Protein 4PVZ (pdb70)

Radius of gyration: 33.99 Å; Cα contacts (8 Å, |Δi|>4): 1440; chains: 4; bounding box: 60×61×122 Å

InterPro domains:
  IPR000225 Armadillo [PF00514] (120-160)
  IPR000225 Armadillo [PF00514] (163-201)
  IPR000225 Armadillo [PF00514] (205-244)
  IPR000225 Armadillo [PF00514] (248-286)
  IPR000225 Armadillo [PF00514] (289-327)
  IPR000225 Armadillo [PF00514] (330-370)
  IPR000225 Armadillo [PF00514] (372-411)
  IPR000225 Armadillo [PF00514] (418-456)
  IPR000225 Armadillo [PS50176] (130-173)
  IPR000225 Armadillo [PS50176] (341-375)
  IPR000225 Armadillo [SM00185] (119-160)
  IPR000225 Armadillo [SM00185] (162-202)
  IPR000225 Armadillo [SM00185] (204-244)
  IPR000225 Armadillo [SM00185] (247-286)
  IPR000225 Armadillo [SM00185] (288-328)
  IPR000225 Armadillo [SM00185] (330-370)
  IPR000225 Armadillo [SM00185] (372-412)
  IPR000225 Armadillo [SM00185] (417-457)
  IPR002652 Importin-alpha, importin-beta-binding domain [PF01749] (17-108)
  IPR002652 Importin-alpha, importin-beta-binding domain [PS51214] (1-65)

Foldseek 3Di:
DVVVLLVLCPDPDLVSVLVSLQVLLDLLVDDDDRPLVVNVVSVCLLSLLVCLDDVHDQSSNLSSLSSLLSQLQDAPVSVVSNVVSVSLLSLLVCLPVPDLSSVQSSLSSLLSQLLHDVVSLQVSVVSVSQVSLLVQLVDPDPSSLLSSLSSLLSSLDDPVPGHDCVRNLVCLLVLLVQCVDPDVSSNLSSLSSLLSQLQDAPVSLVSNVVSPNLLSLLVQCPPPDVSNNLSSLSNLLSQLLYAQVSVVSNVVSVNLLSLQVQCPDPPVSSVQSSLSSLLSQLLYALVSLVSNVVSVVLLSLLVCCADNPPSSVLSSLSNQLSNLVSCVVPVVSLVVNVVSPNQLSLLVCLPVDDPVSNLSSLSSLVSNQVSQVVVCVVPPDDARPSLVVNVVSVSLVSLVVQCPPPDPSSNVSSVVCNVPRD/DVVVLLVLCPDPDLVSVLVSLLVLLDQLPDDDDRPLVVNVVSVCLLSLLVCLPLPHDQSSNLSSLSSLLSQLQDAPVSVVSNVVSVSLLSLLVCLPRPDLSNVQSSLSSLLSQLQHDVVSLQVSVVSVSQVSLLVQLVDDDPSSLLSSLSSLLSSQDDVPPGHDLVRNLVCLLVLLVQCVDPDPSSNLSSLSSLLSQLQDAQVSLVSNVVSVRLLSLLVQCPPPDVSNNVSSLSNLLSQLLYAQVSVVSNVVSPNLLSLQVQCPDPPVSSVQSSLQSLLSQLLYALVSLVSNVVSVPLLSLLVCCADNPDSSVLSSLSNLLSNLVNCVVPVVSLVVNVVSPNQLSLLVCCPVDDPVSVLSSLSSLVSNQVSQVVVPVVPHDDARVSLVVCVVSVSLVSLVVQLPDPDPSSNVSSVVSNVVHD/DPDDPDDDDPRDVDDDPVCCVVVVPDDDPDDDDDD/DPDDDPPVPDDDPDDDDDD

Secondary structure (DSSP, 8-state):
-HHHHHHHHT-S-HHHHHHHHHHHHHHHS-SS---HHHHHHTT-HHHHHHTTSTTS-HHHHHHHHHHHHHHTTS-HHHHHHHHHTTHHHHHHHHHHHS-HHHHHHHHHHHHHHHTT-HHHHHHHHHTT-HHHHHHGGGS--HHHHHHHHHHHHHHH---TTPP-HHHHGGGHHHHHHHTT-S-HHHHHHHHHHHHHHTSSSHHHHHHHHHTTHHHHHHHHTT-S-HHHHHHHHHHHHHHTTS-HHHHHHHHHTTHHHHHHHHTT-SSHHHHHHHHHHHHHHTTS-HHHHHHHHHTT-HHHHHHHHHHS-HHHHHHHHHHHHHHHGGGTT-THHHHHHHHTT-HHHHHHHHHHS-HHHHHHHHHHHHHHHHHHHHHHHTT--SS-HHHHHHHHTTHHHHHHHGGG-S-HHHHHHHHHHHHHH-/-HHHHHHHHT-S-HHHHHHHHHHHHHHTSSSS---HHHHHHTT-HHHHHHTTSTTS-HHHHHHHHHHHHHHTTS-HHHHHHHHHTTHHHHH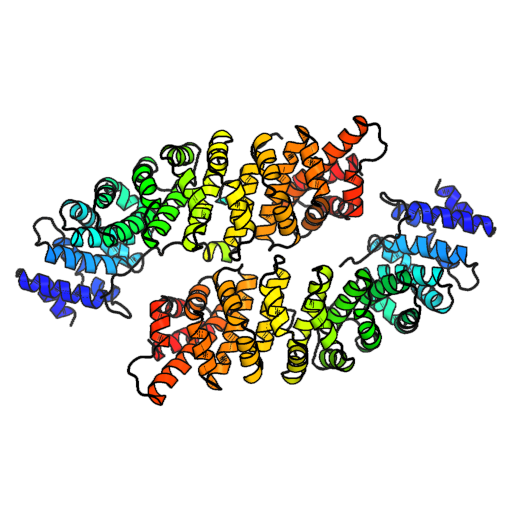HHHHHHS-HHHHHHHHHHHHHHHTT-HHHHHHHHHTT-HHHHHHGGG---HHHHHHHHHHHHHHH---SSPP-HHHHGGGHHHHHHHTT-S-HHHHHHHHHHHHHHTSSSHHHHHHHHHTTHHHHHHHGGG-S-HHHHHHHHHHHHHHTTS-HHHHHHHHHTTHHHHHHHHTT-SSHHHHHHHHHHHHHHTTS-HHHHHHHHHTT-HHHHHHHHHHS-HHHHHHHHHHHHHHHGGGTT-THHHHHHHHTT-HHHHHHHHHHS-HHHHHHHHHHHHHHHHHHHHHHHTT--SS-HHHHHHHHTTHHHHHHHGGG-S-HHHHHHHHHHHHHH-/--------TTTSS---HHHHHHTT--S-S------/-----HHHH---S------

GO terms:
  GO:0061608 nuclear import signal receptor activity (F, IDA)
  GO:0005634 nucleus (C, IDA)
  GO:0005737 cytoplasm (C, IDA)
  GO:0044877 protein-containing complex binding (F, IDA)
  GO:0042564 NLS-dependent protein nuclear import complex (C, IDA)
  GO:0005634 nucleus (C, HDA)
  GO:0031144 proteasome localization (P, IMP)
  GO:0006607 NLS-bearing protein import into nucleus (P, IMP)
  GO:0006612 protein targeting to membrane (P, IMP)
  GO:0032991 protein-containing complex (C, IDA)
  GO:0005515 protein binding (F, IPI)
  GO:0005635 nuclear envelope (C, IDA)
  GO:0005829 cytosol (C, IDA)
  GO:0042564 NLS-dependent protein nuclear import complex (C, IMP)
  GO:0097718 disordered domain specific binding (F, IPI)
  GO:0061608 nuclear import signal receptor activity (F, IMP)
  GO:0006606 protein import into nucleus (P, IMP)

Solvent-accessible surface area: 36803 Å² total; per-residue (Å²): 130,39,109,117,7,22,139,35,0,84,24,142,75,97,105,76,20,30,43,0,0,36,74,0,42,92,42,0,6,108,77,84,147,23,29,15,87,74,0,34,145,32,48,3,2,78,47,0,5,72,2,1,127,125,138,53,58,86,88,0,9,13,12,0,0,32,0,0,0,0,0,0,18,23,82,62,72,18,0,106,44,0,14,90,25,87,0,0,46,7,0,12,75,2,4,120,90,8,42,60,96,1,40,25,4,0,0,37,0,0,0,0,0,4,10,27,49,30,111,34,4,32,59,0,9,136,32,110,0,8,124,7,0,40,36,4,18,126,32,145,88,83,30,0,24,69,18,0,0,3,0,0,3,5,0,3,35,36,86,196,81,78,15,79,86,74,28,1,26,93,0,4,82,24,0,17,149,11,0,99,29,173,42,63,102,2,8,21,12,0,0,6,0,0,5,29,7,0,15,14,84,111,108,4,0,64,25,0,18,82,34,182,1,4,120,39,0,10,71,5,3,81,44,157,20,39,99,0,25,6,0,0,0,31,0,0,0,3,0,0,8,8,68,61,141,5,0,59,53,0,22,115,29,30,0,11,68,14,0,104,113,7,8,87,10,66,12,9,12,1,10,9,8,0,0,0,0,0,0,0,0,1,20,15,66,22,108,2,4,40,25,0,19,108,19,86,0,0,47,42,0,9,87,9,2,77,17,7,13,67,9,0,33,27,0,0,0,12,1,0,6,2,0,1,47,0,3,164,114,71,58,89,2,0,103,62,0,23,82,59,40,0,10,100,10,0,0,49,3,5,117,106,10,56,68,140,1,11,18,8,0,3,40,0,1,13,32,1,0,105,16,5,47,56,22,40,128,87,123,72,74,122,89,8,76,11,9,38,93,0,20,117,19,16,0,12,104,34,0,78,86,10,36,139,34,173,55,106,125,0,85,112,40,0,98,115,4,11,117,80,34,26,135,37,111,111,5,25,139,34,0,86,24,136,72,147,119,74,20,33,37,0,0,32,70,0,32,65,40,0,0,103,54,72,103,25,31,14,84,71,0,33,149,31,51,2,3,80,47,0,4,73,2,2,120,111,146,54,70,75,108,4,11,22,12,0,0,33,0,0,0,0,0,0,17,24,79,63,70,17,0,107,48,0,17,92,24,87,0,0,51,23,0,10,80,1,5,108,74,10,42,76,92,0,42,20,4,0,0,39,0,0,0,0,0,3,6,25,46,33,105,39,3,30,54,0,12,131,33,109,0,7,127,6,0,36,38,7,14,128,39,140,94,83,32,2,24,72,17,0,0,4,0,0,3,4,0,3,52,30,75,189,71,87,14,79,94,74,31,1,26,100,0,4,79,23,0,16,141,10,0,104,29,185,35,62,102,2,9,18,16,0,0,40,0,0,5,44,7,0,12,13,84,107,115,4,0,70,24,0,26,87,28,184,1,2,120,43,0,8,73,6,2,78,37,156,23,46,119,0,26,18,0,0,1,66,0,0,0,2,0,0,11,8,64,62,142,3,0,58,48,0,22,115,29,31,0,9,83,14,0,89,118,8,9,93,10,76,40,10,79,1,9,31,15,0,0,0,0,0,0,0,0,1,20,17,60,19,116,2,2,45,27,0,17,105,22,66,0,1,43,28,0,9,87,8,3,91,10,1,14,21,69,0,6,38,0,0,0,21,0,0,8,4,0,0,43,0,4,129,116,77,57,87,0,0,108,56,0,24,80,63,40,0,9,100,10,0,0,48,4,4,98,16,10,59,73,129,1,14,19,6,0,4,52,0,1,21,21,1,0,89,16,4,50,59,18,35,141,91,141,54,67,124,91,6,77,11,9,50,87,0,46,155,15,22,0,13,91,30,0,44,83,10,28,132,35,175,56,102,125,0,87,106,49,0,101,120,6,16,120,84,34,45,191,78,77,106,42,35,10,61,29,106,117,3,16,16,103,55,110,2,17,59,85,29,12,78,71,36,16,75,110,46,67,43,54,82,226,159,57,40,17,67,34,95,124,6,51,66,74,117,44,70,43,44,81,157

Nearest PDB structures (foldseek):
  5h2w-assembly1_A  TM=9.968E-01  e=6.589E-53  Saccharomyces cerevisiae S288C
  5h2w-assembly2_C  TM=9.965E-01  e=2.456E-52  Saccharomyces cerevisiae S288C
  1bk6-assembly2_B  TM=9.955E-01  e=7.452E-52  Saccharomyces cerevisiae
  1un0-assembly1_A  TM=9.946E-01  e=6.862E-51  Saccharomyces cerevisiae
  7vpt-assembly1_A  TM=9.810E-01  e=8.083E-48  Nakaseomyces glabratus CBS 138

B-factor: mean 47.11, std 23.25, range [15.7, 139.77]

Sequence (898 aa):
ELPQMTQQLNSDDMQEQLSATVKFRQILSREHRPPIDVVIQAGVVPRLVEFMRENQPEMLQLEAAWALTNIASGTSAQTKVVVDADAVPLFIQLLYTGSVEVKEQAIWALGNVAGDSTDYRDYVLQCNAMEPILGLFNSNKPSLIRTATWTLSNLCRGKKPQPDWSVVSQALPTLAKLIYSMDTETLVDACWAISYLSDGPQEAIQAVIDVRIPKRLVELLSHESTLVQTPALRAVGNIVTGNDLQTQVVINAGVLPALRLLLSSPKENIKKEACWTISNITAGNTEQIQAVIDANLIPPLVKLLEVAEYKTKKEACWAISNASSGGLQRPDIIRYLVSQGCIKPLCDLLEIADNRIIEVTLDALENILKMGEADKEARGLNINENADFIEKAGGMEKIFNCQQNENDKIYEKAYKIIETYFELPQMTQQLNSDDMQEQLSATVKFRQILSREHRPPIDVVIQAGVVPRLVEFMRENQPEMLQLEAAWALTNIASGTSAQTKVVVDADAVPLFIQLLYTGSVEVKEQAIWALGNVAGDSTDYRDYVLQCNAMEPILGLFNSNKPSLIRTATWTLSNLCRGKKPQPDWSVVSQALPTLAKLIYSMDTETLVDACWAISYLSDGPQEAIQAVIDVRIPKRLVELLSHESTLVQTPALRAVGNIVTGNDLQTQVVINAGVLPALRLLLSSPKENIKKEACWTISNITAGNTEQIQAVIDANLIPPLVKLLEVAEYKTKKEACWAISNASSGGLQRPDIIRYLVSQGCIKPLCDLLEIADNRIIEVTLDALENILKMGEADKEARGLNINENADFIEKAGGMEKIFNCQQNENDKIYEKAYKIIETYFLGSTNKRKREQISTDNEAKMQIQEEKSPKKKRKKRTNKRKREQISSPKKKRKKR

Organism: Saccharomyces cerevisiae (strain ATCC 204508 / S288c) (NCBI:txid559292)

Structure (mmCIF, N/CA/C/O backbone):
data_4PVZ
#
_entry.id   4PVZ
#
_cell.length_a   49.470
_cell.length_b   105.320
_cell.length_c   224.990
_cell.angle_alpha   90.00
_cell.angle_beta   90.00
_cell.angle_gamma   90.00
#
_symmetry.space_group_name_H-M   'P 21 21 21'
#
loop_
_entity.id
_entity.type
_entity.pdbx_description
1 polymer 'Importin subunit alpha'
2 polymer 'Inner nuclear membrane protein HEH2'
3 water water
#
loop_
_atom_site.group_PDB
_atom_site.id
_atom_site.type_symbol
_atom_site.label_atom_id
_atom_site.label_alt_id
_atom_site.label_comp_id
_atom_site.label_asym_id
_atom_site.label_entity_id
_atom_site.label_seq_id
_atom_site.pdbx_PDB_ins_code
_atom_site.Cartn_x
_atom_site.Cartn_y
_atom_site.Cartn_z
_atom_site.occupancy
_atom_site.B_iso_or_equiv
_atom_site.auth_seq_id
_atom_site.auth_comp_id
_atom_site.auth_asym_id
_atom_site.auth_atom_id
_atom_site.pdbx_PDB_model_num
ATOM 1 N N . GLU A 1 1 ? -5.427 -21.795 117.588 1.00 110.46 88 GLU A N 1
ATOM 2 C CA . GLU A 1 1 ? -5.351 -21.178 118.908 1.00 106.56 88 GLU A CA 1
ATOM 3 C C . GLU A 1 1 ? -6.278 -19.968 119.024 1.00 99.61 88 GLU A C 1
ATOM 4 O O . GLU A 1 1 ? -5.973 -19.008 119.732 1.00 95.85 88 GLU A O 1
ATOM 10 N N . LEU A 1 2 ? -7.412 -20.015 118.333 1.00 97.05 89 LEU A N 1
ATOM 11 C CA . LEU A 1 2 ? -8.370 -18.912 118.370 1.00 90.28 89 LEU A CA 1
ATOM 12 C C . LEU A 1 2 ? -9.065 -18.690 119.728 1.00 90.16 89 LEU A C 1
ATOM 13 O O . LEU A 1 2 ? -9.238 -17.537 120.136 1.00 89.99 89 LEU A O 1
ATOM 18 N N . PRO A 1 3 ? -9.478 -19.770 120.428 1.00 88.52 90 PRO A N 1
ATOM 19 C CA . PRO A 1 3 ? -10.151 -19.492 121.704 1.00 88.02 90 PRO A CA 1
ATOM 20 C C . PRO A 1 3 ? -9.248 -18.844 122.762 1.00 91.78 90 PRO A C 1
ATOM 21 O O . PRO A 1 3 ? -9.753 -18.083 123.591 1.00 93.13 90 PRO A O 1
ATOM 25 N N . GLN A 1 4 ? -7.943 -19.116 122.725 1.00 92.41 91 GLN A N 1
ATOM 26 C CA . GLN A 1 4 ? -7.021 -18.518 123.692 1.00 90.50 91 GLN A CA 1
ATOM 27 C C . GLN A 1 4 ? -6.585 -17.126 123.253 1.00 88.22 91 GLN A C 1
ATOM 28 O O . GLN A 1 4 ? -6.322 -16.262 124.091 1.00 89.74 91 GLN A O 1
ATOM 34 N N . MET A 1 5 ? -6.515 -16.906 121.943 1.00 85.30 92 MET A N 1
ATOM 35 C CA . MET A 1 5 ? -6.313 -15.565 121.413 1.00 80.33 92 MET A CA 1
ATOM 36 C C . MET A 1 5 ? -7.455 -14.663 121.841 1.00 76.70 92 MET A C 1
ATOM 37 O O . MET A 1 5 ? -7.240 -13.530 122.270 1.00 71.15 92 MET A O 1
ATOM 42 N N . THR A 1 6 ? -8.672 -15.187 121.720 1.00 78.80 93 THR A N 1
ATOM 43 C CA . THR A 1 6 ? -9.880 -14.457 122.083 1.00 77.43 93 THR A CA 1
ATOM 44 C C . THR A 1 6 ? -9.926 -14.129 123.573 1.00 78.94 93 THR A C 1
ATOM 45 O O . THR A 1 6 ? -10.306 -13.021 123.963 1.00 79.57 93 THR A O 1
ATOM 49 N N . GLN A 1 7 ? -9.529 -15.090 124.400 1.00 80.22 94 GLN A N 1
ATOM 50 C CA . GLN A 1 7 ? -9.491 -14.888 125.842 1.00 79.15 94 GLN A CA 1
ATOM 51 C C . GLN A 1 7 ? -8.495 -13.784 126.205 1.00 75.57 94 GLN A C 1
ATOM 52 O O . GLN A 1 7 ? -8.775 -12.944 127.061 1.00 74.88 94 GLN A O 1
ATOM 58 N N . GLN A 1 8 ? -7.342 -13.784 125.540 1.00 74.02 95 GLN A N 1
ATOM 59 C CA . GLN A 1 8 ? -6.321 -12.762 125.758 1.00 73.66 95 GLN A CA 1
ATOM 60 C C . GLN A 1 8 ? -6.841 -11.373 125.395 1.00 68.95 95 GLN A C 1
ATOM 61 O O . GLN A 1 8 ? -6.492 -10.378 126.035 1.00 67.25 95 GLN A O 1
ATOM 67 N N . LEU A 1 9 ? -7.656 -11.315 124.347 1.00 65.88 96 LEU A N 1
ATOM 68 C CA . LEU A 1 9 ? -8.221 -10.061 123.864 1.00 60.88 96 LEU A CA 1
ATOM 69 C C . LEU A 1 9 ? -9.213 -9.447 124.848 1.00 63.87 96 LEU A C 1
ATOM 70 O O . LEU A 1 9 ? -9.340 -8.224 124.932 1.00 61.56 96 LEU A O 1
ATOM 75 N N . ASN A 1 10 ? -9.915 -10.300 125.590 1.00 67.87 97 ASN A N 1
ATOM 76 C CA . ASN A 1 10 ? -10.911 -9.847 126.559 1.00 66.16 97 ASN A CA 1
ATOM 77 C C . ASN A 1 10 ? -10.299 -9.542 127.921 1.00 66.18 97 ASN A C 1
ATOM 78 O O . ASN A 1 10 ? -10.998 -9.112 128.840 1.00 68.58 97 ASN A O 1
ATOM 83 N N . SER A 1 11 ? -8.996 -9.770 128.047 1.00 62.44 98 SER A N 1
ATOM 84 C CA . SER A 1 11 ? -8.285 -9.459 129.278 1.00 62.04 98 SER A CA 1
ATOM 85 C C . SER A 1 11 ? -8.356 -7.968 129.600 1.00 67.13 98 SER A C 1
ATOM 86 O O . SER A 1 11 ? -8.458 -7.126 128.706 1.00 69.60 98 SER A O 1
ATOM 89 N N . ASP A 1 12 ? -8.301 -7.647 130.885 1.00 71.00 99 ASP A N 1
ATOM 90 C CA . ASP A 1 12 ? -8.318 -6.263 131.335 1.00 69.27 99 ASP A CA 1
ATOM 91 C C . ASP A 1 12 ? -6.905 -5.714 131.354 1.00 62.68 99 ASP A C 1
ATOM 92 O O . ASP A 1 12 ? -6.690 -4.523 131.551 1.00 61.11 99 ASP A O 1
ATOM 97 N N . ASP A 1 13 ? -5.944 -6.605 131.148 1.00 59.89 100 ASP A N 1
ATOM 98 C CA . ASP A 1 13 ? -4.538 -6.245 131.110 1.00 61.63 100 ASP A CA 1
ATOM 99 C C . ASP A 1 13 ? -4.181 -5.650 129.744 1.00 60.59 100 ASP A C 1
ATOM 100 O O . ASP A 1 13 ? -4.454 -6.255 128.711 1.00 61.95 100 ASP A O 1
ATOM 105 N N . MET A 1 14 ? -3.573 -4.467 129.736 1.00 57.68 101 MET A N 1
ATOM 106 C CA . MET A 1 14 ? -3.289 -3.768 128.482 1.00 53.37 101 MET A CA 1
ATOM 107 C C . MET A 1 14 ? -2.256 -4.499 127.643 1.00 51.76 101 MET A C 1
ATOM 108 O O . MET A 1 14 ? -2.387 -4.576 126.422 1.00 50.63 101 MET A O 1
ATOM 113 N N . GLN A 1 15 ? -1.235 -5.044 128.294 1.00 53.67 102 GLN A N 1
ATOM 114 C CA . GLN A 1 15 ? -0.149 -5.670 127.559 1.00 55.83 102 GLN A CA 1
ATOM 115 C C . GLN A 1 15 ? -0.628 -6.945 126.865 1.00 57.04 102 GLN A C 1
ATOM 116 O O . GLN A 1 15 ? -0.136 -7.301 125.788 1.00 55.77 102 GLN A O 1
ATOM 122 N N . GLU A 1 16 ? -1.601 -7.615 127.478 1.00 58.18 103 GLU A N 1
ATOM 123 C CA . GLU A 1 16 ? -2.182 -8.821 126.902 1.00 60.73 103 GLU A CA 1
ATOM 124 C C . GLU A 1 16 ? -3.178 -8.495 125.793 1.00 61.40 103 GLU A C 1
ATOM 125 O O . GLU A 1 16 ? -3.316 -9.251 124.831 1.00 61.70 103 GLU A O 1
ATOM 131 N N . GLN A 1 17 ? -3.882 -7.375 125.937 1.00 60.21 104 GLN A N 1
ATOM 132 C CA . GLN A 1 17 ? -4.773 -6.890 124.886 1.00 56.40 104 GLN A CA 1
ATOM 133 C C . GLN A 1 17 ? -3.996 -6.630 123.606 1.00 54.70 104 GLN A C 1
ATOM 134 O O . GLN A 1 17 ? -4.432 -6.991 122.510 1.00 51.92 104 GLN A O 1
ATOM 140 N N . LEU A 1 18 ? -2.834 -6.008 123.760 1.00 53.43 105 LEU A N 1
ATOM 141 C CA . LEU A 1 18 ? -2.019 -5.633 122.620 1.00 53.10 105 LEU A CA 1
ATOM 142 C C . LEU A 1 18 ? -1.471 -6.879 121.938 1.00 57.47 105 LEU A C 1
ATOM 143 O O . LEU A 1 18 ? -1.500 -6.984 120.713 1.00 60.99 105 LEU A O 1
ATOM 148 N N . SER A 1 19 ? -0.985 -7.825 122.737 1.00 58.69 106 SER A N 1
ATOM 149 C CA . SER A 1 19 ? -0.456 -9.082 122.210 1.00 62.35 106 SER A CA 1
ATOM 150 C C . SER A 1 19 ? -1.484 -9.826 121.367 1.00 63.01 106 SER A C 1
ATOM 151 O O . SER A 1 19 ? -1.180 -10.295 120.270 1.00 64.59 106 SER A O 1
ATOM 154 N N . ALA A 1 20 ? -2.700 -9.920 121.894 1.00 62.32 107 ALA A N 1
ATOM 155 C CA . ALA A 1 20 ? -3.804 -10.573 121.204 1.00 61.90 107 ALA A CA 1
ATOM 156 C C . ALA A 1 20 ? -4.161 -9.855 119.906 1.00 59.36 107 ALA A C 1
ATOM 157 O O . ALA A 1 20 ? -4.408 -10.487 118.881 1.00 60.33 107 ALA A O 1
ATOM 159 N N . THR A 1 21 ? -4.189 -8.530 119.954 1.00 56.24 108 THR A N 1
ATOM 160 C CA . THR A 1 21 ? -4.558 -7.744 118.789 1.00 51.91 108 THR A CA 1
ATOM 161 C C . THR A 1 21 ? -3.528 -7.933 117.680 1.00 53.13 108 THR A C 1
ATOM 162 O O . THR A 1 21 ? -3.887 -8.091 116.513 1.00 53.36 108 THR A O 1
ATOM 166 N N . VAL A 1 22 ? -2.250 -7.925 118.047 1.00 55.26 109 VAL A N 1
ATOM 167 C CA . VAL A 1 22 ? -1.185 -8.201 117.085 1.00 57.23 109 VAL A CA 1
ATOM 168 C C . VAL A 1 22 ? -1.361 -9.586 116.460 1.00 58.34 109 VAL A C 1
ATOM 169 O O . VAL A 1 22 ? -1.247 -9.743 115.244 1.00 54.32 109 VAL A O 1
ATOM 173 N N . LYS A 1 23 ? -1.681 -10.577 117.285 1.00 56.15 110 LYS A N 1
ATOM 174 C CA . LYS A 1 23 ? -1.888 -11.932 116.784 1.00 60.64 110 LYS A CA 1
ATOM 175 C C . LYS A 1 23 ? -3.035 -11.976 115.777 1.00 59.82 110 LYS A C 1
ATOM 176 O O . LYS A 1 23 ? -2.927 -12.624 114.738 1.00 60.20 110 LYS A O 1
ATOM 182 N N . PHE A 1 24 ? -4.126 -11.281 116.082 1.00 56.72 111 PHE A N 1
ATOM 183 C CA . PHE A 1 24 ? -5.257 -11.206 115.164 1.00 56.24 111 PHE A CA 1
ATOM 184 C C . PHE A 1 24 ? -4.872 -10.499 113.873 1.00 62.02 111 PHE A C 1
ATOM 185 O O . PHE A 1 24 ? -5.231 -10.947 112.785 1.00 63.43 111 PHE A O 1
ATOM 193 N N . ARG A 1 25 ? -4.134 -9.397 113.995 1.00 58.26 112 ARG A N 1
ATOM 194 C CA . ARG A 1 25 ? -3.669 -8.664 112.823 1.00 55.06 112 ARG A CA 1
ATOM 195 C C . ARG A 1 25 ? -2.812 -9.550 111.932 1.00 57.11 112 ARG A C 1
ATOM 196 O O . ARG A 1 25 ? -2.913 -9.490 110.712 1.00 56.11 112 ARG A O 1
ATOM 204 N N . GLN A 1 26 ? -1.980 -10.377 112.549 1.00 60.63 113 GLN A N 1
ATOM 205 C CA . GLN A 1 26 ? -1.069 -11.235 111.802 1.00 63.82 113 GLN A CA 1
ATOM 206 C C . GLN A 1 26 ? -1.795 -12.285 110.958 1.00 66.96 113 GLN A C 1
ATOM 207 O O . GLN A 1 26 ? -1.463 -12.472 109.787 1.00 68.67 113 GLN A O 1
ATOM 213 N N . ILE A 1 27 ? -2.783 -12.965 111.539 1.00 66.30 114 ILE A N 1
ATOM 214 C CA . ILE A 1 27 ? -3.519 -13.985 110.795 1.00 68.53 114 ILE A CA 1
ATOM 215 C C . ILE A 1 27 ? -4.439 -13.353 109.752 1.00 69.56 114 ILE A C 1
ATOM 216 O O . ILE A 1 27 ? -4.826 -14.008 108.785 1.00 74.79 114 ILE A O 1
ATOM 221 N N . LEU A 1 28 ? -4.803 -12.089 109.957 1.00 63.71 115 LEU A N 1
ATOM 222 C CA . LEU A 1 28 ? -5.621 -11.375 108.986 1.00 59.97 115 LEU A CA 1
ATOM 223 C C . LEU A 1 28 ? -4.735 -10.691 107.952 1.00 59.01 115 LEU A C 1
ATOM 224 O O . LEU A 1 28 ? -5.224 -10.134 106.975 1.00 58.20 115 LEU A O 1
ATOM 229 N N . SER A 1 29 ? -3.426 -10.743 108.177 1.00 62.85 116 SER A N 1
ATOM 230 C CA . SER A 1 29 ? -2.448 -10.115 107.290 1.00 65.91 116 SER A CA 1
ATOM 231 C C . SER A 1 29 ? -1.620 -11.158 106.564 1.00 70.26 116 SER A C 1
ATOM 232 O O . SER A 1 29 ? -0.668 -10.824 105.855 1.00 71.10 116 SER A O 1
ATOM 235 N N . ARG A 1 30 ? -1.967 -12.425 106.760 1.00 73.11 117 ARG A N 1
ATOM 236 C CA . ARG A 1 30 ? -1.149 -13.496 106.221 1.00 81.37 117 ARG A CA 1
ATOM 237 C C . ARG A 1 30 ? -1.274 -13.563 104.707 1.00 83.42 117 ARG A C 1
ATOM 238 O O . ARG A 1 30 ? -2.188 -12.995 104.108 1.00 80.42 117 ARG A O 1
ATOM 246 N N . GLU A 1 31 ? -0.322 -14.263 104.108 1.00 89.17 118 GLU A N 1
ATOM 247 C CA . GLU A 1 31 ? -0.118 -14.260 102.673 1.00 91.61 118 GLU A CA 1
ATOM 248 C C . GLU A 1 31 ? -1.239 -14.931 101.876 1.00 92.29 118 GLU A C 1
ATOM 249 O O . GLU A 1 31 ? -1.652 -14.414 100.842 1.00 92.44 118 GLU A O 1
ATOM 255 N N . HIS A 1 32 ? -1.752 -16.058 102.363 1.00 94.10 119 HIS A N 1
ATOM 256 C CA . HIS A 1 32 ? -2.667 -16.864 101.556 1.00 99.52 119 HIS A CA 1
ATOM 257 C C . HIS A 1 32 ? -4.166 -16.558 101.712 1.00 95.61 119 HIS A C 1
ATOM 258 O O . HIS A 1 32 ? -4.677 -15.636 101.079 1.00 93.40 119 HIS A O 1
ATOM 265 N N . ARG A 1 33 ? -4.862 -17.312 102.556 1.00 95.64 120 ARG A N 1
ATOM 266 C CA . ARG A 1 33 ? -6.277 -17.057 102.840 1.00 93.20 120 ARG A CA 1
ATOM 267 C C . ARG A 1 33 ? -6.598 -16.673 104.279 1.00 89.38 120 ARG A C 1
ATOM 268 O O . ARG A 1 33 ? -6.656 -17.535 105.157 1.00 92.88 120 ARG A O 1
ATOM 276 N N . PRO A 1 34 ? -6.782 -15.372 104.532 1.00 82.57 121 PRO A N 1
ATOM 277 C CA . PRO A 1 34 ? -7.130 -14.926 105.885 1.00 78.94 121 PRO A CA 1
ATOM 278 C C . PRO A 1 34 ? -8.485 -15.468 106.342 1.00 79.05 121 PRO A C 1
ATOM 279 O O . PRO A 1 34 ? -9.447 -15.460 105.570 1.00 81.52 121 PRO A O 1
ATOM 283 N N . PRO A 1 35 ? -8.556 -15.945 107.593 1.00 76.88 122 PRO A N 1
ATOM 284 C CA . PRO A 1 35 ? -9.783 -16.542 108.124 1.00 78.27 122 PRO A CA 1
ATOM 285 C C . PRO A 1 35 ? -10.758 -15.485 108.625 1.00 71.73 122 PRO A C 1
ATOM 286 O O . PRO A 1 35 ? -11.092 -15.483 109.810 1.00 71.23 122 PRO A O 1
ATOM 290 N N . ILE A 1 36 ? -11.205 -14.609 107.731 1.00 67.96 123 ILE A N 1
ATOM 291 C CA . ILE A 1 36 ? -12.065 -13.493 108.108 1.00 67.20 123 ILE A CA 1
ATOM 292 C C . ILE A 1 36 ? -13.348 -13.992 108.751 1.00 71.01 123 ILE A C 1
ATOM 293 O O . ILE A 1 36 ? -13.791 -13.457 109.767 1.00 70.41 123 ILE A O 1
ATOM 298 N N . ASP A 1 37 ? -13.939 -15.024 108.157 1.00 76.34 124 ASP A N 1
ATOM 299 C CA . ASP A 1 37 ? -15.189 -15.571 108.669 1.00 79.95 124 ASP A CA 1
ATOM 300 C C . ASP A 1 37 ? -15.018 -16.161 110.061 1.00 79.21 124 ASP A C 1
ATOM 301 O O . ASP A 1 37 ? -15.819 -15.893 110.950 1.00 79.29 124 ASP A O 1
ATOM 306 N N . VAL A 1 38 ? -13.961 -16.945 110.245 1.00 80.53 125 VAL A N 1
ATOM 307 C CA . VAL A 1 38 ? -13.645 -17.545 111.541 1.00 82.78 125 VAL A CA 1
ATOM 308 C C . VAL A 1 38 ? -13.407 -16.494 112.640 1.00 80.03 125 VAL A C 1
ATOM 309 O O . VAL A 1 38 ? -13.872 -16.645 113.774 1.00 80.26 125 VAL A O 1
ATOM 313 N N . VAL A 1 39 ? -12.669 -15.440 112.305 1.00 75.51 126 VAL A N 1
ATOM 314 C CA . VAL A 1 39 ? -12.421 -14.355 113.249 1.00 72.09 126 VAL A CA 1
ATOM 315 C C . VAL A 1 39 ? -13.733 -13.690 113.677 1.00 73.91 126 VAL A C 1
ATOM 316 O O . VAL A 1 39 ? -13.934 -13.398 114.862 1.00 74.59 126 VAL A O 1
ATOM 320 N N . ILE A 1 40 ? -14.630 -13.472 112.717 1.00 72.09 127 ILE A N 1
ATOM 321 C CA . ILE A 1 40 ? -15.944 -12.910 113.015 1.00 69.64 127 ILE A CA 1
ATOM 322 C C . ILE A 1 40 ? -16.733 -13.856 113.927 1.00 75.61 127 ILE A C 1
ATOM 323 O O . ILE A 1 40 ? -17.418 -13.404 114.847 1.00 75.73 127 ILE A O 1
ATOM 328 N N . GLN A 1 41 ? -16.613 -15.164 113.681 1.00 80.13 128 GLN A N 1
ATOM 329 C CA . GLN A 1 41 ? -17.284 -16.183 114.494 1.00 84.19 128 GLN A CA 1
ATOM 330 C C . GLN A 1 41 ? -16.910 -16.055 115.962 1.00 83.81 128 GLN A C 1
ATOM 331 O O . GLN A 1 41 ? -17.712 -16.360 116.846 1.00 87.71 128 GLN A O 1
ATOM 337 N N . ALA A 1 42 ? -15.681 -15.612 116.213 1.00 78.72 129 ALA A N 1
ATOM 338 C CA . ALA A 1 42 ? -15.174 -15.494 117.573 1.00 77.06 129 ALA A CA 1
ATOM 339 C C . ALA A 1 42 ? -15.852 -14.348 118.317 1.00 75.84 129 ALA A C 1
ATOM 340 O O . ALA A 1 42 ? -15.794 -14.274 119.544 1.00 77.48 129 ALA A O 1
ATOM 342 N N . GLY A 1 43 ? -16.512 -13.470 117.568 1.00 71.87 130 GLY A N 1
ATOM 343 C CA . GLY A 1 43 ? -17.256 -12.373 118.159 1.00 68.33 130 GLY A CA 1
ATOM 344 C C . GLY A 1 43 ? -16.353 -11.269 118.670 1.00 64.63 130 GLY A C 1
ATOM 345 O O . GLY A 1 43 ? -16.748 -10.494 119.540 1.00 63.10 130 GLY A O 1
ATOM 346 N N . VAL A 1 44 ? -15.144 -11.185 118.121 1.00 65.41 131 VAL A N 1
ATOM 347 C CA . VAL A 1 44 ? -14.140 -10.243 118.617 1.00 64.63 131 VAL A CA 1
ATOM 348 C C . VAL A 1 44 ? -14.190 -8.874 117.945 1.00 65.25 131 VAL A C 1
ATOM 349 O O . VAL A 1 44 ? -13.477 -7.957 118.360 1.00 64.82 131 VAL A O 1
ATOM 353 N N . VAL A 1 45 ? -15.016 -8.732 116.911 1.00 65.00 132 VAL A N 1
ATOM 354 C CA . VAL A 1 45 ? -15.089 -7.465 116.184 1.00 61.52 132 VAL A CA 1
ATOM 355 C C . VAL A 1 45 ? -15.539 -6.294 117.071 1.00 59.92 132 VAL A C 1
ATOM 356 O O . VAL A 1 45 ? -14.919 -5.231 117.021 1.00 63.78 132 VAL A O 1
ATOM 360 N N . PRO A 1 46 ? -16.602 -6.470 117.889 1.00 57.19 133 PRO A N 1
ATOM 361 C CA . PRO A 1 46 ? -16.948 -5.349 118.776 1.00 57.46 133 PRO A CA 1
ATOM 362 C C . PRO A 1 46 ? -15.801 -4.942 119.699 1.00 58.31 133 PRO A C 1
ATOM 363 O O . PRO A 1 46 ? -15.587 -3.747 119.930 1.00 61.15 133 PRO A O 1
ATOM 367 N N . ARG A 1 47 ? -15.065 -5.932 120.195 1.00 56.77 134 ARG A N 1
ATOM 368 C CA . ARG A 1 47 ? -13.922 -5.692 121.065 1.00 55.15 134 ARG A CA 1
ATOM 369 C C . ARG A 1 47 ? -12.811 -4.952 120.320 1.00 53.47 134 ARG A C 1
ATOM 370 O O . ARG A 1 47 ? -12.220 -4.007 120.852 1.00 52.01 134 ARG A O 1
ATOM 378 N N . LEU A 1 48 ? -12.529 -5.378 119.092 1.00 51.51 135 LEU A N 1
ATOM 379 C CA . LEU A 1 48 ? -11.535 -4.699 118.265 1.00 50.42 135 LEU A CA 1
ATOM 380 C C . LEU A 1 48 ? -11.888 -3.236 118.051 1.00 48.30 135 LEU A C 1
ATOM 381 O O . LEU A 1 48 ? -11.006 -2.377 118.022 1.00 48.37 135 LEU A O 1
ATOM 386 N N . VAL A 1 49 ? -13.181 -2.953 117.924 1.00 47.30 136 VAL A N 1
ATOM 387 C CA . VAL A 1 49 ? -13.637 -1.580 117.756 1.00 47.37 136 VAL A CA 1
ATOM 388 C C . VAL A 1 49 ? -13.388 -0.766 119.037 1.00 47.39 136 VAL A C 1
ATOM 389 O O . VAL A 1 49 ? -12.984 0.395 118.963 1.00 46.08 136 VAL A O 1
ATOM 393 N N . GLU A 1 50 ? -13.589 -1.387 120.200 1.00 46.76 137 GLU A N 1
ATOM 394 C CA . GLU A 1 50 ? -13.324 -0.730 121.480 1.00 47.66 137 GLU A CA 1
ATOM 395 C C . GLU A 1 50 ? -11.895 -0.212 121.564 1.00 45.80 137 GLU A C 1
ATOM 396 O O . GLU A 1 50 ? -11.626 0.792 122.223 1.00 44.80 137 GLU A O 1
ATOM 402 N N . PHE A 1 51 ? -10.980 -0.914 120.903 1.00 45.23 138 PHE A N 1
ATOM 403 C CA . PHE A 1 51 ? -9.559 -0.588 120.969 1.00 45.57 138 PHE A CA 1
ATOM 404 C C . PHE A 1 51 ? -9.207 0.642 120.114 1.00 47.48 138 PHE A C 1
ATOM 405 O O . PHE A 1 51 ? -8.048 1.052 120.050 1.00 50.37 138 PHE A O 1
ATOM 413 N N . MET A 1 52 ? -10.204 1.225 119.455 1.00 44.72 139 MET A N 1
ATOM 414 C CA . MET A 1 52 ? -9.977 2.419 118.656 1.00 43.16 139 MET A CA 1
ATOM 415 C C . MET A 1 52 ? -10.492 3.697 119.331 1.00 47.36 139 MET A C 1
ATOM 416 O O . MET A 1 52 ? -10.333 4.794 118.784 1.00 49.98 139 MET A O 1
ATOM 421 N N . ARG A 1 53 ? -11.129 3.558 120.494 1.00 47.49 140 ARG A N 1
ATOM 422 C CA . ARG A 1 53 ? -11.634 4.714 121.245 1.00 45.69 140 ARG A CA 1
ATOM 423 C C . ARG A 1 53 ? -10.499 5.627 121.709 1.00 46.20 140 ARG A C 1
ATOM 424 O O . ARG A 1 53 ? -9.366 5.177 121.894 1.00 47.21 140 ARG A O 1
ATOM 432 N N . GLU A 1 54 ? -10.812 6.906 121.911 1.00 47.72 141 GLU A N 1
ATOM 433 C CA . GLU A 1 54 ? -9.783 7.940 121.989 1.00 49.64 141 GLU A CA 1
ATOM 434 C C . GLU A 1 54 ? -8.806 7.791 123.148 1.00 50.94 141 GLU A C 1
ATOM 435 O O . GLU A 1 54 ? -7.696 8.323 123.096 1.00 54.25 141 GLU A O 1
ATOM 441 N N . ASN A 1 55 ? -9.192 7.098 124.207 1.00 48.77 142 ASN A N 1
ATOM 442 C CA . ASN A 1 55 ? -8.261 6.992 125.317 1.00 47.79 142 ASN A CA 1
ATOM 443 C C . ASN A 1 55 ? -7.458 5.698 125.304 1.00 43.88 142 ASN A C 1
ATOM 444 O O . ASN A 1 55 ? -6.689 5.430 126.218 1.00 43.72 142 ASN A O 1
ATOM 449 N N . GLN A 1 56 ? -7.594 4.925 124.235 1.00 43.16 143 GLN A N 1
ATOM 450 C CA . GLN A 1 56 ? -6.775 3.737 124.076 1.00 44.05 143 GLN A CA 1
ATOM 451 C C . GLN A 1 56 ? -5.388 4.145 123.615 1.00 45.20 143 GLN A C 1
ATOM 452 O O . GLN A 1 56 ? -5.241 5.140 122.903 1.00 45.41 143 GLN A O 1
ATOM 458 N N . PRO A 1 57 ? -4.364 3.376 124.012 1.00 46.91 144 PRO A N 1
ATOM 459 C CA . PRO A 1 57 ? -3.002 3.657 123.551 1.00 45.90 144 PRO A CA 1
ATOM 460 C C . PRO A 1 57 ? -2.912 3.568 122.035 1.00 46.65 144 PRO A C 1
ATOM 461 O O . PRO A 1 57 ? -3.588 2.737 121.426 1.00 49.26 144 PRO A O 1
ATOM 465 N N . GLU A 1 58 ? -2.094 4.425 121.440 1.00 45.67 145 GLU A N 1
ATOM 466 C CA . GLU A 1 58 ? -1.977 4.508 119.993 1.00 45.79 145 GLU A CA 1
ATOM 467 C C . GLU A 1 58 ? -1.711 3.157 119.335 1.00 45.06 145 GLU A C 1
ATOM 468 O O . GLU A 1 58 ? -2.278 2.840 118.298 1.00 43.15 145 GLU A O 1
ATOM 474 N N . MET A 1 59 ? -0.831 2.370 119.940 1.00 47.85 146 MET A N 1
ATOM 475 C CA . MET A 1 59 ? -0.392 1.121 119.344 1.00 45.95 146 MET A CA 1
ATOM 476 C C . MET A 1 59 ? -1.531 0.110 119.287 1.00 43.24 146 MET A C 1
ATOM 477 O O . MET A 1 59 ? -1.639 -0.663 118.335 1.00 41.72 146 MET A O 1
ATOM 482 N N . LEU A 1 60 ? -2.377 0.130 120.310 1.00 41.05 147 LEU A N 1
ATOM 483 C CA . LEU A 1 60 ? -3.560 -0.711 120.349 1.00 41.25 147 LEU A CA 1
ATOM 484 C C . LEU A 1 60 ? -4.546 -0.259 119.275 1.00 44.10 147 LEU A C 1
ATOM 485 O O . LEU A 1 60 ? -5.161 -1.074 118.588 1.00 45.68 147 LEU A O 1
ATOM 490 N N . GLN A 1 61 ? -4.693 1.055 119.148 1.00 38.74 148 GLN A N 1
ATOM 491 C CA . GLN A 1 61 ? -5.514 1.656 118.109 1.00 37.56 148 GLN A CA 1
ATOM 492 C C . GLN A 1 61 ? -5.034 1.232 116.728 1.00 39.80 148 GLN A C 1
ATOM 493 O O . GLN A 1 61 ? -5.823 0.779 115.899 1.00 40.31 148 GLN A O 1
ATOM 499 N N . LEU A 1 62 ? -3.732 1.392 116.494 1.00 38.86 149 LEU A N 1
ATOM 500 C CA . LEU A 1 62 ? -3.118 1.037 115.223 1.00 37.34 149 LEU A CA 1
ATOM 501 C C . LEU A 1 62 ? -3.374 -0.413 114.874 1.00 41.65 149 LEU A C 1
ATOM 502 O O . LEU A 1 62 ? -3.895 -0.714 113.804 1.00 44.19 149 LEU A O 1
ATOM 507 N N . GLU A 1 63 ? -3.004 -1.309 115.782 1.00 43.50 150 GLU A N 1
ATOM 508 C CA . GLU A 1 63 ? -3.142 -2.738 115.544 1.00 45.37 150 GLU A CA 1
ATOM 509 C C . GLU A 1 63 ? -4.598 -3.147 115.350 1.00 46.62 150 GLU A C 1
ATOM 510 O O . GLU A 1 63 ? -4.896 -3.956 114.475 1.00 50.22 150 GLU A O 1
ATOM 516 N N . ALA A 1 64 ? -5.502 -2.599 116.156 1.00 40.94 151 ALA A N 1
ATOM 517 C CA . ALA A 1 64 ? -6.919 -2.928 116.020 1.00 41.25 151 ALA A CA 1
ATOM 518 C C . ALA A 1 64 ? -7.491 -2.466 114.679 1.00 43.81 151 ALA A C 1
ATOM 519 O O . ALA A 1 64 ? -8.231 -3.202 114.022 1.00 42.84 151 ALA A O 1
ATOM 521 N N . ALA A 1 65 ? -7.120 -1.259 114.264 1.00 45.55 152 ALA A N 1
ATOM 522 C CA . ALA A 1 65 ? -7.588 -0.699 113.000 1.00 46.14 152 ALA A CA 1
ATOM 523 C C . ALA A 1 65 ? -7.093 -1.500 111.792 1.00 45.48 152 ALA A C 1
ATOM 524 O O . ALA A 1 65 ? -7.810 -1.654 110.801 1.00 43.66 152 ALA A O 1
ATOM 526 N N . TRP A 1 66 ? -5.863 -1.998 111.883 1.00 46.11 153 TRP A N 1
ATOM 527 C CA . TRP A 1 66 ? -5.281 -2.845 110.847 1.00 48.45 153 TRP A CA 1
ATOM 528 C C . TRP A 1 66 ? -6.091 -4.135 110.699 1.00 53.39 153 TRP A C 1
ATOM 529 O O . TRP A 1 66 ? -6.432 -4.541 109.582 1.00 57.39 153 TRP A O 1
ATOM 540 N N . ALA A 1 67 ? -6.400 -4.772 111.824 1.00 49.75 154 ALA A N 1
ATOM 541 C CA . ALA A 1 67 ? -7.217 -5.977 111.811 1.00 49.06 154 ALA A CA 1
ATOM 542 C C . ALA A 1 67 ? -8.595 -5.691 111.212 1.00 48.84 154 ALA A C 1
ATOM 543 O O . ALA A 1 67 ? -9.115 -6.476 110.426 1.00 51.39 154 ALA A O 1
ATOM 545 N N . LEU A 1 68 ? -9.176 -4.553 111.575 1.00 46.71 155 LEU A N 1
ATOM 546 C CA . LEU A 1 68 ? -10.495 -4.181 111.081 1.00 46.11 155 LEU A CA 1
ATOM 547 C C . LEU A 1 68 ? -10.431 -3.760 109.616 1.00 46.95 155 LEU A C 1
ATOM 548 O O . LEU A 1 68 ? -11.410 -3.908 108.881 1.00 49.50 155 LEU A O 1
ATOM 553 N N . THR A 1 69 ? -9.286 -3.225 109.196 1.00 43.68 156 THR A N 1
ATOM 554 C CA . THR A 1 69 ? -9.075 -2.910 107.785 1.00 42.70 156 THR A CA 1
ATOM 555 C C . THR A 1 69 ? -9.215 -4.162 106.921 1.00 47.43 156 THR A C 1
ATOM 556 O O . THR A 1 69 ? -9.920 -4.167 105.909 1.00 49.80 156 THR A O 1
ATOM 560 N N . ASN A 1 70 ? -8.552 -5.233 107.341 1.00 48.25 157 ASN A N 1
ATOM 561 C CA . ASN A 1 70 ? -8.522 -6.449 106.548 1.00 51.48 157 ASN A CA 1
ATOM 562 C C . ASN A 1 70 ? -9.829 -7.239 106.593 1.00 54.91 157 ASN A C 1
ATOM 563 O O . ASN A 1 70 ? -10.219 -7.844 105.592 1.00 58.96 157 ASN A O 1
ATOM 568 N N . ILE A 1 71 ? -10.512 -7.222 107.735 1.00 53.58 158 ILE A N 1
ATOM 569 C CA . ILE A 1 71 ? -11.847 -7.816 107.822 1.00 54.25 158 ILE A CA 1
ATOM 570 C C . ILE A 1 71 ? -12.800 -7.099 106.856 1.00 53.70 158 ILE A C 1
ATOM 571 O O . ILE A 1 71 ? -13.658 -7.721 106.235 1.00 52.49 158 ILE A O 1
ATOM 576 N N . ALA A 1 72 ? -12.634 -5.785 106.737 1.00 53.40 159 ALA A N 1
ATOM 577 C CA . ALA A 1 72 ? -13.474 -4.974 105.866 1.00 55.00 159 ALA A CA 1
ATOM 578 C C . ALA A 1 72 ? -13.080 -5.104 104.397 1.00 60.68 159 ALA A C 1
ATOM 579 O O . ALA A 1 72 ? -13.789 -4.618 103.511 1.00 62.00 159 ALA A O 1
ATOM 581 N N . SER A 1 73 ? -11.943 -5.745 104.141 1.00 61.24 160 SER A N 1
ATOM 582 C CA . SER A 1 73 ? -11.443 -5.890 102.778 1.00 56.96 160 SER A CA 1
ATOM 583 C C . SER A 1 73 ? -12.063 -7.071 102.027 1.00 61.87 160 SER A C 1
ATOM 584 O O . SER A 1 73 ? -11.843 -7.220 100.826 1.00 66.85 160 SER A O 1
ATOM 587 N N . GLY A 1 74 ? -12.837 -7.901 102.725 1.00 62.31 161 GLY A N 1
ATOM 588 C CA . GLY A 1 74 ? -13.438 -9.088 102.130 1.00 62.16 161 GLY A CA 1
ATOM 589 C C . GLY A 1 74 ? -14.782 -8.845 101.454 1.00 61.53 161 GLY A C 1
ATOM 590 O O . GLY A 1 74 ? -14.974 -7.829 100.781 1.00 62.48 161 GLY A O 1
ATOM 591 N N . THR A 1 75 ? -15.715 -9.779 101.624 1.00 60.46 162 THR A N 1
ATOM 592 C CA . THR A 1 75 ? -17.046 -9.651 101.035 1.00 61.93 162 THR A CA 1
ATOM 593 C C . THR A 1 75 ? -17.857 -8.561 101.719 1.00 63.10 162 THR A C 1
ATOM 594 O O . THR A 1 75 ? -17.493 -8.090 102.798 1.00 64.46 162 THR A O 1
ATOM 598 N N . SER A 1 76 ? -18.970 -8.181 101.096 1.00 64.67 163 SER A N 1
ATOM 599 C CA . SER A 1 76 ? -19.895 -7.205 101.674 1.00 66.75 163 SER A CA 1
ATOM 600 C C . SER A 1 76 ? -20.454 -7.658 103.020 1.00 66.38 163 SER A C 1
ATOM 601 O O . SER A 1 76 ? -20.683 -6.837 103.912 1.00 64.51 163 SER A O 1
ATOM 604 N N . ALA A 1 77 ? -20.679 -8.963 103.157 1.00 65.67 164 ALA A N 1
ATOM 605 C CA . ALA A 1 77 ? -21.192 -9.524 104.402 1.00 64.68 164 ALA A CA 1
ATOM 606 C C . ALA A 1 77 ? -20.209 -9.292 105.543 1.00 60.55 164 ALA A C 1
ATOM 607 O O . ALA A 1 77 ? -20.607 -9.018 106.674 1.00 59.86 164 ALA A O 1
ATOM 609 N N . GLN A 1 78 ? -18.922 -9.396 105.228 1.00 59.07 165 GLN A N 1
ATOM 610 C CA . GLN A 1 78 ? -17.867 -9.230 106.218 1.00 58.91 165 GLN A CA 1
ATOM 611 C C . GLN A 1 78 ? -17.624 -7.752 106.532 1.00 55.69 165 GLN A C 1
ATOM 612 O O . GLN A 1 78 ? -17.363 -7.388 107.676 1.00 54.23 165 GLN A O 1
ATOM 618 N N . THR A 1 79 ? -17.717 -6.906 105.511 1.00 55.49 166 THR A N 1
ATOM 619 C CA . THR A 1 79 ? -17.604 -5.466 105.700 1.00 51.48 166 THR A CA 1
ATOM 620 C C . THR A 1 79 ? -18.760 -4.968 106.550 1.00 57.16 166 THR A C 1
ATOM 621 O O . THR A 1 79 ? -18.609 -4.038 107.349 1.00 60.27 166 THR A O 1
ATOM 625 N N . LYS A 1 80 ? -19.913 -5.610 106.380 1.00 58.75 167 LYS A N 1
ATOM 626 C CA . LYS A 1 80 ? -21.116 -5.251 107.118 1.00 57.66 167 LYS A CA 1
ATOM 627 C C . LYS A 1 80 ? -20.910 -5.445 108.622 1.00 59.57 167 LYS A C 1
ATOM 628 O O . LYS A 1 80 ? -21.461 -4.696 109.433 1.00 61.23 167 LYS A O 1
ATOM 634 N N . VAL A 1 81 ? -20.124 -6.452 108.993 1.00 59.12 168 VAL A N 1
ATOM 635 C CA . VAL A 1 81 ? -19.871 -6.723 110.404 1.00 61.23 168 VAL A CA 1
ATOM 636 C C . VAL A 1 81 ? -19.104 -5.561 111.019 1.00 61.12 168 VAL A C 1
ATOM 637 O O . VAL A 1 81 ? -19.392 -5.123 112.136 1.00 62.00 168 VAL A O 1
ATOM 641 N N . VAL A 1 82 ? -18.138 -5.049 110.268 1.00 58.85 169 VAL A N 1
ATOM 642 C CA . VAL A 1 82 ? -17.342 -3.920 110.722 1.00 52.53 169 VAL A CA 1
ATOM 643 C C . VAL A 1 82 ? -18.202 -2.670 110.821 1.00 48.96 169 VAL A C 1
ATOM 644 O O . VAL A 1 82 ? -18.154 -1.953 111.816 1.00 45.63 169 VAL A O 1
ATOM 648 N N . VAL A 1 83 ? -18.990 -2.415 109.781 1.00 49.58 170 VAL A N 1
ATOM 649 C CA . VAL A 1 83 ? -19.858 -1.243 109.750 1.00 48.51 170 VAL A CA 1
ATOM 650 C C . VAL A 1 83 ? -20.912 -1.278 110.851 1.00 55.41 170 VAL A C 1
ATOM 651 O O . VAL A 1 83 ? -21.100 -0.294 111.567 1.00 56.21 170 VAL A O 1
ATOM 655 N N . ASP A 1 84 ? -21.598 -2.410 110.985 1.00 61.99 171 ASP A N 1
ATOM 656 C CA . ASP A 1 84 ? -22.607 -2.572 112.030 1.00 64.41 171 ASP A CA 1
ATOM 657 C C . ASP A 1 84 ? -22.025 -2.511 113.444 1.00 61.69 171 ASP A C 1
ATOM 658 O O . ASP A 1 84 ? -22.758 -2.314 114.408 1.00 62.37 171 ASP A O 1
ATOM 663 N N . ALA A 1 85 ? -20.714 -2.685 113.570 1.00 59.50 172 ALA A N 1
ATOM 664 C CA . ALA A 1 85 ? -20.068 -2.575 114.874 1.00 57.30 172 ALA A CA 1
ATOM 665 C C . ALA A 1 85 ? -19.652 -1.131 115.168 1.00 58.30 172 ALA A C 1
ATOM 666 O O . ALA A 1 85 ? -18.927 -0.875 116.132 1.00 58.24 172 ALA A O 1
ATOM 668 N N . ASP A 1 86 ? -20.111 -0.201 114.330 1.00 57.48 173 ASP A N 1
ATOM 669 C CA . ASP A 1 86 ? -19.856 1.235 114.503 1.00 56.87 173 ASP A CA 1
ATOM 670 C C . ASP A 1 86 ? -18.384 1.619 114.459 1.00 56.18 173 ASP A C 1
ATOM 671 O O . ASP A 1 86 ? -17.961 2.544 115.155 1.00 60.44 173 ASP A O 1
ATOM 676 N N . ALA A 1 87 ? -17.608 0.919 113.640 1.00 50.33 174 ALA A N 1
ATOM 677 C CA . ALA A 1 87 ? -16.187 1.215 113.511 1.00 46.53 174 ALA A CA 1
ATOM 678 C C . ALA A 1 87 ? -15.920 2.524 112.773 1.00 47.64 174 ALA A C 1
ATOM 679 O O . ALA A 1 87 ? -14.921 3.190 113.038 1.00 51.12 174 ALA A O 1
ATOM 681 N N . VAL A 1 88 ? -16.805 2.896 111.851 1.00 46.94 175 VAL A N 1
ATOM 682 C CA . VAL A 1 88 ? -16.525 4.014 110.945 1.00 43.82 175 VAL A CA 1
ATOM 683 C C . VAL A 1 88 ? -16.381 5.374 111.649 1.00 42.86 175 VAL A C 1
ATOM 684 O O . VAL A 1 88 ? -15.443 6.114 111.343 1.00 43.05 175 VAL A O 1
ATOM 688 N N . PRO A 1 89 ? -17.290 5.719 112.585 1.00 44.28 176 PRO A N 1
ATOM 689 C CA . PRO A 1 89 ? -17.014 6.992 113.268 1.00 45.48 176 PRO A CA 1
ATOM 690 C C . PRO A 1 89 ? -15.678 6.996 114.033 1.00 43.73 176 PRO A C 1
ATOM 691 O O . PRO A 1 89 ? -15.056 8.049 114.173 1.00 44.77 176 PRO A O 1
ATOM 695 N N . LEU A 1 90 ? -15.224 5.833 114.484 1.00 41.72 177 LEU A N 1
ATOM 696 C CA . LEU A 1 90 ? -13.945 5.740 115.181 1.00 41.16 177 LEU A CA 1
ATOM 697 C C . LEU A 1 90 ? -12.766 5.855 114.209 1.00 41.49 177 LEU A C 1
ATOM 698 O O . LEU A 1 90 ? -11.755 6.485 114.528 1.00 40.28 177 LEU A O 1
ATOM 703 N N . PHE A 1 91 ? -12.892 5.237 113.034 1.00 38.13 178 PHE A N 1
ATOM 704 C CA . PHE A 1 91 ? -11.909 5.423 111.971 1.00 38.79 178 PHE A CA 1
ATOM 705 C C . PHE A 1 91 ? -11.721 6.906 111.662 1.00 40.75 178 PHE A C 1
ATOM 706 O O . PHE A 1 91 ? -10.596 7.386 111.513 1.00 43.95 178 PHE A O 1
ATOM 714 N N . ILE A 1 92 ? -12.835 7.622 111.563 1.00 39.76 179 ILE A N 1
ATOM 715 C CA . ILE A 1 92 ? -12.814 9.039 111.228 1.00 39.60 179 ILE A CA 1
ATOM 716 C C . ILE A 1 92 ? -12.157 9.871 112.328 1.00 43.48 179 ILE A C 1
ATOM 717 O O . ILE A 1 92 ? -11.378 10.779 112.039 1.00 45.37 179 ILE A O 1
ATOM 722 N N . GLN A 1 93 ? -12.442 9.537 113.584 1.00 44.49 180 GLN A N 1
ATOM 723 C CA . GLN A 1 93 ? -11.810 10.200 114.726 1.00 43.69 180 GLN A CA 1
ATOM 724 C C . GLN A 1 93 ? -10.291 10.082 114.673 1.00 43.13 180 GLN A C 1
ATOM 725 O O . GLN A 1 93 ? -9.565 11.040 114.959 1.00 43.12 180 GLN A O 1
ATOM 731 N N . LEU A 1 94 ? -9.821 8.889 114.323 1.00 41.09 181 LEU A N 1
ATOM 732 C CA . LEU A 1 94 ? -8.394 8.600 114.271 1.00 40.68 181 LEU A CA 1
ATOM 733 C C . LEU A 1 94 ? -7.665 9.454 113.227 1.00 40.40 181 LEU A C 1
ATOM 734 O O . LEU A 1 94 ? -6.469 9.718 113.359 1.00 37.98 181 LEU A O 1
ATOM 739 N N . LEU A 1 95 ? -8.399 9.893 112.203 1.00 39.91 182 LEU A N 1
ATOM 740 C CA . LEU A 1 95 ? -7.848 10.757 111.163 1.00 38.47 182 LEU A CA 1
ATOM 741 C C . LEU A 1 95 ? -7.411 12.108 111.720 1.00 42.44 182 LEU A C 1
ATOM 742 O O . LEU A 1 95 ? -6.531 12.764 111.158 1.00 43.14 182 LEU A O 1
ATOM 747 N N . TYR A 1 96 ? -8.027 12.505 112.831 1.00 42.30 183 TYR A N 1
ATOM 748 C CA . TYR A 1 96 ? -7.681 13.729 113.546 1.00 44.48 183 TYR A CA 1
ATOM 749 C C . TYR A 1 96 ? -6.554 13.496 114.547 1.00 48.70 183 TYR A C 1
ATOM 750 O O . TYR A 1 96 ? -5.535 14.187 114.538 1.00 50.55 183 TYR A O 1
ATOM 759 N N . THR A 1 97 ? -6.770 12.524 115.429 1.00 48.96 184 THR A N 1
ATOM 760 C CA . THR A 1 97 ? -5.943 12.347 116.617 1.00 48.86 184 THR A CA 1
ATOM 761 C C . THR A 1 97 ? -4.704 11.494 116.385 1.00 44.06 184 THR A C 1
ATOM 762 O O . THR A 1 97 ? -3.711 11.634 117.092 1.00 40.41 184 THR A O 1
ATOM 766 N N . GLY A 1 98 ? -4.765 10.608 115.400 1.00 41.86 185 GLY A N 1
ATOM 767 C CA . GLY A 1 98 ? -3.727 9.611 115.232 1.00 41.06 185 GLY A CA 1
ATOM 768 C C . GLY A 1 98 ? -2.394 10.145 114.754 1.00 43.18 185 GLY A C 1
ATOM 769 O O . GLY A 1 98 ? -2.298 11.245 114.208 1.00 47.87 185 GLY A O 1
ATOM 770 N N . SER A 1 99 ? -1.354 9.349 114.960 1.00 40.76 186 SER A N 1
ATOM 771 C CA . SER A 1 99 ? -0.079 9.584 114.307 1.00 41.37 186 SER A CA 1
ATOM 772 C C . SER A 1 99 ? -0.273 9.376 112.815 1.00 41.65 186 SER A C 1
ATOM 773 O O . SER A 1 99 ? -1.343 8.955 112.378 1.00 41.06 186 SER A O 1
ATOM 776 N N . VAL A 1 100 ? 0.755 9.657 112.028 1.00 42.62 187 VAL A N 1
ATOM 777 C CA . VAL A 1 100 ? 0.662 9.415 110.598 1.00 44.99 187 VAL A CA 1
ATOM 778 C C . VAL A 1 100 ? 0.374 7.941 110.325 1.00 45.34 187 VAL A C 1
ATOM 779 O O . VAL A 1 100 ? -0.433 7.617 109.455 1.00 47.05 187 VAL A O 1
ATOM 783 N N . GLU A 1 101 ? 1.027 7.058 111.077 1.00 47.41 188 GLU A N 1
ATOM 784 C CA . GLU A 1 101 ? 0.760 5.619 111.002 1.00 46.81 188 GLU A CA 1
ATOM 785 C C . GLU A 1 101 ? -0.713 5.285 111.208 1.00 43.40 188 GLU A C 1
ATOM 786 O O . GLU A 1 101 ? -1.302 4.544 110.419 1.00 44.54 188 GLU A O 1
ATOM 792 N N . VAL A 1 102 ? -1.296 5.815 112.283 1.00 40.85 189 VAL A N 1
ATOM 793 C CA . VAL A 1 102 ? -2.689 5.536 112.613 1.00 38.20 189 VAL A CA 1
ATOM 794 C C . VAL A 1 102 ? -3.610 6.145 111.561 1.00 38.04 189 VAL A C 1
ATOM 795 O O . VAL A 1 102 ? -4.568 5.509 111.124 1.00 39.68 189 VAL A O 1
ATOM 799 N N . LYS A 1 103 ? -3.299 7.366 111.137 1.00 37.91 190 LYS A N 1
ATOM 800 C CA . LYS A 1 103 ? -4.055 8.018 110.072 1.00 35.93 190 LYS A CA 1
ATOM 801 C C . LYS A 1 103 ? -4.092 7.145 108.816 1.00 34.36 190 LYS A C 1
ATOM 802 O O . LYS A 1 103 ? -5.156 6.906 108.250 1.00 33.26 190 LYS A O 1
ATOM 808 N N . GLU A 1 104 ? -2.932 6.653 108.396 1.00 37.18 191 GLU A N 1
ATOM 809 C CA . GLU A 1 104 ? -2.840 5.868 107.167 1.00 37.84 191 GLU A CA 1
ATOM 810 C C . GLU A 1 104 ? -3.608 4.552 107.276 1.00 38.09 191 GLU A C 1
ATOM 811 O O . GLU A 1 104 ? -4.155 4.060 106.289 1.00 37.22 191 GLU A O 1
ATOM 817 N N . GLN A 1 105 ? -3.642 3.978 108.475 1.00 38.11 192 GLN A N 1
ATOM 818 C CA . GLN A 1 105 ? -4.378 2.738 108.686 1.00 36.16 192 GLN A CA 1
ATOM 819 C C . GLN A 1 105 ? -5.881 3.003 108.661 1.00 34.20 192 GLN A C 1
ATOM 820 O O . GLN A 1 105 ? -6.646 2.280 108.027 1.00 37.56 192 GLN A O 1
ATOM 826 N N . ALA A 1 106 ? -6.297 4.057 109.353 1.00 34.39 193 ALA A N 1
ATOM 827 C CA . ALA A 1 106 ? -7.703 4.450 109.394 1.00 32.69 193 ALA A CA 1
ATOM 828 C C . ALA A 1 106 ? -8.249 4.836 108.014 1.00 32.35 193 ALA A C 1
ATOM 829 O O . ALA A 1 106 ? -9.382 4.493 107.688 1.00 33.63 193 ALA A O 1
ATOM 831 N N . ILE A 1 107 ? -7.471 5.566 107.214 1.00 31.93 194 ILE A N 1
ATOM 832 C CA . ILE A 1 107 ? -7.950 5.980 105.890 1.00 34.56 194 ILE A CA 1
ATOM 833 C C . ILE A 1 107 ? -8.034 4.767 104.957 1.00 38.96 194 ILE A C 1
ATOM 834 O O . ILE A 1 107 ? -8.826 4.744 104.019 1.00 38.77 194 ILE A O 1
ATOM 839 N N . TRP A 1 108 ? -7.220 3.752 105.234 1.00 42.47 195 TRP A N 1
ATOM 840 C CA . TRP A 1 108 ? -7.248 2.510 104.470 1.00 39.73 195 TRP A CA 1
ATOM 841 C C . TRP A 1 108 ? -8.566 1.781 104.718 1.00 39.95 195 TRP A C 1
ATOM 842 O O . TRP A 1 108 ? -9.250 1.378 103.778 1.00 38.49 195 TRP A O 1
ATOM 853 N N . ALA A 1 109 ? -8.906 1.618 105.993 1.00 40.71 196 ALA A N 1
ATOM 854 C CA . ALA A 1 109 ? -10.159 0.994 106.401 1.00 39.82 196 ALA A CA 1
ATOM 855 C C . ALA A 1 109 ? -11.345 1.692 105.756 1.00 39.87 196 ALA A C 1
ATOM 856 O O . ALA A 1 109 ? -12.245 1.045 105.211 1.00 43.40 196 ALA A O 1
ATOM 858 N N . LEU A 1 110 ? -11.335 3.018 105.819 1.00 35.80 197 LEU A N 1
ATOM 859 C CA . LEU A 1 110 ? -12.421 3.819 105.273 1.00 36.43 197 LEU A CA 1
ATOM 860 C C . LEU A 1 110 ? -12.536 3.605 103.763 1.00 41.45 197 LEU A C 1
ATOM 861 O O . LEU A 1 110 ? -13.638 3.584 103.214 1.00 41.63 197 LEU A O 1
ATOM 866 N N . GLY A 1 111 ? -11.397 3.443 103.097 1.00 43.46 198 GLY A N 1
ATOM 867 C CA . GLY A 1 111 ? -11.390 3.105 101.686 1.00 46.85 198 GLY A CA 1
ATOM 868 C C . GLY A 1 111 ? -12.123 1.803 101.383 1.00 52.44 198 GLY A C 1
ATOM 869 O O . GLY A 1 111 ? -12.897 1.722 100.423 1.00 54.60 198 GLY A O 1
ATOM 870 N N . ASN A 1 112 ? -11.895 0.787 102.213 1.00 50.01 199 ASN A N 1
ATOM 871 C CA . ASN A 1 112 ? -12.516 -0.517 102.006 1.00 47.67 199 ASN A CA 1
ATOM 872 C C . ASN A 1 112 ? -14.022 -0.480 102.223 1.00 45.99 199 ASN A C 1
ATOM 873 O O . ASN A 1 112 ? -14.780 -1.082 101.464 1.00 48.20 199 ASN A O 1
ATOM 878 N N . VAL A 1 113 ? -14.452 0.234 103.258 1.00 43.77 200 VAL A N 1
ATOM 879 C CA . VAL A 1 113 ? -15.875 0.414 103.516 1.00 43.04 200 VAL A CA 1
ATOM 880 C C . VAL A 1 113 ? -16.549 1.146 102.353 1.00 47.26 200 VAL A C 1
ATOM 881 O O . VAL A 1 113 ? -17.593 0.716 101.858 1.00 49.71 200 VAL A O 1
ATOM 885 N N . ALA A 1 114 ? -15.922 2.236 101.908 1.00 47.70 201 ALA A N 1
ATOM 886 C CA . ALA A 1 114 ? -16.467 3.085 100.849 1.00 45.02 201 ALA A CA 1
ATOM 887 C C . ALA A 1 114 ? -16.525 2.355 99.522 1.00 45.18 201 ALA A C 1
ATOM 888 O O . ALA A 1 114 ? -17.454 2.549 98.744 1.00 48.09 201 ALA A O 1
ATOM 890 N N . GLY A 1 115 ? -15.524 1.519 99.266 1.00 42.09 202 GLY A N 1
ATOM 891 C CA . GLY A 1 115 ? -15.447 0.792 98.015 1.00 41.21 202 GLY A CA 1
ATOM 892 C C . GLY A 1 115 ? -16.392 -0.393 97.932 1.00 47.09 202 GLY A C 1
ATOM 893 O O . GLY A 1 115 ? -16.449 -1.058 96.900 1.00 50.86 202 GLY A O 1
ATOM 894 N N . ASP A 1 116 ? -17.129 -0.660 99.010 1.00 49.46 203 ASP A N 1
ATOM 895 C CA . ASP A 1 116 ? -18.013 -1.825 99.068 1.00 53.07 203 ASP A CA 1
ATOM 896 C C . ASP A 1 116 ? -19.329 -1.644 98.318 1.00 53.13 203 ASP A C 1
ATOM 897 O O . ASP A 1 116 ? -19.784 -2.554 97.623 1.00 55.68 203 ASP A O 1
ATOM 902 N N . SER A 1 117 ? -19.943 -0.479 98.476 1.00 51.38 204 SER A N 1
ATOM 903 C CA . SER A 1 117 ? -21.239 -0.206 97.867 1.00 51.18 204 SER A CA 1
ATOM 904 C C . SER A 1 117 ? -21.500 1.285 97.919 1.00 46.50 204 SER A C 1
ATOM 905 O O . SER A 1 117 ? -20.854 2.001 98.683 1.00 43.06 204 SER A O 1
ATOM 908 N N . THR A 1 118 ? -22.442 1.751 97.107 1.00 47.64 205 THR A N 1
ATOM 909 C CA . THR A 1 118 ? -22.797 3.162 97.096 1.00 47.52 205 THR A CA 1
ATOM 910 C C . THR A 1 118 ? -23.369 3.585 98.445 1.00 53.56 205 THR A C 1
ATOM 911 O O . THR A 1 118 ? -23.160 4.720 98.888 1.00 55.06 205 THR A O 1
ATOM 913 N N . ASP A 1 119 ? -24.075 2.668 99.105 1.00 55.13 206 ASP A N 1
ATOM 914 C CA . ASP A 1 119 ? -24.651 2.967 100.412 1.00 54.15 206 ASP A CA 1
ATOM 915 C C . ASP A 1 119 ? -23.563 3.221 101.437 1.00 49.09 206 ASP A C 1
ATOM 916 O O . ASP A 1 119 ? -23.650 4.170 102.214 1.00 43.49 206 ASP A O 1
ATOM 921 N N . TYR A 1 120 ? -22.528 2.386 101.418 1.00 49.55 207 TYR A N 1
ATOM 922 C CA . TYR A 1 120 ? -21.445 2.511 102.387 1.00 47.85 207 TYR A CA 1
ATOM 923 C C . TYR A 1 120 ? -20.557 3.694 102.048 1.00 45.03 207 TYR A C 1
ATOM 924 O O . TYR A 1 120 ? -20.048 4.367 102.945 1.00 46.30 207 TYR A O 1
ATOM 933 N N . ARG A 1 121 ? -20.383 3.946 100.756 1.00 39.88 208 ARG A N 1
ATOM 934 C CA . ARG A 1 121 ? -19.701 5.148 100.298 1.00 38.31 208 ARG A CA 1
ATOM 935 C C . ARG A 1 121 ? -20.383 6.381 100.873 1.00 38.04 208 ARG A C 1
ATOM 936 O O . ARG A 1 121 ? -19.747 7.232 101.495 1.00 36.83 208 ARG A O 1
ATOM 944 N N . ASP A 1 122 ? -21.692 6.457 100.676 1.00 43.17 209 ASP A N 1
ATOM 945 C CA . ASP A 1 122 ? -22.468 7.597 101.147 1.00 46.14 209 ASP A CA 1
ATOM 946 C C . ASP A 1 122 ? -22.506 7.691 102.669 1.00 47.36 209 ASP A C 1
ATOM 947 O O . ASP A 1 122 ? -22.536 8.790 103.223 1.00 49.38 209 ASP A O 1
ATOM 952 N N . TYR A 1 123 ? -22.496 6.541 103.338 1.00 46.54 210 TYR A N 1
ATOM 953 C CA . TYR A 1 123 ? -22.502 6.492 104.797 1.00 44.40 210 TYR A CA 1
ATOM 954 C C . TYR A 1 123 ? -21.250 7.148 105.365 1.00 44.28 210 TYR A C 1
ATOM 955 O O . TYR A 1 123 ? -21.318 7.918 106.326 1.00 47.64 210 TYR A O 1
ATOM 964 N N . VAL A 1 124 ? -20.104 6.832 104.775 1.00 40.59 211 VAL A N 1
ATOM 965 C CA . VAL A 1 124 ? -18.847 7.427 105.202 1.00 37.78 211 VAL A CA 1
ATOM 966 C C . VAL A 1 124 ? -18.915 8.950 105.103 1.00 41.00 211 VAL A C 1
ATOM 967 O O . VAL A 1 124 ? -18.467 9.667 105.996 1.00 42.84 211 VAL A O 1
ATOM 971 N N . LEU A 1 125 ? -19.491 9.444 104.015 1.00 41.72 212 LEU A N 1
ATOM 972 C CA . LEU A 1 125 ? -19.599 10.881 103.811 1.00 40.12 212 LEU A CA 1
ATOM 973 C C . LEU A 1 125 ? -20.612 11.520 104.770 1.00 44.42 212 LEU A C 1
ATOM 974 O O . LEU A 1 125 ? -20.399 12.634 105.249 1.00 44.85 212 LEU A O 1
ATOM 979 N N . GLN A 1 126 ? -21.708 10.817 105.050 1.00 47.33 213 GLN A N 1
ATOM 980 C CA . GLN A 1 126 ? -22.690 11.298 106.022 1.00 48.57 213 GLN A CA 1
ATOM 981 C C . GLN A 1 126 ? -22.082 11.440 107.415 1.00 46.53 213 GLN A C 1
ATOM 982 O O . GLN A 1 126 ? -22.551 12.248 108.218 1.00 44.07 213 GLN A O 1
ATOM 988 N N . CYS A 1 127 ? -21.036 10.662 107.692 1.00 45.45 214 CYS A N 1
ATOM 989 C CA . CYS A 1 127 ? -20.348 10.722 108.982 1.00 43.82 214 CYS A CA 1
ATOM 990 C C . CYS A 1 127 ? -19.289 11.824 109.005 1.00 46.60 214 CYS A C 1
ATOM 991 O O . CYS A 1 127 ? -18.461 11.876 109.917 1.00 46.64 214 CYS A O 1
ATOM 994 N N . ASN A 1 128 ? -19.313 12.682 107.987 1.00 46.71 215 ASN A N 1
ATOM 995 C CA . ASN A 1 128 ? -18.446 13.856 107.905 1.00 45.75 215 ASN A CA 1
ATOM 996 C C . ASN A 1 128 ? -16.961 13.515 107.843 1.00 40.03 215 ASN A C 1
ATOM 997 O O . ASN A 1 128 ? -16.139 14.134 108.515 1.00 37.35 215 ASN A O 1
ATOM 1002 N N . ALA A 1 129 ? -16.629 12.533 107.013 1.00 40.23 216 ALA A N 1
ATOM 1003 C CA . ALA A 1 129 ? -15.247 12.111 106.812 1.00 38.58 216 ALA A CA 1
ATOM 1004 C C . ALA A 1 129 ? -14.442 13.065 105.932 1.00 36.50 216 ALA A C 1
ATOM 1005 O O . ALA A 1 129 ? -13.217 13.047 105.972 1.00 38.75 216 ALA A O 1
ATOM 1007 N N . MET A 1 130 ? -15.116 13.883 105.128 1.00 33.42 217 MET A N 1
ATOM 1008 C CA . MET A 1 130 ? -14.404 14.663 104.119 1.00 34.47 217 MET A CA 1
ATOM 1009 C C . MET A 1 130 ? -13.440 15.654 104.744 1.00 37.65 217 MET A C 1
ATOM 1010 O O . MET A 1 130 ? -12.311 15.793 104.275 1.00 39.16 217 MET A O 1
ATOM 1015 N N . GLU A 1 131 ? -13.868 16.321 105.813 1.00 38.98 218 GLU A N 1
ATOM 1016 C CA . GLU A 1 131 ? -13.017 17.329 106.430 1.00 40.25 218 GLU A CA 1
ATOM 1017 C C . GLU A 1 131 ? -11.685 16.770 106.933 1.00 40.28 218 GLU A C 1
ATOM 1018 O O . GLU A 1 131 ? -10.635 17.287 106.548 1.00 43.21 218 GLU A O 1
ATOM 1024 N N . PRO A 1 132 ? -11.704 15.711 107.775 1.00 36.38 219 PRO A N 1
ATOM 1025 C CA . PRO A 1 132 ? -10.391 15.230 108.220 1.00 34.17 219 PRO A CA 1
ATOM 1026 C C . PRO A 1 132 ? -9.598 14.561 107.101 1.00 33.95 219 PRO A C 1
ATOM 1027 O O . PRO A 1 132 ? -8.366 14.538 107.143 1.00 34.29 219 PRO A O 1
ATOM 1031 N N . ILE A 1 133 ? -10.304 14.023 106.113 1.00 34.37 220 ILE A N 1
ATOM 1032 C CA . ILE A 1 133 ? -9.654 13.373 104.990 1.00 34.56 220 ILE A CA 1
ATOM 1033 C C . ILE A 1 133 ? -8.852 14.388 104.195 1.00 35.07 220 ILE A C 1
ATOM 1034 O O . ILE A 1 133 ? -7.680 14.152 103.896 1.00 34.59 220 ILE A O 1
ATOM 1039 N N . LEU A 1 134 ? -9.468 15.526 103.884 1.00 34.84 221 LEU A N 1
ATOM 1040 C CA . LEU A 1 134 ? -8.766 16.585 103.162 1.00 35.50 221 LEU A CA 1
ATOM 1041 C C . LEU A 1 134 ? -7.529 17.020 103.934 1.00 37.71 221 LEU A C 1
ATOM 1042 O O . LEU A 1 134 ? -6.485 17.299 103.344 1.00 39.43 221 LEU A O 1
ATOM 1047 N N . GLY A 1 135 ? -7.650 17.040 105.258 1.00 37.27 222 GLY A N 1
ATOM 1048 C CA . GLY A 1 135 ? -6.536 17.355 106.133 1.00 34.20 222 GLY A CA 1
ATOM 1049 C C . GLY A 1 135 ? -5.294 16.509 105.919 1.00 33.93 222 GLY A C 1
ATOM 1050 O O . GLY A 1 135 ? -4.174 17.008 106.037 1.00 40.90 222 GLY A O 1
ATOM 1051 N N . LEU A 1 136 ? -5.490 15.242 105.564 1.00 33.03 223 LEU A N 1
ATOM 1052 C CA . LEU A 1 136 ? -4.388 14.289 105.418 1.00 32.93 223 LEU A CA 1
ATOM 1053 C C . LEU A 1 136 ? -3.389 14.702 104.347 1.00 40.01 223 LEU A C 1
ATOM 1054 O O . LEU A 1 136 ? -2.242 14.266 104.364 1.00 45.34 223 LEU A O 1
ATOM 1059 N N . PHE A 1 137 ? -3.833 15.521 103.402 1.00 39.85 224 PHE A N 1
ATOM 1060 C CA . PHE A 1 137 ? -3.010 15.870 102.245 1.00 40.75 224 PHE A CA 1
ATOM 1061 C C . PHE A 1 137 ? -2.025 17.003 102.532 1.00 47.77 224 PHE A C 1
ATOM 1062 O O . PHE A 1 137 ? -1.229 17.375 101.670 1.00 49.92 224 PHE A O 1
ATOM 1070 N N . ASN A 1 138 ? -2.089 17.543 103.748 1.00 52.98 225 ASN A N 1
ATOM 1071 C CA . ASN A 1 138 ? -1.110 18.514 104.232 1.00 56.33 225 ASN A CA 1
ATOM 1072 C C . ASN A 1 138 ? 0.133 17.810 104.743 1.00 54.33 225 ASN A C 1
ATOM 1073 O O . ASN A 1 138 ? 1.170 18.432 104.982 1.00 55.80 225 ASN A O 1
ATOM 1078 N N . SER A 1 139 ? -0.004 16.506 104.950 1.00 49.64 226 SER A N 1
ATOM 1079 C CA . SER A 1 139 ? 1.122 15.650 105.273 1.00 50.41 226 SER A CA 1
ATOM 1080 C C . SER A 1 139 ? 2.085 15.567 104.096 1.00 55.38 226 SER A C 1
ATOM 1081 O O . SER A 1 139 ? 1.699 15.817 102.953 1.00 61.82 226 SER A O 1
ATOM 1084 N N . ASN A 1 140 ? 3.330 15.193 104.359 1.00 55.42 227 ASN A N 1
ATOM 1085 C CA . ASN A 1 140 ? 4.283 15.016 103.270 1.00 61.50 227 ASN A CA 1
ATOM 1086 C C . ASN A 1 140 ? 4.767 13.583 103.157 1.00 60.33 227 ASN A C 1
ATOM 1087 O O . ASN A 1 140 ? 5.760 13.309 102.484 1.00 63.06 227 ASN A O 1
ATOM 1092 N N . LYS A 1 141 ? 4.065 12.669 103.819 1.00 54.91 228 LYS A N 1
ATOM 1093 C CA . LYS A 1 141 ? 4.414 11.260 103.719 1.00 53.38 228 LYS A CA 1
ATOM 1094 C C . LYS A 1 141 ? 3.745 10.659 102.485 1.00 52.04 228 LYS A C 1
ATOM 1095 O O . LYS A 1 141 ? 2.517 10.638 102.394 1.00 50.94 228 LYS A O 1
ATOM 1101 N N . PRO A 1 142 ? 4.557 10.194 101.521 1.00 50.93 229 PRO A N 1
ATOM 1102 C CA . PRO A 1 142 ? 4.080 9.621 100.259 1.00 48.32 229 PRO A CA 1
ATOM 1103 C C . PRO A 1 142 ? 3.029 8.539 100.456 1.00 48.79 229 PRO A C 1
ATOM 1104 O O . PRO A 1 142 ? 2.012 8.553 99.769 1.00 53.67 229 PRO A O 1
ATOM 1108 N N . SER A 1 143 ? 3.271 7.616 101.379 1.00 46.74 230 SER A N 1
ATOM 1109 C CA . SER A 1 143 ? 2.378 6.478 101.554 1.00 43.32 230 SER A CA 1
ATOM 1110 C C . SER A 1 143 ? 1.011 6.896 102.108 1.00 40.97 230 SER A C 1
ATOM 1111 O O . SER A 1 143 ? -0.010 6.312 101.740 1.00 40.40 230 SER A O 1
ATOM 1114 N N . LEU A 1 144 ? 0.986 7.908 102.973 1.00 37.48 231 LEU A N 1
ATOM 1115 C CA . LEU A 1 144 ? -0.283 8.432 103.484 1.00 36.48 231 LEU A CA 1
ATOM 1116 C C . LEU A 1 144 ? -1.090 9.082 102.361 1.00 38.55 231 LEU A C 1
ATOM 1117 O O . LEU A 1 144 ? -2.278 8.789 102.202 1.00 36.37 231 LEU A O 1
ATOM 1122 N N . ILE A 1 145 ? -0.431 9.946 101.587 1.00 35.89 232 ILE A N 1
ATOM 1123 C CA . ILE A 1 145 ? -1.042 10.599 100.438 1.00 36.13 232 ILE A CA 1
ATOM 1124 C C . ILE A 1 145 ? -1.582 9.564 99.464 1.00 39.68 232 ILE A C 1
ATOM 1125 O O . ILE A 1 145 ? -2.731 9.646 99.023 1.00 42.13 232 ILE A O 1
ATOM 1130 N N . ARG A 1 146 ? -0.736 8.597 99.130 1.00 38.32 233 ARG A N 1
ATOM 1131 C CA . ARG A 1 146 ? -1.083 7.555 98.177 1.00 39.03 233 ARG A CA 1
ATOM 1132 C C . ARG A 1 146 ? -2.349 6.828 98.610 1.00 40.38 233 ARG A C 1
ATOM 1133 O O . ARG A 1 146 ? -3.312 6.725 97.855 1.00 41.18 233 ARG A O 1
ATOM 1141 N N . THR A 1 147 ? -2.352 6.350 99.846 1.00 43.12 234 THR A N 1
ATOM 1142 C CA . THR A 1 147 ? -3.499 5.625 100.380 1.00 42.01 234 THR A CA 1
ATOM 1143 C C . THR A 1 147 ? -4.746 6.490 100.457 1.00 39.83 234 THR A C 1
ATOM 1144 O O . THR A 1 147 ? -5.831 6.057 100.074 1.00 42.20 234 THR A O 1
ATOM 1148 N N . ALA A 1 148 ? -4.582 7.714 100.946 1.00 39.96 235 ALA A N 1
ATOM 1149 C CA . ALA A 1 148 ? -5.703 8.634 101.102 1.00 37.12 235 ALA A CA 1
ATOM 1150 C C . ALA A 1 148 ? -6.338 8.963 99.759 1.00 37.25 235 ALA A C 1
ATOM 1151 O O . ALA A 1 148 ? -7.554 9.074 99.665 1.00 40.18 235 ALA A O 1
ATOM 1153 N N . THR A 1 149 ? -5.517 9.108 98.723 1.00 34.82 236 THR A N 1
ATOM 1154 C CA . THR A 1 149 ? -6.028 9.437 97.396 1.00 36.64 236 THR A CA 1
ATOM 1155 C C . THR A 1 149 ? -6.889 8.280 96.878 1.00 38.52 236 THR A C 1
ATOM 1156 O O . THR A 1 149 ? -7.944 8.485 96.275 1.00 34.43 236 THR A O 1
ATOM 1160 N N . TRP A 1 150 ? -6.447 7.061 97.151 1.00 35.06 237 TRP A N 1
ATOM 1161 C CA . TRP A 1 150 ? -7.222 5.892 96.795 1.00 37.48 237 TRP A CA 1
ATOM 1162 C C . TRP A 1 150 ? -8.562 5.913 97.518 1.00 39.08 237 TRP A C 1
ATOM 1163 O O . TRP A 1 150 ? -9.600 5.627 96.922 1.00 41.72 237 TRP A O 1
ATOM 1174 N N . THR A 1 151 ? -8.550 6.259 98.800 1.00 35.61 238 THR A N 1
ATOM 1175 C CA . THR A 1 151 ? -9.798 6.320 99.547 1.00 38.24 238 THR A CA 1
ATOM 1176 C C . THR A 1 151 ? -10.694 7.445 99.019 1.00 38.23 238 THR A C 1
ATOM 1177 O O . THR A 1 151 ? -11.891 7.254 98.822 1.00 36.22 238 THR A O 1
ATOM 1181 N N . LEU A 1 152 ? -10.100 8.605 98.768 1.00 37.91 239 LEU A N 1
ATOM 1182 C CA . LEU A 1 152 ? -10.828 9.744 98.222 1.00 37.17 239 LEU A CA 1
ATOM 1183 C C . LEU A 1 152 ? -11.453 9.370 96.883 1.00 36.64 239 LEU A C 1
ATOM 1184 O O . LEU A 1 152 ? -12.568 9.770 96.569 1.00 36.78 239 LEU A O 1
ATOM 1189 N N . SER A 1 153 ? -10.715 8.596 96.095 1.00 37.11 240 SER A N 1
ATOM 1190 C CA . SER A 1 153 ? -11.186 8.152 94.791 1.00 35.11 240 SER A CA 1
ATOM 1191 C C . SER A 1 153 ? -12.388 7.214 94.917 1.00 37.97 240 SER A C 1
ATOM 1192 O O . SER A 1 153 ? -13.328 7.293 94.122 1.00 39.93 240 SER A O 1
ATOM 1195 N N . ASN A 1 154 ? -12.357 6.320 95.903 1.00 35.46 241 ASN A N 1
ATOM 1196 C CA . ASN A 1 154 ? -13.498 5.445 96.163 1.00 36.25 241 ASN A CA 1
ATOM 1197 C C . ASN A 1 154 ? -14.740 6.225 96.571 1.00 38.11 241 ASN A C 1
ATOM 1198 O O . ASN A 1 154 ? -15.861 5.799 96.318 1.00 43.31 241 ASN A O 1
ATOM 1203 N N . LEU A 1 155 ? -14.531 7.374 97.200 1.00 38.43 242 LEU A N 1
ATOM 1204 C CA . LEU A 1 155 ? -15.628 8.221 97.651 1.00 38.42 242 LEU A CA 1
ATOM 1205 C C . LEU A 1 155 ? -16.298 8.969 96.499 1.00 39.28 242 LEU A C 1
ATOM 1206 O O . LEU A 1 155 ? -17.485 9.282 96.571 1.00 40.63 242 LEU A O 1
ATOM 1211 N N . CYS A 1 156 ? -15.510 9.383 95.534 1.00 40.00 243 CYS A N 1
ATOM 1212 C CA . CYS A 1 156 ? -15.948 10.018 94.301 1.00 38.23 243 CYS A CA 1
ATOM 1213 C C . CYS A 1 156 ? -16.659 9.107 93.348 1.00 37.17 243 CYS A C 1
ATOM 1214 O O . CYS A 1 156 ? -17.436 9.512 92.551 1.00 40.34 243 CYS A O 1
ATOM 1217 N N . ARG A 1 157 ? -16.311 7.860 93.442 1.00 39.34 244 ARG A N 1
ATOM 1218 C CA . ARG A 1 157 ? -16.734 6.806 92.590 1.00 40.56 244 ARG A CA 1
ATOM 1219 C C . ARG A 1 157 ? -18.192 6.387 92.668 1.00 40.75 244 ARG A C 1
ATOM 1220 O O . ARG A 1 157 ? -18.815 6.426 93.696 1.00 40.34 244 ARG A O 1
ATOM 1228 N N . GLY A 1 158 ? -18.710 5.972 91.530 1.00 41.84 245 GLY A N 1
ATOM 1229 C CA . GLY A 1 158 ? -20.058 5.508 91.373 1.00 43.41 245 GLY A CA 1
ATOM 1230 C C . GLY A 1 158 ? -21.100 6.445 90.827 1.00 47.09 245 GLY A C 1
ATOM 1231 O O . GLY A 1 158 ? -21.158 7.609 91.107 1.00 46.34 245 GLY A O 1
ATOM 1232 N N . LYS A 1 159 ? -21.993 5.851 90.084 1.00 50.01 246 LYS A N 1
ATOM 1233 C CA . LYS A 1 159 ? -23.087 6.546 89.416 1.00 53.64 246 LYS A CA 1
ATOM 1234 C C . LYS A 1 159 ? -24.516 6.187 89.796 1.00 59.13 246 LYS A C 1
ATOM 1235 O O . LYS A 1 159 ? -25.414 6.963 89.636 1.00 65.22 246 LYS A O 1
ATOM 1241 N N . LYS A 1 160 ? -24.713 5.011 90.317 1.00 58.27 247 LYS A N 1
ATOM 1242 C CA . LYS A 1 160 ? -26.043 4.469 90.593 1.00 61.69 247 LYS A CA 1
ATOM 1243 C C . LYS A 1 160 ? -26.310 4.327 92.084 1.00 62.39 247 LYS A C 1
ATOM 1244 O O . LYS A 1 160 ? -26.331 3.211 92.593 1.00 68.63 247 LYS A O 1
ATOM 1250 N N . PRO A 1 161 ? -26.524 5.444 92.800 1.00 56.80 248 PRO A N 1
ATOM 1251 C CA . PRO A 1 161 ? -26.546 6.861 92.429 1.00 54.59 248 PRO A CA 1
ATOM 1252 C C . PRO A 1 161 ? -25.198 7.532 92.646 1.00 52.75 248 PRO A C 1
ATOM 1253 O O . PRO A 1 161 ? -24.355 6.999 93.368 1.00 52.94 248 PRO A O 1
ATOM 1257 N N . GLN A 1 162 ? -24.994 8.692 92.037 1.00 51.39 249 GLN A N 1
ATOM 1258 C CA . GLN A 1 162 ? -23.785 9.457 92.306 1.00 50.21 249 GLN A CA 1
ATOM 1259 C C . GLN A 1 162 ? -23.776 9.939 93.754 1.00 49.29 249 GLN A C 1
ATOM 1260 O O . GLN A 1 162 ? -24.826 10.031 94.383 1.00 52.37 249 GLN A O 1
ATOM 1266 N N . PRO A 1 163 ? -22.582 10.218 94.301 1.00 44.63 250 PRO A N 1
ATOM 1267 C CA . PRO A 1 163 ? -22.480 10.719 95.676 1.00 43.44 250 PRO A CA 1
ATOM 1268 C C . PRO A 1 163 ? -22.918 12.172 95.818 1.00 43.17 250 PRO A C 1
ATOM 1269 O O . PRO A 1 163 ? -23.129 12.847 94.813 1.00 40.93 250 PRO A O 1
ATOM 1273 N N . ASP A 1 164 ? -23.085 12.617 97.063 1.00 46.31 251 ASP A N 1
ATOM 1274 C CA . ASP A 1 164 ? -23.454 13.997 97.384 1.00 47.52 251 ASP A CA 1
ATOM 1275 C C . ASP A 1 164 ? -22.441 14.974 96.803 1.00 45.05 251 ASP A C 1
ATOM 1276 O O . ASP A 1 164 ? -21.290 15.023 97.242 1.00 45.55 251 ASP A O 1
ATOM 1281 N N . TRP A 1 165 ? -22.874 15.738 95.806 1.00 34.51 252 TRP A N 1
ATOM 1282 C CA . TRP A 1 165 ? -21.974 16.651 95.118 1.00 34.94 252 TRP A CA 1
ATOM 1283 C C . TRP A 1 165 ? -21.484 17.757 96.042 1.00 35.12 252 TRP A C 1
ATOM 1284 O O . TRP A 1 165 ? -20.328 18.170 95.965 1.00 35.25 252 TRP A O 1
ATOM 1295 N N . SER A 1 166 ? -22.351 18.212 96.939 1.00 36.31 253 SER A N 1
ATOM 1296 C CA . SER A 1 166 ? -21.981 19.265 97.880 1.00 38.54 253 SER A CA 1
ATOM 1297 C C . SER A 1 166 ? -20.814 18.844 98.764 1.00 38.64 253 SER A C 1
ATOM 1298 O O . SER A 1 166 ? -20.104 19.693 99.306 1.00 39.57 253 SER A O 1
ATOM 1301 N N . VAL A 1 167 ? -20.628 17.534 98.916 1.00 38.49 254 VAL A N 1
ATOM 1302 C CA . VAL A 1 167 ? -19.510 17.006 99.695 1.00 39.99 254 VAL A CA 1
ATOM 1303 C C . VAL A 1 167 ? -18.275 16.679 98.852 1.00 41.01 254 VAL A C 1
ATOM 1304 O O . VAL A 1 167 ? -17.179 17.156 99.151 1.00 42.44 254 VAL A O 1
ATOM 1308 N N . VAL A 1 168 ? -18.441 15.901 97.788 1.00 30.38 255 VAL A N 1
ATOM 1309 C CA . VAL A 1 168 ? -17.272 15.438 97.040 1.00 31.81 255 VAL A CA 1
ATOM 1310 C C . VAL A 1 168 ? -16.601 16.558 96.254 1.00 32.62 255 VAL A C 1
ATOM 1311 O O . VAL A 1 168 ? -15.412 16.483 95.961 1.00 37.26 255 VAL A O 1
ATOM 1315 N N . SER A 1 169 ? -17.347 17.610 95.939 1.00 33.80 256 SER A N 1
ATOM 1316 C CA . SER A 1 169 ? -16.793 18.729 95.180 1.00 32.13 256 SER A CA 1
ATOM 1317 C C . SER A 1 169 ? -15.773 19.510 96.002 1.00 30.71 256 SER A C 1
ATOM 1318 O O . SER A 1 169 ? -14.984 20.279 95.458 1.00 30.53 256 SER A O 1
ATOM 1321 N N . GLN A 1 170 ? -15.805 19.319 97.316 1.00 32.51 257 GLN A N 1
ATOM 1322 C CA . GLN A 1 170 ? -14.843 19.958 98.206 1.00 34.88 257 GLN A CA 1
ATOM 1323 C C . GLN A 1 170 ? -13.426 19.422 98.008 1.00 35.58 257 GLN A C 1
ATOM 1324 O O . GLN A 1 170 ? -12.450 20.061 98.394 1.00 42.32 257 GLN A O 1
ATOM 1330 N N . ALA A 1 171 ? -13.310 18.253 97.396 1.00 30.79 258 ALA A N 1
ATOM 1331 C CA . ALA A 1 171 ? -12.003 17.637 97.203 1.00 33.00 258 ALA A CA 1
ATOM 1332 C C . ALA A 1 171 ? -11.291 18.160 95.948 1.00 31.68 258 ALA A C 1
ATOM 1333 O O . ALA A 1 171 ? -10.128 17.828 95.694 1.00 31.53 258 ALA A O 1
ATOM 1335 N N . LEU A 1 172 ? -11.982 18.984 95.171 1.00 27.12 259 LEU A N 1
ATOM 1336 C CA . LEU A 1 172 ? -11.444 19.407 93.881 1.00 27.06 259 LEU A CA 1
ATOM 1337 C C . LEU A 1 172 ? -10.143 20.219 93.960 1.00 26.18 259 LEU A C 1
ATOM 1338 O O . LEU A 1 172 ? -9.226 19.968 93.170 1.00 27.17 259 LEU A O 1
ATOM 1343 N N . PRO A 1 173 ? -10.044 21.190 94.891 1.00 27.39 260 PRO A N 1
ATOM 1344 C CA . PRO A 1 173 ? -8.743 21.865 94.990 1.00 28.15 260 PRO A CA 1
ATOM 1345 C C . PRO A 1 173 ? -7.595 20.921 95.352 1.00 30.65 260 PRO A C 1
ATOM 1346 O O . PRO A 1 173 ? -6.495 21.080 94.826 1.00 33.08 260 PRO A O 1
ATOM 1350 N N . THR A 1 174 ? -7.859 19.943 96.215 1.00 30.69 261 THR A N 1
ATOM 1351 C CA . THR A 1 174 ? -6.864 18.940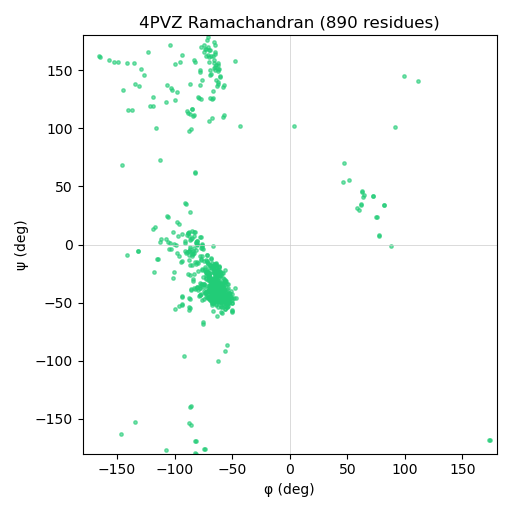 96.578 1.00 29.71 261 THR A CA 1
ATOM 1352 C C . THR A 1 174 ? -6.470 18.115 95.357 1.00 30.84 261 THR A C 1
ATOM 1353 O O . THR A 1 174 ? -5.282 17.915 95.080 1.00 31.17 261 THR A O 1
ATOM 1357 N N . LEU A 1 175 ? -7.475 17.638 94.626 1.00 29.02 262 LEU A N 1
ATOM 1358 C CA . LEU A 1 175 ? -7.232 16.844 93.426 1.00 28.23 262 LEU A CA 1
ATOM 1359 C C . LEU A 1 175 ? -6.453 17.638 92.375 1.00 30.98 262 LEU A C 1
ATOM 1360 O O . LEU A 1 175 ? -5.623 17.071 91.665 1.00 32.66 262 LEU A O 1
ATOM 1365 N N . ALA A 1 176 ? -6.703 18.945 92.289 1.00 27.04 263 ALA A N 1
ATOM 1366 C CA . ALA A 1 176 ? -5.998 19.785 91.321 1.00 25.81 263 ALA A CA 1
ATOM 1367 C C . ALA A 1 176 ? -4.502 19.785 91.601 1.00 29.89 263 ALA A C 1
ATOM 1368 O O . ALA A 1 176 ? -3.679 19.725 90.683 1.00 29.92 263 ALA A O 1
ATOM 1370 N N . LYS A 1 177 ? -4.150 19.837 92.879 1.00 31.60 264 LYS A N 1
ATOM 1371 C CA . LYS A 1 177 ? -2.754 19.753 93.263 1.00 33.67 264 LYS A CA 1
ATOM 1372 C C . LYS A 1 177 ? -2.247 18.328 93.067 1.00 36.01 264 LYS A C 1
ATOM 1373 O O . LYS A 1 177 ? -1.137 18.116 92.584 1.00 40.30 264 LYS A O 1
ATOM 1379 N N . LEU A 1 178 ? -3.073 17.350 93.419 1.00 32.57 265 LEU A N 1
ATOM 1380 C CA . LEU A 1 178 ? -2.636 15.961 93.401 1.00 32.77 265 LEU A CA 1
ATOM 1381 C C . LEU A 1 178 ? -2.237 15.454 92.012 1.00 34.50 265 LEU A C 1
ATOM 1382 O O . LEU A 1 178 ? -1.423 14.537 91.900 1.00 33.14 265 LEU A O 1
ATOM 1387 N N . ILE A 1 179 ? -2.792 16.034 90.953 1.00 34.27 266 ILE A N 1
ATOM 1388 C CA . ILE A 1 179 ? -2.413 15.582 89.614 1.00 34.07 266 ILE A CA 1
ATOM 1389 C C . ILE A 1 179 ? -1.119 16.245 89.132 1.00 34.15 266 ILE A C 1
ATOM 1390 O O . ILE A 1 179 ? -0.742 16.124 87.963 1.00 32.17 266 ILE A O 1
ATOM 1395 N N . TYR A 1 180 ? -0.438 16.931 90.046 1.00 34.65 267 TYR A N 1
ATOM 1396 C CA . TYR A 1 180 ? 0.914 17.418 89.788 1.00 38.46 267 TYR A CA 1
ATOM 1397 C C . TYR A 1 180 ? 1.940 16.560 90.514 1.00 41.70 267 TYR A C 1
ATOM 1398 O O . TYR A 1 180 ? 3.141 16.820 90.436 1.00 46.37 267 TYR A O 1
ATOM 1407 N N . SER A 1 181 ? 1.460 15.530 91.206 1.00 39.75 268 SER A N 1
ATOM 1408 C CA . SER A 1 181 ? 2.328 14.648 91.981 1.00 41.87 268 SER A CA 1
ATOM 1409 C C . SER A 1 181 ? 3.340 13.905 91.116 1.00 42.17 268 SER A C 1
ATOM 1410 O O . SER A 1 181 ? 3.120 13.678 89.925 1.00 39.14 268 SER A O 1
ATOM 1413 N N . MET A 1 182 ? 4.452 13.525 91.731 1.00 49.32 269 MET A N 1
ATOM 1414 C CA . MET A 1 182 ? 5.477 12.761 91.035 1.00 54.19 269 MET A CA 1
ATOM 1415 C C . MET A 1 182 ? 5.318 11.279 91.337 1.00 56.12 269 MET A C 1
ATOM 1416 O O . MET A 1 182 ? 6.005 10.440 90.758 1.00 62.20 269 MET A O 1
ATOM 1421 N N . ASP A 1 183 ? 4.412 10.963 92.256 1.00 51.50 270 ASP A N 1
ATOM 1422 C CA . ASP A 1 183 ? 4.126 9.575 92.578 1.00 48.32 270 ASP A CA 1
ATOM 1423 C C . ASP A 1 183 ? 3.060 9.048 91.626 1.00 44.45 270 ASP A C 1
ATOM 1424 O O . ASP A 1 183 ? 1.911 9.479 91.670 1.00 41.89 270 ASP A O 1
ATOM 1429 N N . THR A 1 184 ? 3.454 8.121 90.762 1.00 45.92 271 THR A N 1
ATOM 1430 C CA . THR A 1 184 ? 2.566 7.588 89.731 1.00 43.94 271 THR A CA 1
ATOM 1431 C C . THR A 1 184 ? 1.243 7.052 90.284 1.00 42.35 271 THR A C 1
ATOM 1432 O O . THR A 1 184 ? 0.184 7.326 89.720 1.00 42.47 271 THR A O 1
ATOM 1436 N N . GLU A 1 185 ? 1.292 6.318 91.394 1.00 42.51 272 GLU A N 1
ATOM 1437 C CA . GLU A 1 185 ? 0.067 5.762 91.965 1.00 40.70 272 GLU A CA 1
ATOM 1438 C C . GLU A 1 185 ? -0.881 6.859 92.425 1.00 40.18 272 GLU A C 1
ATOM 1439 O O . GLU A 1 185 ? -2.089 6.779 92.192 1.00 41.35 272 GLU A O 1
ATOM 1445 N N . THR A 1 186 ? -0.336 7.884 93.069 1.00 38.16 273 THR A N 1
ATOM 1446 C CA . THR A 1 186 ? -1.133 9.041 93.455 1.00 36.01 273 THR A CA 1
ATOM 1447 C C . THR A 1 186 ? -1.728 9.720 92.214 1.00 35.07 273 THR A C 1
ATOM 1448 O O . THR A 1 186 ? -2.917 10.052 92.197 1.00 36.86 273 THR A O 1
ATOM 1452 N N . LEU A 1 187 ? -0.906 9.922 91.184 1.00 30.97 274 LEU A N 1
ATOM 1453 C CA . LEU A 1 187 ? -1.392 10.452 89.910 1.00 34.26 274 LEU A CA 1
ATOM 1454 C C . LEU A 1 187 ? -2.601 9.718 89.366 1.00 33.67 274 LEU A C 1
ATOM 1455 O O . LEU A 1 187 ? -3.649 10.319 89.118 1.00 32.96 274 LEU A O 1
ATOM 1460 N N . VAL A 1 188 ? -2.428 8.414 89.171 1.00 31.67 275 VAL A N 1
ATOM 1461 C CA . VAL A 1 188 ? -3.447 7.573 88.570 1.00 29.49 275 VAL A CA 1
ATOM 1462 C C . VAL A 1 188 ? -4.754 7.688 89.347 1.00 33.20 275 VAL A C 1
ATOM 1463 O O . VAL A 1 188 ? -5.813 7.880 88.749 1.00 32.21 275 VAL A O 1
ATOM 1467 N N . ASP A 1 189 ? -4.693 7.553 90.652 1.00 33.80 276 ASP A N 1
ATOM 1468 C CA . ASP A 1 189 ? -5.879 7.623 91.451 1.00 33.86 276 ASP A CA 1
ATOM 1469 C C . ASP A 1 189 ? -6.562 8.975 91.473 1.00 32.25 276 ASP A C 1
ATOM 1470 O O . ASP A 1 189 ? -7.742 9.035 91.542 1.00 35.21 276 ASP A O 1
ATOM 1475 N N . ALA A 1 190 ? -5.808 10.052 91.448 1.00 33.14 277 ALA A N 1
ATOM 1476 C CA . ALA A 1 190 ? -6.397 11.384 91.435 1.00 28.19 277 ALA A CA 1
ATOM 1477 C C . ALA A 1 190 ? -7.113 11.645 90.109 1.00 27.12 277 ALA A C 1
ATOM 1478 O O . ALA A 1 190 ? -8.189 12.245 90.087 1.00 27.53 277 ALA A O 1
ATOM 1480 N N . CYS A 1 191 ? -6.519 11.179 89.010 1.00 27.82 278 CYS A N 1
ATOM 1481 C CA . CYS A 1 191 ? -7.137 11.304 87.692 1.00 27.58 278 CYS A CA 1
ATOM 1482 C C . CYS A 1 191 ? -8.442 10.520 87.641 1.00 27.45 278 CYS A C 1
ATOM 1483 O O . CYS A 1 191 ? -9.450 10.992 87.110 1.00 23.14 278 CYS A O 1
ATOM 1486 N N . TRP A 1 192 ? -8.434 9.335 88.233 1.00 27.86 279 TRP A N 1
ATOM 1487 C CA . TRP A 1 192 ? -9.655 8.555 88.303 1.00 30.79 279 TRP A CA 1
ATOM 1488 C C . TRP A 1 192 ? -10.739 9.305 89.049 1.00 31.36 279 TRP A C 1
ATOM 1489 O O . TRP A 1 192 ? -11.859 9.411 88.554 1.00 33.09 279 TRP A O 1
ATOM 1500 N N . ALA A 1 193 ? -10.397 9.856 90.211 1.00 31.03 280 ALA A N 1
ATOM 1501 C CA . ALA A 1 193 ? -11.354 10.629 90.991 1.00 29.06 280 ALA A CA 1
ATOM 1502 C C . ALA A 1 193 ? -11.914 11.778 90.164 1.00 30.69 280 ALA A C 1
ATOM 1503 O O . ALA A 1 193 ? -13.127 11.996 90.119 1.00 33.27 280 ALA A O 1
ATOM 1505 N N . ILE A 1 194 ? -11.023 12.500 89.495 1.00 31.64 281 ILE A N 1
ATOM 1506 C CA . ILE A 1 194 ? -11.423 13.636 88.681 1.00 28.30 281 ILE A CA 1
ATOM 1507 C C . ILE A 1 194 ? -12.314 13.173 87.530 1.00 29.24 281 ILE A C 1
ATOM 1508 O O . ILE A 1 194 ? -13.282 13.845 87.181 1.00 30.50 281 ILE A O 1
ATOM 1513 N N . SER A 1 195 ? -12.016 12.009 86.959 1.00 31.07 282 SER A N 1
ATOM 1514 C CA . SER A 1 195 ? -12.833 11.508 85.860 1.00 29.26 282 SER A CA 1
ATOM 1515 C C . SER A 1 195 ? -14.252 11.240 86.346 1.00 31.05 282 SER A C 1
ATOM 1516 O O . SER A 1 195 ? -15.214 11.501 85.620 1.00 34.58 282 SER A O 1
ATOM 1519 N N . TYR A 1 196 ? -14.380 10.787 87.593 1.00 27.10 283 TYR A N 1
ATOM 1520 C CA . TYR A 1 196 ? -15.688 10.567 88.203 1.00 26.53 283 TYR A CA 1
ATOM 1521 C C . TYR A 1 196 ? -16.457 11.861 88.424 1.00 29.05 283 TYR A C 1
ATOM 1522 O O . TYR A 1 196 ? -17.653 11.937 88.134 1.00 32.22 283 TYR A O 1
ATOM 1531 N N . LEU A 1 197 ? -15.772 12.864 88.971 1.00 24.59 284 LEU A N 1
ATOM 1532 C CA . LEU A 1 197 ? -16.412 14.125 89.327 1.00 24.94 284 LEU A CA 1
ATOM 1533 C C . LEU A 1 197 ? -16.788 14.959 88.105 1.00 26.84 284 LEU A C 1
ATOM 1534 O O . LEU A 1 197 ? -17.663 15.821 88.184 1.00 23.82 284 LEU A O 1
ATOM 1539 N N . SER A 1 198 ? -16.098 14.727 86.991 1.00 21.74 285 SER A N 1
ATOM 1540 C CA . SER A 1 198 ? -16.325 15.499 85.784 1.00 23.86 285 SER A CA 1
ATOM 1541 C C . SER A 1 198 ? -17.485 14.923 84.963 1.00 28.64 285 SER A C 1
ATOM 1542 O O . SER A 1 198 ? -17.948 15.541 84.000 1.00 32.46 285 SER A O 1
ATOM 1545 N N . ASP A 1 199 ? -17.948 13.736 85.345 1.00 28.30 286 ASP A N 1
ATOM 1546 C CA . ASP A 1 199 ? -19.112 13.129 84.715 1.00 26.96 286 ASP A CA 1
ATOM 1547 C C . ASP A 1 199 ? -20.382 13.605 85.408 1.00 28.64 286 ASP A C 1
ATOM 1548 O O . ASP A 1 199 ? -20.783 13.063 86.441 1.00 30.48 286 ASP A O 1
ATOM 1553 N N . GLY A 1 200 ? -21.021 14.613 84.827 1.00 29.24 287 GLY A N 1
ATOM 1554 C CA . GLY A 1 200 ? -22.164 15.241 85.456 1.00 31.00 287 GLY A CA 1
ATOM 1555 C C . GLY A 1 200 ? -22.654 16.457 84.694 1.00 33.20 287 GLY A C 1
ATOM 1556 O O . GLY A 1 200 ? -22.230 16.702 83.561 1.00 34.15 287 GLY A O 1
ATOM 1557 N N . PRO A 1 201 ? -23.540 17.242 85.326 1.00 29.10 288 PRO A N 1
ATOM 1558 C CA . PRO A 1 201 ? -24.170 18.401 84.688 1.00 27.48 288 PRO A CA 1
ATOM 1559 C C . PRO A 1 201 ? -23.216 19.579 84.538 1.00 27.24 288 PRO A C 1
ATOM 1560 O O . PRO A 1 201 ? -22.042 19.453 84.873 1.00 27.30 288 PRO A O 1
ATOM 1564 N N . GLN A 1 202 ? -23.729 20.700 84.037 1.00 30.84 289 GLN A N 1
ATOM 1565 C CA . GLN A 1 202 ? -22.951 21.922 83.807 1.00 29.60 289 GLN A CA 1
ATOM 1566 C C . GLN A 1 202 ? -22.111 22.381 85.020 1.00 29.33 289 GLN A C 1
ATOM 1567 O O . GLN A 1 202 ? -20.951 22.772 84.874 1.00 23.96 289 GLN A O 1
ATOM 1573 N N . GLU A 1 203 ? -22.694 22.315 86.213 1.00 28.67 290 GLU A N 1
ATOM 1574 C CA . GLU A 1 203 ? -22.029 22.795 87.415 1.00 31.02 290 GLU A CA 1
ATOM 1575 C C . GLU A 1 203 ? -20.818 21.932 87.819 1.00 31.50 290 GLU A C 1
ATOM 1576 O O . GLU A 1 203 ? -19.835 22.446 88.359 1.00 33.33 290 GLU A O 1
ATOM 1582 N N . ALA A 1 204 ? -20.879 20.628 87.568 1.00 28.53 291 ALA A N 1
ATOM 1583 C CA . ALA A 1 204 ? -19.761 19.748 87.917 1.00 28.56 291 ALA A CA 1
ATOM 1584 C C . ALA A 1 204 ? -18.549 20.024 87.035 1.00 27.11 291 ALA A C 1
ATOM 1585 O O . ALA A 1 204 ? -17.429 20.167 87.524 1.00 24.03 291 ALA A O 1
ATOM 1587 N N . ILE A 1 205 ? -18.796 20.107 85.733 1.00 21.94 292 ILE A N 1
ATOM 1588 C CA . ILE A 1 205 ? -17.772 20.441 84.760 1.00 21.08 292 ILE A CA 1
ATOM 1589 C C . ILE A 1 205 ? -17.168 21.813 85.061 1.00 22.53 292 ILE A C 1
ATOM 1590 O O . ILE A 1 205 ? -15.946 22.000 85.012 1.00 25.13 292 ILE A O 1
ATOM 1595 N N . GLN A 1 206 ? -18.019 22.767 85.408 1.00 22.15 293 GLN A N 1
ATOM 1596 C CA . GLN A 1 206 ? -17.534 24.104 85.689 1.00 27.99 293 GLN A CA 1
ATOM 1597 C C . GLN A 1 206 ? -16.644 24.113 86.926 1.00 28.06 293 GLN A C 1
ATOM 1598 O O . GLN A 1 206 ? -15.618 24.794 86.954 1.00 29.79 293 GLN A O 1
ATOM 1604 N N . ALA A 1 207 ? -17.031 23.346 87.939 1.00 28.22 294 ALA A N 1
ATOM 1605 C CA . ALA A 1 207 ? -16.228 23.230 89.151 1.00 23.70 294 ALA A CA 1
ATOM 1606 C C . ALA A 1 207 ? -14.833 22.685 88.849 1.00 27.17 294 ALA A C 1
ATOM 1607 O O . ALA A 1 207 ? -13.844 23.158 89.413 1.00 31.28 294 ALA A O 1
ATOM 1609 N N . VAL A 1 208 ? -14.756 21.704 87.951 1.00 23.44 295 VAL A N 1
ATOM 1610 C CA . VAL A 1 208 ? -13.477 21.106 87.563 1.00 24.59 295 VAL A CA 1
ATOM 1611 C C . VAL A 1 208 ? -12.636 22.112 86.770 1.00 28.07 295 VAL A C 1
ATOM 1612 O O . VAL A 1 208 ? -11.420 22.197 86.939 1.00 28.19 295 VAL A O 1
ATOM 1616 N N . ILE A 1 209 ? -13.300 22.881 85.914 1.00 26.44 296 ILE A N 1
ATOM 1617 C CA . ILE A 1 209 ? -12.643 23.943 85.163 1.00 26.11 296 ILE A CA 1
ATOM 1618 C C . ILE A 1 209 ? -12.108 25.053 86.079 1.00 28.39 296 ILE A C 1
ATOM 16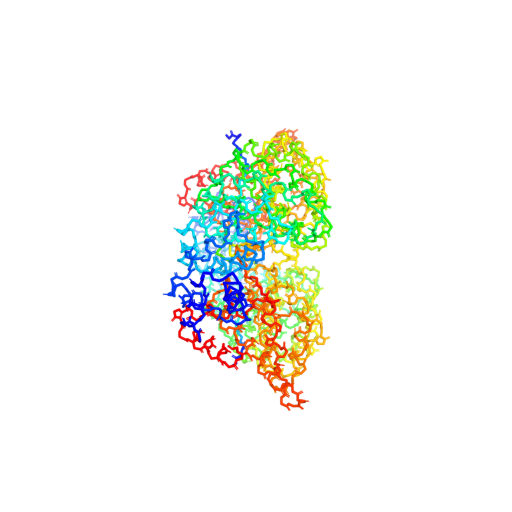19 O O . ILE A 1 209 ? -10.997 25.545 85.881 1.00 30.03 296 ILE A O 1
ATOM 1624 N N . ASP A 1 210 ? -12.894 25.423 87.091 1.00 27.14 297 ASP A N 1
ATOM 1625 C CA . ASP A 1 210 ? -12.591 26.582 87.941 1.00 27.13 297 ASP A CA 1
ATOM 1626 C C . ASP A 1 210 ? -11.332 26.422 88.791 1.00 27.36 297 ASP A C 1
ATOM 1627 O O . ASP A 1 210 ? -10.719 27.410 89.181 1.00 28.02 297 ASP A O 1
ATOM 1632 N N . VAL A 1 211 ? -10.952 25.181 89.079 1.00 24.99 298 VAL A N 1
ATOM 1633 C CA . VAL A 1 211 ? -9.716 24.923 89.799 1.00 24.93 298 VAL A CA 1
ATOM 1634 C C . VAL A 1 211 ? -8.584 24.613 88.820 1.00 27.98 298 VAL A C 1
ATOM 1635 O O . VAL A 1 211 ? -7.553 24.071 89.205 1.00 30.54 298 VAL A O 1
ATOM 1639 N N . ARG A 1 212 ? -8.795 24.971 87.555 1.00 28.06 299 ARG A N 1
ATOM 1640 C CA . ARG A 1 212 ? -7.768 24.912 86.511 1.00 32.10 299 ARG A CA 1
ATOM 1641 C C . ARG A 1 212 ? -7.167 23.525 86.279 1.00 30.76 299 ARG A C 1
ATOM 1642 O O . ARG A 1 212 ? -6.017 23.383 85.866 1.00 30.79 299 ARG A O 1
ATOM 1650 N N . ILE A 1 213 ? -7.986 22.508 86.502 1.00 27.36 300 ILE A N 1
ATOM 1651 C CA . ILE A 1 213 ? -7.609 21.132 86.222 1.00 25.21 300 ILE A CA 1
ATOM 1652 C C . ILE A 1 213 ? -7.377 20.799 84.717 1.00 30.62 300 ILE A C 1
ATOM 1653 O O . ILE A 1 213 ? -6.459 20.037 84.399 1.00 30.71 300 ILE A O 1
ATOM 1658 N N . PRO A 1 214 ? -8.188 21.360 83.789 1.00 27.46 301 PRO A N 1
ATOM 1659 C CA . PRO A 1 214 ? -8.015 20.966 82.380 1.00 25.56 301 PRO A CA 1
ATOM 1660 C C . PRO A 1 214 ? -6.603 21.093 81.794 1.00 26.09 301 PRO A C 1
ATOM 1661 O O . PRO A 1 214 ? -6.171 20.174 81.095 1.00 26.77 301 PRO A O 1
ATOM 1665 N N . LYS A 1 215 ? -5.899 22.183 82.076 1.00 27.12 302 LYS A N 1
ATOM 1666 C CA . LYS A 1 215 ? -4.546 22.371 81.559 1.00 27.83 302 LYS A CA 1
ATOM 1667 C C . LYS A 1 215 ? -3.653 21.178 81.871 1.00 30.32 302 LYS A C 1
ATOM 1668 O O . LYS A 1 215 ? -3.014 20.614 80.982 1.00 31.05 302 LYS A O 1
ATOM 1674 N N . ARG A 1 216 ? -3.644 20.776 83.136 1.00 27.80 303 ARG A N 1
ATOM 1675 C CA . ARG A 1 216 ? -2.797 19.678 83.578 1.00 31.16 303 ARG A CA 1
ATOM 1676 C C . ARG A 1 216 ? -3.273 18.342 82.995 1.00 30.18 303 ARG A C 1
ATOM 1677 O O . ARG A 1 216 ? -2.459 17.483 82.660 1.00 29.39 303 ARG A O 1
ATOM 1685 N N . LEU A 1 217 ? -4.586 18.180 82.859 1.00 26.69 304 LEU A N 1
ATOM 1686 C CA . LEU A 1 217 ? -5.143 16.978 82.247 1.00 26.20 304 LEU A CA 1
ATOM 1687 C C . LEU A 1 217 ? -4.621 16.765 80.833 1.00 26.64 304 LEU A C 1
ATOM 1688 O O . LEU A 1 217 ? -4.242 15.649 80.463 1.00 26.03 304 LEU A O 1
ATOM 1693 N N . VAL A 1 218 ? -4.614 17.836 80.041 1.00 24.42 305 VAL A N 1
ATOM 1694 C CA . VAL A 1 218 ? -4.165 17.743 78.659 1.00 24.68 305 VAL A CA 1
ATOM 1695 C C . VAL A 1 218 ? -2.665 17.398 78.610 1.00 25.85 305 VAL A C 1
ATOM 1696 O O . VAL A 1 218 ? -2.225 16.628 77.760 1.00 27.63 305 VAL A O 1
ATOM 1700 N N . GLU A 1 219 ? -1.889 17.954 79.535 1.00 23.77 306 GLU A N 1
ATOM 1701 C CA . GLU A 1 219 ? -0.475 17.595 79.676 1.00 29.17 306 GLU A CA 1
ATOM 1702 C C . GLU A 1 219 ? -0.269 16.101 79.969 1.00 29.54 306 GLU A C 1
ATOM 1703 O O . GLU A 1 219 ? 0.642 15.459 79.441 1.00 27.16 306 GLU A O 1
ATOM 1709 N N . LEU A 1 220 ? -1.114 15.559 80.836 1.00 27.37 307 LEU A N 1
ATOM 1710 C CA . LEU A 1 220 ? -1.006 14.167 81.242 1.00 26.66 307 LEU A CA 1
ATOM 1711 C C . LEU A 1 220 ? -1.431 13.207 80.136 1.00 28.96 307 LEU A C 1
ATOM 1712 O O . LEU A 1 220 ? -1.240 11.997 80.257 1.00 31.05 307 LEU A O 1
ATOM 1717 N N . LEU A 1 221 ? -2.005 13.744 79.062 1.00 26.34 308 LEU A N 1
ATOM 1718 C CA . LEU A 1 221 ? -2.398 12.928 77.918 1.00 27.32 308 LEU A CA 1
ATOM 1719 C C . LEU A 1 221 ? -1.183 12.336 77.224 1.00 31.47 308 LEU A C 1
ATOM 1720 O O . LEU A 1 221 ? -1.282 11.322 76.532 1.00 30.93 308 LEU A O 1
ATOM 1725 N N . SER A 1 222 ? -0.032 12.969 77.426 1.00 33.84 309 SER A N 1
ATOM 1726 C CA . SER A 1 222 ? 1.211 12.508 76.827 1.00 30.29 309 SER A CA 1
ATOM 1727 C C . SER A 1 222 ? 2.125 11.865 77.859 1.00 35.32 309 SER A C 1
ATOM 1728 O O . SER A 1 222 ? 3.345 11.837 77.688 1.00 38.47 309 SER A O 1
ATOM 1731 N N . HIS A 1 223 ? 1.535 11.356 78.937 1.00 39.59 310 HIS A N 1
ATOM 1732 C CA . HIS A 1 223 ? 2.296 10.616 79.943 1.00 42.88 310 HIS A CA 1
ATOM 1733 C C . HIS A 1 223 ? 2.752 9.276 79.370 1.00 45.89 310 HIS A C 1
ATOM 1734 O O . HIS A 1 223 ? 2.070 8.703 78.518 1.00 44.97 310 HIS A O 1
ATOM 1741 N N . GLU A 1 224 ? 3.859 8.748 79.820 1.00 51.42 311 GLU A N 1
ATOM 1742 C CA . GLU A 1 224 ? 4.377 7.521 79.265 1.00 52.36 311 GLU A CA 1
ATOM 1743 C C . GLU A 1 224 ? 3.404 6.386 79.473 1.00 51.39 311 GLU A C 1
ATOM 1744 O O . GLU A 1 224 ? 3.316 5.503 78.672 1.00 52.88 311 GLU A O 1
ATOM 1750 N N . SER A 1 225 ? 2.708 6.385 80.583 1.00 47.29 312 SER A N 1
ATOM 1751 C CA . SER A 1 225 ? 1.901 5.241 80.974 1.00 43.02 312 SER A CA 1
ATOM 1752 C C . SER A 1 225 ? 0.430 5.384 80.620 1.00 38.76 312 SER A C 1
ATOM 1753 O O . SER A 1 225 ? -0.205 6.400 80.930 1.00 38.23 312 SER A O 1
ATOM 1756 N N . THR A 1 226 ? -0.121 4.343 80.002 1.00 35.44 313 THR A N 1
ATOM 1757 C CA . THR A 1 226 ? -1.535 4.337 79.648 1.00 32.90 313 THR A CA 1
ATOM 1758 C C . THR A 1 226 ? -2.405 4.276 80.898 1.00 32.51 313 THR A C 1
ATOM 1759 O O . THR A 1 226 ? -3.612 4.495 80.833 1.00 33.51 313 THR A O 1
ATOM 1763 N N . LEU A 1 227 ? -1.784 3.987 82.038 1.00 32.96 314 LEU A N 1
ATOM 1764 C CA . LEU A 1 227 ? -2.493 3.976 83.307 1.00 35.24 314 LEU A CA 1
ATOM 1765 C C . LEU A 1 227 ? -2.832 5.396 83.727 1.00 35.77 314 LEU A C 1
ATOM 1766 O O . LEU A 1 227 ? -3.760 5.612 84.507 1.00 35.73 314 LEU A O 1
ATOM 1771 N N . VAL A 1 228 ? -2.060 6.355 83.219 1.00 34.17 315 VAL A N 1
ATOM 1772 C CA . VAL A 1 228 ? -2.325 7.770 83.448 1.00 32.09 315 VAL A CA 1
ATOM 1773 C C . VAL A 1 228 ? -3.171 8.353 82.323 1.00 32.61 315 VAL A C 1
ATOM 1774 O O . VAL A 1 228 ? -4.145 9.066 82.566 1.00 34.37 315 VAL A O 1
ATOM 1778 N N . GLN A 1 229 ? -2.806 8.030 81.090 1.00 32.73 316 GLN A N 1
ATOM 1779 C CA . GLN A 1 229 ? -3.528 8.528 79.929 1.00 31.37 316 GLN A CA 1
ATOM 1780 C C . GLN A 1 229 ? -5.013 8.197 79.992 1.00 30.00 316 GLN A C 1
ATOM 1781 O O . GLN A 1 229 ? -5.859 9.037 79.675 1.00 28.84 316 GLN A O 1
ATOM 1787 N N . THR A 1 230 ? -5.323 6.965 80.386 1.00 26.59 317 THR A N 1
ATOM 1788 C CA . THR A 1 230 ? -6.700 6.502 80.356 1.00 24.55 317 THR A CA 1
ATOM 1789 C C . THR A 1 230 ? -7.612 7.375 81.240 1.00 26.88 317 THR A C 1
ATOM 1790 O O . THR A 1 230 ? -8.555 7.964 80.720 1.00 29.48 317 THR A O 1
ATOM 1794 N N . PRO A 1 231 ? -7.328 7.495 82.556 1.00 24.27 318 PRO A N 1
ATOM 1795 C CA . PRO A 1 231 ? -8.272 8.298 83.344 1.00 24.17 318 PRO A CA 1
ATOM 1796 C C . PRO A 1 231 ? -8.223 9.780 83.000 1.00 24.71 318 PRO A C 1
ATOM 1797 O O . PRO A 1 231 ? -9.245 10.458 83.081 1.00 25.64 318 PRO A O 1
ATOM 1801 N N . ALA A 1 232 ? -7.054 10.269 82.605 1.00 24.65 319 ALA A N 1
ATOM 1802 C CA . ALA A 1 232 ? -6.931 11.666 82.225 1.00 24.83 319 ALA A CA 1
ATOM 1803 C C . ALA A 1 232 ? -7.774 11.926 80.984 1.00 23.95 319 ALA A C 1
ATOM 1804 O O . ALA A 1 232 ? -8.548 12.880 80.949 1.00 24.39 319 ALA A O 1
ATOM 1806 N N . LEU A 1 233 ? -7.643 11.062 79.980 1.00 22.71 320 LEU A N 1
ATOM 1807 C CA . LEU A 1 233 ? -8.436 11.198 78.759 1.00 24.73 320 LEU A CA 1
ATOM 1808 C C . LEU A 1 233 ? -9.934 11.084 79.054 1.00 25.05 320 LEU A C 1
ATOM 1809 O O . LEU A 1 233 ? -10.733 11.820 78.479 1.00 26.72 320 LEU A O 1
ATOM 1814 N N . ARG A 1 234 ? -10.311 10.183 79.959 1.00 23.10 321 ARG A N 1
ATOM 1815 C CA . ARG A 1 234 ? -11.717 10.037 80.345 1.00 26.17 321 ARG A CA 1
ATOM 1816 C C . ARG A 1 234 ? -12.277 11.336 80.940 1.00 29.06 321 ARG A C 1
ATOM 1817 O O . ARG A 1 234 ? -13.416 11.720 80.653 1.00 31.11 321 ARG A O 1
ATOM 1825 N N . ALA A 1 235 ? -11.480 12.003 81.773 1.00 26.34 322 ALA A N 1
ATOM 1826 C CA . ALA A 1 235 ? -11.886 13.279 82.366 1.00 27.00 322 ALA A CA 1
ATOM 1827 C C . ALA A 1 235 ? -11.980 14.385 81.317 1.00 26.37 322 ALA A C 1
ATOM 1828 O O . ALA A 1 235 ? -12.951 15.140 81.286 1.00 26.03 322 ALA A O 1
ATOM 1830 N N . VAL A 1 236 ? -10.959 14.470 80.465 1.00 26.49 323 VAL A N 1
ATOM 1831 C CA . VAL A 1 236 ? -10.925 15.434 79.377 1.00 21.30 323 VAL A CA 1
ATOM 1832 C C . VAL A 1 236 ? -12.149 15.249 78.490 1.00 23.28 323 VAL A C 1
ATOM 1833 O O . VAL A 1 236 ? -12.844 16.224 78.163 1.00 22.32 323 VAL A O 1
ATOM 1837 N N . GLY A 1 237 ? -12.423 13.992 78.134 1.00 22.48 324 GLY A N 1
ATOM 1838 C CA . GLY A 1 237 ? -13.595 13.647 77.351 1.00 17.98 324 GLY A CA 1
ATOM 1839 C C . GLY A 1 237 ? -14.876 14.107 78.013 1.00 22.43 324 GLY A C 1
ATOM 1840 O O . GLY A 1 237 ? -15.728 14.719 77.366 1.00 26.53 324 GLY A O 1
ATOM 1841 N N . ASN A 1 238 ? -15.004 13.844 79.310 1.00 22.23 325 ASN A N 1
ATOM 1842 C CA . ASN A 1 238 ? -16.158 14.297 80.082 1.00 20.17 325 ASN A CA 1
ATOM 1843 C C . ASN A 1 238 ? -16.348 15.804 80.034 1.00 24.05 325 ASN A C 1
ATOM 1844 O O . ASN A 1 238 ? -17.467 16.290 80.002 1.00 22.88 325 ASN A O 1
ATOM 1849 N N . ILE A 1 239 ? -15.258 16.556 80.062 1.00 21.21 326 ILE A N 1
ATOM 1850 C CA . ILE A 1 239 ? -15.407 17.996 80.130 1.00 23.51 326 ILE A CA 1
ATOM 1851 C C . ILE A 1 239 ? -16.009 18.558 78.838 1.00 26.47 326 ILE A C 1
ATOM 1852 O O . ILE A 1 239 ? -16.897 19.416 78.907 1.00 25.87 326 ILE A O 1
ATOM 1857 N N . VAL A 1 240 ? -15.554 18.065 77.677 1.00 26.04 327 VAL A N 1
ATOM 1858 C CA . VAL A 1 240 ? -16.022 18.568 76.370 1.00 24.22 327 VAL A CA 1
ATOM 1859 C C . VAL A 1 240 ? -17.394 18.005 76.026 1.00 23.78 327 VAL A C 1
ATOM 1860 O O . VAL A 1 240 ? -17.922 18.196 74.927 1.00 25.94 327 VAL A O 1
ATOM 1864 N N . THR A 1 241 ? -17.957 17.305 76.993 1.00 23.31 328 THR A N 1
ATOM 1865 C CA . THR A 1 241 ? -19.341 16.904 76.969 1.00 23.48 328 THR A CA 1
ATOM 1866 C C . THR A 1 241 ? -20.192 18.132 77.331 1.00 22.03 328 THR A C 1
ATOM 1867 O O . THR A 1 241 ? -21.414 18.141 77.137 1.00 22.48 328 THR A O 1
ATOM 1871 N N . GLY A 1 242 ? -19.529 19.177 77.837 1.00 19.78 329 GLY A N 1
ATOM 1872 C CA . GLY A 1 242 ? -20.203 20.397 78.262 1.00 19.65 329 GLY A CA 1
ATOM 1873 C C . GLY A 1 242 ? -20.537 21.360 77.136 1.00 24.73 329 GLY A C 1
ATOM 1874 O O . GLY A 1 242 ? -20.427 21.007 75.959 1.00 25.94 329 GLY A O 1
ATOM 1875 N N . ASN A 1 243 ? -20.950 22.578 77.496 1.00 24.85 330 ASN A N 1
ATOM 1876 C CA . ASN A 1 243 ? -21.357 23.583 76.512 1.00 20.89 330 ASN A CA 1
ATOM 1877 C C . ASN A 1 243 ? -20.146 24.129 75.744 1.00 21.58 330 ASN A C 1
ATOM 1878 O O . ASN A 1 243 ? -19.005 23.791 76.053 1.00 22.15 330 ASN A O 1
ATOM 1883 N N . ASP A 1 244 ? -20.398 24.997 74.767 1.00 20.74 331 ASP A N 1
ATOM 1884 C CA . ASP A 1 244 ? -19.351 25.503 73.874 1.00 21.49 331 ASP A CA 1
ATOM 1885 C C . ASP A 1 244 ? -18.258 26.281 74.602 1.00 23.23 331 ASP A C 1
ATOM 1886 O O . ASP A 1 244 ? -17.092 26.215 74.228 1.00 23.33 331 ASP A O 1
ATOM 1891 N N . LEU A 1 245 ? -18.637 27.023 75.634 1.00 21.41 332 LEU A N 1
ATOM 1892 C CA . LEU A 1 245 ? -17.665 27.787 76.405 1.00 24.56 332 LEU A CA 1
ATOM 1893 C C . LEU A 1 245 ? -16.717 26.861 77.175 1.00 26.00 332 LEU A C 1
ATOM 1894 O O . LEU A 1 245 ? -15.500 27.036 77.140 1.00 27.45 332 LEU A O 1
ATOM 1899 N N . GLN A 1 246 ? -17.288 25.878 77.865 1.00 25.63 333 GLN A N 1
ATOM 1900 C CA . GLN A 1 246 ? -16.513 24.908 78.621 1.00 22.10 333 GLN A CA 1
ATOM 1901 C C . GLN A 1 246 ? -15.616 24.074 77.708 1.00 24.99 333 GLN A C 1
ATOM 1902 O O . GLN A 1 246 ? -14.475 23.783 78.052 1.00 31.95 333 GLN A O 1
ATOM 1908 N N . THR A 1 247 ? -16.125 23.701 76.541 1.00 24.09 334 THR A N 1
ATOM 1909 C CA . THR A 1 247 ? -15.334 22.938 75.582 1.00 24.04 334 THR A CA 1
ATOM 1910 C C . THR A 1 247 ? -14.146 23.769 75.091 1.00 24.65 334 THR A C 1
ATOM 1911 O O . THR A 1 247 ? -13.055 23.234 74.891 1.00 26.76 334 THR A O 1
ATOM 1915 N N . GLN A 1 248 ? -14.349 25.079 74.934 1.00 25.03 335 GLN A N 1
ATOM 1916 C CA . GLN A 1 248 ? -13.287 25.977 74.468 1.00 22.74 335 GLN A CA 1
ATOM 1917 C C . GLN A 1 248 ? -12.119 26.043 75.460 1.00 27.22 335 GLN A C 1
ATOM 1918 O O . GLN A 1 248 ? -10.975 26.291 75.063 1.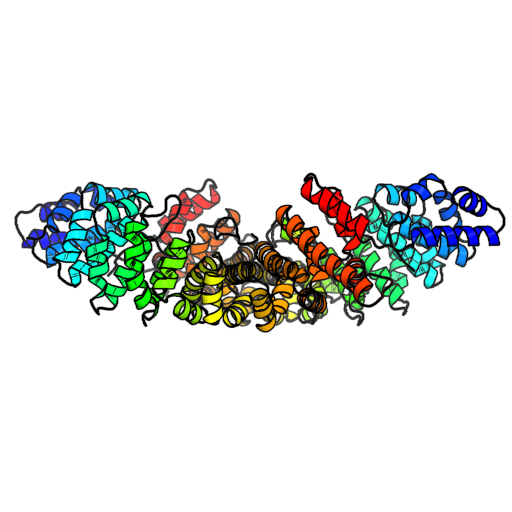00 30.50 335 GLN A O 1
ATOM 1924 N N . VAL A 1 249 ? -12.405 25.845 76.747 1.00 24.71 336 VAL A N 1
ATOM 1925 C CA . VAL A 1 249 ? -11.345 25.819 77.756 1.00 24.22 336 VAL A CA 1
ATOM 1926 C C . VAL A 1 249 ? -10.360 24.680 77.465 1.00 24.81 336 VAL A C 1
ATOM 1927 O O . VAL A 1 249 ? -9.140 24.859 77.542 1.00 23.21 336 VAL A O 1
ATOM 1931 N N . VAL A 1 250 ? -10.900 23.516 77.114 1.00 21.73 337 VAL A N 1
ATOM 1932 C CA . VAL A 1 250 ? -10.078 22.343 76.834 1.00 25.83 337 VAL A CA 1
ATOM 1933 C C . VAL A 1 250 ? -9.297 22.521 75.527 1.00 27.99 337 VAL A C 1
ATOM 1934 O O . VAL A 1 250 ? -8.125 22.141 75.431 1.00 26.64 337 VAL A O 1
ATOM 1938 N N . ILE A 1 251 ? -9.946 23.111 74.527 1.00 26.13 338 ILE A N 1
ATOM 1939 C CA . ILE A 1 251 ? -9.272 23.407 73.272 1.00 21.99 338 ILE A CA 1
ATOM 1940 C C . ILE A 1 251 ? -8.123 24.372 73.494 1.00 22.38 338 ILE A C 1
ATOM 1941 O O . ILE A 1 251 ? -7.020 24.166 72.993 1.00 22.14 338 ILE A O 1
ATOM 1946 N N . ASN A 1 252 ? -8.384 25.427 74.257 1.00 25.53 339 ASN A N 1
ATOM 1947 C CA . ASN A 1 252 ? -7.351 26.414 74.554 1.00 24.50 339 ASN A CA 1
ATOM 1948 C C . ASN A 1 252 ? -6.213 25.794 75.354 1.00 24.69 339 ASN A C 1
ATOM 1949 O O . ASN A 1 252 ? -5.106 26.321 75.361 1.00 29.44 339 ASN A O 1
ATOM 1954 N N . ALA A 1 253 ? -6.484 24.669 76.015 1.00 22.03 340 ALA A N 1
ATOM 1955 C CA . ALA A 1 253 ? -5.462 23.961 76.782 1.00 22.18 340 ALA A CA 1
ATOM 1956 C C . ALA A 1 253 ? -4.663 23.004 75.896 1.00 26.10 340 ALA A C 1
ATOM 1957 O O . ALA A 1 253 ? -3.838 22.236 76.389 1.00 26.20 340 ALA A O 1
ATOM 1959 N N . GLY A 1 254 ? -4.932 23.036 74.594 1.00 21.87 341 GLY A N 1
ATOM 1960 C CA . GLY A 1 254 ? -4.145 22.293 73.630 1.00 24.20 341 GLY A CA 1
ATOM 1961 C C . GLY A 1 254 ? -4.519 20.833 73.501 1.00 25.22 341 GLY A C 1
ATOM 1962 O O . GLY A 1 254 ? -3.668 19.990 73.247 1.00 26.64 341 GLY A O 1
ATOM 1963 N N . VAL A 1 255 ? -5.798 20.527 73.659 1.00 26.26 342 VAL A N 1
ATOM 1964 C CA . VAL A 1 255 ? -6.229 19.143 73.620 1.00 28.43 342 VAL A CA 1
ATOM 1965 C C . VAL A 1 255 ? -6.102 18.546 72.213 1.00 29.90 342 VAL A C 1
ATOM 1966 O O . VAL A 1 255 ? -5.892 17.338 72.074 1.00 34.48 342 VAL A O 1
ATOM 1970 N N . LEU A 1 256 ? -6.207 19.378 71.178 1.00 24.79 343 LEU A N 1
ATOM 1971 C CA . LEU A 1 256 ? -6.278 18.857 69.809 1.00 22.68 343 LEU A CA 1
ATOM 1972 C C . LEU A 1 256 ? -4.973 18.207 69.318 1.00 22.31 343 LEU A C 1
ATOM 1973 O O . LEU A 1 256 ? -5.018 17.085 68.814 1.00 23.87 343 LEU A O 1
ATOM 1978 N N . PRO A 1 257 ? -3.813 18.880 69.480 1.00 21.98 344 PRO A N 1
ATOM 1979 C CA . PRO A 1 257 ? -2.554 18.197 69.151 1.00 24.38 344 PRO A CA 1
ATOM 1980 C C . PRO A 1 257 ? -2.332 16.953 69.994 1.00 28.60 344 PRO A C 1
ATOM 1981 O O . PRO A 1 257 ? -1.706 15.997 69.544 1.00 33.97 344 PRO A O 1
ATOM 1985 N N . ALA A 1 258 ? -2.830 16.978 71.221 1.00 29.09 345 ALA A N 1
ATOM 1986 C CA . ALA A 1 258 ? -2.678 15.841 72.111 1.00 29.30 345 ALA A CA 1
ATOM 1987 C C . ALA A 1 258 ? -3.501 14.653 71.609 1.00 30.18 345 ALA A C 1
ATOM 1988 O O . ALA A 1 258 ? -3.061 13.510 71.683 1.00 32.04 345 ALA A O 1
ATOM 1990 N N . LEU A 1 259 ? -4.688 14.928 71.081 1.00 31.86 346 LEU A N 1
ATOM 1991 C CA . LEU A 1 259 ? -5.570 13.869 70.593 1.00 32.70 346 LEU A CA 1
ATOM 1992 C C . LEU A 1 259 ? -5.022 13.221 69.329 1.00 34.68 346 LEU A C 1
ATOM 1993 O O . LEU A 1 259 ? -5.311 12.064 69.029 1.00 36.34 346 LEU A O 1
ATOM 1998 N N . ARG A 1 260 ? -4.208 13.975 68.608 1.00 35.37 347 ARG A N 1
ATOM 1999 C CA . ARG A 1 260 ? -3.610 13.509 67.370 1.00 36.66 347 ARG A CA 1
ATOM 2000 C C . ARG A 1 260 ? -2.772 12.265 67.619 1.00 37.46 347 ARG A C 1
ATOM 2001 O O . ARG A 1 260 ? -2.822 11.298 66.860 1.00 36.66 347 ARG A O 1
ATOM 2009 N N . LEU A 1 261 ? -2.019 12.290 68.708 1.00 39.32 348 LEU A N 1
ATOM 2010 C CA . LEU A 1 261 ? -1.168 11.168 69.080 1.00 38.80 348 LEU A CA 1
ATOM 2011 C C . LEU A 1 261 ? -2.021 9.998 69.576 1.00 35.88 348 LEU A C 1
ATOM 2012 O O . LEU A 1 261 ? -1.746 8.838 69.267 1.00 39.37 348 LEU A O 1
ATOM 2017 N N . LEU A 1 262 ? -3.060 10.308 70.348 1.00 28.05 349 LEU A N 1
ATOM 2018 C CA . LEU A 1 262 ? -3.886 9.277 70.967 1.00 25.88 349 LEU A CA 1
ATOM 2019 C C . LEU A 1 262 ? -4.655 8.443 69.938 1.00 28.83 349 LEU A C 1
ATOM 2020 O O . LEU A 1 262 ? -5.039 7.306 70.204 1.00 31.77 349 LEU A O 1
ATOM 2025 N N . LEU A 1 263 ? -4.870 9.006 68.758 1.00 29.18 350 LEU A N 1
ATOM 2026 C CA . LEU A 1 263 ? -5.575 8.303 67.693 1.00 28.04 350 LEU A CA 1
ATOM 2027 C C . LEU A 1 263 ? -4.824 7.057 67.195 1.00 32.57 350 LEU A C 1
ATOM 2028 O O . LEU A 1 263 ? -5.405 6.206 66.524 1.00 31.09 350 LEU A O 1
ATOM 2033 N N . SER A 1 264 ? -3.538 6.960 67.534 1.00 35.55 351 SER A N 1
ATOM 2034 C CA . SER A 1 264 ? -2.691 5.841 67.117 1.00 37.58 351 SER A CA 1
ATOM 2035 C C . SER A 1 264 ? -2.529 4.781 68.205 1.00 39.33 351 SER A C 1
ATOM 2036 O O . SER A 1 264 ? -1.840 3.790 68.001 1.00 42.28 351 SER A O 1
ATOM 2039 N N . SER A 1 265 ? -3.145 4.994 69.365 1.00 40.22 352 SER A N 1
ATOM 2040 C CA . SER A 1 265 ? -2.875 4.160 70.539 1.00 40.11 352 SER A CA 1
ATOM 2041 C C . SER A 1 265 ? -3.129 2.661 70.335 1.00 41.98 352 SER A C 1
ATOM 2042 O O . SER A 1 265 ? -4.149 2.260 69.767 1.00 47.34 352 SER A O 1
ATOM 2045 N N . PRO A 1 266 ? -2.195 1.827 70.816 1.00 35.65 353 PRO A N 1
ATOM 2046 C CA . PRO A 1 266 ? -2.384 0.376 70.853 1.00 33.49 353 PRO A CA 1
ATOM 2047 C C . PRO A 1 266 ? -3.520 -0.006 71.789 1.00 33.44 353 PRO A C 1
ATOM 2048 O O . PRO A 1 266 ? -4.139 -1.054 71.632 1.00 33.06 353 PRO A O 1
ATOM 2052 N N . LYS A 1 267 ? -3.801 0.850 72.761 1.00 35.16 354 LYS A N 1
ATOM 2053 C CA . LYS A 1 267 ? -4.896 0.584 73.671 1.00 36.57 354 LYS A CA 1
ATOM 2054 C C . LYS A 1 267 ? -6.185 1.050 73.021 1.00 34.51 354 LYS A C 1
ATOM 2055 O O . LYS A 1 267 ? -6.393 2.241 72.818 1.00 30.62 354 LYS A O 1
ATOM 2061 N N . GLU A 1 268 ? -7.035 0.091 72.672 1.00 38.84 355 GLU A N 1
ATOM 2062 C CA . GLU A 1 268 ? -8.242 0.375 71.911 1.00 36.52 355 GLU A CA 1
ATOM 2063 C C . GLU A 1 268 ? -9.142 1.388 72.611 1.00 35.73 355 GLU A C 1
ATOM 2064 O O . GLU A 1 268 ? -9.722 2.253 71.961 1.00 33.74 355 GLU A O 1
ATOM 2070 N N . ASN A 1 269 ? -9.251 1.277 73.933 1.00 37.34 356 ASN A N 1
ATOM 2071 C CA . ASN A 1 269 ? -10.076 2.196 74.707 1.00 40.98 356 ASN A CA 1
ATOM 2072 C C . ASN A 1 269 ? -9.614 3.633 74.580 1.00 35.52 356 ASN A C 1
ATOM 2073 O O . ASN A 1 269 ? -10.429 4.545 74.555 1.00 31.32 356 ASN A O 1
ATOM 2078 N N . ILE A 1 270 ? -8.311 3.840 74.485 1.00 24.87 357 ILE A N 1
ATOM 2079 C CA . ILE A 1 270 ? -7.808 5.184 74.305 1.00 27.59 357 ILE A CA 1
ATOM 2080 C C . ILE A 1 270 ? -8.170 5.723 72.912 1.00 29.83 357 ILE A C 1
ATOM 2081 O O . ILE A 1 270 ? -8.642 6.856 72.798 1.00 29.80 357 ILE A O 1
ATOM 2086 N N . LYS A 1 271 ? -7.981 4.911 71.869 1.00 28.96 358 LYS A N 1
ATOM 2087 C CA . LYS A 1 271 ? -8.407 5.279 70.513 1.00 26.52 358 LYS A CA 1
ATOM 2088 C C . LYS A 1 271 ? -9.877 5.658 70.497 1.00 26.01 358 LYS A C 1
ATOM 2089 O O . LYS A 1 271 ? -10.255 6.697 69.957 1.00 26.39 358 LYS A O 1
ATOM 2095 N N . LYS A 1 272 ? -10.698 4.813 71.110 1.00 26.07 359 LYS A N 1
ATOM 2096 C CA . LYS A 1 272 ? -12.141 5.024 71.136 1.00 26.70 359 LYS A CA 1
ATOM 2097 C C . LYS A 1 272 ? -12.535 6.287 71.904 1.00 25.98 359 LYS A C 1
ATOM 2098 O O . LYS A 1 272 ? -13.358 7.073 71.436 1.00 25.31 359 LYS A O 1
ATOM 2104 N N . GLU A 1 273 ? -11.935 6.483 73.075 1.00 25.99 360 GLU A N 1
ATOM 2105 C CA . GLU A 1 273 ? -12.188 7.674 73.884 1.00 24.70 360 GLU A CA 1
ATOM 2106 C C . GLU A 1 273 ? -11.712 8.939 73.174 1.00 24.90 360 GLU A C 1
ATOM 2107 O O . GLU A 1 273 ? -12.306 10.006 73.332 1.00 22.45 360 GLU A O 1
ATOM 2113 N N . ALA A 1 274 ? -10.628 8.824 72.410 1.00 19.89 361 ALA A N 1
ATOM 2114 C CA . ALA A 1 274 ? -10.139 9.958 71.643 1.00 26.90 361 ALA A CA 1
ATOM 2115 C C . ALA A 1 274 ? -11.159 10.337 70.567 1.00 28.90 361 ALA A C 1
ATOM 2116 O O . ALA A 1 274 ? -11.494 11.519 70.407 1.00 33.51 361 ALA A O 1
ATOM 2118 N N . CYS A 1 275 ? -11.681 9.337 69.861 1.00 22.08 362 CYS A N 1
ATOM 2119 C CA . CYS A 1 275 ? -12.694 9.583 68.840 1.00 21.00 362 CYS A CA 1
ATOM 2120 C C . CYS A 1 275 ? -13.943 10.185 69.462 1.00 23.64 362 CYS A C 1
ATOM 2121 O O . CYS A 1 275 ? -14.540 11.107 68.904 1.00 22.54 362 CYS A O 1
ATOM 2124 N N . TRP A 1 276 ? -14.341 9.647 70.611 1.00 24.97 363 TRP A N 1
ATOM 2125 C CA . TRP A 1 276 ? -15.511 10.140 71.336 1.00 21.79 363 TRP A CA 1
ATOM 2126 C C . TRP A 1 276 ? -15.319 11.602 71.740 1.00 20.34 363 TRP A C 1
ATOM 2127 O O . TRP A 1 276 ? -16.200 12.435 71.534 1.00 22.58 363 TRP A O 1
ATOM 2138 N N . THR A 1 277 ? -14.159 11.900 72.316 1.00 19.70 364 THR A N 1
ATOM 2139 C CA . THR A 1 277 ? -13.804 13.263 72.698 1.00 21.14 364 THR A CA 1
ATOM 2140 C C . THR A 1 277 ? -13.899 14.229 71.514 1.00 26.53 364 THR A C 1
ATOM 2141 O O . THR A 1 277 ? -14.502 15.298 71.617 1.00 29.26 364 THR A O 1
ATOM 2145 N N . ILE A 1 278 ? -13.295 13.845 70.393 1.00 26.53 365 ILE A N 1
ATOM 2146 C CA . ILE A 1 278 ? -13.300 14.676 69.195 1.00 25.52 365 ILE A CA 1
ATOM 2147 C C . ILE A 1 278 ? -14.723 14.925 68.699 1.00 26.80 365 ILE A C 1
ATOM 2148 O O . ILE A 1 278 ? -15.064 16.044 68.292 1.00 26.42 365 ILE A O 1
ATOM 2153 N N . SER A 1 279 ? -15.559 13.893 68.787 1.00 25.76 366 SER A N 1
ATOM 2154 C CA . SER A 1 279 ? -16.950 13.982 68.352 1.00 22.40 366 SER A CA 1
ATOM 2155 C C . SER A 1 279 ? -17.717 15.009 69.171 1.00 21.83 366 SER A C 1
ATOM 2156 O O . SER A 1 279 ? -18.619 15.665 68.654 1.00 20.69 366 SER A O 1
ATOM 2159 N N . ASN A 1 280 ? -17.360 15.152 70.445 1.00 20.62 367 ASN A N 1
ATOM 2160 C CA . ASN A 1 280 ? -18.034 16.130 71.291 1.00 20.37 367 ASN A CA 1
ATOM 2161 C C . ASN A 1 280 ? -17.491 17.525 71.082 1.00 20.56 367 ASN A C 1
ATOM 2162 O O . ASN A 1 280 ? -18.132 18.501 71.456 1.00 21.13 367 ASN A O 1
ATOM 2167 N N . ILE A 1 281 ? -16.318 17.623 70.471 1.00 22.15 368 ILE A N 1
ATOM 2168 C CA . ILE A 1 281 ? -15.808 18.924 70.058 1.00 23.86 368 ILE A CA 1
ATOM 2169 C C . ILE A 1 281 ? -16.377 19.278 68.675 1.00 25.65 368 ILE A C 1
ATOM 2170 O O . ILE A 1 281 ? -16.737 20.429 68.424 1.00 30.87 368 ILE A O 1
ATOM 2175 N N . THR A 1 282 ? -16.488 18.297 67.780 1.00 19.90 369 THR A N 1
ATOM 2176 C CA . THR A 1 282 ? -17.101 18.573 66.477 1.00 18.26 369 THR A CA 1
ATOM 2177 C C . THR A 1 282 ? -18.612 18.662 66.641 1.00 20.29 369 THR A C 1
ATOM 2178 O O . THR A 1 282 ? -19.337 18.909 65.683 1.00 20.82 369 THR A O 1
ATOM 2182 N N . ALA A 1 283 ? -19.082 18.449 67.865 1.00 19.90 370 ALA A N 1
ATOM 2183 C CA . ALA A 1 283 ? -20.475 18.697 68.189 1.00 18.07 370 ALA A CA 1
ATOM 2184 C C . ALA A 1 283 ? -20.600 20.127 68.673 1.00 20.94 370 ALA A C 1
ATOM 2185 O O . ALA A 1 283 ? -21.684 20.585 69.003 1.00 19.91 370 ALA A O 1
ATOM 2187 N N . GLY A 1 284 ? -19.482 20.844 68.685 1.00 21.81 371 GLY A N 1
ATOM 2188 C CA . GLY A 1 284 ? -19.488 22.230 69.124 1.00 24.84 371 GLY A CA 1
ATOM 2189 C C . GLY A 1 284 ? -19.851 23.187 68.003 1.00 23.62 371 GLY A C 1
ATOM 2190 O O . GLY A 1 284 ? -20.519 22.786 67.041 1.00 24.50 371 GLY A O 1
ATOM 2191 N N . ASN A 1 285 ? -19.425 24.446 68.109 1.00 22.24 372 ASN A N 1
ATOM 2192 C CA . ASN A 1 285 ? -19.780 25.424 67.077 1.00 28.33 372 ASN A CA 1
ATOM 2193 C C . ASN A 1 285 ? -18.850 25.325 65.869 1.00 27.40 372 ASN A C 1
ATOM 2194 O O . ASN A 1 285 ? -17.952 24.477 65.837 1.00 25.50 372 ASN A O 1
ATOM 2199 N N . THR A 1 286 ? -19.082 26.191 64.882 1.00 25.58 373 THR A N 1
ATOM 2200 C CA . THR A 1 286 ? -18.375 26.129 63.612 1.00 26.18 373 THR A CA 1
ATOM 2201 C C . THR A 1 286 ? -16.875 26.363 63.793 1.00 26.21 373 THR A C 1
ATOM 2202 O O . THR A 1 286 ? -16.068 25.691 63.145 1.00 27.88 373 THR A O 1
ATOM 2206 N N . GLU A 1 287 ? -16.486 27.278 64.678 1.00 24.79 374 GLU A N 1
ATOM 2207 C CA . GLU A 1 287 ? -15.055 27.501 64.904 1.00 29.43 374 GLU A CA 1
ATOM 2208 C C . GLU A 1 287 ? -14.380 26.302 65.553 1.00 25.01 374 GLU A C 1
ATOM 2209 O O . GLU A 1 287 ? -13.200 26.061 65.338 1.00 26.68 374 GLU A O 1
ATOM 2215 N N . GLN A 1 288 ? -15.138 25.541 66.330 1.00 19.74 375 GLN A N 1
ATOM 2216 C CA . GLN A 1 288 ? -14.586 24.401 67.039 1.00 18.99 375 GLN A CA 1
ATOM 2217 C C . GLN A 1 288 ? -14.468 23.211 66.085 1.00 26.53 375 GLN A C 1
ATOM 2218 O O . GLN A 1 288 ? -13.509 22.435 66.175 1.00 24.35 375 GLN A O 1
ATOM 2224 N N . ILE A 1 289 ? -15.435 23.064 65.175 1.00 23.57 376 ILE A N 1
ATOM 2225 C CA . ILE A 1 289 ? -15.296 22.079 64.102 1.00 23.44 376 ILE A CA 1
ATOM 2226 C C . ILE A 1 289 ? -14.099 22.442 63.232 1.00 21.69 376 ILE A C 1
ATOM 2227 O O . ILE A 1 289 ? -13.290 21.582 62.863 1.00 20.31 376 ILE A O 1
ATOM 2232 N N . GLN A 1 290 ? -13.990 23.730 62.921 1.00 19.51 377 GLN A N 1
ATOM 2233 C CA . GLN A 1 290 ? -12.894 24.234 62.102 1.00 20.23 377 GLN A CA 1
ATOM 2234 C C . GLN A 1 290 ? -11.553 23.961 62.761 1.00 20.29 377 GLN A C 1
ATOM 2235 O O . GLN A 1 290 ? -10.577 23.642 62.081 1.00 22.00 377 GLN A O 1
ATOM 2241 N N . ALA A 1 291 ? -11.514 24.100 64.085 1.00 20.45 378 ALA A N 1
ATOM 2242 C CA . ALA A 1 291 ? -10.294 23.884 64.849 1.00 24.68 378 ALA A CA 1
ATOM 2243 C C . ALA A 1 291 ? -9.856 22.430 64.792 1.00 24.68 378 ALA A C 1
ATOM 2244 O O . ALA A 1 291 ? -8.660 22.141 64.764 1.00 24.82 378 ALA A O 1
ATOM 2246 N N . VAL A 1 292 ? -10.832 21.524 64.776 1.00 21.13 379 VAL A N 1
ATOM 2247 C CA . VAL A 1 292 ? -10.564 20.097 64.664 1.00 18.66 379 VAL A CA 1
ATOM 2248 C C . VAL A 1 292 ? -9.981 19.802 63.289 1.00 24.49 379 VAL A C 1
ATOM 2249 O O . VAL A 1 292 ? -9.041 19.021 63.163 1.00 27.66 379 VAL A O 1
ATOM 2253 N N . ILE A 1 293 ? -10.542 20.447 62.269 1.00 24.80 380 ILE A N 1
ATOM 2254 C CA . ILE A 1 293 ? -10.053 20.330 60.901 1.00 23.14 380 ILE A CA 1
ATOM 2255 C C . ILE A 1 293 ? -8.640 20.889 60.768 1.00 25.00 380 ILE A C 1
ATOM 2256 O O . ILE A 1 293 ? -7.773 20.241 60.190 1.00 28.00 380 ILE A O 1
ATOM 2261 N N . ASP A 1 294 ? -8.408 22.075 61.324 1.00 25.24 381 ASP A N 1
ATOM 2262 C CA . ASP A 1 294 ? -7.094 22.730 61.254 1.00 24.17 381 ASP A CA 1
ATOM 2263 C C . ASP A 1 294 ? -6.014 21.913 61.958 1.00 25.86 381 ASP A C 1
ATOM 2264 O O . ASP A 1 294 ? -4.827 22.052 61.649 1.00 26.64 381 ASP A O 1
ATOM 2269 N N . ALA A 1 295 ? -6.420 21.083 62.919 1.00 21.87 382 ALA A N 1
ATOM 2270 C CA . ALA A 1 295 ? -5.471 20.274 63.677 1.00 22.16 382 ALA A CA 1
ATOM 2271 C C . ALA A 1 295 ? -5.049 19.018 62.927 1.00 24.21 382 ALA A C 1
ATOM 2272 O O . ALA A 1 295 ? -4.240 18.243 63.430 1.00 26.51 382 ALA A O 1
ATOM 2274 N N . ASN A 1 296 ? -5.580 18.841 61.720 1.00 22.91 383 ASN A N 1
ATOM 2275 C CA . ASN A 1 296 ? -5.268 17.689 60.875 1.00 26.42 383 ASN A CA 1
ATOM 2276 C C . ASN A 1 296 ? -5.737 16.385 61.521 1.00 26.06 383 ASN A C 1
ATOM 2277 O O . ASN A 1 296 ? -5.049 15.369 61.469 1.00 28.45 383 ASN A O 1
ATOM 2282 N N . LEU A 1 297 ? -6.924 16.434 62.119 1.00 25.22 384 LEU A N 1
ATOM 2283 C CA . LEU A 1 297 ? -7.502 15.288 62.814 1.00 24.01 384 LEU A CA 1
ATOM 2284 C C . LEU A 1 297 ? -8.451 14.477 61.925 1.00 26.76 384 LEU A C 1
ATOM 2285 O O . LEU A 1 297 ? -8.803 13.346 62.261 1.00 27.97 384 LEU A O 1
ATOM 2290 N N . ILE A 1 298 ? -8.861 15.052 60.796 1.00 23.17 385 ILE A N 1
ATOM 2291 C CA . ILE A 1 298 ? -9.794 14.374 59.901 1.00 25.61 385 ILE A CA 1
ATOM 2292 C C . ILE A 1 298 ? -9.198 13.158 59.155 1.00 32.69 385 ILE A C 1
ATOM 2293 O O . ILE A 1 298 ? -9.844 12.107 59.104 1.00 34.59 385 ILE A O 1
ATOM 2298 N N . PRO A 1 299 ? -7.977 13.276 58.579 1.00 33.54 386 PRO A N 1
ATOM 2299 C CA . PRO A 1 299 ? -7.487 12.049 57.926 1.00 34.64 386 PRO A CA 1
ATOM 2300 C C . PRO A 1 299 ? -7.333 10.833 58.862 1.00 34.58 386 PRO A C 1
ATOM 2301 O O . PRO A 1 299 ? -7.777 9.755 58.469 1.00 35.48 386 PRO A O 1
ATOM 2305 N N . PRO A 1 300 ? -6.798 10.951 60.058 1.00 34.10 387 PRO A N 1
ATOM 2306 C CA . PRO A 1 300 ? -6.789 9.816 60.967 1.00 27.75 387 PRO A CA 1
ATOM 2307 C C . PRO A 1 300 ? -8.150 9.285 61.399 1.00 24.69 387 PRO A C 1
ATOM 2308 O O . PRO A 1 300 ? -8.299 8.126 61.588 1.00 27.73 387 PRO A O 1
ATOM 2312 N N . LEU A 1 301 ? -9.114 10.189 61.551 1.00 23.64 388 LEU A N 1
ATOM 2313 C CA . LEU A 1 301 ? -10.508 9.818 61.778 1.00 21.66 388 LEU A CA 1
ATOM 2314 C C . LEU A 1 301 ? -11.134 9.053 60.612 1.00 26.61 388 LEU A C 1
ATOM 2315 O O . LEU A 1 301 ? -11.865 8.085 60.823 1.00 30.45 388 LEU A O 1
ATOM 2320 N N . VAL A 1 302 ? -10.849 9.483 59.385 1.00 24.43 389 VAL A N 1
ATOM 2321 C CA . VAL A 1 302 ? -11.410 8.821 58.214 1.00 23.51 389 VAL A CA 1
ATOM 2322 C C . VAL A 1 302 ? -10.833 7.424 58.056 1.00 24.72 389 VAL A C 1
ATOM 2323 O O . VAL A 1 302 ? -11.549 6.493 57.693 1.00 26.60 389 VAL A O 1
ATOM 2327 N N . LYS A 1 303 ? -9.544 7.269 58.338 1.00 29.05 390 LYS A N 1
ATOM 2328 C CA . LYS A 1 303 ? -8.934 5.945 58.308 1.00 27.17 390 LYS A CA 1
ATOM 2329 C C . LYS A 1 303 ? -9.551 5.023 59.375 1.00 27.95 390 LYS A C 1
ATOM 2330 O O . LYS A 1 303 ? -9.811 3.849 59.107 1.00 25.96 390 LYS A O 1
ATOM 2336 N N . LEU A 1 304 ? -9.814 5.559 60.566 1.00 29.45 391 LEU A N 1
ATOM 2337 C CA . LEU A 1 304 ? -10.451 4.778 61.627 1.00 28.03 391 LEU A CA 1
ATOM 2338 C C . LEU A 1 304 ? -11.899 4.433 61.268 1.00 27.59 391 LEU A C 1
ATOM 2339 O O . LEU A 1 304 ? -12.378 3.337 61.565 1.00 32.12 391 LEU A O 1
ATOM 2344 N N . LEU A 1 305 ? -12.593 5.366 60.624 1.00 24.83 392 LEU A N 1
ATOM 2345 C CA . LEU A 1 305 ? -13.965 5.127 60.173 1.00 27.63 392 LEU A CA 1
ATOM 2346 C C . LEU A 1 305 ? -14.003 3.971 59.176 1.00 30.47 392 LEU A C 1
ATOM 2347 O O . LEU A 1 305 ? -15.016 3.285 59.000 1.00 27.14 392 LEU A O 1
ATOM 2352 N N . GLU A 1 306 ? -12.855 3.755 58.554 1.00 32.76 393 GLU A N 1
ATOM 2353 C CA . GLU A 1 306 ? -12.679 2.788 57.493 1.00 36.85 393 GLU A CA 1
ATOM 2354 C C . GLU A 1 306 ? -12.332 1.382 58.006 1.00 37.19 393 GLU A C 1
ATOM 2355 O O . GLU A 1 306 ? -12.895 0.386 57.543 1.00 34.38 393 GLU A O 1
ATOM 2361 N N . VAL A 1 307 ? -11.395 1.302 58.952 1.00 35.12 394 VAL A N 1
ATOM 2362 C CA . VAL A 1 307 ? -10.782 0.014 59.273 1.00 33.12 394 VAL A CA 1
ATOM 2363 C C . VAL A 1 307 ? -10.713 -0.343 60.758 1.00 34.07 394 VAL A C 1
ATOM 2364 O O . VAL A 1 307 ? -10.318 -1.451 61.094 1.00 36.98 394 VAL A O 1
ATOM 2368 N N . ALA A 1 308 ? -11.102 0.563 61.648 1.00 27.94 395 ALA A N 1
ATOM 2369 C CA . ALA A 1 308 ? -11.006 0.272 63.082 1.00 29.38 395 ALA A CA 1
ATOM 2370 C C . ALA A 1 308 ? -12.041 -0.770 63.528 1.00 28.79 39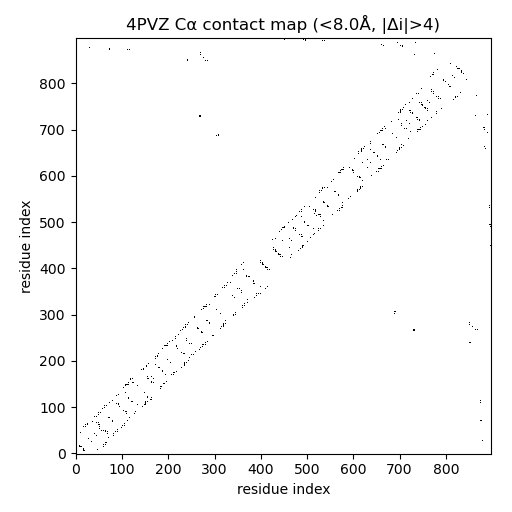5 ALA A C 1
ATOM 2371 O O . ALA A 1 308 ? -12.922 -1.153 62.756 1.00 34.54 395 ALA A O 1
ATOM 2373 N N . GLU A 1 309 ? -11.913 -1.260 64.758 1.00 34.53 396 GLU A N 1
ATOM 2374 C CA . GLU A 1 309 ? -12.925 -2.157 65.310 1.00 33.87 396 GLU A CA 1
ATOM 2375 C C . GLU A 1 309 ? -14.227 -1.387 65.461 1.00 34.16 396 GLU A C 1
ATOM 2376 O O . GLU A 1 309 ? -14.216 -0.180 65.715 1.00 33.26 396 GLU A O 1
ATOM 2382 N N . TYR A 1 310 ? -15.339 -2.104 65.349 1.00 36.48 397 TYR A N 1
ATOM 2383 C CA . TYR A 1 310 ? -16.663 -1.504 65.266 1.00 37.42 397 TYR A CA 1
ATOM 2384 C C . TYR A 1 310 ? -16.960 -0.393 66.292 1.00 35.56 397 TYR A C 1
ATOM 2385 O O . TYR A 1 310 ? -17.484 0.648 65.915 1.00 33.87 397 TYR A O 1
ATOM 2394 N N . LYS A 1 311 ? -16.629 -0.597 67.567 1.00 33.90 398 LYS A N 1
ATOM 2395 C CA . LYS A 1 311 ? -16.959 0.397 68.594 1.00 33.14 398 LYS A CA 1
ATOM 2396 C C . LYS A 1 311 ? -16.202 1.682 68.334 1.00 30.29 398 LYS A C 1
ATOM 2397 O O . LYS A 1 311 ? -16.727 2.783 68.485 1.00 31.45 398 LYS A O 1
ATOM 2403 N N . THR A 1 312 ? -14.940 1.528 67.972 1.00 31.22 399 THR A N 1
ATOM 2404 C CA . THR A 1 312 ? -14.108 2.674 67.670 1.00 31.88 399 THR A CA 1
ATOM 2405 C C . THR A 1 312 ? -14.597 3.334 66.384 1.00 28.58 399 THR A C 1
ATOM 2406 O O . THR A 1 312 ? -14.669 4.563 66.287 1.00 26.26 399 THR A O 1
ATOM 2410 N N . LYS A 1 313 ? -14.979 2.531 65.421 1.00 26.68 400 LYS A N 1
ATOM 2411 C CA . LYS A 1 313 ? -15.469 2.986 64.154 1.00 28.65 400 LYS A CA 1
ATOM 2412 C C . LYS A 1 313 ? -16.732 3.817 64.303 1.00 28.07 400 LYS A C 1
ATOM 2413 O O . LYS A 1 313 ? -16.889 4.818 63.678 1.00 26.64 400 LYS A O 1
ATOM 2419 N N . LYS A 1 314 ? -17.621 3.376 65.163 1.00 28.14 401 LYS A N 1
ATOM 2420 C CA . LYS A 1 314 ? -18.836 4.116 65.499 1.00 24.20 401 LYS A CA 1
ATOM 2421 C C . LYS A 1 314 ? -18.537 5.533 65.988 1.00 26.74 401 LYS A C 1
ATOM 2422 O O . LYS A 1 314 ? -19.190 6.497 65.580 1.00 26.11 401 LYS A O 1
ATOM 2428 N N . GLU A 1 315 ? -17.559 5.647 66.881 1.00 25.60 402 GLU A N 1
ATOM 2429 C CA . GLU A 1 315 ? -17.193 6.934 67.449 1.00 23.80 402 GLU A CA 1
ATOM 2430 C C . GLU A 1 315 ? -16.596 7.866 66.398 1.00 24.99 402 GLU A C 1
ATOM 2431 O O . GLU A 1 315 ? -16.902 9.061 66.379 1.00 26.81 402 GLU A O 1
ATOM 2437 N N . ALA A 1 316 ? -15.764 7.315 65.516 1.00 22.39 403 ALA A N 1
ATOM 2438 C CA . ALA A 1 316 ? -15.229 8.071 64.389 1.00 23.96 403 ALA A CA 1
ATOM 2439 C C . ALA A 1 316 ? -16.353 8.566 63.487 1.00 24.63 403 ALA A C 1
ATOM 2440 O O . ALA A 1 316 ? -16.291 9.678 62.957 1.00 26.85 403 ALA A O 1
ATOM 2442 N N . CYS A 1 317 ? -17.384 7.742 63.324 1.00 24.96 404 CYS A N 1
ATOM 2443 C CA . CYS A 1 317 ? -18.546 8.125 62.529 1.00 24.83 404 CYS A CA 1
ATOM 2444 C C . CYS A 1 317 ? -19.236 9.352 63.123 1.00 25.39 404 CYS A C 1
ATOM 2445 O O . CYS A 1 317 ? -19.567 10.294 62.407 1.00 26.00 404 CYS A O 1
ATOM 2448 N N . TRP A 1 318 ? -19.450 9.330 64.436 1.00 23.90 405 TRP A N 1
ATOM 2449 C CA . TRP A 1 318 ? -20.015 10.471 65.148 1.00 23.47 405 TRP A CA 1
ATOM 2450 C C . TRP A 1 318 ? -19.181 11.742 64.950 1.00 23.84 405 TRP A C 1
ATOM 2451 O O . TRP A 1 318 ? -19.732 12.817 64.704 1.00 22.99 405 TRP A O 1
ATOM 2462 N N . ALA A 1 319 ? -17.860 11.623 65.065 1.00 18.26 406 ALA A N 1
ATOM 2463 C CA . ALA A 1 319 ? -16.983 12.793 64.963 1.00 20.54 406 ALA A CA 1
ATOM 2464 C C . ALA A 1 319 ? -17.088 13.435 63.590 1.00 21.48 406 ALA A C 1
ATOM 2465 O O . ALA A 1 319 ? -17.163 14.659 63.461 1.00 26.80 406 ALA A O 1
ATOM 2467 N N . ILE A 1 320 ? -17.076 12.599 62.561 1.00 21.21 407 ILE A N 1
ATOM 2468 C CA . ILE A 1 320 ? -17.144 13.083 61.193 1.00 22.66 407 ILE A CA 1
ATOM 2469 C C . ILE A 1 320 ? -18.549 13.571 60.840 1.00 23.35 407 ILE A C 1
ATOM 2470 O O . ILE A 1 320 ? -18.716 14.625 60.227 1.00 22.17 407 ILE A O 1
ATOM 2475 N N . SER A 1 321 ? -19.561 12.830 61.270 1.00 25.09 408 SER A N 1
ATOM 2476 C CA . SER A 1 321 ? -20.935 13.238 61.025 1.00 23.29 408 SER A CA 1
ATOM 2477 C C . SER A 1 321 ? -21.247 14.571 61.711 1.00 24.81 408 SER A C 1
ATOM 2478 O O . SER A 1 321 ? -21.796 15.475 61.075 1.00 26.28 408 SER A O 1
ATOM 2481 N N . ASN A 1 322 ? -20.885 14.695 62.991 1.00 19.74 409 ASN A N 1
ATOM 2482 C CA . ASN A 1 322 ? -21.052 15.955 63.721 1.00 18.96 409 ASN A CA 1
ATOM 2483 C C . ASN A 1 322 ? -20.354 17.110 63.003 1.00 18.72 409 ASN A C 1
ATOM 2484 O O . ASN A 1 322 ? -20.895 18.210 62.903 1.00 21.70 409 ASN A O 1
ATOM 2489 N N . ALA A 1 323 ? -19.144 16.863 62.518 1.00 18.07 410 ALA A N 1
ATOM 2490 C CA . ALA A 1 323 ? -18.407 17.885 61.787 1.00 21.57 410 ALA A CA 1
ATOM 2491 C C . ALA A 1 323 ? -19.172 18.328 60.533 1.00 24.19 410 ALA A C 1
ATOM 2492 O O . ALA A 1 323 ? -19.143 19.503 60.158 1.00 22.43 410 ALA A O 1
ATOM 2494 N N . SER A 1 324 ? -19.885 17.395 59.907 1.00 23.25 411 SER A N 1
ATOM 2495 C CA . SER A 1 324 ? -20.585 17.701 58.660 1.00 23.06 411 SER A CA 1
ATOM 2496 C C . SER A 1 324 ? -21.761 18.667 58.844 1.00 25.74 411 SER A C 1
ATOM 2497 O O . SER A 1 324 ? -22.214 19.278 57.879 1.00 28.92 411 SER A O 1
ATOM 2500 N N . SER A 1 325 ? -22.273 18.795 60.063 1.00 27.98 412 SER A N 1
ATOM 2501 C CA . SER A 1 325 ? -23.400 19.697 60.299 1.00 33.94 412 SER A CA 1
ATOM 2502 C C . SER A 1 325 ? -22.961 21.167 60.283 1.00 32.23 412 SER A C 1
ATOM 2503 O O . SER A 1 325 ? -23.792 22.068 60.183 1.00 35.75 412 SER A O 1
ATOM 2506 N N . GLY A 1 326 ? -21.656 21.407 60.351 1.00 29.25 413 GLY A N 1
ATOM 2507 C CA . GLY A 1 326 ? -21.134 22.754 60.217 1.00 31.94 413 GLY A CA 1
ATOM 2508 C C . GLY A 1 326 ? -21.052 23.152 58.751 1.00 37.08 413 GLY A C 1
ATOM 2509 O O . GLY A 1 326 ? -20.637 24.260 58.408 1.00 38.01 413 GLY A O 1
ATOM 2510 N N . GLY A 1 327 ? -21.473 22.237 57.884 1.00 35.41 414 GLY A N 1
ATOM 2511 C CA . GLY A 1 327 ? -21.443 22.456 56.452 1.00 37.47 414 GLY A CA 1
ATOM 2512 C C . GLY A 1 327 ? -22.430 23.495 55.960 1.00 35.25 414 GLY A C 1
ATOM 2513 O O . GLY A 1 327 ? -22.178 24.153 54.959 1.00 38.59 414 GLY A O 1
ATOM 2514 N N . LEU A 1 328 ? -23.558 23.629 56.647 1.00 32.20 415 LEU A N 1
ATOM 2515 C CA . LEU A 1 328 ? -24.561 24.631 56.293 1.00 34.04 415 LEU A CA 1
ATOM 2516 C C . LEU A 1 328 ? -24.035 26.062 56.475 1.00 40.47 415 LEU A C 1
ATOM 2517 O O . LEU A 1 328 ? -24.315 26.936 55.655 1.00 44.84 415 LEU A O 1
ATOM 2522 N N . GLN A 1 329 ? -23.271 26.292 57.546 1.00 41.69 416 GLN A N 1
ATOM 2523 C CA . GLN A 1 329 ? -22.711 27.612 57.843 1.00 38.42 416 GLN A CA 1
ATOM 2524 C C . GLN A 1 329 ? -21.548 27.920 56.911 1.00 40.62 416 GLN A C 1
ATOM 2525 O O . GLN A 1 329 ? -21.473 29.009 56.349 1.00 43.58 416 GLN A O 1
ATOM 2531 N N . ARG A 1 330 ? -20.635 26.966 56.744 1.00 43.14 417 ARG A N 1
ATOM 2532 C CA . ARG A 1 330 ? -19.607 27.122 55.723 1.00 45.00 417 ARG A CA 1
ATOM 2533 C C . ARG A 1 330 ? -19.356 25.836 54.933 1.00 43.40 417 ARG A C 1
ATOM 2534 O O . ARG A 1 330 ? -18.918 24.819 55.470 1.00 43.71 417 ARG A O 1
ATOM 2542 N N . PRO A 1 331 ? -19.664 25.890 53.632 1.00 37.24 418 PRO A N 1
ATOM 2543 C CA . PRO A 1 331 ? -19.584 24.748 52.720 1.00 32.84 418 PRO A CA 1
ATOM 2544 C C . PRO A 1 331 ? -18.196 24.127 52.620 1.00 32.44 418 PRO A C 1
ATOM 2545 O O . PRO A 1 331 ? -18.084 22.951 52.286 1.00 37.56 418 PRO A O 1
ATOM 2549 N N . ASP A 1 332 ? -17.154 24.893 52.902 1.00 32.07 419 ASP A N 1
ATOM 2550 C CA . ASP A 1 332 ? -15.797 24.380 52.766 1.00 33.80 419 ASP A CA 1
ATOM 2551 C C . ASP A 1 332 ? -15.526 23.212 53.705 1.00 30.53 419 ASP A C 1
ATOM 2552 O O . ASP A 1 332 ? -14.669 22.380 53.429 1.00 32.76 419 ASP A O 1
ATOM 2557 N N . ILE A 1 333 ? -16.252 23.147 54.815 1.00 28.13 420 ILE A N 1
ATOM 2558 C CA . ILE A 1 333 ? -16.135 22.003 55.710 1.00 26.12 420 ILE A CA 1
ATOM 2559 C C . ILE A 1 333 ? -16.542 20.721 54.994 1.00 27.13 420 ILE A C 1
ATOM 2560 O O . ILE A 1 333 ? -15.827 19.722 55.060 1.00 30.06 420 ILE A O 1
ATOM 2565 N N . ILE A 1 334 ? -17.679 20.748 54.301 1.00 26.54 421 ILE A N 1
ATOM 2566 C CA . ILE A 1 334 ? -18.123 19.580 53.547 1.00 28.72 421 ILE A CA 1
ATOM 2567 C C . ILE A 1 334 ? -17.158 19.252 52.416 1.00 31.61 421 ILE A C 1
ATOM 2568 O O . ILE A 1 334 ? -16.801 18.087 52.216 1.00 32.57 421 ILE A O 1
ATOM 2573 N N . ARG A 1 335 ? -16.744 20.284 51.684 1.00 31.92 422 ARG A N 1
ATOM 2574 C CA . ARG A 1 335 ? -15.765 20.142 50.611 1.00 30.96 422 ARG A CA 1
ATOM 2575 C C . ARG A 1 335 ? -14.545 19.381 51.081 1.00 29.25 422 ARG A C 1
ATOM 2576 O O . ARG A 1 335 ? -14.113 18.426 50.440 1.00 33.00 422 ARG A O 1
ATOM 2584 N N . TYR A 1 336 ? -13.994 19.813 52.208 1.00 27.65 423 TYR A N 1
ATOM 2585 C CA . TYR A 1 336 ? -12.803 19.189 52.769 1.00 27.80 423 TYR A CA 1
ATOM 2586 C C . TYR A 1 336 ? -13.064 17.743 53.214 1.00 30.76 423 TYR A C 1
ATOM 2587 O O . TYR A 1 336 ? -12.267 16.854 52.906 1.00 34.07 423 TYR A O 1
ATOM 2596 N N . LEU A 1 337 ? -14.164 17.512 53.933 1.00 27.14 424 LEU A N 1
ATOM 2597 C CA . LEU A 1 337 ? -14.516 16.163 54.390 1.00 24.73 424 LEU A CA 1
ATOM 2598 C C . LEU A 1 337 ? -14.619 15.213 53.211 1.00 26.46 424 LEU A C 1
ATOM 2599 O O . LEU A 1 337 ? -14.148 14.070 53.274 1.00 28.97 424 LEU A O 1
ATOM 2604 N N . VAL A 1 338 ? -15.229 15.691 52.129 1.00 29.28 425 VAL A N 1
ATOM 2605 C CA . VAL A 1 338 ? -15.424 14.868 50.937 1.00 29.72 425 VAL A CA 1
ATOM 2606 C C . VAL A 1 338 ? -14.100 14.595 50.228 1.00 29.71 425 VAL A C 1
ATOM 2607 O O . VAL A 1 338 ? -13.850 13.478 49.780 1.00 28.03 425 VAL A O 1
ATOM 2611 N N . SER A 1 339 ? -13.235 15.600 50.154 1.00 33.49 426 SER A N 1
ATOM 2612 C CA . SER A 1 339 ? -11.929 15.409 49.521 1.00 33.45 426 SER A CA 1
ATOM 2613 C C . SER A 1 339 ? -11.045 14.455 50.338 1.00 33.95 426 SER A C 1
ATOM 2614 O O . SER A 1 339 ? -10.093 13.885 49.804 1.00 34.17 426 SER A O 1
ATOM 2617 N N . GLN A 1 340 ? -11.357 14.285 51.625 1.00 29.38 427 GLN A N 1
ATOM 2618 C CA . GLN A 1 340 ? -10.605 13.365 52.479 1.00 23.50 427 GLN A CA 1
ATOM 2619 C C . GLN A 1 340 ? -11.168 11.943 52.410 1.00 23.60 427 GLN A C 1
ATOM 2620 O O . GLN A 1 340 ? -10.757 11.066 53.172 1.00 23.66 427 GLN A O 1
ATOM 2626 N N . GLY A 1 341 ? -12.113 11.725 51.499 1.00 26.52 428 GLY A N 1
ATOM 2627 C CA . GLY A 1 341 ? -12.631 10.399 51.213 1.00 24.21 428 GLY A CA 1
ATOM 2628 C C . GLY A 1 341 ? -13.530 9.818 52.288 1.00 26.21 428 GLY A C 1
ATOM 2629 O O . GLY A 1 341 ? -13.454 8.623 52.583 1.00 27.16 428 GLY A O 1
ATOM 2630 N N . CYS A 1 342 ? -14.405 10.649 52.846 1.00 26.45 429 CYS A N 1
ATOM 2631 C CA . CYS A 1 342 ? -15.283 10.229 53.927 1.00 34.82 429 CYS A CA 1
ATOM 2632 C C . CYS A 1 342 ? -16.565 9.547 53.433 1.00 32.04 429 CYS A C 1
ATOM 2633 O O . CYS A 1 342 ? -17.230 8.855 54.201 1.00 31.97 429 CYS A O 1
ATOM 2636 N N . ILE A 1 343 ? -16.900 9.729 52.156 1.00 27.80 430 ILE A N 1
ATOM 2637 C CA . ILE A 1 343 ? -18.178 9.263 51.623 1.00 29.84 430 ILE A CA 1
ATOM 2638 C C . ILE A 1 343 ? -18.327 7.734 51.568 1.00 31.93 430 ILE A C 1
ATOM 2639 O O . ILE A 1 343 ? -19.323 7.178 52.048 1.00 30.29 430 ILE A O 1
ATOM 2644 N N . LYS A 1 344 ? -17.351 7.061 50.971 1.00 28.48 431 LYS A N 1
ATOM 2645 C CA . LYS A 1 344 ? -17.365 5.607 50.899 1.00 29.91 431 LYS A CA 1
ATOM 2646 C C . LYS A 1 344 ? -17.383 4.927 52.288 1.00 32.43 431 LYS A C 1
ATOM 2647 O O . LYS A 1 344 ? -18.197 4.026 52.518 1.00 35.34 431 LYS A O 1
ATOM 2653 N N . PRO A 1 345 ? -16.501 5.346 53.223 1.00 30.53 432 PRO A N 1
ATOM 2654 C CA . PRO A 1 345 ? -16.593 4.669 54.523 1.00 28.69 432 PRO A CA 1
ATOM 2655 C C . PRO A 1 345 ? -17.912 4.954 55.251 1.00 33.97 432 PRO A C 1
ATOM 2656 O O . PRO A 1 345 ? -18.401 4.070 55.957 1.00 38.60 432 PRO A O 1
ATOM 2660 N N . LEU A 1 346 ? -18.478 6.151 55.088 1.00 29.36 433 LEU A N 1
ATOM 2661 C CA . LEU A 1 346 ? -19.795 6.439 55.656 1.00 29.20 433 LEU A CA 1
ATOM 2662 C C . LEU A 1 346 ? -20.865 5.515 55.077 1.00 31.05 433 LEU A C 1
ATOM 2663 O O . LEU A 1 346 ? -21.633 4.908 55.818 1.00 30.31 433 LEU A O 1
ATOM 2668 N N . CYS A 1 347 ? -20.909 5.415 53.751 1.00 30.82 434 CYS A N 1
ATOM 2669 C CA . CYS A 1 347 ? -21.884 4.563 53.080 1.00 37.24 434 CYS A CA 1
ATOM 2670 C C . CYS A 1 347 ? -21.736 3.098 53.487 1.00 40.23 434 CYS A C 1
ATOM 2671 O O . CYS A 1 347 ? -22.727 2.449 53.821 1.00 41.75 434 CYS A O 1
ATOM 2674 N N . ASP A 1 348 ? -20.502 2.585 53.476 1.00 40.90 435 ASP A N 1
ATOM 2675 C CA . ASP A 1 348 ? -20.245 1.175 53.798 1.00 37.95 435 ASP A CA 1
ATOM 2676 C C . ASP A 1 348 ? -20.714 0.831 55.192 1.00 35.42 435 ASP A C 1
ATOM 2677 O O . ASP A 1 348 ? -21.054 -0.313 55.482 1.00 43.02 435 ASP A O 1
ATOM 2682 N N . LEU A 1 349 ? -20.754 1.843 56.045 1.00 28.05 436 LEU A N 1
ATOM 2683 C CA . LEU A 1 349 ? -21.154 1.672 57.427 1.00 28.92 436 LEU A CA 1
ATOM 2684 C C . LEU A 1 349 ? -22.657 1.400 57.555 1.00 36.23 436 LEU A C 1
ATOM 2685 O O . LEU A 1 349 ? -23.094 0.788 58.524 1.00 39.68 436 LEU A O 1
ATOM 2690 N N . LEU A 1 350 ? -23.437 1.844 56.571 1.00 36.65 437 LEU A N 1
ATOM 2691 C CA . LEU A 1 350 ? -24.897 1.730 56.619 1.00 39.99 437 LEU A CA 1
ATOM 2692 C C . LEU A 1 350 ? -25.416 0.302 56.806 1.00 45.52 437 LEU A C 1
ATOM 2693 O O . LEU A 1 350 ? -26.479 0.102 57.398 1.00 48.43 437 LEU A O 1
ATOM 2698 N N . GLU A 1 351 ? -24.687 -0.685 56.297 1.00 46.49 438 GLU A N 1
ATOM 2699 C CA . GLU A 1 351 ? -25.131 -2.071 56.422 1.00 52.87 438 GLU A CA 1
ATOM 2700 C C . GLU A 1 351 ? -24.910 -2.613 57.830 1.00 61.81 438 GLU A C 1
ATOM 2701 O O . GLU A 1 351 ? -25.863 -2.899 58.566 1.00 66.49 438 GLU A O 1
ATOM 2707 N N . ILE A 1 352 ? -23.642 -2.745 58.199 1.00 61.92 439 ILE A N 1
ATOM 2708 C CA . ILE A 1 352 ? -23.255 -3.382 59.451 1.00 62.34 439 ILE A CA 1
ATOM 2709 C C . ILE A 1 352 ? -23.708 -2.636 60.713 1.00 59.65 439 ILE A C 1
ATOM 2710 O O . ILE A 1 352 ? -23.731 -3.218 61.799 1.00 64.10 439 ILE A O 1
ATOM 2715 N N . ALA A 1 353 ? -24.084 -1.367 60.577 1.00 52.13 440 ALA A N 1
ATOM 2716 C CA . ALA A 1 353 ? -24.339 -0.533 61.752 1.00 47.71 440 ALA A CA 1
ATOM 2717 C C . ALA A 1 353 ? -25.732 -0.727 62.350 1.00 50.77 440 ALA A C 1
ATOM 2718 O O . ALA A 1 353 ? -26.659 -1.183 61.671 1.00 55.69 440 ALA A O 1
ATOM 2720 N N . ASP A 1 354 ? -25.851 -0.393 63.636 1.00 48.13 441 ASP A N 1
ATOM 2721 C CA . ASP A 1 354 ? -27.127 -0.370 64.344 1.00 46.59 441 ASP A CA 1
ATOM 2722 C C . ASP A 1 354 ? -27.936 0.873 63.983 1.00 44.19 441 ASP A C 1
ATOM 2723 O O . ASP A 1 354 ? -27.412 1.805 63.366 1.00 44.29 441 ASP A O 1
ATOM 2728 N N . ASN A 1 355 ? -29.196 0.906 64.410 1.00 54.35 442 ASN A N 1
ATOM 2729 C CA . ASN A 1 355 ? -30.111 1.977 64.017 1.00 50.63 442 ASN A CA 1
ATOM 2730 C C . ASN A 1 355 ? -29.662 3.378 64.417 1.00 44.18 442 ASN A C 1
ATOM 2731 O O . ASN A 1 355 ? -29.953 4.348 63.721 1.00 43.21 442 ASN A O 1
ATOM 2736 N N . ARG A 1 356 ? -28.975 3.484 65.545 1.00 43.38 443 ARG A N 1
ATOM 2737 C CA . ARG A 1 356 ? -28.524 4.779 66.036 1.00 42.51 443 ARG A CA 1
ATOM 2738 C C . ARG A 1 356 ? -27.471 5.353 65.094 1.00 38.35 443 ARG A C 1
ATOM 2739 O O . ARG A 1 356 ? -27.542 6.516 64.694 1.00 37.13 443 ARG A O 1
ATOM 2747 N N . ILE A 1 357 ? -26.511 4.516 64.722 1.00 43.48 444 ILE A N 1
ATOM 2748 C CA . ILE A 1 357 ? -25.438 4.920 63.823 1.00 39.07 444 ILE A CA 1
ATOM 2749 C C . ILE A 1 357 ? -25.968 5.192 62.419 1.00 41.89 444 ILE A C 1
ATOM 2750 O O . ILE A 1 357 ? -25.547 6.146 61.760 1.00 45.51 444 ILE A O 1
ATOM 2755 N N . ILE A 1 358 ? -26.909 4.364 61.979 1.00 39.85 445 ILE A N 1
ATOM 2756 C CA . ILE A 1 358 ? -27.531 4.544 60.680 1.00 38.15 445 ILE A CA 1
ATOM 2757 C C . ILE A 1 358 ? -28.141 5.941 60.550 1.00 37.73 445 ILE A C 1
ATOM 2758 O O . ILE A 1 358 ? -27.945 6.619 59.540 1.00 36.85 445 ILE A O 1
ATOM 2763 N N . GLU A 1 359 ? -28.840 6.386 61.585 1.00 38.55 446 GLU A N 1
ATOM 2764 C CA . GLU A 1 359 ? -29.440 7.713 61.574 1.00 41.60 446 GLU A CA 1
ATOM 2765 C C . GLU A 1 359 ? -28.357 8.797 61.482 1.00 41.98 446 GLU A C 1
ATOM 2766 O O . GLU A 1 359 ? -28.454 9.733 60.689 1.00 35.43 446 GLU A O 1
ATOM 2772 N N . VAL A 1 360 ? -27.307 8.632 62.278 1.00 39.32 447 VAL A N 1
ATOM 2773 C CA . VAL A 1 360 ? -26.190 9.559 62.301 1.00 36.04 447 VAL A CA 1
ATOM 2774 C C . VAL A 1 360 ? -25.486 9.628 60.948 1.00 38.67 447 VAL A C 1
ATOM 2775 O O . VAL A 1 360 ? -25.150 10.714 60.463 1.00 38.35 447 VAL A O 1
ATOM 2779 N N . THR A 1 361 ? -25.276 8.463 60.340 1.00 37.29 448 THR A N 1
ATOM 2780 C CA . THR A 1 361 ? -24.634 8.382 59.035 1.00 31.14 448 THR A CA 1
ATOM 2781 C C . THR A 1 361 ? -25.515 8.975 57.936 1.00 36.46 448 THR A C 1
ATOM 2782 O O . THR A 1 361 ? -25.018 9.658 57.042 1.00 35.34 448 THR A O 1
ATOM 2786 N N . LEU A 1 362 ? -26.823 8.725 58.011 1.00 42.51 449 LEU A N 1
ATOM 2787 C CA . LEU A 1 362 ? -27.766 9.316 57.059 1.00 44.98 449 LEU A CA 1
ATOM 2788 C C . LEU A 1 362 ? -27.744 10.837 57.170 1.00 41.87 449 LEU A C 1
ATOM 2789 O O . LEU A 1 362 ? -27.736 11.531 56.152 1.00 42.67 449 LEU A O 1
ATOM 2794 N N . ASP A 1 363 ? -27.735 11.348 58.399 1.00 34.00 450 ASP A N 1
ATOM 2795 C CA . ASP A 1 363 ? -27.638 12.791 58.630 1.00 40.28 450 ASP A CA 1
ATOM 2796 C C . ASP A 1 363 ? -26.402 13.361 57.971 1.00 31.93 450 ASP A C 1
ATOM 2797 O O . ASP A 1 363 ? -26.453 14.422 57.351 1.00 32.22 450 ASP A O 1
ATOM 2802 N N . ALA A 1 364 ? -25.288 12.652 58.130 1.00 30.61 451 ALA A N 1
ATOM 2803 C CA . ALA A 1 364 ? -24.014 13.078 57.575 1.00 29.40 451 ALA A CA 1
ATOM 2804 C C . ALA A 1 364 ? -24.079 13.100 56.054 1.00 32.49 451 ALA A C 1
ATOM 2805 O O . ALA A 1 364 ? -23.622 14.049 55.411 1.00 31.73 451 ALA A O 1
ATOM 2807 N N . LEU A 1 365 ? -24.660 12.050 55.484 1.00 31.45 452 LEU A N 1
ATOM 2808 C CA . LEU A 1 365 ? -24.793 11.964 54.041 1.00 32.64 452 LEU A CA 1
ATOM 2809 C C . LEU A 1 365 ? -25.725 13.049 53.515 1.00 39.43 452 LEU A C 1
ATOM 2810 O O . LEU A 1 365 ? -25.461 13.656 52.477 1.00 39.24 452 LEU A O 1
ATOM 2815 N N . GLU A 1 366 ? -26.804 13.315 54.240 1.00 42.74 453 GLU A N 1
ATOM 2816 C CA . GLU A 1 366 ? -27.724 14.366 53.831 1.00 44.96 453 GLU A CA 1
ATOM 2817 C C . GLU A 1 366 ? -27.078 15.749 53.924 1.00 36.33 453 GLU A C 1
ATOM 2818 O O . GLU A 1 366 ? -27.374 16.624 53.108 1.00 36.63 453 GLU A O 1
ATOM 2824 N N . ASN A 1 367 ? -26.207 15.955 54.912 1.00 33.62 454 ASN A N 1
ATOM 2825 C CA . ASN A 1 367 ? -25.463 17.213 54.987 1.00 33.12 454 ASN A CA 1
ATOM 2826 C C . ASN A 1 367 ? -24.548 17.366 53.777 1.00 35.02 454 ASN A C 1
ATOM 2827 O O . ASN A 1 367 ? -24.486 18.430 53.163 1.00 36.12 454 ASN A O 1
ATOM 2832 N N . ILE A 1 368 ? -23.857 16.286 53.431 1.00 32.66 455 ILE A N 1
ATOM 2833 C CA . ILE A 1 368 ? -22.995 16.265 52.261 1.00 33.99 455 ILE A CA 1
ATOM 2834 C C . ILE A 1 368 ? -23.795 16.533 50.976 1.00 35.37 455 ILE A C 1
ATOM 2835 O O . ILE A 1 368 ? -23.319 17.208 50.059 1.00 36.47 455 ILE A O 1
ATOM 2840 N N . LEU A 1 369 ? -25.031 16.050 50.937 1.00 36.30 456 LEU A N 1
ATOM 2841 C CA . LEU A 1 369 ? -25.888 16.233 49.769 1.00 39.25 456 LEU A CA 1
ATOM 2842 C C . LEU A 1 369 ? -26.483 17.638 49.701 1.00 39.82 456 LEU A C 1
ATOM 2843 O O . LEU A 1 369 ? -26.525 18.249 48.633 1.00 41.62 456 LEU A O 1
ATOM 2848 N N . LYS A 1 370 ? -26.943 18.142 50.840 1.00 39.60 457 LYS A N 1
ATOM 2849 C CA . LYS A 1 370 ? -27.458 19.504 50.923 1.00 41.06 457 LYS A CA 1
ATOM 2850 C C . LYS A 1 370 ? -26.446 20.514 50.402 1.00 40.65 457 LYS A C 1
ATOM 2851 O O . LYS A 1 370 ? -26.777 21.400 49.610 1.00 42.71 457 LYS A O 1
ATOM 2857 N N . MET A 1 371 ? -25.206 20.369 50.846 1.00 38.86 458 MET A N 1
ATOM 2858 C CA . MET A 1 371 ? -24.156 21.285 50.439 1.00 43.85 458 MET A CA 1
ATOM 2859 C C . MET A 1 371 ? -23.890 21.148 48.943 1.00 45.30 458 MET A C 1
ATOM 2860 O O . MET A 1 371 ? -23.671 22.137 48.240 1.00 48.25 458 MET A O 1
ATOM 2865 N N . GLY A 1 372 ? -23.937 19.910 48.463 1.00 43.47 459 GLY A N 1
ATOM 2866 C CA . GLY A 1 372 ? -23.704 19.608 47.066 1.00 42.68 459 GLY A CA 1
ATOM 2867 C C . GLY A 1 372 ? -24.774 20.186 46.157 1.00 47.20 459 GLY A C 1
ATOM 2868 O O . GLY A 1 372 ? -24.476 20.596 45.037 1.00 47.55 459 GLY A O 1
ATOM 2869 N N . GLU A 1 373 ? -26.026 20.210 46.614 1.00 47.32 460 GLU A N 1
ATOM 2870 C CA . GLU A 1 373 ? -27.075 20.815 45.795 1.00 51.65 460 GLU A CA 1
ATOM 2871 C C . GLU A 1 373 ? -26.873 22.300 45.741 1.00 53.61 460 GLU A C 1
ATOM 2872 O O . GLU A 1 373 ? -26.870 22.888 44.664 1.00 52.22 460 GLU A O 1
ATOM 2878 N N . ALA A 1 374 ? -26.629 22.892 46.905 1.00 50.98 461 ALA A N 1
ATOM 2879 C CA . ALA A 1 374 ? -26.363 24.320 46.994 1.00 51.99 461 ALA A CA 1
ATOM 2880 C C . ALA A 1 374 ? -25.179 24.738 46.125 1.00 54.73 461 ALA A C 1
ATOM 2881 O O . ALA A 1 374 ? -25.138 25.858 45.614 1.00 59.86 461 ALA A O 1
ATOM 2883 N N . ASP A 1 375 ? -24.238 23.824 45.926 1.00 54.44 462 ASP A N 1
ATOM 2884 C CA . ASP A 1 375 ? -23.060 24.119 45.127 1.00 58.18 462 ASP A CA 1
ATOM 2885 C C . ASP A 1 375 ? -23.366 23.930 43.633 1.00 66.19 462 ASP A C 1
ATOM 2886 O O . ASP A 1 375 ? -22.479 23.994 42.782 1.00 72.60 462 ASP A O 1
ATOM 2891 N N . LYS A 1 376 ? -24.636 23.700 43.317 1.00 67.42 463 LYS A N 1
ATOM 2892 C CA . LYS A 1 376 ? -25.080 23.709 41.926 1.00 72.22 463 LYS A CA 1
ATOM 2893 C C . LYS A 1 376 ? -25.657 25.074 41.572 1.00 78.73 463 LYS A C 1
ATOM 2894 O O . LYS A 1 376 ? -25.239 25.695 40.590 1.00 83.57 463 LYS A O 1
ATOM 2900 N N . GLU A 1 377 ? -26.610 25.552 42.366 1.00 79.27 464 GLU A N 1
ATOM 2901 C CA . GLU A 1 377 ? -27.164 26.881 42.123 1.00 85.32 464 GLU A CA 1
ATOM 2902 C C . GLU A 1 377 ? -26.052 27.924 42.188 1.00 86.51 464 GLU A C 1
ATOM 2903 O O . GLU A 1 377 ? -25.951 28.800 41.329 1.00 91.89 464 GLU A O 1
ATOM 2909 N N . ALA A 1 378 ? -25.218 27.817 43.219 1.00 83.34 465 ALA A N 1
ATOM 2910 C CA . ALA A 1 378 ? -24.203 28.829 43.485 1.00 85.24 465 ALA A CA 1
ATOM 2911 C C . ALA A 1 378 ? -23.211 28.972 42.330 1.00 89.94 465 ALA A C 1
ATOM 2912 O O . ALA A 1 378 ? -22.599 30.030 42.154 1.00 93.37 465 ALA A O 1
ATOM 2914 N N . ARG A 1 379 ? -23.073 27.915 41.536 1.00 87.48 466 ARG A N 1
ATOM 2915 C CA . ARG A 1 379 ? -22.188 27.928 40.381 1.00 85.80 466 ARG A CA 1
ATOM 2916 C C . ARG A 1 379 ? -22.830 27.085 39.302 1.00 84.06 466 ARG A C 1
ATOM 2917 O O . ARG A 1 379 ? -22.339 25.998 38.998 1.00 86.28 466 ARG A O 1
ATOM 2925 N N . GLY A 1 380 ? -23.944 27.598 38.768 1.00 81.28 467 GLY A N 1
ATOM 2926 C CA . GLY A 1 380 ? -24.692 27.022 37.656 1.00 82.78 467 GLY A CA 1
ATOM 2927 C C . GLY A 1 380 ? -24.190 25.695 37.129 1.00 83.37 467 GLY A C 1
ATOM 2928 O O . GLY A 1 380 ? -23.219 25.633 36.374 1.00 85.85 467 GLY A O 1
ATOM 2929 N N . LEU A 1 381 ? -24.869 24.625 37.513 1.00 82.29 468 LEU A N 1
ATOM 2930 C CA . LEU A 1 381 ? -24.368 23.291 37.245 1.00 80.10 468 LEU A CA 1
ATOM 2931 C C . LEU A 1 381 ? -25.541 22.354 37.066 1.00 79.83 468 LEU A C 1
ATOM 2932 O O . LEU A 1 381 ? -26.646 22.631 37.534 1.00 79.95 468 LEU A O 1
ATOM 2937 N N . ASN A 1 382 ? -25.301 21.252 36.372 1.00 81.43 469 ASN A N 1
ATOM 2938 C CA . ASN A 1 382 ? -26.370 20.323 36.038 1.00 85.51 469 ASN A CA 1
ATOM 2939 C C . ASN A 1 382 ? -26.408 19.096 36.951 1.00 82.13 469 ASN A C 1
ATOM 2940 O O . ASN A 1 382 ? -27.454 18.463 37.101 1.00 84.26 469 ASN A O 1
ATOM 2945 N N . ILE A 1 383 ? -25.281 18.755 37.565 1.00 76.35 470 ILE A N 1
ATOM 2946 C CA . ILE A 1 383 ? -25.252 17.566 38.402 1.00 71.19 470 ILE A CA 1
ATOM 2947 C C . ILE A 1 383 ? -24.639 17.817 39.780 1.00 68.43 470 ILE A C 1
ATOM 2948 O O . ILE A 1 383 ? -23.645 18.536 39.916 1.00 72.61 470 ILE A O 1
ATOM 2953 N N . ASN A 1 384 ? -25.292 17.267 40.805 1.00 60.39 471 ASN A N 1
ATOM 2954 C CA . ASN A 1 384 ? -24.787 17.274 42.171 1.00 51.00 471 ASN A CA 1
ATOM 2955 C C . ASN A 1 384 ? -23.582 16.344 42.301 1.00 49.32 471 ASN A C 1
ATOM 2956 O O . ASN A 1 384 ? -23.737 15.126 42.310 1.00 48.81 471 ASN A O 1
ATOM 2961 N N . GLU A 1 385 ? -22.389 16.926 42.410 1.00 48.82 472 GLU A N 1
ATOM 2962 C CA . GLU A 1 385 ? -21.141 16.161 42.475 1.00 47.89 472 GLU A CA 1
ATOM 2963 C C . GLU A 1 385 ? -21.098 15.158 43.624 1.00 47.65 472 GLU A C 1
ATOM 2964 O O . GLU A 1 385 ? -20.610 14.041 43.465 1.00 51.95 472 GLU A O 1
ATOM 2970 N N . ASN A 1 386 ? -21.604 15.559 44.782 1.00 46.33 473 ASN A N 1
ATOM 2971 C CA . ASN A 1 386 ? -21.607 14.686 45.946 1.00 40.65 473 ASN A CA 1
ATOM 2972 C C . ASN A 1 386 ? -22.575 13.518 45.794 1.00 41.56 473 ASN A C 1
ATOM 2973 O O . ASN A 1 386 ? -22.310 12.423 46.286 1.00 41.31 473 ASN A O 1
ATOM 2978 N N . ALA A 1 387 ? -23.701 13.754 45.125 1.00 44.27 474 ALA A N 1
ATOM 2979 C CA . ALA A 1 387 ? -24.624 12.670 44.801 1.00 46.45 474 ALA A CA 1
ATOM 2980 C C . ALA A 1 387 ? -23.951 11.640 43.897 1.00 48.10 474 ALA A C 1
ATOM 2981 O O . ALA A 1 387 ? -24.198 10.446 44.020 1.00 45.13 474 ALA A O 1
ATOM 2983 N N . ASP A 1 388 ? -23.087 12.111 43.002 1.00 50.63 475 ASP A N 1
ATOM 2984 C CA . ASP A 1 388 ? -22.329 11.226 42.128 1.00 53.92 475 ASP A CA 1
ATOM 2985 C C . ASP A 1 388 ? -21.393 10.339 42.921 1.00 48.26 475 ASP A C 1
ATOM 2986 O O . ASP A 1 388 ? -21.389 9.124 42.758 1.00 45.84 475 ASP A O 1
ATOM 2991 N N . PHE A 1 389 ? -20.593 10.970 43.771 1.00 45.85 476 PHE A N 1
ATOM 2992 C CA . PHE A 1 389 ? -19.662 10.262 44.636 1.00 45.17 476 PHE A CA 1
ATOM 2993 C C . PHE A 1 389 ? -20.374 9.180 45.431 1.00 45.29 476 PHE A C 1
ATOM 2994 O O . PHE A 1 389 ? -19.907 8.046 45.505 1.00 43.90 476 PHE A O 1
ATOM 3002 N N . ILE A 1 390 ? -21.509 9.541 46.020 1.00 40.05 477 ILE A N 1
ATOM 3003 C CA . ILE A 1 390 ? -22.285 8.602 46.811 1.00 40.91 477 ILE A CA 1
ATOM 3004 C C . ILE A 1 390 ? -22.760 7.416 45.956 1.00 47.04 477 ILE A C 1
ATOM 3005 O O . ILE A 1 390 ? -22.708 6.261 46.394 1.00 46.25 477 ILE A O 1
ATOM 3010 N N . GLU A 1 391 ? -23.212 7.704 44.736 1.00 52.48 478 GLU A N 1
ATOM 3011 C CA . GLU A 1 391 ? -23.616 6.658 43.795 1.00 52.98 478 GLU A CA 1
ATOM 3012 C C . GLU A 1 391 ? -22.432 5.793 43.362 1.00 54.50 478 GLU A C 1
ATOM 3013 O O . GLU A 1 391 ? -22.513 4.564 43.401 1.00 55.53 478 GLU A O 1
ATOM 3019 N N . LYS A 1 392 ? -21.342 6.437 42.946 1.00 56.23 479 LYS A N 1
ATOM 3020 C CA . LYS A 1 392 ? -20.108 5.728 42.599 1.00 59.69 479 LYS A CA 1
ATOM 3021 C C . LYS A 1 392 ? -19.617 4.825 43.738 1.00 61.03 479 LYS A C 1
ATOM 3022 O O . LYS A 1 392 ? -19.136 3.722 43.493 1.00 64.73 479 LYS A O 1
ATOM 3028 N N . ALA A 1 393 ? -19.751 5.284 44.980 1.00 56.67 480 ALA A N 1
ATOM 3029 C CA . ALA A 1 393 ? -19.297 4.510 46.134 1.00 50.30 480 ALA A CA 1
ATOM 3030 C C . ALA A 1 393 ? -20.298 3.421 46.532 1.00 49.76 480 ALA A C 1
ATOM 3031 O O . ALA A 1 393 ? -20.101 2.720 47.525 1.00 52.56 480 ALA A O 1
ATOM 3033 N N . GLY A 1 394 ? -21.371 3.287 45.763 1.00 44.22 481 GLY A N 1
ATOM 3034 C CA . GLY A 1 394 ? -22.382 2.290 46.047 1.00 46.17 481 GLY A CA 1
ATOM 3035 C C . GLY A 1 394 ? -23.318 2.659 47.185 1.00 48.38 481 GLY A C 1
ATOM 3036 O O . GLY A 1 394 ? -24.115 1.835 47.633 1.00 52.49 481 GLY A O 1
ATOM 3037 N N . GLY A 1 395 ? -23.221 3.893 47.668 1.00 44.19 482 GLY A N 1
ATOM 3038 C CA . GLY A 1 395 ? -24.020 4.303 48.807 1.00 43.57 482 GLY A CA 1
ATOM 3039 C C . GLY A 1 395 ? -25.480 4.506 48.458 1.00 48.27 482 GLY A C 1
ATOM 3040 O O . GLY A 1 395 ? -26.352 4.441 49.326 1.00 48.43 482 GLY A O 1
ATOM 3041 N N . MET A 1 396 ? -25.745 4.743 47.179 1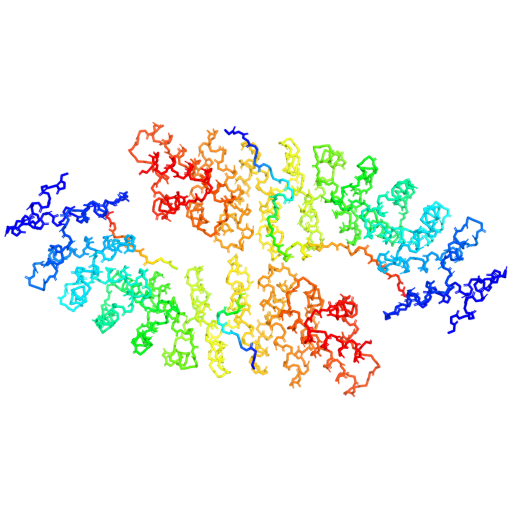.00 49.67 483 MET A N 1
ATOM 3042 C CA . MET A 1 396 ? -27.095 5.018 46.721 1.00 47.56 483 MET A CA 1
ATOM 3043 C C . MET A 1 396 ? -28.018 3.846 47.008 1.00 51.70 483 MET A C 1
ATOM 3044 O O . MET A 1 396 ? -29.110 4.017 47.550 1.00 53.00 483 MET A O 1
ATOM 3049 N N . GLU A 1 397 ? -27.579 2.668 46.627 1.00 56.24 484 GLU A N 1
ATOM 3050 C CA . GLU A 1 397 ? -28.284 1.443 46.900 1.00 61.86 484 GLU A CA 1
ATOM 3051 C C . GLU A 1 397 ? -28.394 1.160 48.371 1.00 59.11 484 GLU A C 1
ATOM 3052 O O . GLU A 1 397 ? -29.443 0.800 48.846 1.00 62.70 484 GLU A O 1
ATOM 3058 N N . LYS A 1 398 ? -27.311 1.368 49.097 1.00 50.56 485 LYS A N 1
ATOM 3059 C CA . LYS A 1 398 ? -27.301 1.132 50.537 1.00 48.80 485 LYS A CA 1
ATOM 3060 C C . LYS A 1 398 ? -28.272 2.057 51.277 1.00 49.54 485 LYS A C 1
ATOM 3061 O O . LYS A 1 398 ? -28.921 1.635 52.238 1.00 52.33 485 LYS A O 1
ATOM 3067 N N . ILE A 1 399 ? -28.380 3.306 50.827 1.00 46.38 486 ILE A N 1
ATOM 3068 C CA . ILE A 1 399 ? -29.364 4.232 51.388 1.00 46.32 486 ILE A CA 1
ATOM 3069 C C . ILE A 1 399 ? -30.769 3.766 51.033 1.00 49.80 486 ILE A C 1
ATOM 3070 O O . ILE A 1 399 ? -31.675 3.793 51.864 1.00 50.64 486 ILE A O 1
ATOM 3075 N N . PHE A 1 400 ? -30.934 3.342 49.786 1.00 53.82 487 PHE A N 1
ATOM 3076 C CA . PHE A 1 400 ? -32.203 2.808 49.304 1.00 57.40 487 PHE A CA 1
ATOM 3077 C C . PHE A 1 400 ? -32.629 1.591 50.121 1.00 54.87 487 PHE A C 1
ATOM 3078 O O . PHE A 1 400 ? -33.793 1.463 50.498 1.00 56.03 487 PHE A O 1
ATOM 3086 N N . ASN A 1 401 ? -31.680 0.697 50.384 1.00 55.15 488 ASN A N 1
ATOM 3087 C CA . ASN A 1 401 ? -31.944 -0.498 51.185 1.00 59.99 488 ASN A CA 1
ATOM 3088 C C . ASN A 1 401 ? -32.333 -0.159 52.626 1.00 59.67 488 ASN A C 1
ATOM 3089 O O . ASN A 1 401 ? -32.929 -0.989 53.322 1.00 60.45 488 ASN A O 1
ATOM 3094 N N . CYS A 1 402 ? -31.994 1.054 53.067 1.00 54.98 489 CYS A N 1
ATOM 3095 C CA . CYS A 1 402 ? -32.370 1.518 54.402 1.00 53.25 489 CYS A CA 1
ATOM 3096 C C . CYS A 1 402 ? -33.859 1.809 54.508 1.00 55.50 489 CYS A C 1
ATOM 3097 O O . CYS A 1 402 ? -34.382 1.953 55.608 1.00 58.27 489 CYS A O 1
ATOM 3100 N N . GLN A 1 403 ? -34.543 1.916 53.374 1.00 55.15 490 GLN A N 1
ATOM 3101 C CA . GLN A 1 403 ? -35.981 2.168 53.401 1.00 58.94 490 GLN A CA 1
ATOM 3102 C C . GLN A 1 403 ? -36.754 0.983 53.970 1.00 63.19 490 GLN A C 1
ATOM 3103 O O . GLN A 1 403 ? -37.903 1.127 54.388 1.00 63.80 490 GLN A O 1
ATOM 3109 N N . GLN A 1 404 ? -36.113 -0.183 53.992 1.00 67.53 491 GLN A N 1
ATOM 3110 C CA . GLN A 1 404 ? -36.722 -1.394 54.536 1.00 72.75 491 GLN A CA 1
ATOM 3111 C C . GLN A 1 404 ? -36.401 -1.523 56.015 1.00 73.85 491 GLN A C 1
ATOM 3112 O O . GLN A 1 404 ? -36.226 -2.631 56.519 1.00 78.51 491 GLN A O 1
ATOM 3118 N N . ASN A 1 405 ? -36.336 -0.396 56.714 1.00 70.25 492 ASN A N 1
ATOM 3119 C CA . ASN A 1 405 ? -35.949 -0.408 58.115 1.00 67.36 492 ASN A CA 1
ATOM 3120 C C . ASN A 1 405 ? -37.196 -0.238 58.973 1.00 69.14 492 ASN A C 1
ATOM 3121 O O . ASN A 1 405 ? -38.063 0.588 58.675 1.00 66.21 492 ASN A O 1
ATOM 3126 N N . GLU A 1 406 ? -37.286 -1.058 60.017 1.00 73.44 493 GLU A N 1
ATOM 3127 C CA . GLU A 1 406 ? -38.397 -1.032 60.964 1.00 79.34 493 GLU A CA 1
ATOM 3128 C C . GLU A 1 406 ? -38.617 0.372 61.518 1.00 80.69 493 GLU A C 1
ATOM 3129 O O . GLU A 1 406 ? -39.754 0.824 61.669 1.00 85.32 493 GLU A O 1
ATOM 3135 N N . ASN A 1 407 ? -37.515 1.050 61.825 1.00 76.26 494 ASN A N 1
ATOM 3136 C CA . ASN A 1 407 ? -37.563 2.389 62.394 1.00 76.48 494 ASN A CA 1
ATOM 3137 C C . ASN A 1 407 ? -38.104 3.432 61.420 1.00 75.23 494 ASN A C 1
ATOM 3138 O O . ASN A 1 407 ? -37.594 3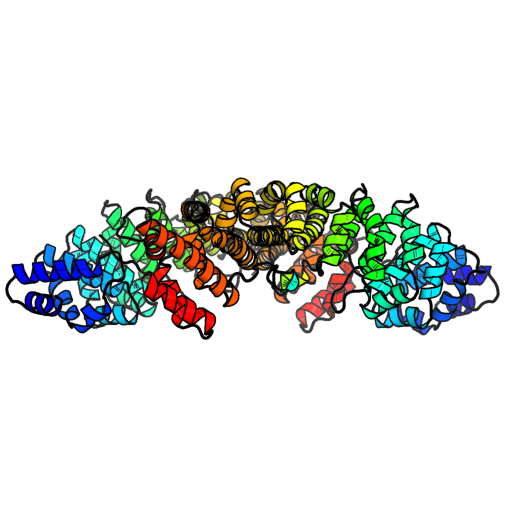.582 60.311 1.00 69.94 494 ASN A O 1
ATOM 3143 N N . ASP A 1 408 ? -39.138 4.151 61.849 1.00 79.51 495 ASP A N 1
ATOM 3144 C CA . ASP A 1 408 ? -39.773 5.179 61.024 1.00 78.47 495 ASP A CA 1
ATOM 3145 C C . ASP A 1 408 ? -38.869 6.382 60.772 1.00 69.63 495 ASP A C 1
ATOM 3146 O O . ASP A 1 408 ? -38.931 6.987 59.703 1.00 68.29 495 ASP A O 1
ATOM 3151 N N . LYS A 1 409 ? -38.069 6.758 61.765 1.00 64.65 496 LYS A N 1
ATOM 3152 C CA . LYS A 1 409 ? -37.161 7.894 61.598 1.00 62.95 496 LYS A CA 1
ATOM 3153 C C . LYS A 1 409 ? -36.151 7.608 60.483 1.00 55.40 496 LYS A C 1
ATOM 3154 O O . LYS A 1 409 ? -35.875 8.466 59.647 1.00 55.51 496 LYS A O 1
ATOM 3160 N N . ILE A 1 410 ? -35.614 6.392 60.471 1.00 51.66 497 ILE A N 1
ATOM 3161 C CA . ILE A 1 410 ? -34.644 5.985 59.465 1.00 51.44 497 ILE A CA 1
ATOM 3162 C C . ILE A 1 410 ? -35.293 5.900 58.090 1.00 54.56 497 ILE A C 1
ATOM 3163 O O . ILE A 1 410 ? -34.732 6.371 57.099 1.00 49.54 497 ILE A O 1
ATOM 3168 N N . TYR A 1 411 ? -36.482 5.311 58.040 1.00 59.60 498 TYR A N 1
ATOM 3169 C CA . TYR A 1 411 ? -37.222 5.187 56.792 1.00 62.24 498 TYR A CA 1
ATOM 3170 C C . TYR A 1 411 ? -37.512 6.535 56.142 1.00 62.38 498 TYR A C 1
ATOM 3171 O O . TYR A 1 411 ? -37.214 6.732 54.968 1.00 63.60 498 TYR A O 1
ATOM 3180 N N . GLU A 1 412 ? -38.114 7.449 56.898 1.00 63.96 499 GLU A N 1
ATOM 3181 C CA . GLU A 1 412 ? -38.478 8.755 56.362 1.00 64.68 499 GLU A CA 1
ATOM 3182 C C . GLU A 1 412 ? -37.254 9.472 55.839 1.00 58.93 499 GLU A C 1
ATOM 3183 O O . GLU A 1 412 ? -37.295 10.124 54.800 1.00 58.12 499 GLU A O 1
ATOM 3189 N N . LYS A 1 413 ? -36.156 9.340 56.567 1.00 57.14 500 LYS A N 1
ATOM 3190 C CA . LYS A 1 413 ? -34.937 10.035 56.199 1.00 53.27 500 LYS A CA 1
ATOM 3191 C C . LYS A 1 413 ? -34.323 9.417 54.949 1.00 51.09 500 LYS A C 1
ATOM 3192 O O . LYS A 1 413 ? -33.924 10.137 54.037 1.00 46.37 500 LYS A O 1
ATOM 3198 N N . ALA A 1 414 ? -34.276 8.088 54.901 1.00 51.17 501 ALA A N 1
ATOM 3199 C CA . ALA A 1 414 ? -33.716 7.382 53.752 1.00 47.81 501 ALA A CA 1
ATOM 3200 C C . ALA A 1 414 ? -34.578 7.597 52.517 1.00 52.70 501 ALA A C 1
ATOM 3201 O O . ALA A 1 414 ? -34.080 7.673 51.394 1.00 53.49 501 ALA A O 1
ATOM 3203 N N . TYR A 1 415 ? -35.879 7.713 52.737 1.00 54.38 502 TYR A N 1
ATOM 3204 C CA . TYR A 1 415 ? -36.815 7.947 51.652 1.00 57.69 502 TYR A CA 1
ATOM 3205 C C . TYR A 1 415 ? -36.640 9.351 51.095 1.00 55.88 502 TYR A C 1
ATOM 3206 O O . TYR A 1 415 ? -36.569 9.542 49.881 1.00 56.37 502 TYR A O 1
ATOM 3215 N N . LYS A 1 416 ? -36.548 10.324 51.996 1.00 54.69 503 LYS A N 1
ATOM 3216 C CA . LYS A 1 416 ? -36.448 11.724 51.618 1.00 53.85 503 LYS A CA 1
ATOM 3217 C C . LYS A 1 416 ? -35.182 11.995 50.814 1.00 50.66 503 LYS A C 1
ATOM 3218 O O . LYS A 1 416 ? -35.183 12.821 49.907 1.00 51.12 503 LYS A O 1
ATOM 3224 N N . ILE A 1 417 ? -34.101 11.295 51.129 1.00 48.23 504 ILE A N 1
ATOM 3225 C CA . ILE A 1 417 ? -32.850 11.559 50.430 1.00 48.39 504 ILE A CA 1
ATOM 3226 C C . ILE A 1 417 ? -32.848 10.846 49.071 1.00 48.19 504 ILE A C 1
ATOM 3227 O O . ILE A 1 417 ? -32.345 11.388 48.080 1.00 48.37 504 ILE A O 1
ATOM 3232 N N . ILE A 1 418 ? -33.414 9.642 49.019 1.00 53.46 505 ILE A N 1
ATOM 3233 C CA . ILE A 1 418 ? -33.516 8.901 47.761 1.00 55.60 505 ILE A CA 1
ATOM 3234 C C . ILE A 1 418 ? -34.301 9.689 46.722 1.00 57.47 505 ILE A C 1
ATOM 3235 O O . ILE A 1 418 ? -33.930 9.742 45.552 1.00 58.92 505 ILE A O 1
ATOM 3240 N N . GLU A 1 419 ? -35.391 10.306 47.156 1.00 57.75 506 GLU A N 1
ATOM 3241 C CA . GLU A 1 419 ? -36.238 11.028 46.228 1.00 61.50 506 GLU A CA 1
ATOM 3242 C C . GLU A 1 419 ? -35.749 12.447 45.931 1.00 56.69 506 GLU A C 1
ATOM 3243 O O . GLU A 1 419 ? -36.040 12.983 44.871 1.00 59.99 506 GLU A O 1
ATOM 3249 N N . THR A 1 420 ? -34.993 13.048 46.844 1.00 55.70 507 THR A N 1
ATOM 3250 C CA . THR A 1 420 ? -34.521 14.425 46.646 1.00 54.82 507 THR A CA 1
ATOM 3251 C C . THR A 1 420 ? -33.264 14.515 45.786 1.00 52.63 507 THR A C 1
ATOM 3252 O O . THR A 1 420 ? -33.120 15.432 44.983 1.00 53.78 507 THR A O 1
ATOM 3256 N N . TYR A 1 421 ? -32.355 13.564 45.947 1.00 50.98 508 TYR A N 1
ATOM 3257 C CA . TYR A 1 421 ? -31.063 13.667 45.289 1.00 50.17 508 TYR A CA 1
ATOM 3258 C C . TYR A 1 421 ? -30.877 12.570 44.255 1.00 51.50 508 TYR A C 1
ATOM 3259 O O . TYR A 1 421 ? -29.959 12.627 43.435 1.00 51.71 508 TYR A O 1
ATOM 3268 N N . PHE A 1 422 ? -31.756 11.578 44.285 1.00 56.10 509 PHE A N 1
ATOM 3269 C CA . PHE A 1 422 ? -31.656 10.459 43.357 1.00 61.61 509 PHE A CA 1
ATOM 3270 C C . PHE A 1 422 ? -33.009 10.165 42.700 1.00 65.47 509 PHE A C 1
ATOM 3271 O O . PHE A 1 422 ? -33.199 9.127 42.074 1.00 58.91 509 PHE A O 1
ATOM 3279 N N . GLU B 1 1 ? -38.860 6.532 25.326 1.00 73.61 88 GLU B N 1
ATOM 3280 C CA . GLU B 1 1 ? -38.942 5.987 23.975 1.00 76.58 88 GLU B CA 1
ATOM 3281 C C . GLU B 1 1 ? -38.694 4.479 23.964 1.00 72.50 88 GLU B C 1
ATOM 3282 O O . GLU B 1 1 ? -38.171 3.915 22.998 1.00 71.49 88 GLU B O 1
ATOM 3288 N N . LEU B 1 2 ? -39.089 3.831 25.051 1.00 67.81 89 LEU B N 1
ATOM 3289 C CA . LEU B 1 2 ? -38.936 2.391 25.191 1.00 61.56 89 LEU B CA 1
ATOM 3290 C C . LEU B 1 2 ? -39.832 1.557 24.255 1.00 65.49 89 LEU B C 1
ATOM 3291 O O . LEU B 1 2 ? -39.380 0.539 23.729 1.00 66.12 89 LEU B O 1
ATOM 3296 N N . PRO B 1 3 ? -41.107 1.966 24.052 1.00 68.28 90 PRO B N 1
ATOM 3297 C CA . PRO B 1 3 ? -41.943 1.121 23.188 1.00 67.38 90 PRO B CA 1
ATOM 3298 C C . PRO B 1 3 ? -41.467 1.035 21.735 1.00 66.87 90 PRO B C 1
ATOM 3299 O O . PRO B 1 3 ? -41.735 0.030 21.079 1.00 67.98 90 PRO B O 1
ATOM 3303 N N . GLN B 1 4 ? -40.793 2.065 21.234 1.00 65.53 91 GLN B N 1
ATOM 3304 C CA . GLN B 1 4 ? -40.296 2.013 19.862 1.00 65.01 91 GLN B CA 1
ATOM 3305 C C . GLN B 1 4 ? -38.949 1.290 19.813 1.00 60.65 91 GLN B C 1
ATOM 3306 O O . GLN B 1 4 ? -38.621 0.643 18.818 1.00 61.03 91 GLN B O 1
ATOM 3312 N N . MET B 1 5 ? -38.186 1.384 20.898 1.00 57.04 92 MET B N 1
ATOM 3313 C CA . MET B 1 5 ? -36.966 0.594 21.061 1.00 53.35 92 MET B CA 1
ATOM 3314 C C . MET B 1 5 ? -37.285 -0.908 20.999 1.00 49.87 92 MET B C 1
ATOM 3315 O O . MET B 1 5 ? -36.572 -1.687 20.359 1.00 44.38 92 MET B O 1
ATOM 3320 N N . THR B 1 6 ? -38.356 -1.307 21.680 1.00 48.38 93 THR B N 1
ATOM 3321 C CA . THR B 1 6 ? -38.784 -2.697 21.677 1.00 45.74 93 THR B CA 1
ATOM 3322 C C . THR B 1 6 ? -39.203 -3.124 20.272 1.00 48.02 93 THR B C 1
ATOM 3323 O O . THR B 1 6 ? -38.858 -4.214 19.818 1.00 47.73 93 THR B O 1
ATOM 3327 N N . GLN B 1 7 ? -39.934 -2.255 19.579 1.00 51.24 94 GLN B N 1
ATOM 3328 C CA . GLN B 1 7 ? -40.359 -2.546 18.211 1.00 56.47 94 GLN B CA 1
ATOM 3329 C C . GLN B 1 7 ? -39.160 -2.691 17.275 1.00 56.00 94 GLN B C 1
ATOM 3330 O O . GLN B 1 7 ? -39.118 -3.591 16.430 1.00 54.93 94 GLN B O 1
ATOM 3336 N N . GLN B 1 8 ? -38.192 -1.793 17.434 1.00 53.54 95 GLN B N 1
ATOM 3337 C CA . GLN B 1 8 ? -36.965 -1.823 16.653 1.00 50.15 95 GLN B CA 1
ATOM 3338 C C . GLN B 1 8 ? -36.164 -3.092 16.926 1.00 49.05 95 GLN B C 1
ATOM 3339 O O . GLN B 1 8 ? -35.578 -3.677 16.015 1.00 51.89 95 GLN B O 1
ATOM 3345 N N . LEU B 1 9 ? -36.150 -3.516 18.185 1.00 46.15 96 LEU B N 1
ATOM 3346 C CA . LEU B 1 9 ? -35.425 -4.713 18.576 1.00 37.42 96 LEU B CA 1
ATOM 3347 C C . LEU B 1 9 ? -36.065 -5.961 17.973 1.00 38.20 96 LEU B C 1
ATOM 3348 O O . LEU B 1 9 ? -35.373 -6.930 17.670 1.00 37.58 96 LEU B O 1
ATOM 3353 N N . ASN B 1 10 ? -37.384 -5.933 17.795 1.00 41.94 97 ASN B N 1
ATOM 3354 C CA . ASN B 1 10 ? -38.105 -7.078 17.236 1.00 41.23 97 ASN B CA 1
ATOM 3355 C C . ASN B 1 10 ? -38.145 -7.072 15.715 1.00 43.18 97 ASN B C 1
ATOM 3356 O O . ASN B 1 10 ? -38.646 -8.008 15.098 1.00 46.94 97 ASN B O 1
ATOM 3361 N N . SER B 1 11 ? -37.604 -6.016 15.120 1.00 43.77 98 SER B N 1
ATOM 3362 C CA . SER B 1 11 ? -37.503 -5.902 13.671 1.00 47.80 98 SER B CA 1
ATOM 3363 C C . SER B 1 11 ? -36.638 -6.991 13.046 1.00 51.24 98 SER B C 1
ATOM 3364 O O . SER B 1 11 ? -35.706 -7.495 13.670 1.00 54.26 98 SER B O 1
ATOM 3367 N N . ASP B 1 12 ? -36.944 -7.338 11.802 1.00 53.59 99 ASP B N 1
ATOM 3368 C CA . ASP B 1 12 ? -36.152 -8.314 11.063 1.00 56.92 99 ASP B CA 1
ATOM 3369 C C . ASP B 1 12 ? -35.000 -7.628 10.343 1.00 57.97 99 ASP B C 1
ATOM 3370 O O . ASP B 1 12 ? -34.162 -8.282 9.724 1.00 60.41 99 ASP B O 1
ATOM 3375 N N . ASP B 1 13 ? -34.980 -6.301 10.413 1.00 55.90 100 ASP B N 1
ATOM 3376 C CA . ASP B 1 13 ? -33.884 -5.521 9.859 1.00 55.97 100 ASP B CA 1
ATOM 3377 C C . ASP B 1 13 ? -32.691 -5.562 10.810 1.00 46.58 100 ASP B C 1
ATOM 3378 O O . ASP B 1 13 ? -32.816 -5.240 11.992 1.00 44.59 100 ASP B O 1
ATOM 3383 N N . MET B 1 14 ? -31.535 -5.950 10.284 1.00 46.67 101 MET B N 1
ATOM 3384 C CA . MET B 1 14 ? -30.344 -6.135 11.100 1.00 44.31 101 MET B CA 1
ATOM 3385 C C . MET B 1 14 ? -29.819 -4.823 11.669 1.00 46.33 101 MET B C 1
ATOM 3386 O O . MET B 1 14 ? -29.374 -4.781 12.822 1.00 41.01 101 MET B O 1
ATOM 3391 N N . GLN B 1 15 ? -29.859 -3.759 10.868 1.00 45.10 102 GLN B N 1
ATOM 3392 C CA . GLN B 1 15 ? -29.365 -2.461 11.322 1.00 44.58 102 GLN B CA 1
ATOM 3393 C C . GLN B 1 15 ? -30.259 -1.876 12.413 1.00 44.45 102 GLN B C 1
ATOM 3394 O O . GLN B 1 15 ? -29.777 -1.189 13.310 1.00 42.28 102 GLN B O 1
ATOM 3400 N N . GLU B 1 16 ? -31.552 -2.176 12.358 1.00 45.48 103 GLU B N 1
ATOM 3401 C CA . GLU B 1 16 ? -32.462 -1.694 13.385 1.00 46.71 103 GLU B CA 1
ATOM 3402 C C . GLU B 1 16 ? -32.331 -2.517 14.657 1.00 42.20 103 GLU B C 1
ATOM 3403 O O . GLU B 1 16 ? -32.455 -1.982 15.758 1.00 40.52 103 GLU B O 1
ATOM 3409 N N . GLN B 1 17 ? -32.060 -3.808 14.507 1.00 40.43 104 GLN B N 1
ATOM 3410 C CA . GLN B 1 17 ? -31.783 -4.659 15.661 1.00 39.32 104 GLN B CA 1
ATOM 3411 C C . GLN B 1 17 ? -30.578 -4.118 16.412 1.00 38.33 104 GLN B C 1
ATOM 3412 O O . GLN B 1 17 ? -30.580 -4.043 17.641 1.00 38.22 104 GLN B O 1
ATOM 3418 N N . LEU B 1 18 ? -29.550 -3.739 15.659 1.00 38.19 105 LEU B N 1
ATOM 3419 C CA . LEU B 1 18 ? -28.305 -3.268 16.250 1.00 37.31 105 LEU B CA 1
ATOM 3420 C C . LEU B 1 18 ? -28.495 -1.918 16.931 1.00 38.32 105 LEU B C 1
ATOM 3421 O O . LEU B 1 18 ? -28.036 -1.720 18.056 1.00 37.42 105 LEU B O 1
ATOM 3426 N N . SER B 1 19 ? -29.178 -1.001 16.247 1.00 38.07 106 SER B N 1
ATOM 3427 C CA . SER B 1 19 ? -29.467 0.314 16.805 1.00 38.46 106 SER B CA 1
ATOM 3428 C C . SER B 1 19 ? -30.226 0.195 18.117 1.00 38.48 106 SER B C 1
ATOM 3429 O O . SER B 1 19 ? -29.877 0.845 19.104 1.00 37.92 106 SER B O 1
ATOM 3432 N N . ALA B 1 20 ? -31.252 -0.650 18.124 1.00 37.25 107 ALA B N 1
ATOM 3433 C CA . ALA B 1 20 ? -32.055 -0.867 19.320 1.00 38.28 107 ALA B CA 1
ATOM 3434 C C . ALA B 1 20 ? -31.224 -1.466 20.456 1.00 38.27 107 ALA B C 1
ATOM 3435 O O . ALA B 1 20 ? -31.340 -1.047 21.613 1.00 38.21 107 ALA B O 1
ATOM 3437 N N . THR B 1 21 ? -30.385 -2.443 20.121 1.00 36.56 108 THR B N 1
ATOM 3438 C CA . THR B 1 21 ? -29.564 -3.114 21.119 1.00 32.86 108 THR B CA 1
ATOM 3439 C C . THR B 1 21 ? -28.563 -2.145 21.728 1.00 35.94 108 THR B C 1
ATOM 3440 O O . THR B 1 21 ? -28.363 -2.138 22.943 1.00 38.87 108 THR B O 1
ATOM 3444 N N . VAL B 1 22 ? -27.939 -1.325 20.888 1.00 34.34 109 VAL B N 1
ATOM 3445 C CA . VAL B 1 22 ? -27.034 -0.292 21.377 1.00 35.92 109 VAL B CA 1
ATOM 3446 C C . VAL B 1 22 ? -27.778 0.659 22.318 1.00 39.68 109 VAL B C 1
ATOM 3447 O O . VAL B 1 22 ? -27.259 1.034 23.373 1.00 41.06 109 VAL B O 1
ATOM 3451 N N . LYS B 1 23 ? -28.992 1.049 21.936 1.00 41.97 110 LYS B N 1
ATOM 3452 C CA . LYS B 1 23 ? -29.809 1.924 22.779 1.00 42.63 110 LYS B CA 1
ATOM 3453 C C . LYS B 1 23 ? -30.158 1.287 24.129 1.00 38.79 110 LYS B C 1
ATOM 3454 O O . LYS B 1 23 ? -30.125 1.960 25.153 1.00 42.35 110 LYS B O 1
ATOM 3460 N N . PHE B 1 24 ? -30.512 0.004 24.131 1.00 34.11 111 PHE B N 1
ATOM 3461 C CA . PHE B 1 24 ? -30.808 -0.690 25.385 1.00 34.23 111 PHE B CA 1
ATOM 3462 C C . PHE B 1 24 ? -29.564 -0.751 26.276 1.00 35.94 111 PHE B C 1
ATOM 3463 O O . PHE B 1 24 ? -29.652 -0.561 27.488 1.00 41.48 111 PHE B O 1
ATOM 3471 N N . ARG B 1 25 ? -28.411 -1.033 25.676 1.00 30.82 112 ARG B N 1
ATOM 3472 C CA . ARG B 1 25 ? -27.155 -1.025 26.408 1.00 28.46 112 ARG B CA 1
ATOM 3473 C C . ARG B 1 25 ? -26.886 0.362 27.000 1.00 35.60 112 ARG B C 1
ATOM 3474 O O . ARG B 1 25 ? -26.394 0.486 28.118 1.00 38.65 112 ARG B O 1
ATOM 3482 N N . GLN B 1 26 ? -27.201 1.407 26.244 1.00 33.98 113 GLN B N 1
ATOM 3483 C CA . GLN B 1 26 ? -26.898 2.756 26.690 1.00 34.43 113 GLN B CA 1
ATOM 3484 C C . GLN B 1 26 ? -27.666 3.152 27.938 1.00 34.90 113 GLN B C 1
ATOM 3485 O O . GLN B 1 26 ? -27.080 3.707 28.870 1.00 34.95 113 GLN B O 1
ATOM 3491 N N . ILE B 1 27 ? -28.963 2.868 27.970 1.00 33.71 114 ILE B N 1
ATOM 3492 C CA . ILE B 1 27 ? -29.766 3.257 29.123 1.00 40.35 114 ILE B CA 1
ATOM 3493 C C . ILE B 1 27 ? -29.452 2.389 30.341 1.00 40.58 114 ILE B C 1
ATOM 3494 O O . ILE B 1 27 ? -29.654 2.812 31.479 1.00 44.17 114 ILE B O 1
ATOM 3499 N N . LEU B 1 28 ? -28.929 1.192 30.096 1.00 36.01 115 LEU B N 1
ATOM 3500 C CA . LEU B 1 28 ? -28.548 0.284 31.168 1.00 32.09 115 LEU B CA 1
ATOM 3501 C C . LEU B 1 28 ? -27.122 0.559 31.618 1.00 32.11 115 LEU B C 1
ATOM 3502 O O . LEU B 1 28 ? -26.650 -0.040 32.575 1.00 28.92 115 LEU B O 1
ATOM 3507 N N . SER B 1 29 ? -26.441 1.458 30.910 1.00 33.08 116 SER B N 1
ATOM 3508 C CA . SER B 1 29 ? -25.050 1.791 31.208 1.00 34.72 116 SER B CA 1
ATOM 3509 C C . SER B 1 29 ? -24.856 3.200 31.721 1.00 37.22 116 SER B C 1
ATOM 3510 O O . SER B 1 29 ? -23.725 3.619 31.964 1.00 38.70 116 SER B O 1
ATOM 3513 N N . ARG B 1 30 ? -25.950 3.936 31.872 1.00 37.95 117 ARG B N 1
ATOM 3514 C CA . ARG B 1 30 ? -25.858 5.340 32.237 1.00 38.92 117 ARG B CA 1
ATOM 3515 C C . ARG B 1 30 ? -25.443 5.469 33.699 1.00 39.38 117 ARG B C 1
ATOM 3516 O O . ARG B 1 30 ? -25.557 4.514 34.460 1.00 40.54 117 ARG B O 1
ATOM 3524 N N . GLU B 1 31 ? -24.961 6.639 34.099 1.00 42.30 118 GLU B N 1
ATOM 3525 C CA . GLU B 1 31 ? -24.389 6.770 35.432 1.00 50.18 118 GLU B CA 1
ATOM 3526 C C . GLU B 1 31 ? -25.454 6.635 36.518 1.00 50.26 118 GLU B C 1
ATOM 3527 O O . GLU B 1 31 ? -25.240 5.944 37.513 1.00 49.39 118 GLU B O 1
ATOM 3533 N N . HIS B 1 32 ? -26.609 7.243 36.361 1.00 51.89 119 HIS B N 1
ATOM 3534 C CA . HIS B 1 32 ? -27.585 7.206 37.415 1.00 55.12 119 HIS B CA 1
ATOM 3535 C C . HIS B 1 32 ? -28.662 6.169 37.192 1.00 56.84 119 HIS B C 1
ATOM 3536 O O . HIS B 1 32 ? -29.323 6.168 36.183 1.00 61.18 119 HIS B O 1
ATOM 3543 N N . ARG B 1 33 ? -28.837 5.276 38.150 1.00 53.60 120 ARG B N 1
ATOM 3544 C CA . ARG B 1 33 ? -30.114 4.632 38.364 1.00 49.67 120 ARG B CA 1
ATOM 3545 C C . ARG B 1 33 ? -30.801 3.981 37.164 1.00 45.16 120 ARG B C 1
ATOM 3546 O O . ARG B 1 33 ? -31.913 4.287 36.865 1.00 44.50 120 ARG B O 1
ATOM 3554 N N . PRO B 1 34 ? -30.131 3.078 36.481 1.00 45.70 121 PRO B N 1
ATOM 3555 C CA . PRO B 1 34 ? -30.665 2.472 35.266 1.00 43.41 121 PRO B CA 1
ATOM 3556 C C . PRO B 1 34 ? -31.944 1.664 35.421 1.00 41.17 121 PRO B C 1
ATOM 3557 O O . PRO B 1 34 ? -32.109 0.931 36.341 1.00 41.15 121 PRO B O 1
ATOM 3561 N N . PRO B 1 35 ? -32.835 1.804 34.471 1.00 40.19 122 PRO B N 1
ATOM 3562 C CA . PRO B 1 35 ? -34.199 1.293 34.613 1.00 38.72 122 PRO B CA 1
ATOM 3563 C C . PRO B 1 35 ? -34.267 -0.186 34.290 1.00 39.36 122 PRO B C 1
ATOM 3564 O O . PRO B 1 35 ? -34.962 -0.565 33.343 1.00 34.20 122 PRO B O 1
ATOM 3568 N N . ILE B 1 36 ? -33.553 -1.003 35.067 1.00 36.59 123 ILE B N 1
ATOM 3569 C CA . ILE B 1 36 ? -33.442 -2.433 34.783 1.00 33.53 123 ILE B CA 1
ATOM 3570 C C . ILE B 1 36 ? -34.813 -3.104 34.762 1.00 34.46 123 ILE B C 1
ATOM 3571 O O . ILE B 1 36 ? -35.110 -3.888 33.864 1.00 33.48 123 ILE B O 1
ATOM 3576 N N . ASP B 1 37 ? -35.655 -2.775 35.737 1.00 33.09 124 ASP B N 1
ATOM 3577 C CA . ASP B 1 37 ? -36.970 -3.400 35.828 1.00 33.83 124 ASP B CA 1
ATOM 3578 C C . ASP B 1 37 ? -37.819 -3.082 34.607 1.00 34.67 124 ASP B C 1
ATOM 3579 O O . ASP B 1 37 ? -38.450 -3.972 34.045 1.00 34.32 124 ASP B O 1
ATOM 3584 N N . VAL B 1 38 ? -37.793 -1.820 34.191 1.00 35.96 125 VAL B N 1
ATOM 3585 C CA . VAL B 1 38 ? -38.507 -1.340 33.012 1.00 37.09 125 VAL B CA 1
ATOM 3586 C C . VAL B 1 38 ? -38.110 -2.087 31.740 1.00 38.69 125 VAL B C 1
ATOM 3587 O O . VAL B 1 38 ? -38.964 -2.496 30.954 1.00 40.04 125 VAL B O 1
ATOM 3591 N N . VAL B 1 39 ? -36.808 -2.271 31.555 1.00 33.78 126 VAL B N 1
ATOM 3592 C CA . VAL B 1 39 ? -36.279 -3.008 30.420 1.00 32.42 126 VAL B CA 1
ATOM 3593 C C . VAL B 1 39 ? -36.798 -4.438 30.454 1.00 33.98 126 VAL B C 1
ATOM 3594 O O . VAL B 1 39 ? -37.170 -4.998 29.423 1.00 34.16 126 VAL B O 1
ATOM 3598 N N . ILE B 1 40 ? -36.820 -5.025 31.646 1.00 31.16 127 ILE B N 1
ATOM 3599 C CA . ILE B 1 40 ? -37.363 -6.364 31.820 1.00 31.69 127 ILE B CA 1
ATOM 3600 C C . ILE B 1 40 ? -38.877 -6.389 31.529 1.00 37.54 127 ILE B C 1
ATOM 3601 O O . ILE B 1 40 ? -39.373 -7.326 30.901 1.00 37.40 127 ILE B O 1
ATOM 3606 N N . GLN B 1 41 ? -39.595 -5.349 31.965 1.00 39.14 128 GLN B N 1
ATOM 3607 C CA . GLN B 1 41 ? -41.033 -5.237 31.734 1.00 41.91 128 GLN B CA 1
ATOM 3608 C C . GLN B 1 41 ? -41.354 -5.298 30.243 1.00 40.66 128 GLN B C 1
ATOM 3609 O O . GLN B 1 41 ? -42.423 -5.765 29.855 1.00 41.53 128 GLN B O 1
ATOM 3615 N N . ALA B 1 42 ? -40.436 -4.792 29.419 1.00 36.87 129 ALA B N 1
ATOM 3616 C CA . ALA B 1 42 ? -40.625 -4.741 27.969 1.00 36.55 129 ALA B CA 1
ATOM 3617 C C . ALA B 1 42 ? -40.537 -6.123 27.321 1.00 37.66 129 ALA B C 1
ATOM 3618 O O . ALA B 1 42 ? -40.918 -6.300 26.165 1.00 41.17 129 ALA B O 1
ATOM 3620 N N . GLY B 1 43 ? -40.028 -7.096 28.069 1.00 34.10 130 GLY B N 1
ATOM 3621 C CA . GLY B 1 43 ? -39.970 -8.472 27.609 1.00 34.06 130 GLY B CA 1
ATOM 3622 C C . GLY B 1 43 ? -38.881 -8.750 26.593 1.00 36.57 130 GLY B C 1
ATOM 3623 O O . GLY B 1 43 ? -38.962 -9.711 25.829 1.00 39.26 130 GLY B O 1
ATOM 3624 N N . VAL B 1 44 ? -37.849 -7.915 26.597 1.00 31.72 131 VAL B N 1
ATOM 3625 C CA . VAL B 1 44 ? -36.801 -7.991 25.591 1.00 33.37 131 VAL B CA 1
ATOM 3626 C C . VAL B 1 44 ? -35.614 -8.887 25.958 1.00 32.91 131 VAL B C 1
ATOM 3627 O O . VAL B 1 44 ? -34.731 -9.102 25.128 1.00 35.67 131 VAL B O 1
ATOM 3631 N N . VAL B 1 45 ? -35.582 -9.413 27.180 1.00 30.94 132 VAL B N 1
ATOM 3632 C CA . VAL B 1 45 ? -34.449 -10.245 27.598 1.00 28.92 132 VAL B CA 1
ATOM 3633 C C . VAL B 1 45 ? -34.268 -11.505 26.722 1.00 33.23 132 VAL B C 1
ATOM 3634 O O . VAL B 1 45 ? -33.145 -11.790 26.293 1.00 35.32 132 VAL B O 1
ATOM 3638 N N . PRO B 1 46 ? -35.355 -12.254 26.436 1.00 34.58 133 PRO B N 1
ATOM 3639 C CA . PRO B 1 46 ? -35.142 -13.379 25.514 1.00 33.00 133 PRO B CA 1
ATOM 3640 C C . PRO B 1 46 ? -34.589 -12.963 24.142 1.00 33.84 133 PRO B C 1
ATOM 3641 O O . PRO B 1 46 ? -33.745 -13.666 23.587 1.00 33.72 133 PRO B O 1
ATOM 3645 N N . ARG B 1 47 ? -35.045 -11.833 23.613 1.00 36.41 134 ARG B N 1
ATOM 3646 C CA . ARG B 1 47 ? -34.557 -11.356 22.323 1.00 35.97 134 ARG B CA 1
ATOM 3647 C C . ARG B 1 47 ? -33.078 -11.009 22.409 1.00 33.07 134 ARG B C 1
ATOM 3648 O O . ARG B 1 47 ? -32.302 -11.346 21.519 1.00 32.80 134 ARG B O 1
ATOM 3656 N N . LEU B 1 48 ? -32.696 -10.332 23.490 1.00 32.16 135 LEU B N 1
ATOM 3657 C CA . LEU B 1 48 ? -31.294 -10.008 23.738 1.00 27.41 135 LEU B CA 1
ATOM 3658 C C . LEU B 1 48 ? -30.435 -11.275 23.795 1.00 29.16 135 LEU B C 1
ATOM 3659 O O . LEU B 1 48 ? -29.294 -11.281 23.334 1.00 29.16 135 LEU B O 1
ATOM 3664 N N . VAL B 1 49 ? -30.991 -12.352 24.346 1.00 30.64 136 VAL B N 1
ATOM 3665 C CA . VAL B 1 49 ? -30.283 -13.626 24.410 1.00 33.61 136 VAL B CA 1
ATOM 3666 C C . VAL B 1 49 ? -30.123 -14.234 23.009 1.00 33.77 136 VAL B C 1
ATOM 3667 O O . VAL B 1 49 ? -29.091 -14.840 22.712 1.00 32.95 136 VAL B O 1
ATOM 3671 N N . GLU B 1 50 ? -31.136 -14.081 22.156 1.00 32.44 137 GLU B N 1
ATOM 3672 C CA . GLU B 1 50 ? -31.026 -14.538 20.770 1.00 36.41 137 GLU B CA 1
ATOM 3673 C C . GLU B 1 50 ? -29.834 -13.889 20.076 1.00 38.32 137 GLU B C 1
ATOM 3674 O O . GLU B 1 50 ? -29.213 -14.486 19.199 1.00 39.82 137 GLU B O 1
ATOM 3680 N N . PHE B 1 51 ? -29.526 -12.654 20.465 1.00 30.02 138 PHE B N 1
ATOM 3681 C CA . PHE B 1 51 ? -28.483 -11.889 19.798 1.00 30.17 138 PHE B CA 1
ATOM 3682 C C . PHE B 1 51 ? -27.073 -12.334 20.175 1.00 34.33 138 PHE B C 1
ATOM 3683 O O . PHE B 1 51 ? -26.097 -11.785 19.675 1.00 34.62 138 PHE B O 1
ATOM 3691 N N . MET B 1 52 ? -26.961 -13.331 21.043 1.00 32.41 139 MET B N 1
ATOM 3692 C CA . MET B 1 52 ? -25.649 -13.839 21.431 1.00 33.89 139 MET B CA 1
ATOM 3693 C C . MET B 1 52 ? -25.309 -15.160 20.759 1.00 36.99 139 MET B C 1
ATOM 3694 O O . MET B 1 52 ? -24.202 -15.668 20.927 1.00 38.03 139 MET B O 1
ATOM 3699 N N . ARG B 1 53 ? -26.253 -15.705 19.994 1.00 38.90 140 ARG B N 1
ATOM 3700 C CA . ARG B 1 53 ? -26.030 -16.972 19.310 1.00 38.96 140 ARG B CA 1
ATOM 3701 C C . ARG B 1 53 ? -24.875 -16.784 18.337 1.00 41.56 140 ARG B C 1
ATOM 3702 O O . ARG B 1 53 ? -24.665 -15.690 17.817 1.00 41.11 140 ARG B O 1
ATOM 3710 N N . GLU B 1 54 ? -24.129 -17.855 18.097 1.00 46.21 141 GLU B N 1
ATOM 3711 C CA . GLU B 1 54 ? -22.792 -17.726 17.523 1.00 52.60 141 GLU B CA 1
ATOM 3712 C C . GLU B 1 54 ? -22.764 -17.188 16.089 1.00 49.70 141 GLU B C 1
ATOM 3713 O O . GLU B 1 54 ? -21.744 -16.646 15.640 1.00 49.16 141 GLU B O 1
ATOM 3719 N N . ASN B 1 55 ? -23.874 -17.300 15.375 1.00 44.44 142 ASN B N 1
ATOM 3720 C CA . ASN B 1 55 ? -23.875 -16.809 14.003 1.00 50.44 142 ASN B CA 1
ATOM 3721 C C . ASN B 1 55 ? -24.387 -15.370 13.870 1.00 47.69 142 ASN B C 1
ATOM 3722 O O . ASN B 1 55 ? -24.589 -14.876 12.763 1.00 50.53 142 ASN B O 1
ATOM 3727 N N . GLN B 1 56 ? -24.577 -14.697 15.001 1.00 41.46 143 GLN B N 1
ATOM 3728 C CA . GLN B 1 56 ? -24.923 -13.281 15.004 1.00 37.22 143 GLN B CA 1
ATOM 3729 C C . GLN B 1 56 ? -23.693 -12.410 14.745 1.00 40.68 143 GLN B C 1
ATOM 3730 O O . GLN B 1 56 ? -22.571 -12.801 15.076 1.00 43.55 143 GLN B O 1
ATOM 3736 N N . PRO B 1 57 ? -23.893 -11.232 14.132 1.00 39.53 144 PRO B N 1
ATOM 3737 C CA . PRO B 1 57 ? -22.770 -10.316 13.903 1.00 40.45 144 PRO B CA 1
ATOM 3738 C C . PRO B 1 57 ? -22.117 -9.869 15.210 1.00 39.52 144 PRO B C 1
ATOM 3739 O O . PRO B 1 57 ? -22.805 -9.689 16.221 1.00 40.04 144 PRO B O 1
ATOM 3743 N N . GLU B 1 58 ? -20.800 -9.690 15.172 1.00 39.29 145 GLU B N 1
ATOM 3744 C CA . GLU B 1 58 ? -20.006 -9.385 16.356 1.00 36.79 145 GLU B CA 1
ATOM 3745 C C . GLU B 1 58 ? -20.509 -8.250 17.229 1.00 33.53 145 GLU B C 1
ATOM 3746 O O . GLU B 1 58 ? -20.593 -8.402 18.445 1.00 31.71 145 GLU B O 1
ATOM 3752 N N . MET B 1 59 ? -20.851 -7.120 16.626 1.00 32.85 146 MET B N 1
ATOM 3753 C CA . MET B 1 59 ? -21.223 -5.955 17.422 1.00 33.69 146 MET B CA 1
ATOM 3754 C C . MET B 1 59 ? -22.555 -6.195 18.128 1.00 32.09 146 MET B C 1
ATOM 3755 O O . MET B 1 59 ? -22.749 -5.764 19.260 1.00 33.43 146 MET B O 1
ATOM 3760 N N . LEU B 1 60 ? -23.450 -6.925 17.469 1.00 32.80 147 LEU B N 1
ATOM 3761 C CA . LEU B 1 60 ? -24.746 -7.253 18.048 1.00 31.06 147 LEU B CA 1
ATOM 3762 C C . LEU B 1 60 ? -24.561 -8.134 19.279 1.00 33.33 147 LEU B C 1
ATOM 3763 O O . LEU B 1 60 ? -25.218 -7.921 20.302 1.00 31.32 147 LEU B O 1
ATOM 3768 N N . GLN B 1 61 ? -23.665 -9.119 19.173 1.00 32.11 148 GLN B N 1
ATOM 3769 C CA . GLN B 1 61 ? -23.315 -9.975 20.307 1.00 31.93 148 GLN B CA 1
ATOM 3770 C C . GLN B 1 61 ? -22.763 -9.166 21.469 1.00 31.77 148 GLN B C 1
ATOM 3771 O O . GLN B 1 61 ? -23.194 -9.322 22.611 1.00 31.56 148 GLN B O 1
ATOM 3777 N N . LEU B 1 62 ? -21.798 -8.310 21.158 1.00 29.76 149 LEU B N 1
ATOM 3778 C CA . LEU B 1 62 ? -21.148 -7.489 22.161 1.00 31.78 149 LEU B CA 1
ATOM 3779 C C . LEU B 1 62 ? -22.168 -6.656 22.939 1.00 31.93 149 LEU B C 1
ATOM 3780 O O . LEU B 1 62 ? -22.242 -6.729 24.165 1.00 31.21 149 LEU B O 1
ATOM 3785 N N . GLU B 1 63 ? -22.964 -5.885 22.211 1.00 31.57 150 GLU B N 1
ATOM 3786 C CA . GLU B 1 63 ? -23.934 -4.990 22.819 1.00 30.54 150 GLU B CA 1
ATOM 3787 C C . GLU B 1 63 ? -25.003 -5.732 23.631 1.00 27.79 150 GLU B C 1
ATOM 3788 O O . GLU B 1 63 ? -25.331 -5.331 24.742 1.00 27.16 150 GLU B O 1
ATOM 3794 N N . ALA B 1 64 ? -25.534 -6.819 23.081 1.00 26.11 151 ALA B N 1
ATOM 3795 C CA . ALA B 1 64 ? -26.543 -7.607 23.781 1.00 27.59 151 ALA B CA 1
ATOM 3796 C C . ALA B 1 64 ? -25.962 -8.224 25.058 1.00 30.41 151 ALA B C 1
ATOM 3797 O O . ALA B 1 64 ? -26.625 -8.258 26.100 1.00 33.29 151 ALA B O 1
ATOM 3799 N N . ALA B 1 65 ? -24.730 -8.716 24.974 1.00 27.41 152 ALA B N 1
ATOM 3800 C CA . ALA B 1 65 ? -24.050 -9.260 26.143 1.00 26.73 152 ALA B CA 1
ATOM 3801 C C . ALA B 1 65 ? -23.791 -8.153 27.163 1.00 27.91 152 ALA B C 1
ATOM 3802 O O . ALA B 1 65 ? -23.886 -8.370 28.371 1.00 29.16 152 ALA B O 1
ATOM 3804 N N . TRP B 1 66 ? -23.463 -6.963 26.675 1.00 26.76 153 TRP B N 1
ATOM 3805 C CA . TRP B 1 66 ? -23.257 -5.822 27.554 1.00 23.54 153 TRP B CA 1
ATOM 3806 C C . TRP B 1 66 ? -24.560 -5.463 28.267 1.00 23.66 153 TRP B C 1
ATOM 3807 O O . TRP B 1 66 ? -24.580 -5.279 29.479 1.00 23.48 153 TRP B O 1
ATOM 3818 N N . ALA B 1 67 ? -25.651 -5.378 27.518 1.00 24.99 154 ALA B N 1
ATOM 3819 C CA . ALA B 1 67 ? -26.950 -5.069 28.110 1.00 29.68 154 ALA B CA 1
ATOM 3820 C C . ALA B 1 67 ? -27.376 -6.131 29.135 1.00 29.81 154 ALA B C 1
ATOM 3821 O O . ALA B 1 67 ? -27.912 -5.805 30.199 1.00 29.92 154 ALA B O 1
ATOM 3823 N N . LEU B 1 68 ? -27.135 -7.400 28.817 1.00 27.71 155 LEU B N 1
ATOM 3824 C CA . LEU B 1 68 ? -27.492 -8.481 29.731 1.00 26.91 155 LEU B CA 1
ATOM 3825 C C . LEU B 1 68 ? -26.551 -8.538 30.939 1.00 25.04 155 LEU B C 1
ATOM 3826 O O . LEU B 1 68 ? -26.959 -8.927 32.031 1.00 25.22 155 LEU B O 1
ATOM 3831 N N . THR B 1 69 ? -25.306 -8.126 30.752 1.00 22.07 156 THR B N 1
ATOM 3832 C CA . THR B 1 69 ? -24.374 -8.019 31.870 1.00 26.36 156 THR B CA 1
ATOM 3833 C C . THR B 1 69 ? -24.929 -7.093 32.943 1.00 30.87 156 THR B C 1
ATOM 3834 O O . THR B 1 69 ? -24.922 -7.423 34.135 1.00 34.03 156 THR B O 1
ATOM 3838 N N . ASN B 1 70 ? -25.421 -5.936 32.507 1.00 30.56 157 ASN B N 1
ATOM 3839 C CA . ASN B 1 70 ? -25.903 -4.911 33.424 1.00 32.42 157 ASN B CA 1
ATOM 3840 C C . ASN B 1 70 ? -27.242 -5.236 34.059 1.00 30.37 157 ASN B C 1
ATOM 3841 O O . ASN B 1 70 ? -27.485 -4.872 35.210 1.00 31.04 157 ASN B O 1
ATOM 3846 N N . ILE B 1 71 ? -28.114 -5.909 33.320 1.00 24.11 158 ILE B N 1
ATOM 3847 C CA . ILE B 1 71 ? -29.341 -6.408 33.924 1.00 24.47 158 ILE B CA 1
ATOM 3848 C C . ILE B 1 71 ? -29.023 -7.404 35.037 1.00 29.00 158 ILE B C 1
ATOM 3849 O O . ILE B 1 71 ? -29.643 -7.369 36.105 1.00 32.13 158 ILE B O 1
ATOM 3854 N N . ALA B 1 72 ? -28.016 -8.250 34.813 1.00 25.29 159 ALA B N 1
ATOM 3855 C CA . ALA B 1 72 ? -27.647 -9.263 35.794 1.00 26.88 159 ALA B CA 1
ATOM 3856 C C . ALA B 1 72 ? -26.868 -8.669 36.972 1.00 28.96 159 ALA B C 1
ATOM 3857 O O . ALA B 1 72 ? -26.645 -9.347 37.983 1.00 28.65 159 ALA B O 1
ATOM 3859 N N . SER B 1 73 ? -26.467 -7.409 36.852 1.00 23.65 160 SER B N 1
ATOM 3860 C CA . SER B 1 73 ? -25.695 -6.768 37.910 1.00 31.09 160 SER B CA 1
ATOM 3861 C C . SER B 1 73 ? -26.584 -6.226 39.024 1.00 32.27 160 SER B C 1
ATOM 3862 O O . SER B 1 73 ? -26.080 -5.748 40.041 1.00 35.58 160 SER B O 1
ATOM 3865 N N . GLY B 1 74 ? -27.898 -6.272 38.820 1.00 22.67 161 GLY B N 1
ATOM 3866 C CA . GLY B 1 74 ? -28.841 -5.719 39.778 1.00 23.97 161 GLY B CA 1
ATOM 3867 C C . GLY B 1 74 ? -29.207 -6.698 40.877 1.00 33.98 161 GLY B C 1
ATOM 3868 O O . GLY B 1 74 ? -28.348 -7.423 41.394 1.00 36.90 161 GLY B O 1
ATOM 3869 N N . THR B 1 75 ? -30.485 -6.722 41.235 1.00 30.40 162 THR B N 1
ATOM 3870 C CA . THR B 1 75 ? -30.980 -7.619 42.273 1.00 27.60 162 THR B CA 1
ATOM 3871 C C . THR B 1 75 ? -30.960 -9.078 41.832 1.00 28.42 162 THR B C 1
ATOM 3872 O O . THR B 1 75 ? -30.799 -9.371 40.647 1.00 31.20 162 THR B O 1
ATOM 3876 N N . SER B 1 76 ? -31.141 -9.987 42.787 1.00 28.30 163 SER B N 1
ATOM 3877 C CA . SER B 1 76 ? -31.269 -11.412 42.484 1.00 31.22 163 SER B CA 1
ATOM 3878 C C . SER B 1 76 ? -32.458 -11.677 41.572 1.00 29.65 163 SER B C 1
ATOM 3879 O O . SER B 1 76 ? -32.403 -12.541 40.696 1.00 32.52 163 SER B O 1
ATOM 3882 N N . ALA B 1 77 ? -33.534 -10.931 41.792 1.00 29.37 164 ALA B N 1
ATOM 3883 C CA . ALA B 1 77 ? -34.738 -11.076 40.988 1.00 33.16 164 ALA B CA 1
ATOM 3884 C C . ALA B 1 77 ? -34.442 -10.721 39.533 1.00 37.68 164 ALA B C 1
ATOM 3885 O O . ALA B 1 77 ? -34.943 -11.372 38.612 1.00 38.70 164 ALA B O 1
ATOM 3887 N N . GLN B 1 78 ? -33.605 -9.708 39.329 1.00 23.94 165 GLN B N 1
ATOM 3888 C CA . GLN B 1 78 ? -33.289 -9.279 37.977 1.00 27.95 165 GLN B CA 1
ATOM 3889 C C . GLN B 1 78 ? -32.276 -10.222 37.336 1.00 28.44 165 GLN B C 1
ATOM 3890 O O . GLN B 1 78 ? -32.377 -10.534 36.148 1.00 29.01 165 GLN B O 1
ATOM 3896 N N . THR B 1 79 ? -31.324 -10.701 38.135 1.00 26.32 166 THR B N 1
ATOM 3897 C CA . THR B 1 79 ? -30.353 -11.681 37.674 1.00 20.95 166 THR B CA 1
ATOM 3898 C C . THR B 1 79 ? -31.061 -12.971 37.271 1.00 24.80 166 THR B C 1
ATOM 3899 O O . THR B 1 79 ? -30.656 -13.655 36.332 1.00 27.27 166 THR B O 1
ATOM 3903 N N . LYS B 1 80 ? -32.140 -13.280 37.982 1.00 25.64 167 LYS B N 1
ATOM 3904 C CA . LYS B 1 80 ? -32.918 -14.482 37.727 1.00 24.82 167 LYS B CA 1
ATOM 3905 C C . LYS B 1 80 ? -33.530 -14.472 36.339 1.00 23.41 167 LYS B C 1
ATOM 3906 O O . LYS B 1 80 ? -33.629 -15.507 35.694 1.00 22.90 167 LYS B O 1
ATOM 3912 N N . VAL B 1 81 ? -33.939 -13.291 35.889 1.00 24.38 168 VAL B N 1
ATOM 3913 C CA . VAL B 1 81 ? -34.566 -13.138 34.584 1.00 27.35 168 VAL B CA 1
ATOM 3914 C C . VAL B 1 81 ? -33.573 -13.491 33.491 1.00 28.81 168 VAL B C 1
ATOM 3915 O O . VAL B 1 81 ? -33.925 -14.147 32.506 1.00 29.77 168 VAL B O 1
ATOM 3919 N N . VAL B 1 82 ? -32.326 -13.069 33.682 1.00 26.74 169 VAL B N 1
ATOM 3920 C CA . VAL B 1 82 ? -31.266 -13.389 32.739 1.00 27.55 169 VAL B CA 1
ATOM 3921 C C . VAL B 1 82 ? -30.982 -14.888 32.726 1.00 28.47 169 VAL B C 1
ATOM 3922 O O . VAL B 1 82 ? -30.911 -15.502 31.661 1.00 27.69 169 VAL B O 1
ATOM 3926 N N . VAL B 1 83 ? -30.846 -15.473 33.915 1.00 27.08 170 VAL B N 1
ATOM 3927 C CA . VAL B 1 83 ? -30.559 -16.900 34.046 1.00 25.17 170 VAL B CA 1
ATOM 3928 C C . VAL B 1 83 ? -31.687 -17.764 33.464 1.00 23.26 170 VAL B C 1
ATOM 3929 O O . VAL B 1 83 ? -31.441 -18.671 32.677 1.00 19.90 170 VAL B O 1
ATOM 3933 N N . ASP B 1 84 ? -32.925 -17.455 33.832 1.00 24.11 171 ASP B N 1
ATOM 3934 C CA . ASP B 1 84 ? -34.088 -18.187 33.334 1.00 26.58 171 ASP B CA 1
ATOM 3935 C C . ASP B 1 84 ? -34.246 -18.097 31.809 1.00 28.77 171 ASP B C 1
ATOM 3936 O O . ASP B 1 84 ? -34.920 -18.924 31.199 1.00 27.30 171 ASP B O 1
ATOM 3941 N N . ALA B 1 85 ? -33.600 -17.108 31.197 1.00 30.98 172 ALA B N 1
ATOM 3942 C CA . ALA B 1 85 ? -33.632 -16.945 29.748 1.00 30.57 172 ALA B CA 1
ATOM 3943 C C . ALA B 1 85 ? -32.524 -17.735 29.064 1.00 31.32 172 ALA B C 1
ATOM 3944 O O . ALA B 1 85 ? -32.283 -17.557 27.872 1.00 36.28 172 ALA B O 1
ATOM 3946 N N . ASP B 1 86 ? -31.852 -18.595 29.826 1.00 30.34 173 ASP B N 1
ATOM 3947 C CA . ASP B 1 86 ? -30.793 -19.467 29.311 1.00 31.59 173 ASP B CA 1
ATOM 3948 C C . ASP B 1 86 ? -29.612 -18.704 28.735 1.00 25.79 173 ASP B C 1
ATOM 3949 O O . ASP B 1 86 ? -28.974 -19.143 27.783 1.00 23.78 173 ASP B O 1
ATOM 3954 N N . ALA B 1 87 ? -29.313 -17.567 29.338 1.00 24.20 174 ALA B N 1
ATOM 3955 C CA . ALA B 1 87 ? -28.204 -16.747 28.896 1.00 23.81 174 ALA B CA 1
ATOM 3956 C C . ALA B 1 87 ? -26.852 -17.383 29.202 1.00 25.08 174 ALA B C 1
ATOM 3957 O O . ALA B 1 87 ? -25.899 -17.173 28.457 1.00 25.74 174 ALA B O 1
ATOM 3959 N N . VAL B 1 88 ? -26.769 -18.160 30.283 1.00 18.41 175 VAL B N 1
ATOM 3960 C CA . VAL B 1 88 ? -25.468 -18.629 30.768 1.00 24.07 175 VAL B CA 1
ATOM 3961 C C . VAL B 1 88 ? -24.720 -19.575 29.797 1.00 25.21 175 VAL B C 1
ATOM 3962 O O . VAL B 1 88 ? -23.537 -19.353 29.531 1.00 24.96 175 VAL B O 1
ATOM 3966 N N . PRO B 1 89 ? -25.391 -20.607 29.241 1.00 26.31 176 PRO B N 1
ATOM 3967 C CA . PRO B 1 89 ? -24.607 -21.398 28.279 1.00 29.12 176 PRO B CA 1
ATOM 3968 C C . PRO B 1 89 ? -24.136 -20.577 27.076 1.00 29.46 176 PRO B C 1
ATOM 3969 O O . PRO B 1 89 ? -23.112 -20.914 26.474 1.00 29.39 176 PRO B O 1
ATOM 3973 N N . LEU B 1 90 ? -24.859 -19.513 26.739 1.00 25.67 177 LEU B N 1
ATOM 3974 C CA . LEU B 1 90 ? -24.455 -18.667 25.625 1.00 25.99 177 LEU B CA 1
ATOM 3975 C C . LEU B 1 90 ? -23.242 -17.782 25.967 1.00 27.62 177 LEU B C 1
ATOM 3976 O O . LEU B 1 90 ? -22.334 -17.648 25.140 1.00 30.92 177 LEU B O 1
ATOM 3981 N N . PHE B 1 91 ? -23.214 -17.201 27.172 1.00 22.70 178 PHE B N 1
ATOM 3982 C CA . PHE B 1 91 ? -22.026 -16.488 27.654 1.00 23.82 178 PHE B CA 1
ATOM 3983 C C . PHE B 1 91 ? -20.819 -17.407 27.569 1.00 25.11 178 PHE B C 1
ATOM 3984 O O . PHE B 1 91 ? -19.750 -17.014 27.104 1.00 27.17 178 PHE B O 1
ATOM 3992 N N . ILE B 1 92 ? -21.019 -18.643 28.020 1.00 19.83 179 ILE B N 1
ATOM 3993 C CA . ILE B 1 92 ? -19.963 -19.642 28.071 1.00 21.43 179 ILE B CA 1
ATOM 3994 C C . ILE B 1 92 ? -19.453 -20.010 26.676 1.00 24.97 179 ILE B C 1
ATOM 3995 O O . ILE B 1 92 ? -18.247 -20.179 26.476 1.00 27.59 179 ILE B O 1
ATOM 4000 N N . GLN B 1 93 ? -20.360 -20.124 25.712 1.00 23.17 180 GLN B N 1
ATOM 4001 C CA . GLN B 1 93 ? -19.949 -20.337 24.328 1.00 29.38 180 GLN B CA 1
ATOM 4002 C C . GLN B 1 93 ? -19.093 -19.186 23.830 1.00 28.77 180 GLN B C 1
ATOM 4003 O O . GLN B 1 93 ? -18.079 -19.406 23.165 1.00 31.96 180 GLN B O 1
ATOM 4009 N N . LEU B 1 94 ? -19.498 -17.964 24.162 1.00 24.92 181 LEU B N 1
ATOM 4010 C CA . LEU B 1 94 ? -18.785 -16.780 23.704 1.00 26.64 181 LEU B CA 1
ATOM 4011 C C . LEU B 1 94 ? -17.358 -16.730 24.239 1.00 29.36 181 LEU B C 1
ATOM 4012 O O . LEU B 1 94 ? -16.484 -16.140 23.612 1.00 34.39 181 LEU B O 1
ATOM 4017 N N . LEU B 1 95 ? -17.113 -17.363 25.382 1.00 29.08 182 LEU B N 1
ATOM 4018 C CA . LEU B 1 95 ? -15.754 -17.437 25.907 1.00 29.52 182 LEU B CA 1
ATOM 4019 C C . LEU B 1 95 ? -14.855 -18.239 24.961 1.00 32.78 182 LEU B C 1
ATOM 4020 O O . LEU B 1 95 ? -13.640 -18.056 24.958 1.00 32.20 182 LEU B O 1
ATOM 4025 N N . TYR B 1 96 ? -15.460 -19.127 24.170 1.00 32.81 183 TYR B N 1
ATOM 4026 C CA . TYR B 1 96 ? -14.739 -19.887 23.148 1.00 33.83 183 TYR B CA 1
ATOM 4027 C C . TYR B 1 96 ? -14.671 -19.143 21.813 1.00 35.85 183 TYR B C 1
ATOM 4028 O O . TYR B 1 96 ? -13.594 -18.915 21.279 1.00 37.86 183 TYR B O 1
ATOM 4037 N N . THR B 1 97 ? -15.836 -18.788 21.273 1.00 36.63 184 THR B N 1
ATOM 4038 C CA . THR B 1 97 ? -15.947 -18.338 19.882 1.00 36.52 184 THR B CA 1
ATOM 4039 C C . THR B 1 97 ? -15.741 -16.838 19.709 1.00 38.07 184 THR B C 1
ATOM 4040 O O . THR B 1 97 ? -15.346 -16.380 18.641 1.00 42.26 184 THR B O 1
ATOM 4044 N N . GLY B 1 98 ? -16.008 -16.074 20.758 1.00 35.04 185 GLY B N 1
ATOM 4045 C CA . GLY B 1 98 ? -16.073 -14.631 20.631 1.00 31.92 185 GLY B CA 1
ATOM 4046 C C . GLY B 1 98 ? -14.759 -13.943 20.352 1.00 34.54 185 GLY B C 1
ATOM 4047 O O . GLY B 1 98 ? -13.689 -14.515 20.557 1.00 40.36 185 GLY B O 1
ATOM 4048 N N . SER B 1 99 ? -14.842 -12.704 19.879 1.00 30.15 186 SER B N 1
ATOM 4049 C CA . SER B 1 99 ? -13.676 -11.838 19.819 1.00 34.98 186 SER B CA 1
ATOM 4050 C C . SER B 1 99 ? -13.184 -11.527 21.233 1.00 36.91 186 SER B C 1
ATOM 4051 O O . SER B 1 99 ? -13.873 -11.831 22.210 1.00 38.72 186 SER B O 1
ATOM 4054 N N . VAL B 1 100 ? -12.021 -10.889 21.345 1.00 36.80 187 VAL B N 1
ATOM 4055 C CA . VAL B 1 100 ? -11.484 -10.512 22.655 1.00 35.66 187 VAL B CA 1
ATOM 4056 C C . VAL B 1 100 ? -12.459 -9.606 23.404 1.00 33.33 187 VAL B C 1
ATOM 4057 O O . VAL B 1 100 ? -12.706 -9.779 24.599 1.00 30.07 187 VAL B O 1
ATOM 4061 N N . GLU B 1 101 ? -13.029 -8.664 22.662 1.00 32.98 188 GLU B N 1
ATOM 4062 C CA . GLU B 1 101 ? -14.059 -7.757 23.147 1.00 34.88 188 GLU B CA 1
ATOM 4063 C C . GLU B 1 101 ? -15.233 -8.506 23.768 1.00 30.95 188 GLU B C 1
ATOM 4064 O O . GLU B 1 101 ? -15.626 -8.253 24.911 1.00 27.48 188 GLU B O 1
ATOM 4070 N N . VAL B 1 102 ? -15.772 -9.440 22.992 1.00 26.77 189 VAL B N 1
ATOM 4071 C CA . VAL B 1 102 ? -16.938 -10.218 23.376 1.00 28.28 189 VAL B CA 1
ATOM 4072 C C . VAL B 1 102 ? -16.630 -11.166 24.539 1.00 31.74 189 VAL B C 1
ATOM 4073 O O . VAL B 1 102 ? -17.446 -11.321 25.451 1.00 36.97 189 VAL B O 1
ATOM 4077 N N . LYS B 1 103 ? -15.457 -11.793 24.514 1.00 30.81 190 LYS B N 1
ATOM 4078 C CA . LYS B 1 103 ? -15.036 -12.634 25.624 1.00 29.29 190 LYS B CA 1
ATOM 4079 C C . LYS B 1 103 ? -15.099 -11.852 26.924 1.00 29.18 190 LYS B C 1
ATOM 4080 O O . LYS B 1 103 ? -15.648 -12.321 27.920 1.00 28.30 190 LYS B O 1
ATOM 4086 N N . GLU B 1 104 ? -14.528 -10.653 26.913 1.00 34.46 191 GLU B N 1
ATOM 4087 C CA . GLU B 1 104 ? -14.433 -9.872 28.136 1.00 33.73 191 GLU B CA 1
ATOM 4088 C C . GLU B 1 104 ? -15.821 -9.492 28.629 1.00 30.66 191 GLU B C 1
ATOM 4089 O O . GLU B 1 104 ? -16.078 -9.471 29.829 1.00 33.53 191 GLU B O 1
ATOM 4095 N N . GLN B 1 105 ? -16.735 -9.243 27.701 1.00 27.06 192 GLN B N 1
ATOM 4096 C CA . GLN B 1 105 ? -18.093 -8.910 28.092 1.00 25.49 192 GLN B CA 1
ATOM 4097 C C . GLN B 1 105 ? -18.788 -10.141 28.675 1.00 28.52 192 GLN B C 1
ATOM 4098 O O . GLN B 1 105 ? -19.422 -10.058 29.723 1.00 35.04 192 GLN B O 1
ATOM 4104 N N . ALA B 1 106 ? -18.631 -11.285 28.016 1.00 25.75 193 ALA B N 1
ATOM 4105 C CA . ALA B 1 106 ? -19.224 -12.536 28.481 1.00 24.01 193 ALA B CA 1
ATOM 4106 C C . ALA B 1 106 ? -18.721 -12.940 29.866 1.00 25.76 193 ALA B C 1
ATOM 4107 O O . ALA B 1 106 ? -19.512 -13.375 30.714 1.00 21.92 193 ALA B O 1
ATOM 4109 N N . ILE B 1 107 ? -17.414 -12.790 30.103 1.00 25.17 194 ILE B N 1
ATOM 4110 C CA . ILE B 1 107 ? -16.851 -13.202 31.384 1.00 24.74 194 ILE B CA 1
ATOM 4111 C C . ILE B 1 107 ? -17.320 -12.276 32.497 1.00 24.59 194 ILE B C 1
ATOM 4112 O O . ILE B 1 107 ? -17.435 -12.690 33.646 1.00 26.87 194 ILE B O 1
ATOM 4117 N N . TRP B 1 108 ? -17.619 -11.033 32.142 1.00 22.61 195 TRP B N 1
ATOM 4118 C CA . TRP B 1 108 ? -18.149 -10.068 33.091 1.00 23.33 195 TRP B CA 1
ATOM 4119 C C . TRP B 1 108 ? -19.552 -10.479 33.519 1.00 23.00 195 TRP B C 1
ATOM 4120 O O . TRP B 1 108 ? -19.858 -10.541 34.711 1.00 20.50 195 TRP B O 1
ATOM 4131 N N . ALA B 1 109 ? -20.392 -10.764 32.531 1.00 21.31 196 ALA B N 1
ATOM 4132 C CA . ALA B 1 109 ? -21.753 -11.221 32.769 1.00 18.07 196 ALA B CA 1
ATOM 4133 C C . ALA B 1 109 ? -21.771 -12.423 33.689 1.00 19.05 196 ALA B C 1
ATOM 4134 O O . ALA B 1 109 ? -22.537 -12.456 34.651 1.00 20.67 196 ALA B O 1
ATOM 4136 N N . LEU B 1 110 ? -20.913 -13.401 33.393 1.00 21.22 197 LEU B N 1
ATOM 4137 C CA . LEU B 1 110 ? -20.841 -14.631 34.180 1.00 20.37 197 LEU B CA 1
ATOM 4138 C C . LEU B 1 110 ? -20.422 -14.325 35.619 1.00 22.59 197 LEU B C 1
ATOM 4139 O O . LEU B 1 110 ? -20.951 -14.912 36.570 1.00 23.36 197 LEU B O 1
ATOM 4144 N N . GLY B 1 111 ? -19.512 -13.367 35.777 1.00 21.95 198 GLY B N 1
ATOM 4145 C CA . GLY B 1 111 ? -19.109 -12.899 37.095 1.00 22.91 198 GLY B CA 1
ATOM 4146 C C . GLY B 1 111 ? -20.284 -12.399 37.911 1.00 27.98 198 GLY B C 1
ATOM 4147 O O . GLY B 1 111 ? -20.390 -12.698 39.102 1.00 30.10 198 GLY B O 1
ATOM 4148 N N . ASN B 1 112 ? -21.175 -11.646 37.268 1.00 26.48 199 ASN B N 1
ATOM 4149 C CA . ASN B 1 112 ? -22.353 -11.123 37.939 1.00 21.09 199 ASN B CA 1
ATOM 4150 C C . ASN B 1 112 ? -23.338 -12.217 38.322 1.00 19.88 199 ASN B C 1
ATOM 4151 O O . ASN B 1 112 ? -23.896 -12.186 39.416 1.00 18.47 199 ASN B O 1
ATOM 4156 N N . VAL B 1 113 ? -23.549 -13.180 37.431 1.00 19.20 200 VAL B N 1
ATOM 4157 C CA . VAL B 1 113 ? -24.397 -14.321 37.749 1.00 21.36 200 VAL B CA 1
ATOM 4158 C C . VAL B 1 113 ? -23.801 -15.106 38.916 1.00 25.31 200 VAL B C 1
ATOM 4159 O O . VAL B 1 113 ? -24.511 -15.478 39.853 1.00 25.83 200 VAL B O 1
ATOM 4163 N N . ALA B 1 114 ? -22.495 -15.355 38.853 1.00 24.55 201 ALA B N 1
ATOM 4164 C CA . ALA B 1 114 ? -21.826 -16.164 39.868 1.00 23.67 201 ALA B CA 1
ATOM 4165 C C . ALA B 1 114 ? -21.844 -15.476 41.218 1.00 29.89 201 ALA B C 1
ATOM 4166 O O . ALA B 1 114 ? -22.023 -16.126 42.253 1.00 33.65 201 ALA B O 1
ATOM 4168 N N . GLY B 1 115 ? -21.690 -14.155 41.204 1.00 26.30 202 GLY B N 1
ATOM 4169 C CA . GLY B 1 115 ? -21.628 -13.392 42.434 1.00 22.37 202 GLY B CA 1
ATOM 4170 C C . GLY B 1 115 ? -22.977 -13.199 43.100 1.00 22.13 202 GLY B C 1
ATOM 4171 O O . GLY B 1 115 ? -23.062 -12.612 44.184 1.00 23.82 202 GLY B O 1
ATOM 4172 N N . ASP B 1 116 ? -24.040 -13.689 42.472 1.00 23.41 203 ASP B N 1
ATOM 4173 C CA . ASP B 1 116 ? -25.370 -13.446 43.021 1.00 27.27 203 ASP B CA 1
ATOM 4174 C C . ASP B 1 116 ? -25.674 -14.346 44.206 1.00 26.54 203 ASP B C 1
ATOM 4175 O O . ASP B 1 116 ? -26.224 -13.893 45.202 1.00 30.93 203 ASP B O 1
ATOM 4180 N N . SER B 1 117 ? -25.317 -15.620 44.091 1.00 23.18 204 SER B N 1
ATOM 4181 C CA . SER B 1 117 ? -25.640 -16.602 45.116 1.00 23.50 204 SER B CA 1
ATOM 4182 C C . SER B 1 117 ? -24.797 -17.840 44.906 1.00 26.41 204 SER B C 1
ATOM 4183 O O . SER B 1 117 ? -24.265 -18.046 43.812 1.00 30.48 204 SER B O 1
ATOM 4186 N N . THR B 1 118 ? -24.682 -18.664 45.944 1.00 26.46 205 THR B N 1
ATOM 4187 C CA . THR B 1 118 ? -23.924 -19.909 45.856 1.00 27.45 205 THR B CA 1
ATOM 4188 C C . THR B 1 118 ? -24.576 -20.848 44.845 1.00 25.71 205 THR B C 1
ATOM 4189 O O . THR B 1 118 ? -23.896 -21.603 44.145 1.00 21.63 205 THR B O 1
ATOM 4191 N N . ASP B 1 119 ? -25.902 -20.782 44.765 1.00 20.47 206 ASP B N 1
ATOM 4192 C CA . ASP B 1 119 ? -26.651 -21.581 43.804 1.00 20.48 206 ASP B CA 1
ATOM 4193 C C . ASP B 1 119 ? -26.325 -21.187 42.357 1.00 23.63 206 ASP B C 1
ATOM 4194 O O . ASP B 1 119 ? -26.185 -22.056 41.494 1.00 23.74 206 ASP B O 1
ATOM 4199 N N . TYR B 1 120 ? -26.214 -19.889 42.075 1.00 22.02 207 TYR B N 1
ATOM 4200 C CA . TYR B 1 120 ? -25.935 -19.484 40.698 1.00 24.92 207 TYR B CA 1
ATOM 4201 C C . TYR B 1 120 ? -24.475 -19.735 40.369 1.00 27.54 207 TYR B C 1
ATOM 4202 O O . TYR B 1 120 ? -24.136 -20.073 39.237 1.00 27.40 207 TYR B O 1
ATOM 4211 N N . ARG B 1 121 ? -23.618 -19.567 41.371 1.00 27.61 208 ARG B N 1
ATOM 4212 C CA . ARG B 1 121 ? -22.211 -19.925 41.248 1.00 23.78 208 ARG B CA 1
ATOM 4213 C C . ARG B 1 121 ? -22.105 -21.394 40.812 1.00 23.00 208 ARG B C 1
ATOM 4214 O O . ARG B 1 121 ? -21.436 -21.722 39.833 1.00 26.30 208 ARG B O 1
ATOM 4222 N N . ASP B 1 122 ? -22.793 -22.270 41.533 1.00 18.24 209 ASP B N 1
ATOM 4223 C CA . ASP B 1 122 ? -22.765 -23.692 41.235 1.00 20.39 209 ASP B CA 1
ATOM 4224 C C . ASP B 1 122 ? -23.366 -24.004 39.880 1.00 20.01 209 ASP B C 1
ATOM 4225 O O . ASP B 1 122 ? -22.908 -24.915 39.193 1.00 22.29 209 ASP B O 1
ATOM 4230 N N . TYR B 1 123 ? -24.380 -23.236 39.497 1.00 18.27 210 TYR B N 1
ATOM 4231 C CA . TYR B 1 123 ? -25.010 -23.398 38.196 1.00 17.87 210 TYR B CA 1
ATOM 4232 C C . TYR B 1 123 ? -24.036 -23.119 37.058 1.00 20.07 210 TYR B C 1
ATOM 4233 O O . TYR B 1 123 ? -23.946 -23.900 36.103 1.00 22.89 210 TYR B O 1
ATOM 4242 N N . VAL B 1 124 ? -23.297 -22.017 37.171 1.00 18.27 211 VAL B N 1
ATOM 4243 C CA . VAL B 1 124 ? -22.320 -21.656 36.156 1.00 20.38 211 VAL B CA 1
ATOM 4244 C C . VAL B 1 124 ? -21.302 -22.790 36.000 1.00 26.15 211 VAL B C 1
ATOM 4245 O O . VAL B 1 124 ? -20.961 -23.167 34.874 1.00 30.35 211 VAL B O 1
ATOM 4249 N N . LEU B 1 125 ? -20.856 -23.365 37.121 1.00 25.53 212 LEU B N 1
ATOM 4250 C CA . LEU B 1 125 ? -19.882 -24.462 37.080 1.00 24.30 212 LEU B CA 1
ATOM 4251 C C . LEU B 1 125 ? -20.488 -25.741 36.497 1.00 20.04 212 LEU B C 1
ATOM 4252 O O . LEU B 1 125 ? -19.819 -26.493 35.805 1.00 23.88 212 LEU B O 1
ATOM 4257 N N . GLN B 1 126 ? -21.754 -25.990 36.786 1.00 19.82 213 GLN B N 1
ATOM 4258 C CA . GLN B 1 126 ? -22.459 -27.120 36.192 1.00 24.17 213 GLN B CA 1
ATOM 4259 C C . GLN B 1 126 ? -22.512 -27.009 34.666 1.00 25.51 213 GLN B C 1
ATOM 4260 O O . GLN B 1 126 ? -22.601 -28.015 33.967 1.00 24.37 213 GLN B O 1
ATOM 4266 N N . CYS B 1 127 ? -22.469 -25.781 34.155 1.00 24.73 214 CYS B N 1
ATOM 4267 C CA . CYS B 1 127 ? -22.485 -25.564 32.713 1.00 25.31 214 CYS B CA 1
ATOM 4268 C C . CYS B 1 127 ? -21.087 -25.603 32.083 1.00 28.01 214 CYS B C 1
ATOM 4269 O O . CYS B 1 127 ? -20.912 -25.245 30.911 1.00 26.71 214 CYS B O 1
ATOM 4272 N N . ASN B 1 128 ? -20.106 -26.044 32.870 1.00 26.24 215 ASN B N 1
ATOM 4273 C CA . ASN B 1 128 ? -18.740 -26.257 32.401 1.00 25.60 215 ASN B CA 1
ATOM 4274 C C . ASN B 1 128 ? -18.061 -24.994 31.917 1.00 24.16 215 ASN B C 1
ATOM 4275 O O . ASN B 1 128 ? -17.415 -24.972 30.863 1.00 21.84 215 ASN B O 1
ATOM 4280 N N . ALA B 1 129 ? -18.201 -23.946 32.715 1.00 22.96 216 ALA B N 1
ATOM 4281 C CA . ALA B 1 129 ? -17.576 -22.678 32.411 1.00 24.30 216 ALA B CA 1
ATOM 4282 C C . ALA B 1 129 ? -16.081 -22.688 32.719 1.00 23.93 216 ALA B C 1
ATOM 4283 O O . ALA B 1 129 ? -15.339 -21.895 32.151 1.00 22.86 216 ALA B O 1
ATOM 4285 N N . MET B 1 130 ? -15.631 -23.592 33.591 1.00 21.08 217 MET B N 1
ATOM 4286 C CA . MET B 1 130 ? -14.249 -23.540 34.078 1.00 19.79 217 MET B CA 1
ATOM 4287 C C . MET B 1 130 ? -13.211 -23.716 32.976 1.00 22.90 217 MET B C 1
ATOM 4288 O O . MET B 1 130 ? -12.192 -23.015 32.967 1.00 27.62 217 MET B O 1
ATOM 4293 N N . GLU B 1 131 ? -13.458 -24.646 32.056 1.00 21.56 218 GLU B N 1
ATOM 4294 C CA . GLU B 1 131 ? -12.498 -24.927 30.990 1.00 23.70 218 GLU B CA 1
ATOM 4295 C C . GLU B 1 131 ? -12.276 -23.693 30.093 1.00 27.33 218 GLU B C 1
ATOM 4296 O O . GLU B 1 131 ? -11.135 -23.266 29.917 1.00 25.67 218 GLU B O 1
ATOM 4302 N N . PRO B 1 132 ? -13.354 -23.096 29.540 1.00 27.02 219 PRO B N 1
ATOM 4303 C CA . PRO B 1 132 ? -13.050 -21.903 28.739 1.00 25.91 219 PRO B CA 1
ATOM 4304 C C . PRO B 1 132 ? -12.591 -20.693 29.554 1.00 26.87 219 PRO B C 1
ATOM 4305 O O . PRO B 1 132 ? -11.859 -19.855 29.017 1.00 29.90 219 PRO B O 1
ATOM 4309 N N . ILE B 1 133 ? -12.995 -20.602 30.819 1.00 21.22 220 ILE B N 1
ATOM 4310 C CA . ILE B 1 133 ? -12.582 -19.474 31.650 1.00 21.14 220 ILE B CA 1
ATOM 4311 C C . ILE B 1 133 ? -11.072 -19.519 31.883 1.00 24.83 220 ILE B C 1
ATOM 4312 O O . ILE B 1 133 ? -10.384 -18.510 31.724 1.00 25.37 220 ILE B O 1
ATOM 4317 N N . LEU B 1 134 ? -10.557 -20.688 32.257 1.00 25.84 221 LEU B N 1
ATOM 4318 C CA . LEU B 1 134 ? -9.117 -20.855 32.409 1.00 25.24 221 LEU B CA 1
ATOM 4319 C C . LEU B 1 134 ? -8.424 -20.528 31.091 1.00 29.57 221 LEU B C 1
ATOM 4320 O O . LEU B 1 134 ? -7.329 -19.970 31.076 1.00 34.24 221 LEU B O 1
ATOM 4325 N N . GLY B 1 135 ? -9.079 -20.875 29.987 1.00 29.45 222 GLY B N 1
ATOM 4326 C CA . GLY B 1 135 ? -8.594 -20.546 28.661 1.00 26.38 222 GLY B CA 1
ATOM 4327 C C . GLY B 1 135 ? -8.300 -19.069 28.455 1.00 28.83 222 GLY B C 1
ATOM 4328 O O . GLY B 1 135 ? -7.372 -18.724 27.730 1.00 30.90 222 GLY B O 1
ATOM 4329 N N . LEU B 1 136 ? -9.080 -18.197 29.089 1.00 25.52 223 LEU B N 1
ATOM 4330 C CA . LEU B 1 136 ? -8.924 -16.758 28.911 1.00 25.58 223 LEU B CA 1
ATOM 4331 C C . LEU B 1 136 ? -7.575 -16.234 29.369 1.00 29.99 223 LEU B C 1
ATOM 4332 O O . LEU B 1 136 ? -7.111 -15.203 28.892 1.00 31.52 223 LEU B O 1
ATOM 4337 N N . PHE B 1 137 ? -6.926 -16.943 30.280 1.00 31.64 224 PHE B N 1
ATOM 4338 C CA . PHE B 1 137 ? -5.727 -16.398 30.898 1.00 34.06 224 PHE B CA 1
ATOM 4339 C C . PHE B 1 137 ? -4.477 -16.539 30.050 1.00 41.89 224 PHE B C 1
ATOM 4340 O O . PHE B 1 137 ? -3.404 -16.104 30.455 1.00 47.53 224 PHE B O 1
ATOM 4348 N N . ASN B 1 138 ? -4.617 -17.132 28.870 1.00 46.47 225 ASN B N 1
ATOM 4349 C CA . ASN B 1 138 ? -3.518 -17.170 27.915 1.00 51.76 225 ASN B CA 1
ATOM 4350 C C . ASN B 1 138 ? -3.423 -15.844 27.175 1.00 53.18 225 ASN B C 1
ATOM 4351 O O . ASN B 1 138 ? -2.406 -15.539 26.554 1.00 59.94 225 ASN B O 1
ATOM 4356 N N . SER B 1 139 ? -4.489 -15.053 27.252 1.00 47.93 226 SER B N 1
ATOM 4357 C CA . SER B 1 139 ? -4.475 -13.697 26.722 1.00 50.49 226 SER B CA 1
ATOM 4358 C C . SER B 1 139 ? -3.512 -12.826 27.514 1.00 54.48 226 SER B C 1
ATOM 4359 O O . SER B 1 139 ? -3.110 -13.169 28.626 1.00 56.27 226 SER B O 1
ATOM 4362 N N . ASN B 1 140 ? -3.126 -11.704 26.926 1.00 57.32 227 ASN B N 1
ATOM 4363 C CA . ASN B 1 140 ? -2.268 -10.755 27.611 1.00 59.97 227 ASN B CA 1
ATOM 4364 C C . ASN B 1 140 ? -2.936 -9.407 27.791 1.00 58.19 227 ASN B C 1
ATOM 4365 O O . ASN B 1 140 ? -2.272 -8.429 28.133 1.00 61.39 227 ASN B O 1
ATOM 4370 N N . LYS B 1 141 ? -4.248 -9.347 27.576 1.00 49.31 228 LYS B N 1
ATOM 4371 C CA . LYS B 1 141 ? -4.930 -8.074 27.739 1.00 44.79 228 LYS B CA 1
ATOM 4372 C C . LYS B 1 141 ? -5.289 -7.871 29.202 1.00 41.25 228 LYS B C 1
ATOM 4373 O O . LYS B 1 141 ? -6.068 -8.633 29.757 1.00 37.98 228 LYS B O 1
ATOM 4379 N N . PRO B 1 142 ? -4.709 -6.838 29.828 1.00 41.25 229 PRO B N 1
ATOM 4380 C CA . PRO B 1 142 ? -4.912 -6.548 31.250 1.00 40.21 229 PRO B CA 1
ATOM 4381 C C . PRO B 1 142 ? -6.380 -6.505 31.662 1.00 41.31 229 PRO B C 1
ATOM 4382 O O . PRO B 1 142 ? -6.716 -7.100 32.688 1.00 42.91 229 PRO B O 1
ATOM 4386 N N . SER B 1 143 ? -7.231 -5.829 30.890 1.00 37.16 230 SER B N 1
ATOM 4387 C CA . SER B 1 143 ? -8.623 -5.651 31.292 1.00 33.04 230 SER B CA 1
ATOM 4388 C C . SER B 1 143 ? -9.348 -6.989 31.247 1.00 31.57 230 SER B C 1
ATOM 4389 O O . SER B 1 143 ? -10.235 -7.241 32.054 1.00 34.40 230 SER B O 1
ATOM 4392 N N . LEU B 1 144 ? -8.972 -7.837 30.295 1.00 30.80 231 LEU B N 1
ATOM 4393 C CA . LEU B 1 144 ? -9.515 -9.188 30.208 1.00 31.00 231 LEU B CA 1
ATOM 4394 C C . LEU B 1 144 ? -9.057 -10.052 31.391 1.00 32.41 231 LEU B C 1
ATOM 4395 O O . LEU B 1 144 ? -9.871 -10.743 32.016 1.00 33.62 231 LEU B O 1
ATOM 4400 N N . ILE B 1 145 ? -7.761 -10.031 31.687 1.00 30.33 232 ILE B N 1
ATOM 4401 C CA . ILE B 1 145 ? -7.257 -10.765 32.837 1.00 31.86 232 ILE B CA 1
ATOM 4402 C C . ILE B 1 145 ? -7.958 -10.291 34.103 1.00 35.31 232 ILE B C 1
ATOM 4403 O O . ILE B 1 145 ? -8.485 -11.099 34.877 1.00 37.90 232 ILE B O 1
ATOM 4408 N N . ARG B 1 146 ? -7.991 -8.973 34.281 1.00 30.32 233 ARG B N 1
ATOM 4409 C CA . ARG B 1 146 ? -8.568 -8.368 35.470 1.00 30.03 233 ARG B CA 1
ATOM 4410 C C . ARG B 1 146 ? -10.001 -8.827 35.717 1.00 32.70 233 ARG B C 1
ATOM 4411 O O . ARG B 1 146 ? -10.315 -9.335 36.790 1.00 34.88 233 ARG B O 1
ATOM 4419 N N . THR B 1 147 ? -10.851 -8.677 34.705 1.00 31.40 234 THR B N 1
ATOM 4420 C CA . THR B 1 147 ? -12.250 -9.063 34.797 1.00 26.52 234 THR B CA 1
ATOM 4421 C C . THR B 1 147 ? -12.415 -10.564 35.015 1.00 25.34 234 THR B C 1
ATOM 4422 O O . THR B 1 147 ? -13.204 -10.990 35.855 1.00 27.19 234 THR B O 1
ATOM 4426 N N . ALA B 1 148 ? -11.659 -11.365 34.274 1.00 26.25 235 ALA B N 1
ATOM 4427 C CA . ALA B 1 148 ? -11.758 -12.814 34.403 1.00 24.98 235 ALA B CA 1
ATOM 4428 C C . ALA B 1 148 ? -11.366 -13.281 35.804 1.00 24.05 235 ALA B C 1
ATOM 4429 O O . ALA B 1 148 ? -11.973 -14.196 36.348 1.00 27.59 235 ALA B O 1
ATOM 4431 N N . THR B 1 149 ? -10.356 -12.644 36.384 1.00 26.11 236 THR B N 1
ATOM 4432 C CA . THR B 1 149 ? -9.891 -13.006 37.711 1.00 26.24 236 THR B CA 1
ATOM 4433 C C . THR B 1 149 ? -10.986 -12.716 38.729 1.00 28.23 236 THR B C 1
ATOM 4434 O O . THR B 1 149 ? -11.209 -13.487 39.656 1.00 28.67 236 THR B O 1
ATOM 4438 N N . TRP B 1 150 ? -11.682 -11.606 38.530 1.00 26.17 237 TRP B N 1
ATOM 4439 C CA . TRP B 1 150 ? -12.795 -11.236 39.384 1.00 22.40 237 TRP B CA 1
ATOM 4440 C C . TRP B 1 150 ? -13.916 -12.276 39.322 1.00 30.94 237 TRP B C 1
ATOM 4441 O O . TRP B 1 150 ? -14.491 -12.654 40.353 1.00 32.48 237 TRP B O 1
ATOM 4452 N N . THR B 1 151 ? -14.228 -12.736 38.118 1.00 27.14 238 THR B N 1
ATOM 4453 C CA . THR B 1 151 ? -15.243 -13.762 37.940 1.00 22.12 238 THR B CA 1
ATOM 4454 C C . THR B 1 151 ? -14.757 -15.064 38.555 1.00 23.89 238 THR B C 1
ATOM 4455 O O . THR B 1 151 ? -15.494 -15.765 39.253 1.00 22.87 238 THR B O 1
ATOM 4459 N N . LEU B 1 152 ? -13.495 -15.376 38.298 1.00 25.62 239 LEU B N 1
ATOM 4460 C CA . LEU B 1 152 ? -12.889 -16.584 38.829 1.00 22.32 239 LEU B CA 1
ATOM 4461 C C . LEU B 1 152 ? -12.976 -16.585 40.350 1.00 23.81 239 LEU B C 1
ATOM 4462 O O . LEU B 1 152 ? -13.247 -17.608 40.970 1.00 28.23 239 LEU B O 1
ATOM 4467 N N . SER B 1 153 ? -12.776 -15.418 40.943 1.00 26.61 240 SER B N 1
ATOM 4468 C CA . SER B 1 153 ? -12.841 -15.278 42.388 1.00 21.88 240 SER B CA 1
ATOM 4469 C C . SER B 1 153 ? -14.256 -15.551 42.890 1.00 24.46 240 SER B C 1
ATOM 4470 O O . SER B 1 153 ? -14.441 -16.234 43.891 1.00 24.02 240 SER B O 1
ATOM 4473 N N . ASN B 1 154 ? -15.254 -15.043 42.169 1.00 22.03 241 ASN B N 1
ATOM 4474 C CA . ASN B 1 154 ? -16.647 -15.290 42.520 1.00 22.16 241 ASN B CA 1
ATOM 4475 C C . ASN B 1 154 ? -17.027 -16.762 42.450 1.00 24.54 241 ASN B C 1
ATOM 4476 O O . ASN B 1 154 ? -17.884 -17.209 43.195 1.00 23.14 241 ASN B O 1
ATOM 4481 N N . LEU B 1 155 ? -16.383 -17.516 41.563 1.00 28.23 242 LEU B N 1
ATOM 4482 C CA . LEU B 1 155 ? -16.675 -18.940 41.421 1.00 22.96 242 LEU B CA 1
ATOM 4483 C C . LEU B 1 155 ? -16.085 -19.739 42.571 1.00 25.37 242 LEU B C 1
ATOM 4484 O O . LEU B 1 155 ? -16.612 -20.789 42.938 1.00 26.55 242 LEU B O 1
ATOM 4489 N N . CYS B 1 156 ? -15.003 -19.228 43.149 1.00 20.19 243 CYS B N 1
ATOM 4490 C CA . CYS B 1 156 ? -14.340 -19.897 44.260 1.00 22.11 243 CYS B CA 1
ATOM 4491 C C . CYS B 1 156 ? -14.954 -19.484 45.586 1.00 26.27 243 CYS B C 1
ATOM 4492 O O . CYS B 1 156 ? -14.712 -20.109 46.618 1.00 32.71 243 CYS B O 1
ATOM 4495 N N . ARG B 1 157 ? -15.749 -18.423 45.554 1.00 24.84 244 ARG B N 1
ATOM 4496 C CA . ARG B 1 157 ? -16.240 -17.805 46.775 1.00 27.10 244 ARG B CA 1
ATOM 4497 C C . ARG B 1 157 ? -17.390 -18.564 47.413 1.00 26.06 244 ARG B C 1
ATOM 4498 O O . ARG B 1 157 ? -18.312 -19.006 46.729 1.00 29.19 244 ARG B O 1
ATOM 4506 N N . GLY B 1 158 ? -17.339 -18.688 48.734 1.00 26.34 245 GLY B N 1
ATOM 4507 C CA . GLY B 1 158 ? -18.447 -19.241 49.483 1.00 24.49 245 GLY B CA 1
ATOM 4508 C C . GLY B 1 158 ? -18.247 -20.591 50.143 1.00 25.13 245 GLY B C 1
ATOM 4509 O O . GLY B 1 158 ? -17.610 -21.494 49.603 1.00 24.88 245 GLY B O 1
ATOM 4510 N N . LYS B 1 159 ? -18.790 -20.695 51.345 1.00 26.52 246 LYS B N 1
ATOM 4511 C CA . LYS B 1 159 ? -18.870 -21.936 52.098 1.00 30.88 246 LYS B CA 1
ATOM 4512 C C . LYS B 1 159 ? -20.358 -22.126 52.383 1.00 33.48 246 LYS B C 1
ATOM 4513 O O . LYS B 1 159 ? -21.130 -21.188 52.222 1.00 38.30 246 LYS B O 1
ATOM 4519 N N . LYS B 1 160 ? -20.770 -23.311 52.802 1.00 37.69 247 LYS B N 1
ATOM 4520 C CA . LYS B 1 160 ? -22.200 -23.593 53.005 1.00 44.19 247 LYS B CA 1
ATOM 4521 C C . LYS B 1 160 ? -23.116 -23.148 51.841 1.00 37.11 247 LYS B C 1
ATOM 4522 O O . LYS B 1 160 ? -23.887 -22.204 51.981 1.00 34.92 247 LYS B O 1
ATOM 4528 N N . PRO B 1 161 ? -23.030 -23.828 50.690 1.00 32.58 248 PRO B N 1
ATOM 4529 C CA . PRO B 1 161 ? -22.073 -24.911 50.460 1.00 32.25 248 PRO B CA 1
ATOM 4530 C C . PRO B 1 161 ? -20.802 -24.405 49.774 1.00 34.66 248 PRO B C 1
ATOM 4531 O O . PRO B 1 161 ? -20.826 -23.359 49.120 1.00 35.78 248 PRO B O 1
ATOM 4535 N N . GLN B 1 162 ? -19.705 -25.136 49.929 1.00 36.74 249 GLN B N 1
ATOM 4536 C CA . GLN B 1 162 ? -18.499 -24.847 49.168 1.00 40.48 249 GLN B CA 1
ATOM 4537 C C . GLN B 1 162 ? -18.760 -25.222 47.714 1.00 36.04 249 GLN B C 1
ATOM 4538 O O . GLN B 1 162 ? -19.660 -26.017 47.439 1.00 35.87 249 GLN B O 1
ATOM 4544 N N . PRO B 1 163 ? -18.007 -24.629 46.773 1.00 29.72 250 PRO B N 1
ATOM 4545 C CA . PRO B 1 163 ? -18.186 -25.023 45.370 1.00 25.33 250 PRO B CA 1
ATOM 4546 C C . PRO B 1 163 ? -17.559 -26.386 45.125 1.00 31.10 250 PRO B C 1
ATOM 4547 O O . PRO B 1 163 ? -16.783 -26.849 45.965 1.00 38.41 250 PRO B O 1
ATOM 4551 N N . ASP B 1 164 ? -17.875 -27.011 43.999 1.00 27.59 251 ASP B N 1
ATOM 4552 C CA . ASP B 1 164 ? -17.295 -28.300 43.640 1.00 26.07 251 ASP B CA 1
ATOM 4553 C C . ASP B 1 164 ? -15.766 -28.194 43.591 1.00 26.93 251 ASP B C 1
ATOM 4554 O O . ASP B 1 164 ? -15.213 -27.576 42.687 1.00 27.81 251 ASP B O 1
ATOM 4559 N N . TRP B 1 165 ? -15.090 -28.811 44.556 1.00 21.29 252 TRP B N 1
ATOM 4560 C CA . TRP B 1 165 ? -13.639 -28.695 44.671 1.00 20.48 252 TRP B CA 1
ATOM 4561 C C . TRP B 1 165 ? -12.919 -29.289 43.467 1.00 30.10 252 TRP B C 1
ATOM 4562 O O . TRP B 1 165 ? -11.887 -28.769 43.025 1.00 29.23 252 TRP B O 1
ATOM 4573 N N . SER B 1 166 ? -13.478 -30.372 42.934 1.00 28.71 253 SER B N 1
ATOM 4574 C CA . SER B 1 166 ? -12.920 -31.024 41.761 1.00 25.68 253 SER B CA 1
ATOM 4575 C C . SER B 1 166 ? -12.908 -30.084 40.562 1.00 25.16 253 SER B C 1
ATOM 4576 O O . SER B 1 166 ? -12.109 -30.262 39.644 1.00 27.54 253 SER B O 1
ATOM 4579 N N . VAL B 1 167 ? -13.781 -29.079 40.571 1.00 22.09 254 VAL B N 1
ATOM 4580 C CA . VAL B 1 167 ? -13.797 -28.108 39.484 1.00 25.75 254 VAL B CA 1
ATOM 4581 C C . VAL B 1 167 ? -12.925 -26.893 39.820 1.00 25.78 254 VAL B C 1
ATOM 4582 O O . VAL B 1 167 ? -12.073 -26.509 39.022 1.00 30.13 254 VAL B O 1
ATOM 4586 N N . VAL B 1 168 ? -13.115 -26.286 40.986 1.00 20.51 255 VAL B N 1
ATOM 4587 C CA . VAL B 1 168 ? -12.397 -25.041 41.269 1.00 22.90 255 VAL B CA 1
ATOM 4588 C C . VAL B 1 168 ? -10.903 -25.235 41.556 1.00 24.30 255 VAL B C 1
ATOM 4589 O O . VAL B 1 168 ? -10.114 -24.324 41.346 1.00 28.33 255 VAL B O 1
ATOM 4593 N N . SER B 1 169 ? -10.493 -26.418 41.998 1.00 23.51 256 SER B N 1
ATOM 4594 C CA . SER B 1 169 ? -9.071 -26.620 42.293 1.00 19.31 256 SER B CA 1
ATOM 4595 C C . SER B 1 169 ? -8.243 -26.611 41.013 1.00 27.16 256 SER B C 1
ATOM 4596 O O . SER B 1 169 ? -7.028 -26.427 41.049 1.00 32.37 256 SER B O 1
ATOM 4599 N N . GLN B 1 170 ? -8.904 -26.788 39.875 1.00 27.56 257 GLN B N 1
ATOM 4600 C CA . GLN B 1 170 ? -8.221 -26.739 38.587 1.00 29.07 257 GLN B CA 1
ATOM 4601 C C . GLN B 1 170 ? -7.677 -25.346 38.311 1.00 32.46 257 GLN B C 1
ATOM 4602 O O . GLN B 1 170 ? -6.809 -25.170 37.458 1.00 37.72 257 GLN B O 1
ATOM 4608 N N . ALA B 1 171 ? -8.203 -24.358 39.029 1.00 29.37 258 ALA B N 1
ATOM 4609 C CA . ALA B 1 171 ? -7.821 -22.967 38.828 1.00 26.06 258 ALA B CA 1
ATOM 4610 C C . ALA B 1 171 ? -6.568 -22.589 39.601 1.00 24.71 258 ALA B C 1
ATOM 4611 O O . ALA B 1 171 ? -6.053 -21.490 39.429 1.00 27.67 258 ALA B O 1
ATOM 4613 N N . LEU B 1 172 ? -6.074 -23.493 40.440 1.00 24.37 259 LEU B N 1
ATOM 4614 C CA . LEU B 1 172 ? -4.930 -23.183 41.308 1.00 28.38 259 LEU B CA 1
ATOM 4615 C C . LEU B 1 172 ? -3.622 -22.841 40.560 1.00 29.11 259 LEU B C 1
ATOM 4616 O O . LEU B 1 172 ? -2.942 -21.889 40.946 1.00 28.87 259 LEU B O 1
ATOM 4621 N N . PRO B 1 173 ? -3.262 -23.598 39.501 1.00 28.16 260 PRO B N 1
ATOM 4622 C CA . PRO B 1 173 ? -2.051 -23.208 38.761 1.00 28.40 260 PRO B CA 1
ATOM 4623 C C . PRO B 1 173 ? -2.140 -21.819 38.128 1.00 29.18 260 PRO B C 1
ATOM 4624 O O . PRO B 1 173 ? -1.149 -21.087 38.090 1.00 28.21 260 PRO B O 1
ATOM 4628 N N . THR B 1 174 ? -3.326 -21.472 37.635 1.00 24.89 261 THR B N 1
ATOM 4629 C CA . THR B 1 174 ? -3.579 -20.155 37.069 1.00 27.17 261 THR B CA 1
ATOM 4630 C C . THR B 1 174 ? -3.403 -19.077 38.131 1.00 28.85 261 THR B C 1
ATOM 4631 O O . THR B 1 174 ? -2.744 -18.062 37.915 1.00 29.69 261 THR B O 1
ATOM 4635 N N . LEU B 1 175 ? -4.018 -19.308 39.282 1.00 28.81 262 LEU B N 1
ATOM 4636 C CA . LEU B 1 175 ? -3.950 -18.384 40.402 1.00 26.55 262 LEU B CA 1
ATOM 4637 C C . LEU B 1 175 ? -2.519 -18.196 40.879 1.00 30.25 262 LEU B C 1
ATOM 4638 O O . LEU B 1 175 ? -2.142 -17.103 41.291 1.00 32.17 262 LEU B O 1
ATOM 4643 N N . ALA B 1 176 ? -1.726 -19.262 40.805 1.00 29.16 263 ALA B N 1
ATOM 4644 C CA . ALA B 1 176 ? -0.333 -19.218 41.233 1.00 27.36 263 ALA B CA 1
ATOM 4645 C C . ALA B 1 176 ? 0.461 -18.213 40.408 1.00 33.59 263 ALA B C 1
ATOM 4646 O O . ALA B 1 176 ? 1.318 -17.494 40.930 1.00 37.37 263 ALA B O 1
ATOM 4648 N N . LYS B 1 177 ? 0.169 -18.169 39.115 1.00 31.91 264 LYS B N 1
ATOM 4649 C CA . LYS B 1 177 ? 0.774 -17.193 38.222 1.00 30.37 264 LYS B CA 1
ATOM 4650 C C . LYS B 1 177 ? 0.216 -15.788 38.465 1.00 32.81 264 LYS B C 1
ATOM 4651 O O . LYS B 1 177 ? 0.958 -14.800 38.476 1.00 33.41 264 LYS B O 1
ATOM 4657 N N . LEU B 1 178 ? -1.095 -15.707 38.676 1.00 31.07 265 LEU B N 1
ATOM 4658 C CA . LEU B 1 178 ? -1.785 -14.423 38.801 1.00 31.17 265 LEU B CA 1
ATOM 4659 C C . LEU B 1 178 ? -1.361 -13.561 39.995 1.00 32.18 265 LEU B C 1
ATOM 4660 O O . LEU B 1 178 ? -1.524 -12.342 39.965 1.00 34.18 265 LEU B O 1
ATOM 4665 N N . ILE B 1 179 ? -0.841 -14.170 41.055 1.00 30.49 266 ILE B N 1
ATOM 4666 C CA . ILE B 1 179 ? -0.399 -13.369 42.193 1.00 25.31 266 ILE B CA 1
ATOM 4667 C C . ILE B 1 179 ? 1.003 -12.796 41.959 1.00 29.26 266 ILE B C 1
ATOM 4668 O O . ILE B 1 179 ? 1.616 -12.255 42.873 1.00 31.45 266 ILE B O 1
ATOM 4673 N N . TYR B 1 180 ? 1.502 -12.910 40.731 1.00 31.61 267 TYR B N 1
ATOM 4674 C CA . TYR B 1 180 ? 2.733 -12.229 40.344 1.00 37.07 267 TYR B CA 1
ATOM 4675 C C . TYR B 1 180 ? 2.402 -11.036 39.452 1.00 39.84 267 TYR B C 1
ATOM 4676 O O . TYR B 1 180 ? 3.291 -10.339 38.973 1.00 46.47 267 TYR B O 1
ATOM 4685 N N . SER B 1 181 ? 1.111 -10.815 39.234 1.00 37.53 268 SER B N 1
ATOM 4686 C CA . SER B 1 181 ? 0.636 -9.748 38.363 1.00 44.11 268 SER B CA 1
ATOM 4687 C C . SER B 1 181 ? 1.045 -8.365 38.871 1.00 49.53 268 SER B C 1
ATOM 4688 O O . SER B 1 181 ? 1.318 -8.184 40.061 1.00 50.70 268 SER B O 1
ATOM 4691 N N . MET B 1 182 ? 1.097 -7.400 37.954 1.00 53.26 269 MET B N 1
ATOM 4692 C CA . MET B 1 182 ? 1.424 -6.021 38.299 1.00 57.29 269 MET B CA 1
ATOM 4693 C C . MET B 1 182 ? 0.155 -5.209 38.494 1.00 60.07 269 MET B C 1
ATOM 4694 O O . MET B 1 182 ? 0.205 -4.074 38.971 1.00 65.90 269 MET B O 1
ATOM 4699 N N . ASP B 1 183 ? -0.983 -5.794 38.131 1.00 53.27 270 ASP B N 1
ATOM 4700 C CA . ASP B 1 183 ? -2.255 -5.103 38.264 1.00 47.40 270 ASP B CA 1
ATOM 4701 C C . ASP B 1 183 ? -2.865 -5.335 39.637 1.00 41.74 270 ASP B C 1
ATOM 4702 O O . ASP B 1 183 ? -3.265 -6.451 39.971 1.00 40.67 270 ASP B O 1
ATOM 4707 N N . THR B 1 184 ? -2.937 -4.267 40.423 1.00 38.81 271 THR B N 1
ATOM 4708 C CA . THR B 1 184 ? -3.408 -4.344 41.797 1.00 36.63 271 THR B CA 1
ATOM 4709 C C . THR B 1 184 ? -4.755 -5.041 41.917 1.00 35.10 271 THR B C 1
ATOM 4710 O O . THR B 1 184 ? -4.943 -5.862 42.805 1.00 33.29 271 THR B O 1
ATOM 4714 N N . GLU B 1 185 ? -5.690 -4.711 41.028 1.00 37.07 272 GLU B N 1
ATOM 4715 C CA . GLU B 1 185 ? -7.016 -5.319 41.074 1.00 34.67 272 GLU B CA 1
ATOM 4716 C C . GLU B 1 185 ? -6.950 -6.801 40.758 1.00 32.54 272 GLU B C 1
ATOM 4717 O O . GLU B 1 185 ? -7.596 -7.609 41.416 1.00 34.52 272 GLU B O 1
ATOM 4723 N N . THR B 1 186 ? -6.156 -7.161 39.762 1.00 32.21 273 THR B N 1
ATOM 4724 C CA . THR B 1 186 ? -5.962 -8.568 39.456 1.00 32.34 273 THR B CA 1
ATOM 4725 C C . THR B 1 186 ? -5.381 -9.293 40.671 1.00 36.29 273 THR B C 1
ATOM 4726 O O . THR B 1 186 ? -5.884 -10.340 41.080 1.00 36.83 273 THR B O 1
ATOM 4730 N N . LEU B 1 187 ? -4.347 -8.701 41.261 1.00 37.67 274 LEU B N 1
ATOM 4731 C CA . LEU B 1 187 ? -3.730 -9.203 42.482 1.00 31.22 274 LEU B CA 1
ATOM 4732 C C . LEU B 1 187 ? -4.762 -9.480 43.575 1.00 29.87 274 LEU B C 1
ATOM 4733 O O . LEU B 1 187 ? -4.868 -10.604 44.084 1.00 30.08 274 LEU B O 1
ATOM 4738 N N . VAL B 1 188 ? -5.528 -8.449 43.921 1.00 27.63 275 VAL B N 1
ATOM 4739 C CA . VAL B 1 188 ? -6.497 -8.524 45.006 1.00 26.43 275 VAL B CA 1
ATOM 4740 C C . VAL B 1 188 ? -7.476 -9.681 44.828 1.00 33.02 275 VAL B C 1
ATOM 4741 O O . VAL B 1 188 ? -7.646 -10.502 45.736 1.00 35.85 275 VAL B O 1
ATOM 4745 N N . ASP B 1 189 ? -8.134 -9.748 43.691 1.00 31.28 276 ASP B N 1
ATOM 4746 C CA . ASP B 1 189 ? -9.064 -10.791 43.426 1.00 28.72 276 ASP B CA 1
ATOM 4747 C C . ASP B 1 189 ? -8.435 -12.216 43.360 1.00 29.43 276 ASP B C 1
ATOM 4748 O O . ASP B 1 189 ? -9.056 -13.167 43.731 1.00 30.27 276 ASP B O 1
ATOM 4753 N N . ALA B 1 190 ? -7.198 -12.347 42.921 1.00 24.56 277 ALA B N 1
ATOM 4754 C CA . ALA B 1 190 ? -6.535 -13.643 42.916 1.00 24.65 277 ALA B CA 1
ATOM 4755 C C . ALA B 1 190 ? -6.234 -14.084 44.351 1.00 27.60 277 ALA B C 1
ATOM 4756 O O . ALA B 1 190 ? -6.397 -15.259 44.682 1.00 29.03 277 ALA B O 1
ATOM 4758 N N . CYS B 1 191 ? -5.825 -13.149 45.209 1.00 25.77 278 CYS B N 1
ATOM 4759 C CA . CYS B 1 191 ? -5.575 -13.490 46.610 1.00 25.04 278 CYS B CA 1
ATOM 4760 C C . CYS B 1 191 ? -6.849 -13.940 47.306 1.00 28.23 278 CYS B C 1
ATOM 4761 O O . CYS B 1 191 ? -6.837 -14.896 48.082 1.00 34.18 278 CYS B O 1
ATOM 4764 N N . TRP B 1 192 ? -7.955 -13.267 47.018 1.00 30.21 279 TRP B N 1
ATOM 4765 C CA . TRP B 1 192 ? -9.241 -13.681 47.577 1.00 26.87 279 TRP B CA 1
ATOM 4766 C C . TRP B 1 192 ? -9.596 -15.106 47.153 1.00 22.08 279 TRP B C 1
ATOM 4767 O O . TRP B 1 192 ? -9.988 -15.930 47.989 1.00 18.87 279 TRP B O 1
ATOM 4778 N N . ALA B 1 193 ? -9.429 -15.399 45.865 1.00 21.19 280 ALA B N 1
ATOM 4779 C CA . ALA B 1 193 ? -9.685 -16.739 45.343 1.00 21.94 280 ALA B CA 1
ATOM 4780 C C . ALA B 1 193 ? -8.869 -17.805 46.086 1.00 24.59 280 ALA B C 1
ATOM 4781 O O . ALA B 1 193 ? -9.405 -18.841 46.498 1.00 28.29 280 ALA B O 1
ATOM 4783 N N . ILE B 1 194 ? -7.576 -17.539 46.261 1.00 20.36 281 ILE B N 1
ATOM 4784 C CA . ILE B 1 194 ? -6.683 -18.447 46.970 1.00 17.66 281 ILE B CA 1
ATOM 4785 C C . ILE B 1 194 ? -7.093 -18.574 48.439 1.00 23.17 281 ILE B C 1
ATOM 4786 O O . ILE B 1 194 ? -7.029 -19.663 49.019 1.00 27.45 281 ILE B O 1
ATOM 4791 N N . SER B 1 195 ? -7.526 -17.474 49.049 1.00 19.93 282 SER B N 1
ATOM 4792 C CA . SER B 1 195 ? -7.953 -17.543 50.444 1.00 19.26 282 SER B CA 1
ATOM 4793 C C . SER B 1 195 ? -9.203 -18.424 50.605 1.00 21.16 282 SER B C 1
ATOM 4794 O O . SER B 1 195 ? -9.362 -19.081 51.633 1.00 24.54 282 SER B O 1
ATOM 4797 N N . TYR B 1 196 ? -10.086 -18.432 49.603 1.00 20.57 283 TYR B N 1
ATOM 4798 C CA . TYR B 1 196 ? -11.257 -19.321 49.606 1.00 20.43 283 TYR B CA 1
ATOM 4799 C C . TYR B 1 196 ? -10.868 -20.792 49.462 1.00 20.77 283 TYR B C 1
ATOM 4800 O O . TYR B 1 196 ? -11.378 -21.650 50.179 1.00 22.08 283 TYR B O 1
ATOM 4809 N N . LEU B 1 197 ? -9.982 -21.072 48.509 1.00 17.09 284 LEU B N 1
ATOM 4810 C CA . LEU B 1 197 ? -9.593 -22.442 48.197 1.00 18.36 284 LEU B CA 1
ATOM 4811 C C . LEU B 1 197 ? -8.700 -23.069 49.276 1.00 20.64 284 LEU B C 1
ATOM 4812 O O . LEU B 1 197 ? -8.683 -24.288 49.439 1.00 21.79 284 LEU B O 1
ATOM 4817 N N . SER B 1 198 ? -7.967 -22.243 50.019 1.00 18.89 285 SER B N 1
ATOM 4818 C CA . SER B 1 198 ? -7.052 -22.762 51.034 1.00 18.79 285 SER B CA 1
ATOM 4819 C C . SER B 1 198 ? -7.785 -23.020 52.346 1.00 21.16 285 SER B C 1
ATOM 4820 O O . SER B 1 198 ? -7.217 -23.582 53.280 1.00 19.01 285 SER B O 1
ATOM 4823 N N . ASP B 1 199 ? -9.041 -22.585 52.415 1.00 22.78 286 ASP B N 1
ATOM 4824 C CA . ASP B 1 199 ? -9.898 -22.872 53.557 1.00 25.12 286 ASP B CA 1
ATOM 4825 C C . ASP B 1 199 ? -10.560 -24.233 53.351 1.00 26.89 286 ASP B C 1
ATOM 4826 O O . ASP B 1 199 ? -11.538 -24.362 52.617 1.00 29.59 286 ASP B O 1
ATOM 4831 N N . GLY B 1 200 ? -10.003 -25.256 53.982 1.00 27.70 287 GLY B N 1
ATOM 4832 C CA . GLY B 1 200 ? -10.459 -26.614 53.758 1.00 29.52 287 GLY B CA 1
ATOM 4833 C C . GLY B 1 200 ? -9.566 -27.615 54.461 1.00 29.61 287 GLY B C 1
ATOM 4834 O O . GLY B 1 200 ? -8.726 -27.238 55.284 1.00 29.33 287 GLY B O 1
ATOM 4835 N N . PRO B 1 201 ? -9.737 -28.903 54.142 1.00 31.29 288 PRO B N 1
ATOM 4836 C CA . PRO B 1 201 ? -8.941 -29.930 54.825 1.00 30.07 288 PRO B CA 1
ATOM 4837 C C . PRO B 1 201 ? -7.495 -29.948 54.335 1.00 29.85 288 PRO B C 1
ATOM 4838 O O . PRO B 1 201 ? -7.105 -29.111 53.515 1.00 32.39 288 PRO B O 1
ATOM 4842 N N . GLN B 1 202 ? -6.726 -30.904 54.843 1.00 28.76 289 GLN B N 1
ATOM 4843 C CA . GLN B 1 202 ? -5.319 -31.063 54.513 1.00 26.80 289 GLN B CA 1
ATOM 4844 C C . GLN B 1 202 ? -5.061 -31.087 53.008 1.00 21.66 289 GLN B C 1
ATOM 4845 O O . GLN B 1 202 ? -4.089 -30.506 52.536 1.00 20.34 289 GLN B O 1
ATOM 4851 N N . GLU B 1 203 ? -5.927 -31.753 52.252 1.00 25.00 290 GLU B N 1
ATOM 4852 C CA . GLU B 1 203 ? -5.712 -31.904 50.811 1.00 26.12 290 GLU B CA 1
ATOM 4853 C C . GLU B 1 203 ? -5.834 -30.570 50.091 1.00 26.06 290 GLU B C 1
ATOM 4854 O O . GLU B 1 203 ? -5.131 -30.331 49.109 1.00 29.97 290 GLU B O 1
ATOM 4860 N N . ALA B 1 204 ? -6.710 -29.696 50.582 1.00 20.70 291 ALA B N 1
ATOM 4861 C CA . ALA B 1 204 ? -6.874 -28.386 49.965 1.00 23.29 291 ALA B CA 1
ATOM 4862 C C . ALA B 1 204 ? -5.625 -27.551 50.201 1.00 25.66 291 ALA B C 1
ATOM 4863 O O . ALA B 1 204 ? -5.095 -26.951 49.271 1.00 27.04 291 ALA B O 1
ATOM 4865 N N . ILE B 1 205 ? -5.146 -27.536 51.444 1.00 26.01 292 ILE B N 1
ATOM 4866 C CA . ILE B 1 205 ? -3.907 -26.835 51.787 1.00 24.42 292 ILE B CA 1
ATOM 4867 C C . ILE B 1 205 ? -2.733 -27.396 50.998 1.00 25.32 292 ILE B C 1
ATOM 4868 O O . ILE B 1 205 ? -1.891 -26.654 50.478 1.00 24.90 292 ILE B O 1
ATOM 4873 N N . GLN B 1 206 ? -2.687 -28.715 50.891 1.00 26.97 293 GLN B N 1
ATOM 4874 C CA . GLN B 1 206 ? -1.599 -29.355 50.175 1.00 30.42 293 GLN B CA 1
ATOM 4875 C C . GLN B 1 206 ? -1.634 -28.975 48.704 1.00 24.85 293 GLN B C 1
ATOM 4876 O O . GLN B 1 206 ? -0.585 -28.771 48.094 1.00 25.75 293 GLN B O 1
ATOM 4882 N N . ALA B 1 207 ? -2.841 -28.891 48.144 1.00 22.23 294 ALA B N 1
ATOM 4883 C CA . ALA B 1 207 ? -3.022 -28.508 46.743 1.00 22.04 294 ALA B CA 1
ATOM 4884 C C . ALA B 1 207 ? -2.437 -27.127 46.487 1.00 23.08 294 ALA B C 1
ATOM 4885 O O . ALA B 1 207 ? -1.808 -26.894 45.460 1.00 20.05 294 ALA B O 1
ATOM 4887 N N . VAL B 1 208 ? -2.640 -26.223 47.443 1.00 20.79 295 VAL B N 1
ATOM 4888 C CA . VAL B 1 208 ? -2.121 -24.869 47.354 1.00 18.80 295 VAL B CA 1
ATOM 4889 C C . VAL B 1 208 ? -0.596 -24.848 47.476 1.00 23.77 295 VAL B C 1
ATOM 4890 O O . VAL B 1 208 ? 0.092 -24.135 46.731 1.00 25.42 295 VAL B O 1
ATOM 4894 N N . ILE B 1 209 ? -0.071 -25.661 48.389 1.00 22.09 296 ILE B N 1
ATOM 4895 C CA . ILE B 1 209 ? 1.372 -25.788 48.563 1.00 22.30 296 ILE B CA 1
ATOM 4896 C C . ILE B 1 209 ? 1.997 -26.355 47.299 1.00 26.22 296 ILE B C 1
ATOM 4897 O O . ILE B 1 209 ? 3.066 -25.915 46.891 1.00 32.85 296 ILE B O 1
ATOM 4902 N N . ASP B 1 210 ? 1.310 -27.297 46.655 1.00 25.81 297 ASP B N 1
ATOM 4903 C CA . ASP B 1 210 ? 1.874 -28.009 45.505 1.00 27.16 297 ASP B CA 1
ATOM 4904 C C . ASP B 1 210 ? 2.165 -27.113 44.306 1.00 31.88 297 ASP B C 1
ATOM 4905 O O . ASP B 1 210 ? 3.040 -27.437 43.501 1.00 38.32 297 ASP B O 1
ATOM 4910 N N . VAL B 1 211 ? 1.445 -25.999 44.173 1.00 28.45 298 VAL B N 1
ATOM 4911 C CA . VAL B 1 211 ? 1.724 -25.061 43.086 1.00 30.32 298 VAL B CA 1
ATOM 4912 C C . VAL B 1 211 ? 2.603 -23.892 43.544 1.00 34.03 298 VAL B C 1
ATOM 4913 O O . VAL B 1 211 ? 2.635 -22.844 42.904 1.00 38.48 298 VAL B O 1
ATOM 4917 N N . ARG B 1 212 ? 3.300 -24.085 44.663 1.00 34.70 299 ARG B N 1
ATOM 4918 C CA . ARG B 1 212 ? 4.320 -23.155 45.169 1.00 32.98 299 ARG B CA 1
ATOM 4919 C C . ARG B 1 212 ? 3.772 -21.753 45.461 1.00 29.74 299 ARG B C 1
ATOM 4920 O O . ARG B 1 212 ? 4.499 -20.765 45.402 1.00 34.50 299 ARG B O 1
ATOM 4928 N N . ILE B 1 213 ? 2.498 -21.684 45.814 1.00 25.73 300 ILE B N 1
ATOM 4929 C CA . ILE B 1 213 ? 1.856 -20.423 46.166 1.00 28.51 300 ILE B CA 1
ATOM 4930 C C . ILE B 1 213 ? 2.335 -19.715 47.454 1.00 26.81 300 ILE B C 1
ATOM 4931 O O . ILE B 1 213 ? 2.455 -18.489 47.455 1.00 33.43 300 ILE B O 1
ATOM 4936 N N . PRO B 1 214 ? 2.617 -20.459 48.542 1.00 22.80 301 PRO B N 1
ATOM 4937 C CA . PRO B 1 214 ? 2.944 -19.756 49.797 1.00 21.73 301 PRO B CA 1
ATOM 4938 C C . PRO B 1 214 ? 4.059 -18.705 49.754 1.00 32.06 301 PRO B C 1
ATOM 4939 O O . PRO B 1 214 ? 3.897 -17.655 50.376 1.00 35.98 301 PRO B O 1
ATOM 4943 N N . LYS B 1 215 ? 5.156 -18.974 49.056 1.00 34.15 302 LYS B N 1
ATOM 4944 C CA . LYS B 1 215 ? 6.262 -18.020 48.972 1.00 35.78 302 LYS B CA 1
ATOM 4945 C C . LYS B 1 215 ? 5.796 -16.630 48.530 1.00 35.00 302 LYS B C 1
ATOM 4946 O O . LYS B 1 215 ? 6.128 -15.619 49.153 1.00 32.11 302 LYS B O 1
ATOM 4952 N N . ARG B 1 216 ? 5.025 -16.587 47.451 1.00 34.45 303 ARG B N 1
ATOM 4953 C CA . ARG B 1 216 ? 4.525 -15.324 46.929 1.00 32.21 303 ARG B CA 1
ATOM 4954 C C . ARG B 1 216 ? 3.455 -14.697 47.839 1.00 33.43 303 ARG B C 1
ATOM 4955 O O . ARG B 1 216 ? 3.390 -13.471 47.980 1.00 35.30 303 ARG B O 1
ATOM 4963 N N . LEU B 1 217 ? 2.627 -15.531 48.464 1.00 30.76 304 LEU B N 1
ATOM 4964 C CA . LEU B 1 217 ? 1.643 -15.022 49.412 1.00 32.59 304 LEU B CA 1
ATOM 4965 C C . LEU B 1 217 ? 2.299 -14.210 50.517 1.00 35.94 304 LEU B C 1
ATOM 4966 O O . LEU B 1 217 ? 1.856 -13.104 50.837 1.00 36.37 304 LEU B O 1
ATOM 4971 N N . VAL B 1 218 ? 3.370 -14.757 51.081 1.00 35.90 305 VAL B N 1
ATOM 4972 C CA . VAL B 1 218 ? 4.055 -14.109 52.187 1.00 32.14 305 VAL B CA 1
ATOM 4973 C C . VAL B 1 218 ? 4.686 -12.791 51.749 1.00 33.86 305 VAL B C 1
ATOM 4974 O O . VAL B 1 218 ? 4.669 -11.819 52.502 1.00 35.69 305 VAL B O 1
ATOM 4978 N N . GLU B 1 219 ? 5.219 -12.750 50.531 1.00 34.90 306 GLU B N 1
ATOM 4979 C CA . GLU B 1 219 ? 5.746 -11.502 49.979 1.00 39.85 306 GLU B CA 1
ATOM 4980 C C . GLU B 1 219 ? 4.668 -10.427 49.934 1.00 37.50 306 GLU B C 1
ATOM 4981 O O . GLU B 1 219 ? 4.918 -9.270 50.276 1.00 37.82 306 GLU B O 1
ATOM 4987 N N . LEU B 1 220 ? 3.465 -10.828 49.529 1.00 34.30 307 LEU B N 1
ATOM 4988 C CA . LEU B 1 220 ? 2.346 -9.905 49.371 1.00 31.65 307 LEU B CA 1
ATOM 4989 C C . LEU B 1 220 ? 1.804 -9.414 50.711 1.00 37.66 307 LEU B C 1
ATOM 4990 O O . LEU B 1 220 ? 0.972 -8.510 50.750 1.00 42.89 307 LEU B O 1
ATOM 4995 N N . LEU B 1 221 ? 2.268 -10.001 51.810 1.00 36.31 308 LEU B N 1
ATOM 4996 C CA . LEU B 1 221 ? 1.856 -9.534 53.132 1.00 33.70 308 LEU B CA 1
ATOM 4997 C C . LEU B 1 221 ? 2.383 -8.119 53.388 1.00 38.55 308 LEU B C 1
ATOM 4998 O O . LEU B 1 221 ? 1.836 -7.389 54.217 1.00 41.74 308 LEU B O 1
ATOM 5003 N N . SER B 1 222 ? 3.428 -7.724 52.661 1.00 37.32 309 SER B N 1
ATOM 5004 C CA . SER B 1 222 ? 4.002 -6.391 52.839 1.00 40.37 309 SER B CA 1
ATOM 5005 C C . SER B 1 222 ? 3.639 -5.457 51.681 1.00 41.43 309 SER B C 1
ATOM 5006 O O . SER B 1 222 ? 4.343 -4.483 51.409 1.00 42.66 309 SER B O 1
ATOM 5009 N N . HIS B 1 223 ? 2.538 -5.760 51.003 1.00 40.43 310 HIS B N 1
ATOM 5010 C CA . HIS B 1 223 ? 2.034 -4.881 49.964 1.00 42.53 310 HIS B CA 1
ATOM 5011 C C . HIS B 1 223 ? 1.526 -3.624 50.650 1.00 46.93 310 HIS B C 1
ATOM 5012 O O . HIS B 1 223 ? 1.007 -3.686 51.772 1.00 46.18 310 HIS B O 1
ATOM 5019 N N . GLU B 1 224 ? 1.684 -2.494 49.971 1.00 51.06 311 GLU B N 1
ATOM 5020 C CA . GLU B 1 224 ? 1.293 -1.188 50.489 1.00 54.27 311 GLU B CA 1
ATOM 5021 C C . GLU B 1 224 ? -0.174 -1.122 50.897 1.00 52.99 311 GLU B C 1
ATOM 5022 O O . GLU B 1 224 ? -0.531 -0.444 51.857 1.00 56.42 311 GLU B O 1
ATOM 5028 N N . SER B 1 225 ? -1.020 -1.837 50.163 1.00 46.86 312 SER B N 1
ATOM 5029 C CA . SER B 1 225 ? -2.463 -1.702 50.304 1.00 44.85 312 SER B CA 1
ATOM 5030 C C . SER B 1 225 ? -3.081 -2.836 51.112 1.00 42.05 312 SER B C 1
ATOM 5031 O O . SER B 1 225 ? -2.777 -4.004 50.880 1.00 39.78 312 SER B O 1
ATOM 5034 N N . THR B 1 226 ? -3.946 -2.490 52.063 1.00 41.16 313 THR B N 1
ATOM 5035 C CA . THR B 1 226 ? -4.626 -3.496 52.872 1.00 41.18 313 THR B CA 1
ATOM 5036 C C . THR B 1 226 ? -5.619 -4.309 52.044 1.00 41.42 313 THR B C 1
ATOM 5037 O O . THR B 1 226 ? -6.136 -5.331 52.516 1.00 39.69 313 THR B O 1
ATOM 5041 N N . LEU B 1 227 ? -5.891 -3.856 50.820 1.00 39.41 314 LEU B N 1
ATOM 5042 C CA . LEU B 1 227 ? -6.758 -4.605 49.918 1.00 36.08 314 LEU B CA 1
ATOM 5043 C C . LEU B 1 227 ? -6.055 -5.863 49.418 1.00 31.75 314 LEU B C 1
ATOM 5044 O O . LEU B 1 227 ? -6.709 -6.826 49.022 1.00 32.39 314 LEU B O 1
ATOM 5049 N N . VAL B 1 228 ? -4.727 -5.843 49.430 1.00 29.86 315 VAL B N 1
ATOM 5050 C CA . VAL B 1 228 ? -3.932 -7.021 49.100 1.00 30.61 315 VAL B CA 1
ATOM 5051 C C . VAL B 1 228 ? -3.574 -7.795 50.365 1.00 31.73 315 VAL B C 1
ATOM 5052 O O . VAL B 1 228 ? -3.689 -9.019 50.405 1.00 35.93 315 VAL B O 1
ATOM 5056 N N . GLN B 1 229 ? -3.156 -7.076 51.401 1.00 29.66 316 GLN B N 1
ATOM 5057 C CA . GLN B 1 229 ? -2.777 -7.695 52.668 1.00 27.99 316 GLN B CA 1
ATOM 5058 C C . GLN B 1 229 ? -3.880 -8.578 53.246 1.00 28.50 316 GLN B C 1
ATOM 5059 O O . GLN B 1 229 ? -3.615 -9.712 53.668 1.00 32.61 316 GLN B O 1
ATOM 5065 N N . THR B 1 230 ? -5.112 -8.071 53.247 1.00 27.90 317 THR B N 1
ATOM 5066 C CA . THR B 1 230 ? -6.224 -8.795 53.868 1.00 25.79 317 THR B CA 1
ATOM 5067 C C . THR B 1 230 ? -6.431 -10.182 53.242 1.00 23.80 317 THR B C 1
ATOM 5068 O O . THR B 1 230 ? -6.325 -11.173 53.954 1.00 20.74 317 THR B O 1
ATOM 5072 N N . PRO B 1 231 ? -6.687 -10.269 51.918 1.00 24.16 318 PRO B N 1
ATOM 5073 C CA . PRO B 1 231 ? -6.893 -11.633 51.412 1.00 24.43 318 PRO B CA 1
ATOM 5074 C C . PRO B 1 231 ? -5.626 -12.494 51.452 1.00 23.59 318 PRO B C 1
ATOM 5075 O O . PRO B 1 231 ? -5.729 -13.712 51.603 1.00 19.13 318 PRO B O 1
ATOM 5079 N N . ALA B 1 232 ? -4.454 -11.882 51.329 1.00 24.00 319 ALA B N 1
ATOM 5080 C CA . ALA B 1 232 ? -3.221 -12.654 51.414 1.00 24.08 319 ALA B CA 1
ATOM 5081 C C . ALA B 1 232 ? -3.061 -13.238 52.816 1.00 25.39 319 ALA B C 1
ATOM 5082 O O . ALA B 1 232 ? -2.805 -14.429 52.957 1.00 25.65 319 ALA B O 1
ATOM 5084 N N . LEU B 1 233 ? -3.245 -12.410 53.846 1.00 26.66 320 LEU B N 1
ATOM 5085 C CA . LEU B 1 233 ? -3.141 -12.871 55.238 1.00 24.24 320 LEU B CA 1
ATOM 5086 C C . LEU B 1 233 ? -4.167 -13.959 55.560 1.00 22.40 320 LEU B C 1
ATOM 5087 O O . LEU B 1 233 ? -3.867 -14.926 56.265 1.00 19.16 320 LEU B O 1
ATOM 5092 N N . ARG B 1 234 ? -5.374 -13.807 55.034 1.00 19.20 321 ARG B N 1
ATOM 5093 C CA . ARG B 1 234 ? -6.396 -14.814 55.235 1.00 24.99 321 ARG B CA 1
ATOM 5094 C C . ARG B 1 234 ? -5.966 -16.166 54.669 1.00 25.18 321 ARG B C 1
ATOM 5095 O O . ARG B 1 234 ? -6.153 -17.206 55.307 1.00 27.29 321 ARG B O 1
ATOM 5103 N N . ALA B 1 235 ? -5.362 -16.149 53.486 1.00 22.12 322 ALA B N 1
ATOM 5104 C CA . ALA B 1 235 ? -4.884 -17.381 52.874 1.00 21.86 322 ALA B CA 1
ATOM 5105 C C . ALA B 1 235 ? -3.713 -17.977 53.666 1.00 23.61 322 ALA B C 1
ATOM 5106 O O . ALA B 1 235 ? -3.679 -19.183 53.925 1.00 22.08 322 ALA B O 1
ATOM 5108 N N . VAL B 1 236 ? -2.760 -17.124 54.038 1.00 20.98 323 VAL B N 1
ATOM 5109 C CA . VAL B 1 236 ? -1.615 -17.531 54.843 1.00 20.27 323 VAL B CA 1
ATOM 5110 C C . VAL B 1 236 ? -2.080 -18.137 56.158 1.00 22.47 323 VAL B C 1
ATOM 5111 O O . VAL B 1 236 ? -1.581 -19.178 56.590 1.00 24.44 323 VAL B O 1
ATOM 5115 N N . GLY B 1 237 ? -3.022 -17.456 56.800 1.00 21.54 324 GLY B N 1
ATOM 5116 C CA . GLY B 1 237 ? -3.633 -17.948 58.016 1.00 21.73 324 GLY B CA 1
ATOM 5117 C C . GLY B 1 237 ? -4.277 -19.305 57.821 1.00 21.87 324 GLY B C 1
ATOM 5118 O O . GLY B 1 237 ? -4.142 -20.194 58.672 1.00 18.38 324 GLY B O 1
ATOM 5119 N N . ASN B 1 238 ? -5.001 -19.455 56.713 1.00 20.97 325 ASN B N 1
ATOM 5120 C CA . ASN B 1 238 ? -5.634 -20.728 56.393 1.00 19.80 325 ASN B CA 1
ATOM 5121 C C . ASN B 1 238 ? -4.617 -21.853 56.279 1.00 20.35 325 ASN B C 1
ATOM 5122 O O . ASN B 1 238 ? -4.865 -22.962 56.725 1.00 22.38 325 ASN B O 1
ATOM 5127 N N . ILE B 1 239 ? -3.465 -21.573 55.687 1.00 25.31 326 ILE B N 1
ATOM 5128 C CA . ILE B 1 239 ? -2.496 -22.635 55.470 1.00 27.50 326 ILE B CA 1
ATOM 5129 C C . ILE B 1 239 ? -1.915 -23.155 56.787 1.00 28.68 326 ILE B C 1
ATOM 5130 O O . ILE B 1 239 ? -1.816 -24.368 56.977 1.00 31.54 326 ILE B O 1
ATOM 5135 N N . VAL B 1 240 ? -1.573 -22.267 57.720 1.00 28.81 327 VAL B N 1
ATOM 5136 C CA . VAL B 1 240 ? -0.949 -22.732 58.968 1.00 31.30 327 VAL B CA 1
ATOM 5137 C C . VAL B 1 240 ? -1.984 -23.340 59.918 1.00 28.53 327 VAL B C 1
ATOM 5138 O O . VAL B 1 240 ? -1.682 -23.722 61.056 1.00 25.43 327 VAL B O 1
ATOM 5142 N N . THR B 1 241 ? -3.202 -23.453 59.407 1.00 27.33 328 THR B N 1
ATOM 5143 C CA . THR B 1 241 ? -4.268 -24.205 60.041 1.00 23.90 328 THR B CA 1
ATOM 5144 C C . THR B 1 241 ? -4.010 -25.702 59.792 1.00 24.61 328 THR B C 1
ATOM 5145 O O . THR B 1 241 ? -4.608 -26.580 60.428 1.00 27.29 328 THR B O 1
ATOM 5149 N N . GLY B 1 242 ? -3.088 -25.982 58.873 1.00 21.61 329 GLY B N 1
ATOM 5150 C CA . GLY B 1 242 ? -2.726 -27.344 58.521 1.00 21.53 329 GLY B CA 1
ATOM 5151 C C . GLY B 1 242 ? -1.727 -27.974 59.478 1.00 24.27 329 GLY B C 1
ATOM 5152 O O . GLY B 1 242 ? -1.451 -27.417 60.546 1.00 26.01 329 GLY B O 1
ATOM 5153 N N . ASN B 1 243 ? -1.182 -29.130 59.099 1.00 22.23 330 ASN B N 1
ATOM 5154 C CA . ASN B 1 243 ? -0.246 -29.854 59.965 1.00 24.93 330 ASN B CA 1
ATOM 5155 C C . ASN B 1 243 ? 1.114 -29.155 60.093 1.00 25.31 330 ASN B C 1
ATOM 5156 O O . ASN B 1 243 ? 1.347 -28.106 59.498 1.00 25.69 330 ASN B O 1
ATOM 5161 N N . ASP B 1 244 ? 2.007 -29.732 60.884 1.00 30.77 331 ASP B N 1
ATOM 5162 C CA . ASP B 1 244 ? 3.295 -29.094 61.145 1.00 32.75 331 ASP B CA 1
ATOM 5163 C C . ASP B 1 244 ? 4.140 -28.908 59.883 1.00 30.84 331 ASP B C 1
ATOM 5164 O O . ASP B 1 244 ? 4.798 -27.887 59.718 1.00 27.48 331 ASP B O 1
ATOM 5169 N N . LEU B 1 245 ? 4.101 -29.880 58.979 1.00 33.51 332 LEU B N 1
ATOM 5170 C CA . LEU B 1 245 ? 4.875 -29.792 57.747 1.00 31.84 332 LEU B CA 1
ATOM 5171 C C . LEU B 1 245 ? 4.366 -28.654 56.858 1.00 31.65 332 LEU B C 1
ATOM 5172 O O . LEU B 1 245 ? 5.156 -27.831 56.385 1.00 31.31 332 LEU B O 1
ATOM 5177 N N . GLN B 1 246 ? 3.047 -28.606 56.655 1.00 24.75 333 GLN B N 1
ATOM 5178 C CA . GLN B 1 246 ? 2.419 -27.560 55.849 1.00 25.71 333 GLN B CA 1
ATOM 5179 C C . GLN B 1 246 ? 2.628 -26.176 56.461 1.00 29.17 333 GLN B C 1
ATOM 5180 O O . GLN B 1 246 ? 2.847 -25.197 55.748 1.00 29.34 333 GLN B O 1
ATOM 5186 N N . THR B 1 247 ? 2.553 -26.103 57.785 1.00 27.70 334 THR B N 1
ATOM 5187 C CA . THR B 1 247 ? 2.786 -24.855 58.499 1.00 25.51 334 THR B CA 1
ATOM 5188 C C . THR B 1 247 ? 4.229 -24.378 58.297 1.00 26.10 334 THR B C 1
ATOM 5189 O O . THR B 1 247 ? 4.488 -23.179 58.174 1.00 25.24 334 THR B O 1
ATOM 5193 N N . GLN B 1 248 ? 5.161 -25.326 58.231 1.00 25.74 335 GLN B N 1
ATOM 5194 C CA . GLN B 1 248 ? 6.572 -25.007 58.041 1.00 26.70 335 GLN B CA 1
ATOM 5195 C C . GLN B 1 248 ? 6.861 -24.355 56.690 1.00 28.35 335 GLN B C 1
ATOM 5196 O O . GLN B 1 248 ? 7.805 -23.574 56.563 1.00 30.45 335 GLN B O 1
ATOM 5202 N N . VAL B 1 249 ? 6.047 -24.672 55.689 1.00 25.75 336 VAL B N 1
ATOM 5203 C CA . VAL B 1 249 ? 6.203 -24.078 54.368 1.00 25.07 336 VAL B CA 1
ATOM 5204 C C . VAL B 1 249 ? 6.058 -22.565 54.456 1.00 29.66 336 VAL B C 1
ATOM 5205 O O . VAL B 1 249 ? 6.863 -21.821 53.897 1.00 29.37 336 VAL B O 1
ATOM 5209 N N . VAL B 1 250 ? 5.052 -22.117 55.203 1.00 31.48 337 VAL B N 1
ATOM 5210 C CA . VAL B 1 250 ? 4.804 -20.687 55.363 1.00 35.02 337 VAL B CA 1
ATOM 5211 C C . VAL B 1 250 ? 5.915 -20.024 56.179 1.00 36.86 337 VAL B C 1
ATOM 5212 O O . VAL B 1 250 ? 6.351 -18.908 55.875 1.00 37.83 337 VAL B O 1
ATOM 5216 N N . ILE B 1 251 ? 6.379 -20.720 57.210 1.00 34.42 338 ILE B N 1
ATOM 5217 C CA . ILE B 1 251 ? 7.479 -20.217 58.018 1.00 30.46 338 ILE B CA 1
ATOM 5218 C C . ILE B 1 251 ? 8.737 -20.050 57.182 1.00 30.28 338 ILE B C 1
ATOM 5219 O O . ILE B 1 251 ? 9.430 -19.041 57.305 1.00 32.28 338 ILE B O 1
ATOM 5224 N N . ASN B 1 252 ? 9.028 -21.034 56.332 1.00 29.65 339 ASN B N 1
ATOM 5225 C CA . ASN B 1 252 ? 10.195 -20.970 55.452 1.00 30.27 339 ASN B CA 1
ATOM 5226 C C . ASN B 1 252 ? 10.131 -19.815 54.457 1.00 32.27 339 ASN B C 1
ATOM 5227 O O . ASN B 1 252 ? 11.156 -19.377 53.941 1.00 35.81 339 ASN B O 1
ATOM 5232 N N . ALA B 1 253 ? 8.921 -19.333 54.191 1.00 30.61 340 ALA B N 1
ATOM 5233 C CA . ALA B 1 253 ? 8.704 -18.211 53.286 1.00 33.75 340 ALA B CA 1
ATOM 5234 C C . ALA B 1 253 ? 8.809 -16.863 53.996 1.00 35.77 340 ALA B C 1
ATOM 5235 O O . ALA B 1 253 ? 8.586 -15.820 53.391 1.00 35.85 340 ALA B O 1
ATOM 5237 N N . GLY B 1 254 ? 9.149 -16.891 55.279 1.00 38.31 341 GLY B N 1
ATOM 5238 C CA . GLY B 1 254 ? 9.393 -15.673 56.031 1.00 39.84 341 GLY B CA 1
ATOM 5239 C C . GLY B 1 254 ? 8.146 -14.986 56.560 1.00 35.23 341 GLY B C 1
ATOM 5240 O O . GLY B 1 254 ? 8.090 -13.762 56.627 1.00 35.39 341 GLY B O 1
ATOM 5241 N N . VAL B 1 255 ? 7.140 -15.765 56.935 1.00 34.29 342 VAL B N 1
ATOM 5242 C CA . VAL B 1 255 ? 5.890 -15.179 57.388 1.00 32.32 342 VAL B CA 1
ATOM 5243 C C . VAL B 1 255 ? 6.049 -14.482 58.737 1.00 33.95 342 VAL B C 1
ATOM 5244 O O . VAL B 1 255 ? 5.343 -13.512 59.017 1.00 35.62 342 VAL B O 1
ATOM 5248 N N . LEU B 1 256 ? 6.990 -14.952 59.557 1.00 33.70 343 LEU B N 1
ATOM 5249 C CA . LEU B 1 256 ? 7.122 -14.451 60.925 1.00 32.94 343 LEU B CA 1
ATOM 5250 C C . LEU B 1 256 ? 7.581 -12.985 61.003 1.00 36.50 343 LEU B C 1
ATOM 5251 O O . LEU B 1 256 ? 6.984 -12.206 61.743 1.00 40.91 343 LEU B O 1
ATOM 5256 N N . PRO B 1 257 ? 8.633 -12.594 60.254 1.00 36.76 344 PRO B N 1
ATOM 5257 C CA . PRO B 1 257 ? 8.920 -11.157 60.245 1.00 36.83 344 PRO B CA 1
ATOM 5258 C C . PRO B 1 257 ? 7.757 -10.323 59.700 1.00 41.49 344 PRO B C 1
ATOM 5259 O O . PRO B 1 257 ? 7.556 -9.194 60.151 1.00 46.64 344 PRO B O 1
ATOM 5263 N N . ALA B 1 258 ? 7.005 -10.877 58.750 1.00 34.72 345 ALA B N 1
ATOM 5264 C CA . ALA B 1 258 ? 5.893 -10.157 58.144 1.00 32.10 345 ALA B CA 1
ATOM 5265 C C . ALA B 1 258 ? 4.768 -9.952 59.137 1.00 34.35 345 ALA B C 1
ATOM 5266 O O . ALA B 1 258 ? 4.153 -8.888 59.184 1.00 37.25 345 ALA B O 1
ATOM 5268 N N . LEU B 1 259 ? 4.517 -10.972 59.948 1.00 34.82 346 LEU B N 1
ATOM 5269 C CA . LEU B 1 259 ? 3.442 -10.915 60.920 1.00 31.72 346 LEU B CA 1
ATOM 5270 C C . LEU B 1 259 ? 3.799 -9.908 61.997 1.00 35.73 346 LEU B C 1
ATOM 5271 O O . LEU B 1 259 ? 2.917 -9.373 62.655 1.00 41.60 346 LEU B O 1
ATOM 5276 N N . ARG B 1 260 ? 5.093 -9.656 62.181 1.00 36.56 347 ARG B N 1
ATOM 5277 C CA . ARG B 1 260 ? 5.530 -8.645 63.135 1.00 36.84 347 ARG B CA 1
ATOM 5278 C C . ARG B 1 260 ? 4.958 -7.288 62.779 1.00 37.89 347 ARG B C 1
ATOM 5279 O O . ARG B 1 260 ? 4.451 -6.577 63.646 1.00 41.02 347 ARG B O 1
ATOM 5287 N N . LEU B 1 261 ? 5.008 -6.942 61.496 1.00 38.18 348 LEU B N 1
ATOM 5288 C CA . LEU B 1 261 ? 4.513 -5.641 61.058 1.00 42.66 348 LEU B CA 1
ATOM 5289 C C . LEU B 1 261 ? 3.002 -5.563 61.155 1.00 39.13 348 LEU B C 1
ATOM 5290 O O . LEU B 1 261 ? 2.461 -4.552 61.594 1.00 41.60 348 LEU B O 1
ATOM 5295 N N . LEU B 1 262 ? 2.330 -6.645 60.769 1.00 34.48 349 LEU B N 1
ATOM 5296 C CA . LEU B 1 262 ? 0.876 -6.668 60.701 1.00 36.58 349 LEU B CA 1
ATOM 5297 C C . LEU B 1 262 ? 0.262 -6.486 62.091 1.00 38.88 349 LEU B C 1
ATOM 5298 O O . LEU B 1 262 ? -0.879 -6.034 62.234 1.00 38.70 349 LEU B O 1
ATOM 5303 N N . LEU B 1 263 ? 1.045 -6.809 63.115 1.00 37.22 350 LEU B N 1
ATOM 5304 C CA . LEU B 1 263 ? 0.614 -6.654 64.499 1.00 38.66 350 LEU B CA 1
ATOM 5305 C C . LEU B 1 263 ? 0.352 -5.176 64.887 1.00 39.58 350 LEU B C 1
ATOM 5306 O O . LEU B 1 263 ? -0.300 -4.895 65.893 1.00 37.48 350 LEU B O 1
ATOM 5311 N N . SER B 1 264 ? 0.860 -4.242 64.085 1.00 42.17 351 SER B N 1
ATOM 5312 C CA . SER B 1 264 ? 0.682 -2.808 64.346 1.00 44.19 351 SER B CA 1
ATOM 5313 C C . SER B 1 264 ? -0.414 -2.169 63.486 1.00 42.06 351 SER B C 1
ATOM 5314 O O . SER B 1 264 ? -0.659 -0.965 63.581 1.00 47.25 351 SER B O 1
ATOM 5317 N N . SER B 1 265 ? -1.056 -2.969 62.640 1.00 37.79 352 SER B N 1
ATOM 5318 C CA . SER B 1 265 ? -1.990 -2.453 61.636 1.00 35.40 352 SER B CA 1
ATOM 5319 C C . SER B 1 265 ? -3.132 -1.646 62.220 1.00 36.04 352 SER B C 1
ATOM 5320 O O . SER B 1 265 ? -3.717 -2.023 63.230 1.00 39.05 352 SER B O 1
ATOM 5323 N N . PRO B 1 266 ? -3.451 -0.522 61.575 1.00 36.00 353 PRO B N 1
ATOM 5324 C CA . PRO B 1 266 ? -4.640 0.262 61.907 1.00 36.17 353 PRO B CA 1
ATOM 5325 C C . PRO B 1 266 ? -5.925 -0.518 61.628 1.00 40.70 353 PRO B C 1
ATOM 5326 O O . PRO B 1 266 ? -6.966 -0.210 62.208 1.00 42.93 353 PRO B O 1
ATOM 5330 N N . LYS B 1 267 ? -5.862 -1.492 60.725 1.00 32.87 354 LYS B N 1
ATOM 5331 C CA . LYS B 1 267 ? -7.025 -2.312 60.415 1.00 31.49 354 LYS B CA 1
ATOM 5332 C C . LYS B 1 267 ? -7.147 -3.459 61.419 1.00 36.27 354 LYS B C 1
ATOM 5333 O O . LYS B 1 267 ? -6.340 -4.392 61.409 1.00 33.74 354 LYS B O 1
ATOM 5339 N N . GLU B 1 268 ? -8.167 -3.394 62.272 1.00 35.17 355 GLU B N 1
ATOM 5340 C CA . GLU B 1 268 ? -8.294 -4.321 63.391 1.00 36.05 355 GLU B CA 1
ATOM 5341 C C . GLU B 1 268 ? -8.306 -5.777 62.937 1.00 36.80 355 GLU B C 1
ATOM 5342 O O . GLU B 1 268 ? -7.701 -6.645 63.578 1.00 39.70 355 GLU B O 1
ATOM 5348 N N . ASN B 1 269 ? -8.981 -6.037 61.826 1.00 30.80 356 ASN B N 1
ATOM 5349 C CA . ASN B 1 269 ? -9.069 -7.387 61.306 1.00 29.36 356 ASN B CA 1
ATOM 5350 C C . ASN B 1 269 ? -7.716 -7.958 60.941 1.00 26.13 356 ASN B C 1
ATOM 5351 O O . ASN B 1 269 ? -7.489 -9.131 61.139 1.00 24.03 356 ASN B O 1
ATOM 5356 N N . ILE B 1 270 ? -6.807 -7.134 60.433 1.00 27.56 357 ILE B N 1
ATOM 5357 C CA . ILE B 1 270 ? -5.460 -7.618 60.135 1.00 28.22 357 ILE B CA 1
ATOM 5358 C C . ILE B 1 270 ? -4.702 -7.951 61.430 1.00 27.45 357 ILE B C 1
ATOM 5359 O O . ILE B 1 270 ? -4.070 -9.003 61.519 1.00 24.65 357 ILE B O 1
ATOM 5364 N N . LYS B 1 271 ? -4.794 -7.071 62.428 1.00 26.73 358 LYS B N 1
ATOM 5365 C CA . LYS B 1 271 ? -4.218 -7.316 63.754 1.00 29.95 358 LYS B CA 1
ATOM 5366 C C . LYS B 1 271 ? -4.701 -8.642 64.322 1.00 29.48 358 LYS B C 1
ATOM 5367 O O . LYS B 1 271 ? -3.916 -9.465 64.793 1.00 28.86 358 LYS B O 1
ATOM 5373 N N . LYS B 1 272 ? -6.013 -8.830 64.274 1.00 28.73 359 LYS B N 1
ATOM 5374 C CA . LYS B 1 272 ? -6.637 -10.021 64.823 1.00 30.37 359 LYS B CA 1
ATOM 5375 C C . LYS B 1 272 ? -6.255 -11.269 64.027 1.00 29.22 359 LYS B C 1
ATOM 5376 O O . LYS B 1 272 ? -5.955 -12.313 64.610 1.00 27.67 359 LYS B O 1
ATOM 5382 N N . GLU B 1 273 ? -6.268 -11.158 62.700 1.00 27.80 360 GLU B N 1
ATOM 5383 C CA . GLU B 1 273 ? -5.874 -12.265 61.832 1.00 26.22 360 GLU B CA 1
ATOM 5384 C C . GLU B 1 273 ? -4.412 -12.626 62.014 1.00 27.21 360 GLU B C 1
ATOM 5385 O O . GLU B 1 273 ? -4.040 -13.789 61.902 1.00 26.83 360 GLU B O 1
ATOM 5391 N N . ALA B 1 274 ? -3.585 -11.622 62.284 1.00 28.73 361 ALA B N 1
ATOM 5392 C CA . ALA B 1 274 ? -2.173 -11.862 62.532 1.00 27.40 361 ALA B CA 1
ATOM 5393 C C . ALA B 1 274 ? -1.989 -12.691 63.808 1.00 26.97 361 ALA B C 1
ATOM 5394 O O . ALA B 1 274 ? -1.211 -13.646 63.822 1.00 28.38 361 ALA B O 1
ATOM 5396 N N . CYS B 1 275 ? -2.722 -12.341 64.865 1.00 25.43 362 CYS B N 1
ATOM 5397 C CA . CYS B 1 275 ? -2.665 -13.086 66.127 1.00 28.31 362 CYS B CA 1
ATOM 5398 C C . CYS B 1 275 ? -3.132 -14.526 65.977 1.00 29.50 362 CYS B C 1
ATOM 5399 O O . CYS B 1 275 ? -2.503 -15.452 66.481 1.00 34.24 362 CYS B O 1
ATOM 5402 N N . TRP B 1 276 ? -4.242 -14.696 65.273 1.00 24.26 363 TRP B N 1
ATOM 5403 C CA . TRP B 1 276 ? -4.810 -16.007 65.012 1.00 23.91 363 TRP B CA 1
ATOM 5404 C C . TRP B 1 276 ? -3.821 -16.868 64.242 1.00 26.03 363 TRP B C 1
ATOM 5405 O O . TRP B 1 276 ? -3.555 -18.012 64.628 1.00 24.98 363 TRP B O 1
ATOM 5416 N N . THR B 1 277 ? -3.263 -16.299 63.174 1.00 24.65 364 THR B N 1
ATOM 5417 C CA . THR B 1 277 ? -2.242 -16.967 62.379 1.00 24.94 364 THR B CA 1
ATOM 5418 C C . THR B 1 277 ? -1.084 -17.398 63.263 1.00 29.08 364 THR B C 1
ATOM 5419 O O . THR B 1 277 ? -0.679 -18.562 63.235 1.00 32.08 364 THR B O 1
ATOM 5423 N N . ILE B 1 278 ? -0.574 -16.468 64.067 1.00 28.76 365 ILE B N 1
ATOM 5424 C CA . ILE B 1 278 ? 0.526 -16.782 64.969 1.00 29.46 365 ILE B CA 1
ATOM 5425 C C . ILE B 1 278 ? 0.132 -17.881 65.961 1.00 31.11 365 ILE B C 1
ATOM 5426 O O . ILE B 1 278 ? 0.935 -18.775 66.250 1.00 32.22 365 ILE B O 1
ATOM 5431 N N . SER B 1 279 ? -1.107 -17.842 66.450 1.00 26.55 366 SER B N 1
ATOM 5432 C CA . SER B 1 279 ? -1.565 -18.837 67.421 1.00 27.19 366 SER B CA 1
ATOM 5433 C C . SER B 1 279 ? -1.552 -20.247 66.843 1.00 25.77 366 SER B C 1
ATOM 5434 O O . SER B 1 279 ? -1.341 -21.221 67.562 1.00 28.41 366 SER B O 1
ATOM 5437 N N . ASN B 1 280 ? -1.791 -20.356 65.546 1.00 22.73 367 ASN B N 1
ATOM 5438 C CA . ASN B 1 280 ? -1.788 -21.659 64.909 1.00 23.42 367 ASN B CA 1
ATOM 5439 C C . ASN B 1 280 ? -0.380 -22.134 64.598 1.00 22.79 367 ASN B C 1
ATOM 5440 O O . ASN B 1 280 ? -0.166 -23.310 64.318 1.00 22.94 367 ASN B O 1
ATOM 5445 N N . ILE B 1 281 ? 0.572 -21.209 64.643 1.00 23.18 368 ILE B N 1
ATOM 5446 C CA . ILE B 1 281 ? 1.984 -21.554 64.539 1.00 24.84 368 ILE B CA 1
ATOM 5447 C C . ILE B 1 281 ? 2.562 -21.922 65.908 1.00 29.11 368 ILE B C 1
ATOM 5448 O O . ILE B 1 281 ? 3.361 -22.859 66.019 1.00 31.07 368 ILE B O 1
ATOM 5453 N N . THR B 1 282 ? 2.144 -21.213 66.958 1.00 26.89 369 THR B N 1
ATOM 5454 C CA . THR B 1 282 ? 2.585 -21.568 68.307 1.00 30.64 369 THR B CA 1
ATOM 5455 C C . THR B 1 282 ? 1.843 -22.813 68.803 1.00 31.56 369 THR B C 1
ATOM 5456 O O . THR B 1 282 ? 2.148 -23.334 69.873 1.00 33.28 369 THR B O 1
ATOM 5460 N N . ALA B 1 283 ? 0.897 -23.293 67.995 1.00 30.64 370 ALA B N 1
ATOM 5461 C CA . ALA B 1 283 ? 0.212 -24.564 68.228 1.00 30.57 370 ALA B CA 1
ATOM 5462 C C . ALA B 1 283 ? 0.944 -25.706 67.527 1.00 30.57 370 ALA B C 1
ATOM 5463 O O . ALA B 1 283 ? 0.482 -26.851 67.522 1.00 28.74 370 ALA B O 1
ATOM 5465 N N . GLY B 1 284 ? 2.069 -25.378 66.903 1.00 30.12 371 GLY B N 1
ATOM 5466 C CA . GLY B 1 284 ? 2.880 -26.366 66.221 1.00 30.87 371 GLY B CA 1
ATOM 5467 C C . GLY B 1 284 ? 3.880 -27.033 67.148 1.00 34.47 371 GLY B C 1
ATOM 5468 O O . GLY B 1 284 ? 3.671 -27.110 68.362 1.00 36.12 371 GLY B O 1
ATOM 5469 N N . ASN B 1 285 ? 4.977 -27.512 66.574 1.00 34.41 372 ASN B N 1
ATOM 5470 C CA . ASN B 1 285 ? 5.992 -28.190 67.358 1.00 35.27 372 ASN B CA 1
ATOM 5471 C C . ASN B 1 285 ? 6.903 -27.186 68.051 1.00 39.27 372 ASN B C 1
ATOM 5472 O O . ASN B 1 285 ? 6.735 -25.973 67.905 1.00 39.78 372 ASN B O 1
ATOM 5477 N N . THR B 1 286 ? 7.870 -27.706 68.796 1.00 40.16 373 THR B N 1
ATOM 5478 C CA . THR B 1 286 ? 8.747 -26.896 69.626 1.00 42.83 373 THR B CA 1
ATOM 5479 C C . THR B 1 286 ? 9.610 -25.952 68.809 1.00 42.77 373 THR B C 1
ATOM 5480 O O . THR B 1 286 ? 9.843 -24.811 69.201 1.00 47.11 373 THR B O 1
ATOM 5484 N N . GLU B 1 287 ? 10.073 -26.431 67.664 1.00 41.19 374 GLU B N 1
ATOM 5485 C CA . GLU B 1 287 ? 10.943 -25.641 66.815 1.00 41.76 374 GLU B CA 1
ATOM 5486 C C . GLU B 1 287 ? 10.178 -24.429 66.288 1.00 38.89 374 GLU B C 1
ATOM 5487 O O . GLU B 1 287 ? 10.754 -23.362 66.065 1.00 38.77 374 GLU B O 1
ATOM 5493 N N . GLN B 1 288 ? 8.867 -24.593 66.133 1.00 34.33 375 GLN B N 1
ATOM 5494 C CA . GLN B 1 288 ? 8.017 -23.549 65.567 1.00 32.83 375 GLN B CA 1
ATOM 5495 C C . GLN B 1 288 ? 7.626 -22.468 66.579 1.00 36.07 375 GLN B C 1
ATOM 5496 O O . GLN B 1 288 ? 7.537 -21.285 66.239 1.00 33.10 375 GLN B O 1
ATOM 5502 N N . ILE B 1 289 ? 7.399 -22.875 67.822 1.00 39.10 376 ILE B N 1
ATOM 5503 C CA . ILE B 1 289 ? 7.205 -21.921 68.898 1.00 39.11 376 ILE B CA 1
ATOM 5504 C C . ILE B 1 289 ? 8.467 -21.072 69.047 1.00 38.81 376 ILE B C 1
ATOM 5505 O O . ILE B 1 289 ? 8.397 -19.850 69.203 1.00 37.32 376 ILE B O 1
ATOM 5510 N N . GLN B 1 290 ? 9.618 -21.737 68.973 1.00 36.29 377 GLN B N 1
ATOM 5511 C CA . GLN B 1 290 ? 10.911 -21.077 69.092 1.00 39.32 377 GLN B CA 1
ATOM 5512 C C . GLN B 1 290 ? 11.120 -20.039 68.003 1.00 41.55 377 GLN B C 1
ATOM 5513 O O . GLN B 1 290 ? 11.636 -18.948 68.266 1.00 44.34 377 GLN B O 1
ATOM 5519 N N . ALA B 1 291 ? 10.695 -20.374 66.788 1.00 38.63 378 ALA B N 1
ATOM 5520 C CA . ALA B 1 291 ? 10.840 -19.473 65.653 1.00 39.63 378 ALA B CA 1
ATOM 5521 C C . ALA B 1 291 ? 10.010 -18.212 65.877 1.00 41.15 378 ALA B C 1
ATOM 5522 O O . ALA B 1 291 ? 10.406 -17.122 65.459 1.00 42.69 378 ALA B O 1
ATOM 5524 N N . VAL B 1 292 ? 8.866 -18.367 66.542 1.00 37.53 379 VAL B N 1
ATOM 5525 C CA . VAL B 1 292 ? 8.001 -17.233 66.868 1.00 39.85 379 VAL B CA 1
ATOM 5526 C C . VAL B 1 292 ? 8.698 -16.304 67.867 1.00 41.18 379 VAL B C 1
ATOM 5527 O O . VAL B 1 292 ? 8.672 -15.068 67.728 1.00 37.36 379 VAL B O 1
ATOM 5531 N N . ILE B 1 293 ? 9.343 -16.915 68.859 1.00 41.89 380 ILE B N 1
ATOM 5532 C CA . ILE B 1 293 ? 10.104 -16.174 69.854 1.00 42.28 380 ILE B CA 1
ATOM 5533 C C . ILE B 1 293 ? 11.273 -15.460 69.192 1.00 43.15 380 ILE B C 1
ATOM 5534 O O . ILE B 1 293 ? 11.497 -14.277 69.430 1.00 44.43 380 ILE B O 1
ATOM 5539 N N . ASP B 1 294 ? 12.008 -16.181 68.352 1.00 44.95 381 ASP B N 1
ATOM 5540 C CA . ASP B 1 294 ? 13.174 -15.614 67.683 1.00 49.78 381 ASP B CA 1
ATOM 5541 C C . ASP B 1 294 ? 12.799 -14.480 66.723 1.00 49.56 381 ASP B C 1
ATOM 5542 O O . ASP B 1 294 ? 13.612 -13.593 66.459 1.00 53.20 381 ASP B O 1
ATOM 5547 N N . ALA B 1 295 ? 11.570 -14.504 66.212 1.00 45.29 382 ALA B N 1
ATOM 5548 C CA . ALA B 1 295 ? 11.097 -13.456 65.305 1.00 42.72 382 ALA B CA 1
ATOM 5549 C C . ALA B 1 295 ? 10.633 -12.235 66.093 1.00 48.09 382 ALA B C 1
ATOM 5550 O O . ALA B 1 295 ? 10.141 -11.258 65.509 1.00 50.68 382 ALA B O 1
ATOM 5552 N N . ASN B 1 296 ? 10.770 -12.327 67.419 1.00 49.61 383 ASN B N 1
ATOM 5553 C CA . ASN B 1 296 ? 10.442 -11.250 68.351 1.00 52.95 383 ASN B CA 1
ATOM 5554 C C . ASN B 1 296 ? 8.953 -10.906 68.352 1.00 49.22 383 ASN B C 1
ATOM 5555 O O . ASN B 1 296 ? 8.578 -9.737 68.378 1.00 48.71 383 ASN B O 1
ATOM 5560 N N . LEU B 1 297 ? 8.101 -11.927 68.333 1.00 46.17 384 LEU B N 1
ATOM 5561 C CA . LEU B 1 297 ? 6.659 -11.706 68.257 1.00 40.07 384 LEU B CA 1
ATOM 5562 C C . LEU B 1 297 ? 5.978 -11.680 69.618 1.00 41.63 384 LEU B C 1
ATOM 5563 O O . LEU B 1 297 ? 4.837 -11.231 69.748 1.00 45.12 384 LEU B O 1
ATOM 5568 N N . ILE B 1 298 ? 6.680 -12.139 70.639 1.00 40.42 385 ILE B N 1
ATOM 5569 C CA . ILE B 1 298 ? 6.080 -12.219 71.960 1.00 38.91 385 ILE B CA 1
ATOM 5570 C C . ILE B 1 298 ? 5.824 -10.850 72.597 1.00 39.96 385 ILE B C 1
ATOM 5571 O O . ILE B 1 298 ? 4.743 -10.631 73.150 1.00 39.99 385 ILE B O 1
ATOM 5576 N N . PRO B 1 299 ? 6.797 -9.916 72.525 1.00 42.53 386 PRO B N 1
ATOM 5577 C CA . PRO B 1 299 ? 6.475 -8.629 73.161 1.00 41.24 386 PRO B CA 1
ATOM 5578 C C . PRO B 1 299 ? 5.265 -7.890 72.562 1.00 42.00 386 PRO B C 1
ATOM 5579 O O . PRO B 1 299 ? 4.447 -7.413 73.347 1.00 46.56 386 PRO B O 1
ATOM 5583 N N . PRO B 1 300 ? 5.088 -7.815 71.265 1.00 41.60 387 PRO B N 1
ATOM 5584 C CA . PRO B 1 300 ? 3.859 -7.256 70.705 1.00 41.97 387 PRO B CA 1
ATOM 5585 C C . PRO B 1 300 ? 2.580 -8.009 71.051 1.00 38.99 387 PRO B C 1
ATOM 5586 O O . PRO B 1 300 ? 1.569 -7.404 71.218 1.00 39.35 387 PRO B O 1
ATOM 5590 N N . LEU B 1 301 ? 2.675 -9.334 71.101 1.00 34.56 388 LEU B N 1
ATOM 5591 C CA . LEU B 1 301 ? 1.569 -10.181 71.523 1.00 32.77 388 LEU B CA 1
ATOM 5592 C C . LEU B 1 301 ? 1.186 -9.917 72.972 1.00 37.53 388 LEU B C 1
ATOM 5593 O O . LEU B 1 301 ? 0.003 -9.880 73.309 1.00 37.06 388 LEU B O 1
ATOM 5598 N N . VAL B 1 302 ? 2.185 -9.733 73.830 1.00 38.53 389 VAL B N 1
ATOM 5599 C CA . VAL B 1 302 ? 1.906 -9.517 75.242 1.00 41.78 389 VAL B CA 1
ATOM 5600 C C . VAL B 1 302 ? 1.208 -8.176 75.428 1.00 47.16 389 VAL B C 1
ATOM 5601 O O . VAL B 1 302 ? 0.262 -8.052 76.216 1.00 48.05 389 VAL B O 1
ATOM 5605 N N . LYS B 1 303 ? 1.659 -7.190 74.658 1.00 48.67 390 LYS B N 1
ATOM 5606 C CA . LYS B 1 303 ? 1.065 -5.858 74.648 1.00 46.25 390 LYS B CA 1
ATOM 5607 C C . LYS B 1 303 ? -0.394 -5.889 74.183 1.00 44.59 390 LYS B C 1
ATOM 5608 O O . LYS B 1 303 ? -1.240 -5.182 74.730 1.00 38.93 390 LYS B O 1
ATOM 5614 N N . LEU B 1 304 ? -0.684 -6.698 73.163 1.00 38.84 391 LEU B N 1
ATOM 5615 C CA . LEU B 1 304 ? -2.058 -6.846 72.700 1.00 35.86 391 LEU B CA 1
ATOM 5616 C C . LEU B 1 304 ? -2.921 -7.584 73.711 1.00 37.44 391 LEU B C 1
ATOM 5617 O O . LEU B 1 304 ? -4.078 -7.230 73.911 1.00 39.67 391 LEU B O 1
ATOM 5622 N N . LEU B 1 305 ? -2.355 -8.599 74.359 1.00 38.50 392 LEU B N 1
ATOM 5623 C CA . LEU B 1 305 ? -3.070 -9.341 75.400 1.00 40.94 392 LEU B CA 1
ATOM 5624 C C . LEU B 1 305 ? -3.461 -8.391 76.533 1.00 44.81 392 LEU B C 1
ATOM 5625 O O . LEU B 1 305 ? -4.412 -8.610 77.282 1.00 46.88 392 LEU B O 1
ATOM 5630 N N . GLU B 1 306 ? -2.721 -7.300 76.613 1.00 44.89 393 GLU B N 1
ATOM 5631 C CA . GLU B 1 306 ? -2.862 -6.343 77.682 1.00 47.08 393 GLU B CA 1
ATOM 5632 C C . GLU B 1 306 ? -3.929 -5.286 77.400 1.00 46.75 393 GLU B C 1
ATOM 5633 O O . GLU B 1 306 ? -4.762 -5.001 78.260 1.00 48.16 393 GLU B O 1
ATOM 5639 N N . VAL B 1 307 ? -3.914 -4.711 76.198 1.00 40.49 394 VAL B N 1
ATOM 5640 C CA . VAL B 1 307 ? -4.677 -3.491 75.956 1.00 41.51 394 VAL B CA 1
ATOM 5641 C C . VAL B 1 307 ? -5.548 -3.487 74.701 1.00 46.61 394 VAL B C 1
ATOM 5642 O O . VAL B 1 307 ? -6.292 -2.533 74.474 1.00 49.07 394 VAL B O 1
ATOM 5646 N N . ALA B 1 308 ? -5.459 -4.530 73.883 1.00 42.45 395 ALA B N 1
ATOM 5647 C CA . ALA B 1 308 ? -6.227 -4.563 72.645 1.00 36.71 395 ALA B CA 1
ATOM 5648 C C . ALA B 1 308 ? -7.703 -4.791 72.935 1.00 41.76 395 ALA B C 1
ATOM 5649 O O . ALA B 1 308 ? -8.068 -5.136 74.058 1.00 42.17 395 ALA B O 1
ATOM 5651 N N . GLU B 1 309 ? -8.545 -4.599 71.922 1.00 36.26 396 GLU B N 1
ATOM 5652 C CA . GLU B 1 309 ? -9.967 -4.891 72.042 1.00 45.20 396 GLU B CA 1
ATOM 5653 C C . GLU B 1 309 ? -10.155 -6.396 72.241 1.00 41.42 396 GLU B C 1
ATOM 5654 O O . GLU B 1 309 ? -9.324 -7.191 71.811 1.00 33.75 396 GLU B O 1
ATOM 5660 N N . TYR B 1 310 ? -11.243 -6.765 72.910 1.00 46.92 397 TYR B N 1
ATOM 5661 C CA . TYR B 1 310 ? -11.469 -8.135 73.359 1.00 47.36 397 TYR B CA 1
ATOM 5662 C C . TYR B 1 310 ? -11.247 -9.243 72.316 1.00 46.14 397 TYR B C 1
ATOM 5663 O O . TYR B 1 310 ? -10.609 -10.254 72.627 1.00 45.03 397 TYR B O 1
ATOM 5672 N N . LYS B 1 311 ? -11.769 -9.076 71.102 1.00 41.49 398 LYS B N 1
ATOM 5673 C CA . LYS B 1 311 ? -11.626 -10.126 70.088 1.00 40.54 398 LYS B CA 1
ATOM 5674 C C . LYS B 1 311 ? -10.156 -10.324 69.727 1.00 41.47 398 LYS B C 1
ATOM 5675 O O . LYS B 1 311 ? -9.687 -11.450 69.590 1.00 44.24 398 LYS B O 1
ATOM 5681 N N . THR B 1 312 ? -9.430 -9.226 69.576 1.00 38.55 399 THR B N 1
ATOM 5682 C CA . THR B 1 312 ? -8.010 -9.296 69.281 1.00 36.94 399 THR B CA 1
ATOM 5683 C C . THR B 1 312 ? -7.237 -9.834 70.479 1.00 42.85 399 THR B C 1
ATOM 5684 O O . THR B 1 312 ? -6.338 -10.666 70.331 1.00 36.74 399 THR B O 1
ATOM 5688 N N . LYS B 1 313 ? -7.622 -9.415 71.658 1.00 38.46 400 LYS B N 1
ATOM 5689 C CA . LYS B 1 313 ? -6.979 -9.828 72.867 1.00 39.21 400 LYS B CA 1
ATOM 5690 C C . LYS B 1 313 ? -7.096 -11.313 73.074 1.00 39.52 400 LYS B C 1
ATOM 5691 O O . LYS B 1 313 ? -6.188 -11.916 73.492 1.00 39.62 400 LYS B O 1
ATOM 5697 N N . LYS B 1 314 ? -8.242 -11.872 72.778 1.00 39.97 401 LYS B N 1
ATOM 5698 C CA . LYS B 1 314 ? -8.480 -13.312 72.814 1.00 40.47 401 LYS B CA 1
ATOM 5699 C C . LYS B 1 314 ? -7.466 -14.081 71.981 1.00 40.05 401 LYS B C 1
ATOM 5700 O O . LYS B 1 314 ? -6.883 -15.066 72.438 1.00 39.80 401 LYS B O 1
ATOM 5706 N N . GLU B 1 315 ? -7.265 -13.610 70.755 1.00 38.01 402 GLU B N 1
ATOM 5707 C CA . GLU B 1 315 ? -6.375 -14.269 69.812 1.00 38.57 402 GLU B CA 1
ATOM 5708 C C . GLU B 1 315 ? -4.936 -14.189 70.285 1.00 38.73 402 GLU B C 1
ATOM 5709 O O . GLU B 1 315 ? -4.180 -15.150 70.162 1.00 40.01 402 GLU B O 1
ATOM 5715 N N . ALA B 1 316 ? -4.567 -13.036 70.828 1.00 36.92 403 ALA B N 1
ATOM 5716 C CA . ALA B 1 316 ? -3.262 -12.868 71.432 1.00 37.22 403 ALA B CA 1
ATOM 5717 C C . ALA B 1 316 ? -3.107 -13.843 72.592 1.00 39.07 403 ALA B C 1
ATOM 5718 O O . ALA B 1 316 ? -2.032 -14.404 72.804 1.00 40.94 403 ALA B O 1
ATOM 5720 N N . CYS B 1 317 ? -4.189 -14.054 73.336 1.00 39.47 404 CYS B N 1
ATOM 5721 C CA . CYS B 1 317 ? -4.175 -15.019 74.431 1.00 41.32 404 CYS B CA 1
ATOM 5722 C C . CYS B 1 317 ? -3.921 -16.437 73.922 1.00 42.42 404 CYS B C 1
ATOM 5723 O O . CYS B 1 317 ? -3.083 -17.150 74.474 1.00 42.15 404 CYS B O 1
ATOM 5726 N N . TRP B 1 318 ? -4.639 -16.837 72.872 1.00 40.37 405 TRP B N 1
ATOM 5727 C CA . TRP B 1 318 ? -4.425 -18.150 72.261 1.00 40.91 405 TRP B CA 1
ATOM 5728 C C . TRP B 1 318 ? -2.973 -18.325 71.829 1.00 40.16 405 TRP B C 1
ATOM 5729 O O . TRP B 1 318 ? -2.373 -19.364 72.078 1.00 41.20 405 TRP B O 1
ATOM 5740 N N . ALA B 1 319 ? -2.407 -17.304 71.196 1.00 38.94 406 ALA B N 1
ATOM 5741 C CA . ALA B 1 319 ? -1.047 -17.404 70.680 1.00 38.78 406 ALA B CA 1
ATOM 5742 C C . ALA B 1 319 ? -0.044 -17.642 71.802 1.00 40.21 406 ALA B C 1
ATOM 5743 O O . ALA B 1 319 ? 0.795 -18.532 71.703 1.00 41.09 406 ALA B O 1
ATOM 5745 N N . ILE B 1 320 ? -0.164 -16.870 72.878 1.00 43.05 407 ILE B N 1
ATOM 5746 C CA . ILE B 1 320 ? 0.753 -16.960 74.007 1.00 42.40 407 ILE B CA 1
ATOM 5747 C C . ILE B 1 320 ? 0.516 -18.236 74.816 1.00 44.09 407 ILE B C 1
ATOM 5748 O O . ILE B 1 320 ? 1.466 -18.902 75.239 1.00 45.60 407 ILE B O 1
ATOM 5753 N N . SER B 1 321 ? -0.752 -18.585 75.007 1.00 44.12 408 SER B N 1
ATOM 5754 C CA . SER B 1 321 ? -1.112 -19.810 75.714 1.00 45.89 408 SER B CA 1
ATOM 5755 C C . SER B 1 321 ? -0.624 -21.072 74.996 1.00 46.26 408 SER B C 1
ATOM 5756 O O . SER B 1 321 ? -0.057 -21.956 75.627 1.00 48.14 408 SER B O 1
ATOM 5759 N N . ASN B 1 322 ? -0.864 -21.163 73.689 1.00 44.82 409 ASN B N 1
ATOM 5760 C CA . ASN B 1 322 ? -0.355 -22.278 72.887 1.00 45.13 409 ASN B CA 1
ATOM 5761 C C . ASN B 1 322 ? 1.164 -22.419 72.998 1.00 51.45 409 ASN B C 1
ATOM 5762 O O . ASN B 1 322 ? 1.693 -23.522 73.173 1.00 47.77 409 ASN B O 1
ATOM 5767 N N . ALA B 1 323 ? 1.856 -21.289 72.911 1.00 48.24 410 ALA B N 1
ATOM 5768 C CA . ALA B 1 323 ? 3.307 -21.273 72.997 1.00 50.38 410 ALA B CA 1
ATOM 5769 C C . ALA B 1 323 ? 3.794 -21.863 74.320 1.00 55.19 410 ALA B C 1
ATOM 5770 O O . ALA B 1 323 ? 4.840 -22.510 74.375 1.00 50.50 410 ALA B O 1
ATOM 5772 N N . SER B 1 324 ? 3.030 -21.637 75.383 1.00 56.69 411 SER B N 1
ATOM 5773 C CA . SER B 1 324 ? 3.425 -22.085 76.715 1.00 57.91 411 SER B CA 1
ATOM 5774 C C . SER B 1 324 ? 3.366 -23.605 76.870 1.00 59.17 411 SER B C 1
ATOM 5775 O O . SER B 1 324 ? 4.020 -24.164 77.745 1.00 63.23 411 SER B O 1
ATOM 5778 N N . SER B 1 325 ? 2.608 -24.279 76.013 1.00 58.88 412 SER B N 1
ATOM 5779 C CA . SER B 1 325 ? 2.494 -25.734 76.111 1.00 63.74 412 SER B CA 1
ATOM 5780 C C . SER B 1 325 ? 3.772 -26.421 75.641 1.00 64.60 412 SER B C 1
ATOM 5781 O O . SER B 1 325 ? 3.971 -27.611 75.876 1.00 69.81 412 SER B O 1
ATOM 5784 N N . GLY B 1 326 ? 4.644 -25.662 74.988 1.00 62.07 413 GLY B N 1
ATOM 5785 C CA . GLY B 1 326 ? 5.947 -26.163 74.600 1.00 64.00 413 GLY B CA 1
ATOM 5786 C C . GLY B 1 326 ? 6.941 -26.118 75.747 1.00 68.25 413 GLY B C 1
ATOM 5787 O O . GLY B 1 326 ? 8.102 -26.478 75.583 1.00 70.67 413 GLY B O 1
ATOM 5788 N N . GLY B 1 327 ? 6.487 -25.679 76.917 1.00 70.77 414 GLY B N 1
ATOM 5789 C CA . GLY B 1 327 ? 7.359 -25.567 78.073 1.00 74.53 414 GLY B CA 1
ATOM 5790 C C . GLY B 1 327 ? 7.808 -26.918 78.592 1.00 77.77 414 GLY B C 1
ATOM 5791 O O . GLY B 1 327 ? 8.905 -27.065 79.134 1.00 77.32 414 GLY B O 1
ATOM 5792 N N . LEU B 1 328 ? 6.949 -27.913 78.412 1.00 79.03 415 LEU B N 1
ATOM 5793 C CA . LEU B 1 328 ? 7.256 -29.274 78.817 1.00 83.91 415 LEU B CA 1
ATOM 5794 C C . LEU B 1 328 ? 8.443 -29.831 78.034 1.00 85.55 415 LEU B C 1
ATOM 5795 O O . LEU B 1 328 ? 9.276 -30.548 78.589 1.00 89.76 415 LEU B O 1
ATOM 5800 N N . GLN B 1 329 ? 8.513 -29.509 76.745 1.00 83.49 416 GLN B N 1
ATOM 5801 C CA . GLN B 1 329 ? 9.598 -29.999 75.896 1.00 84.66 416 GLN B CA 1
ATOM 5802 C C . GLN B 1 329 ? 10.894 -29.236 76.173 1.00 79.88 416 GLN B C 1
ATOM 5803 O O . GLN B 1 329 ? 11.949 -29.847 76.326 1.00 79.65 416 GLN B O 1
ATOM 5809 N N . ARG B 1 330 ? 10.829 -27.905 76.215 1.00 76.13 417 ARG B N 1
ATOM 5810 C CA . ARG B 1 330 ? 11.976 -27.128 76.690 1.00 77.09 417 ARG B CA 1
ATOM 5811 C C . ARG B 1 330 ? 11.534 -25.943 77.562 1.00 74.27 417 ARG B C 1
ATOM 5812 O O . ARG B 1 330 ? 10.849 -25.031 77.097 1.00 68.87 417 ARG B O 1
ATOM 5820 N N . PRO B 1 331 ? 11.930 -25.969 78.845 1.00 76.05 418 PRO B N 1
ATOM 5821 C CA . PRO B 1 331 ? 11.541 -24.988 79.867 1.00 73.49 418 PRO B CA 1
ATOM 5822 C C . PRO B 1 331 ? 11.904 -23.539 79.532 1.00 70.57 418 PRO B C 1
ATOM 5823 O O . PRO B 1 331 ? 11.249 -22.633 80.044 1.00 67.99 418 PRO B O 1
ATOM 5827 N N . ASP B 1 332 ? 12.912 -23.322 78.690 1.00 70.82 419 ASP B N 1
ATOM 5828 C CA . ASP B 1 332 ? 13.340 -21.961 78.361 1.00 71.21 419 ASP B CA 1
ATOM 5829 C C . ASP B 1 332 ? 12.242 -21.143 77.683 1.00 70.47 419 ASP B C 1
ATOM 5830 O O . ASP B 1 332 ? 12.235 -19.913 77.779 1.00 71.48 419 ASP B O 1
ATOM 5835 N N . ILE B 1 333 ? 11.320 -21.821 77.002 1.00 67.85 420 ILE B N 1
ATOM 5836 C CA . ILE B 1 333 ? 10.187 -21.140 76.388 1.00 63.66 420 ILE B CA 1
ATOM 5837 C C . ILE B 1 333 ? 9.339 -20.460 77.458 1.00 61.38 420 ILE B C 1
ATOM 5838 O O . ILE B 1 333 ? 9.001 -19.285 77.331 1.00 59.43 420 ILE B O 1
ATOM 5843 N N . ILE B 1 334 ? 9.024 -21.192 78.523 1.00 61.37 421 ILE B N 1
ATOM 5844 C CA . ILE B 1 334 ? 8.258 -20.629 79.627 1.00 60.86 421 ILE B CA 1
ATOM 5845 C C . ILE B 1 334 ? 9.047 -19.497 80.260 1.00 64.48 421 ILE B C 1
ATOM 5846 O O . ILE B 1 334 ? 8.508 -18.423 80.527 1.00 64.57 421 ILE B O 1
ATOM 5851 N N . ARG B 1 335 ? 10.334 -19.752 80.482 1.00 67.73 422 ARG B N 1
ATOM 5852 C CA . ARG B 1 335 ? 11.251 -18.747 81.006 1.00 70.07 422 ARG B CA 1
ATOM 5853 C C . ARG B 1 335 ? 11.158 -17.443 80.226 1.00 66.05 422 ARG B C 1
ATOM 5854 O O . ARG B 1 335 ? 11.001 -16.376 80.815 1.00 65.46 422 ARG B O 1
ATOM 5862 N N . TYR B 1 336 ? 11.234 -17.533 78.902 1.00 63.92 423 TYR B N 1
ATOM 5863 C CA . TYR B 1 336 ? 11.183 -16.337 78.071 1.00 61.35 423 TYR B CA 1
ATOM 5864 C C . TYR B 1 336 ? 9.828 -15.647 78.184 1.00 56.56 423 TYR B C 1
ATOM 5865 O O . TYR B 1 336 ? 9.761 -14.429 78.368 1.00 56.14 423 TYR B O 1
ATOM 5874 N N . LEU B 1 337 ? 8.757 -16.432 78.092 1.00 55.25 424 LEU B N 1
ATOM 5875 C CA . LEU B 1 337 ? 7.402 -15.894 78.178 1.00 53.22 424 LEU B CA 1
ATOM 5876 C C . LEU B 1 337 ? 7.205 -15.108 79.465 1.00 54.63 424 LEU B C 1
ATOM 5877 O O . LEU B 1 337 ? 6.630 -14.020 79.456 1.00 53.41 424 LEU B O 1
ATOM 5882 N N . VAL B 1 338 ? 7.719 -15.657 80.560 1.00 57.48 425 VAL B N 1
ATOM 5883 C CA . VAL B 1 338 ? 7.607 -15.045 81.875 1.00 59.43 425 VAL B CA 1
ATOM 5884 C C . VAL B 1 338 ? 8.442 -13.767 81.980 1.00 60.70 425 VAL B C 1
ATOM 5885 O O . VAL B 1 338 ? 8.013 -12.777 82.581 1.00 61.08 425 VAL B O 1
ATOM 5889 N N . SER B 1 339 ? 9.631 -13.790 81.386 1.00 62.49 426 SER B N 1
ATOM 5890 C CA . SER B 1 339 ? 10.508 -12.625 81.405 1.00 66.00 426 SER B CA 1
ATOM 5891 C C . SER B 1 339 ? 9.927 -11.458 80.603 1.00 65.70 426 SER B C 1
ATOM 5892 O O . SER B 1 339 ? 10.259 -10.298 80.864 1.00 66.08 426 SER B O 1
ATOM 5895 N N . GLN B 1 340 ? 9.049 -11.765 79.646 1.00 62.68 427 GLN B N 1
ATOM 5896 C CA . GLN B 1 340 ? 8.411 -10.740 78.821 1.00 57.67 427 GLN B CA 1
ATOM 5897 C C . GLN B 1 340 ? 7.114 -10.212 79.438 1.00 56.14 427 GLN B C 1
ATOM 5898 O O . GLN B 1 340 ? 6.375 -9.458 78.803 1.00 52.35 427 GLN B O 1
ATOM 5904 N N . GLY B 1 341 ? 6.845 -10.624 80.675 1.00 59.26 428 GLY B N 1
ATOM 5905 C CA . GLY B 1 341 ? 5.736 -10.092 81.449 1.00 58.04 428 GLY B CA 1
ATOM 5906 C C . GLY B 1 341 ? 4.357 -10.538 81.004 1.00 54.56 428 GLY B C 1
ATOM 5907 O O . GLY B 1 341 ? 3.433 -9.729 80.960 1.00 52.86 428 GLY B O 1
ATOM 5908 N N . CYS B 1 342 ? 4.214 -11.820 80.675 1.00 53.79 429 CYS B N 1
ATOM 5909 C CA . CYS B 1 342 ? 2.945 -12.350 80.181 1.00 51.30 429 CYS B CA 1
ATOM 5910 C C . CYS B 1 342 ? 1.997 -12.785 81.302 1.00 53.53 429 CYS B C 1
ATOM 5911 O O . CYS B 1 342 ? 0.798 -12.954 81.077 1.00 51.72 429 CYS B O 1
ATOM 5914 N N . ILE B 1 343 ? 2.535 -12.971 82.503 1.00 54.62 430 ILE B N 1
ATOM 5915 C CA . ILE B 1 343 ? 1.776 -13.558 83.605 1.00 61.00 430 ILE B CA 1
ATOM 5916 C C . ILE B 1 343 ? 0.626 -12.668 84.079 1.00 62.68 430 ILE B C 1
ATOM 5917 O O . ILE B 1 343 ? -0.519 -13.118 84.201 1.00 63.38 430 ILE B O 1
ATOM 5922 N N . LYS B 1 344 ? 0.936 -11.407 84.346 1.00 63.18 431 LYS B N 1
ATOM 5923 C CA . LYS B 1 344 ? -0.070 -10.452 84.778 1.00 62.23 431 LYS B CA 1
ATOM 5924 C C . LYS B 1 344 ? -1.202 -10.289 83.747 1.00 56.25 431 LYS B C 1
ATOM 5925 O O . LYS B 1 344 ? -2.374 -10.374 84.117 1.00 56.04 431 LYS B O 1
ATOM 5931 N N . PRO B 1 345 ? -0.870 -10.084 82.452 1.00 52.48 432 PRO B N 1
ATOM 5932 C CA . PRO B 1 345 ? -1.990 -9.940 81.508 1.00 50.37 432 PRO B CA 1
ATOM 5933 C C . PRO B 1 345 ? -2.834 -11.205 81.364 1.00 51.22 432 PRO B C 1
ATOM 5934 O O . PRO B 1 345 ? -4.043 -11.109 81.162 1.00 54.94 432 PRO B O 1
ATOM 5938 N N . LEU B 1 346 ? -2.204 -12.369 81.472 1.00 50.66 433 LEU B N 1
ATOM 5939 C CA . LEU B 1 346 ? -2.927 -13.633 81.477 1.00 51.11 433 LEU B CA 1
ATOM 5940 C C . LEU B 1 346 ? -3.899 -13.674 82.657 1.00 56.48 433 LEU B C 1
ATOM 5941 O O . LEU B 1 346 ? -5.078 -13.987 82.484 1.00 58.99 433 LEU B O 1
ATOM 5946 N N . CYS B 1 347 ? -3.406 -13.341 83.849 1.00 55.34 434 CYS B N 1
ATOM 5947 C CA . CYS B 1 347 ? -4.242 -13.341 85.048 1.00 58.40 434 CYS B CA 1
ATOM 5948 C C . CYS B 1 347 ? -5.429 -12.400 84.934 1.00 61.27 434 CYS B C 1
ATOM 5949 O O . CYS B 1 347 ? -6.563 -12.781 85.215 1.00 65.98 434 CYS B O 1
ATOM 5952 N N . ASP B 1 348 ? -5.159 -11.167 84.521 1.00 60.82 435 ASP B N 1
ATOM 5953 C CA . ASP B 1 348 ? -6.196 -10.148 84.425 1.00 61.94 435 ASP B CA 1
ATOM 5954 C C . ASP B 1 348 ? -7.280 -10.526 83.425 1.00 59.84 435 ASP B C 1
ATOM 5955 O O . ASP B 1 348 ? -8.416 -10.057 83.515 1.00 62.71 435 ASP B O 1
ATOM 5960 N N . LEU B 1 349 ? -6.925 -11.372 82.467 1.00 57.11 436 LEU B N 1
ATOM 5961 C CA . LEU B 1 349 ? -7.878 -11.803 81.456 1.00 55.49 436 LEU B CA 1
ATOM 5962 C C . LEU B 1 349 ? -8.918 -12.765 82.028 1.00 58.60 436 LEU B C 1
ATOM 5963 O O . LEU B 1 349 ? -10.031 -12.857 81.513 1.00 59.46 436 LEU B O 1
ATOM 5968 N N . LEU B 1 350 ? -8.560 -13.459 83.107 1.00 59.48 437 LEU B N 1
ATOM 5969 C CA . LEU B 1 350 ? -9.429 -14.466 83.715 1.00 60.38 437 LEU B CA 1
ATOM 5970 C C . LEU B 1 350 ? -10.796 -13.917 84.098 1.00 64.51 437 LEU B C 1
ATOM 5971 O O . LEU B 1 350 ? -11.797 -14.635 84.085 1.00 65.26 437 LEU B O 1
ATOM 5976 N N . GLU B 1 351 ? -10.833 -12.637 84.440 1.00 69.10 438 GLU B N 1
ATOM 5977 C CA . GLU B 1 351 ? -12.075 -12.004 84.852 1.00 76.06 438 GLU B CA 1
ATOM 5978 C C . GLU B 1 351 ? -12.995 -11.731 83.667 1.00 78.36 438 GLU B C 1
ATOM 5979 O O . GLU B 1 351 ? -14.040 -12.369 83.516 1.00 81.12 438 GLU B O 1
ATOM 5985 N N . ILE B 1 352 ? -12.580 -10.803 82.813 1.00 75.47 439 ILE B N 1
ATOM 5986 C CA . ILE B 1 352 ? -13.422 -10.313 81.728 1.00 73.11 439 ILE B CA 1
ATOM 5987 C C . ILE B 1 352 ? -13.750 -11.350 80.644 1.00 72.10 439 ILE B C 1
ATOM 5988 O O . ILE B 1 352 ? -14.684 -11.154 79.863 1.00 75.31 439 ILE B O 1
ATOM 5993 N N . ALA B 1 353 ? -12.997 -12.446 80.594 1.00 66.96 440 ALA B N 1
ATOM 5994 C CA . ALA B 1 353 ? -13.093 -13.374 79.463 1.00 64.12 440 ALA B CA 1
ATOM 5995 C C . ALA B 1 353 ? -14.242 -14.375 79.571 1.00 64.42 440 ALA B C 1
ATOM 5996 O O . ALA B 1 353 ? -14.753 -14.638 80.662 1.00 67.42 440 ALA B O 1
ATOM 5998 N N . ASP B 1 354 ? -14.640 -14.918 78.419 1.00 62.17 441 ASP B N 1
ATOM 5999 C CA . ASP B 1 354 ? -15.632 -15.990 78.351 1.00 63.92 441 ASP B CA 1
ATOM 6000 C C . ASP B 1 354 ? -15.032 -17.324 78.797 1.00 62.09 441 ASP B C 1
ATOM 6001 O O . ASP B 1 354 ? -13.823 -17.435 78.998 1.00 60.72 441 ASP B O 1
ATOM 6006 N N . ASN B 1 355 ? -15.886 -18.333 78.944 1.00 63.54 442 ASN B N 1
ATOM 6007 C CA . ASN B 1 355 ? -15.479 -19.619 79.507 1.00 64.72 442 ASN B CA 1
ATOM 6008 C C . ASN B 1 355 ? -14.388 -20.322 78.698 1.00 57.72 442 ASN B C 1
ATOM 6009 O O . ASN B 1 355 ? -13.510 -20.977 79.262 1.00 58.05 442 ASN B O 1
ATOM 6014 N N . ARG B 1 356 ? -14.426 -20.174 77.381 1.00 56.47 443 ARG B N 1
ATOM 6015 C CA . ARG B 1 356 ? -13.423 -20.826 76.553 1.00 58.12 443 ARG B CA 1
ATOM 6016 C C . ARG B 1 356 ? -12.051 -20.205 76.805 1.00 59.63 443 ARG B C 1
ATOM 6017 O O . ARG B 1 356 ? -11.065 -20.916 76.996 1.00 61.79 443 ARG B O 1
ATOM 6025 N N . ILE B 1 357 ? -11.999 -18.877 76.827 1.00 57.20 444 ILE B N 1
ATOM 6026 C CA . ILE B 1 357 ? -10.745 -18.170 77.057 1.00 53.98 444 ILE B CA 1
ATOM 6027 C C . ILE B 1 357 ? -10.226 -18.391 78.478 1.00 54.36 444 ILE B C 1
ATOM 6028 O O . ILE B 1 357 ? -9.019 -18.538 78.688 1.00 52.05 444 ILE B O 1
ATOM 6033 N N . ILE B 1 358 ? -11.136 -18.416 79.448 1.00 55.39 445 ILE B N 1
ATOM 6034 C CA . ILE B 1 358 ? -10.766 -18.723 80.826 1.00 57.63 445 ILE B CA 1
ATOM 6035 C C . ILE B 1 358 ? -10.054 -20.075 80.867 1.00 58.51 445 ILE B C 1
ATOM 6036 O O . ILE B 1 358 ? -9.029 -20.231 81.528 1.00 58.34 445 ILE B O 1
ATOM 6041 N N . GLU B 1 359 ? -10.593 -21.042 80.132 1.00 61.05 446 GLU B N 1
ATOM 6042 C CA . GLU B 1 359 ? -9.999 -22.370 80.057 1.00 65.30 446 GLU B CA 1
ATOM 6043 C C . GLU B 1 359 ? -8.594 -22.298 79.450 1.00 61.62 446 GLU B C 1
ATOM 6044 O O . GLU B 1 359 ? -7.644 -22.889 79.967 1.00 61.36 446 GLU B O 1
ATOM 6050 N N . VAL B 1 360 ? -8.475 -21.547 78.360 1.00 57.67 447 VAL B N 1
ATOM 6051 C CA . VAL B 1 360 ? -7.208 -21.365 77.655 1.00 55.13 447 VAL B CA 1
ATOM 6052 C C . VAL B 1 360 ? -6.155 -20.695 78.539 1.00 57.37 447 VAL B C 1
ATOM 6053 O O . VAL B 1 360 ? -4.989 -21.100 78.562 1.00 59.31 447 VAL B O 1
ATOM 6057 N N . THR B 1 361 ? -6.585 -19.673 79.271 1.00 55.36 448 THR B N 1
ATOM 6058 C CA . THR B 1 361 ? -5.719 -18.935 80.182 1.00 55.39 448 THR B CA 1
ATOM 6059 C C . THR B 1 361 ? -5.254 -19.774 81.383 1.00 57.60 448 THR B C 1
ATOM 6060 O O . THR B 1 361 ? -4.101 -19.684 81.807 1.00 55.18 448 THR B O 1
ATOM 6064 N N . LEU B 1 362 ? -6.152 -20.586 81.928 1.00 59.38 449 LEU B N 1
ATOM 6065 C CA . LEU B 1 362 ? -5.796 -21.479 83.024 1.00 63.94 449 LEU B CA 1
ATOM 6066 C C . LEU B 1 362 ? -4.728 -22.468 82.581 1.00 64.18 449 LEU B C 1
ATOM 6067 O O . LEU B 1 362 ? -3.765 -22.730 83.306 1.00 65.59 449 LEU B O 1
ATOM 6072 N N . ASP B 1 363 ? -4.910 -23.011 81.383 1.00 61.73 450 ASP B N 1
ATOM 6073 C CA . ASP B 1 363 ? -3.953 -23.937 80.807 1.00 57.73 450 ASP B CA 1
ATOM 6074 C C . ASP B 1 363 ? -2.568 -23.317 80.726 1.00 56.89 450 ASP B C 1
ATOM 6075 O O . ASP B 1 363 ? -1.582 -23.935 81.117 1.00 60.84 450 ASP B O 1
ATOM 6080 N N . ALA B 1 364 ? -2.506 -22.080 80.246 1.00 54.69 451 ALA B N 1
ATOM 6081 C CA . ALA B 1 364 ? -1.240 -21.376 80.081 1.00 53.92 451 ALA B CA 1
ATOM 6082 C C . ALA B 1 364 ? -0.547 -21.147 81.422 1.00 59.30 451 ALA B C 1
ATOM 6083 O O . ALA B 1 364 ? 0.664 -21.335 81.549 1.00 57.25 451 ALA B O 1
ATOM 6085 N N . LEU B 1 365 ? -1.325 -20.735 82.417 1.00 61.88 452 LEU B N 1
ATOM 6086 C CA . LEU B 1 365 ? -0.799 -20.481 83.755 1.00 64.24 452 LEU B CA 1
ATOM 6087 C C . LEU B 1 365 ? -0.311 -21.768 84.425 1.00 64.85 452 LEU B C 1
ATOM 6088 O O . LEU B 1 365 ? 0.716 -21.769 85.107 1.00 66.72 452 LEU B O 1
ATOM 6093 N N . GLU B 1 366 ? -1.040 -22.860 84.214 1.00 64.03 453 GLU B N 1
ATOM 6094 C CA . GLU B 1 366 ? -0.662 -24.154 84.771 1.00 66.38 453 GLU B CA 1
ATOM 6095 C C . GLU B 1 366 ? 0.651 -24.660 84.172 1.00 66.32 453 GLU B C 1
ATOM 6096 O O . GLU B 1 366 ? 1.448 -25.293 84.860 1.00 69.43 453 GLU B O 1
ATOM 6102 N N . ASN B 1 367 ? 0.867 -24.381 82.891 1.00 63.42 454 ASN B N 1
ATOM 6103 C CA . ASN B 1 367 ? 2.131 -24.698 82.230 1.00 63.30 454 ASN B CA 1
ATOM 6104 C C . ASN B 1 367 ? 3.289 -23.912 82.821 1.00 64.36 454 ASN B C 1
ATOM 6105 O O . ASN B 1 367 ? 4.378 -24.447 83.034 1.00 72.82 454 ASN B O 1
ATOM 6110 N N . ILE B 1 368 ? 3.044 -22.629 83.056 1.00 63.12 455 ILE B N 1
ATOM 6111 C CA . ILE B 1 368 ? 4.022 -21.743 83.671 1.00 66.68 455 ILE B CA 1
ATOM 6112 C C . ILE B 1 368 ? 4.366 -22.226 85.085 1.00 70.83 455 ILE B C 1
ATOM 6113 O O . ILE B 1 368 ? 5.513 -22.131 85.528 1.00 72.63 455 ILE B O 1
ATOM 6118 N N . LEU B 1 369 ? 3.372 -22.779 85.775 1.00 71.27 456 LEU B N 1
ATOM 6119 C CA . LEU B 1 369 ? 3.567 -23.272 87.134 1.00 76.81 456 LEU B CA 1
ATOM 6120 C C . LEU B 1 369 ? 4.256 -24.632 87.176 1.00 79.83 456 LEU B C 1
ATOM 6121 O O . LEU B 1 369 ? 5.160 -24.843 87.988 1.00 84.85 456 LEU B O 1
ATOM 6126 N N . LYS B 1 370 ? 3.829 -25.549 86.310 1.00 76.62 457 LYS B N 1
ATOM 6127 C CA . LYS B 1 370 ? 4.462 -26.862 86.204 1.00 79.66 457 LYS B CA 1
ATOM 6128 C C . LYS B 1 370 ? 5.959 -26.708 85.975 1.00 81.78 457 LYS B C 1
ATOM 6129 O O . LYS B 1 370 ? 6.771 -27.381 86.614 1.00 83.94 457 LYS B O 1
ATOM 6135 N N . MET B 1 371 ? 6.315 -25.808 85.063 1.00 81.12 458 MET B N 1
ATOM 6136 C CA . MET B 1 371 ? 7.711 -25.542 84.751 1.00 80.86 458 MET B CA 1
ATOM 6137 C C . MET B 1 371 ? 8.404 -24.944 85.973 1.00 84.41 458 MET B C 1
ATOM 6138 O O . MET B 1 371 ? 9.566 -25.241 86.245 1.00 89.56 458 MET B O 1
ATOM 6143 N N . GLY B 1 372 ? 7.681 -24.106 86.711 1.00 82.26 459 GLY B N 1
ATOM 6144 C CA . GLY B 1 372 ? 8.228 -23.474 87.898 1.00 84.48 459 GLY B CA 1
ATOM 6145 C C . GLY B 1 372 ? 8.533 -24.463 89.006 1.00 89.03 459 GLY B C 1
ATOM 6146 O O . GLY B 1 372 ? 9.525 -24.314 89.717 1.00 91.82 459 GLY B O 1
ATOM 6147 N N . GLU B 1 373 ? 7.681 -25.476 89.149 1.00 91.42 460 GLU B N 1
ATOM 6148 C CA . GLU B 1 373 ? 7.902 -26.547 90.120 1.00 96.30 460 GLU B CA 1
ATOM 6149 C C . GLU B 1 373 ? 9.066 -27.412 89.663 1.00 96.62 460 GLU B C 1
ATOM 6150 O O . GLU B 1 373 ? 9.917 -27.808 90.464 1.00 99.47 460 GLU B O 1
ATOM 6156 N N . ALA B 1 374 ? 9.086 -27.704 88.365 1.00 93.94 461 ALA B N 1
ATOM 6157 C CA . ALA B 1 374 ? 10.190 -28.426 87.747 1.00 95.01 461 ALA B CA 1
ATOM 6158 C C . ALA B 1 374 ? 11.498 -27.673 87.975 1.00 98.50 461 ALA B C 1
ATOM 6159 O O . ALA B 1 374 ? 12.571 -28.272 88.049 1.00 102.14 461 ALA B O 1
ATOM 6161 N N . ASP B 1 375 ? 11.391 -26.353 88.102 1.00 97.70 462 ASP B N 1
ATOM 6162 C CA . ASP B 1 375 ? 12.551 -25.498 88.297 1.00 101.75 462 ASP B CA 1
ATOM 6163 C C . ASP B 1 375 ? 12.946 -25.420 89.777 1.00 107.55 462 ASP B C 1
ATOM 6164 O O . ASP B 1 375 ? 13.832 -24.650 90.151 1.00 109.59 462 ASP B O 1
ATOM 6169 N N . LYS B 1 376 ? 12.285 -26.206 90.623 1.00 109.82 463 LYS B N 1
ATOM 6170 C CA . LYS B 1 376 ? 12.711 -26.313 92.015 1.00 113.67 463 LYS B CA 1
ATOM 6171 C C . LYS B 1 376 ? 13.545 -27.568 92.265 1.00 116.17 463 LYS B C 1
ATOM 6172 O O . LYS B 1 376 ? 14.661 -27.480 92.763 1.00 117.29 463 LYS B O 1
ATOM 6178 N N . GLU B 1 377 ? 12.995 -28.732 91.917 1.00 118.73 464 GLU B N 1
ATOM 6179 C CA . GLU B 1 377 ? 13.703 -30.007 92.073 1.00 126.53 464 GLU B CA 1
ATOM 6180 C C . GLU B 1 377 ? 15.004 -30.044 91.263 1.00 128.63 464 GLU B C 1
ATOM 6181 O O . GLU B 1 377 ? 16.044 -30.481 91.770 1.00 132.14 464 GLU B O 1
ATOM 6187 N N . ALA B 1 378 ? 14.942 -29.584 90.013 1.00 125.53 465 ALA B N 1
ATOM 6188 C CA . ALA B 1 378 ? 16.074 -29.663 89.088 1.00 125.41 465 ALA B CA 1
ATOM 6189 C C . ALA B 1 378 ? 17.316 -28.894 89.563 1.00 130.74 465 ALA B C 1
ATOM 6190 O O . ALA B 1 378 ? 18.429 -29.169 89.104 1.00 132.73 465 ALA B O 1
ATOM 6192 N N . ARG B 1 379 ? 17.137 -27.949 90.486 1.00 132.04 466 ARG B N 1
ATOM 6193 C CA . ARG B 1 379 ? 18.259 -27.130 90.948 1.00 133.07 466 ARG B CA 1
ATOM 6194 C C . ARG B 1 379 ? 18.246 -26.810 92.448 1.00 136.45 466 ARG B C 1
ATOM 6195 O O . ARG B 1 379 ? 19.217 -26.265 92.975 1.00 139.77 466 ARG B O 1
ATOM 6203 N N . GLY B 1 380 ? 17.155 -27.140 93.132 1.00 135.88 467 GLY B N 1
ATOM 6204 C CA . GLY B 1 380 ? 17.081 -26.974 94.576 1.00 139.74 467 GLY B CA 1
ATOM 6205 C C . GLY B 1 380 ? 16.522 -25.633 95.008 1.00 138.51 467 GLY B C 1
ATOM 6206 O O . GLY B 1 380 ? 17.224 -24.621 94.996 1.00 139.59 467 GLY B O 1
ATOM 6207 N N . LEU B 1 381 ? 15.250 -25.628 95.394 1.00 136.19 468 LEU B N 1
ATOM 6208 C CA . LEU B 1 381 ? 14.548 -24.390 95.717 1.00 132.16 468 LEU B CA 1
ATOM 6209 C C . LEU B 1 381 ? 13.423 -24.654 96.716 1.00 131.42 468 LEU B C 1
ATOM 6210 O O . LEU B 1 381 ? 12.936 -25.782 96.825 1.00 131.78 468 LEU B O 1
ATOM 6215 N N . ASN B 1 382 ? 13.019 -23.621 97.450 1.00 130.77 469 ASN B N 1
ATOM 6216 C CA . ASN B 1 382 ? 11.987 -23.786 98.468 1.00 132.25 469 ASN B CA 1
ATOM 6217 C C . ASN B 1 382 ? 10.628 -23.293 97.979 1.00 127.34 469 ASN B C 1
ATOM 6218 O O . ASN B 1 382 ? 9.582 -23.780 98.413 1.00 128.19 469 ASN B O 1
ATOM 6223 N N . ILE B 1 383 ? 10.653 -22.317 97.076 1.00 121.90 470 ILE B N 1
ATOM 6224 C CA . ILE B 1 383 ? 9.427 -21.722 96.554 1.00 116.77 470 ILE B CA 1
ATOM 6225 C C . ILE B 1 383 ? 9.472 -21.581 95.028 1.00 110.06 470 ILE B C 1
ATOM 6226 O O . ILE B 1 383 ? 10.494 -21.210 94.446 1.00 108.77 470 ILE B O 1
ATOM 6231 N N . ASN B 1 384 ? 8.346 -21.909 94.400 1.00 105.50 471 ASN B N 1
ATOM 6232 C CA . ASN B 1 384 ? 8.126 -21.758 92.966 1.00 97.80 471 ASN B CA 1
ATOM 6233 C C . ASN B 1 384 ? 8.076 -20.285 92.542 1.00 94.42 471 ASN B C 1
ATOM 6234 O O . ASN B 1 384 ? 7.119 -19.580 92.859 1.00 94.17 471 ASN B O 1
ATOM 6239 N N . GLU B 1 385 ? 9.109 -19.825 91.837 1.00 92.45 472 GLU B N 1
ATOM 6240 C CA . GLU B 1 385 ? 9.203 -18.420 91.425 1.00 91.36 472 GLU B CA 1
ATOM 6241 C C . GLU B 1 385 ? 8.008 -17.930 90.614 1.00 84.93 472 GLU B C 1
ATOM 6242 O O . GLU B 1 385 ? 7.571 -16.792 90.778 1.00 81.14 472 GLU B O 1
ATOM 6248 N N . ASN B 1 386 ? 7.500 -18.776 89.723 1.00 81.95 473 ASN B N 1
ATOM 6249 C CA . ASN B 1 386 ? 6.353 -18.403 88.900 1.00 77.64 473 ASN B CA 1
ATOM 6250 C C . ASN B 1 386 ? 5.087 -18.281 89.743 1.00 79.90 473 ASN B C 1
ATOM 6251 O O . ASN B 1 386 ? 4.240 -17.423 89.490 1.00 77.84 473 ASN B O 1
ATOM 6256 N N . ALA B 1 387 ? 4.968 -19.140 90.751 1.00 83.16 474 ALA B N 1
ATOM 6257 C CA . ALA B 1 387 ? 3.887 -19.028 91.718 1.00 83.60 474 ALA B CA 1
ATOM 6258 C C . ALA B 1 387 ? 4.002 -17.700 92.458 1.00 86.44 474 ALA B C 1
ATOM 6259 O O . ALA B 1 387 ? 2.992 -17.092 92.815 1.00 87.59 474 ALA B O 1
ATOM 6261 N N . ASP B 1 388 ? 5.240 -17.263 92.691 1.00 89.06 475 ASP B N 1
ATOM 6262 C CA . ASP B 1 388 ? 5.506 -15.967 93.310 1.00 91.33 475 ASP B CA 1
ATOM 6263 C C . ASP B 1 388 ? 5.018 -14.840 92.404 1.00 88.27 475 ASP B C 1
ATOM 6264 O O . ASP B 1 388 ? 4.290 -13.951 92.846 1.00 87.49 475 ASP B O 1
ATOM 6269 N N . PHE B 1 389 ? 5.433 -14.878 91.141 1.00 85.30 476 PHE B N 1
ATOM 6270 C CA . PHE B 1 389 ? 5.000 -13.890 90.154 1.00 79.14 476 PHE B CA 1
ATOM 6271 C C . PHE B 1 389 ? 3.480 -13.780 90.064 1.00 75.95 476 PHE B C 1
ATOM 6272 O O . PHE B 1 389 ? 2.932 -12.677 90.099 1.00 75.02 476 PHE B O 1
ATOM 6280 N N . ILE B 1 390 ? 2.805 -14.925 89.971 1.00 75.79 477 ILE B N 1
ATOM 6281 C CA . ILE B 1 390 ? 1.346 -14.959 89.844 1.00 76.58 477 ILE B CA 1
ATOM 6282 C C . ILE B 1 390 ? 0.632 -14.311 91.027 1.00 81.48 477 ILE B C 1
ATOM 6283 O O . ILE B 1 390 ? -0.317 -13.546 90.842 1.00 80.52 477 ILE B O 1
ATOM 6288 N N . GLU B 1 391 ? 1.104 -14.605 92.235 1.00 87.32 478 GLU B N 1
ATOM 6289 C CA . GLU B 1 391 ? 0.560 -13.994 93.445 1.00 89.63 478 GLU B CA 1
ATOM 6290 C C . GLU B 1 391 ? 0.838 -12.494 93.415 1.00 88.73 478 GLU B C 1
ATOM 6291 O O . GLU B 1 391 ? -0.062 -11.686 93.650 1.00 87.23 478 GLU B O 1
ATOM 6297 N N . LYS B 1 392 ? 2.087 -12.137 93.113 1.00 90.39 479 LYS B N 1
ATOM 6298 C CA . LYS B 1 392 ? 2.505 -10.740 92.952 1.00 90.94 479 LYS B CA 1
ATOM 6299 C C . LYS B 1 392 ? 1.645 -9.973 91.940 1.00 86.40 479 LYS B C 1
ATOM 6300 O O . LYS B 1 392 ? 1.358 -8.793 92.129 1.00 86.45 479 LYS B O 1
ATOM 6306 N N . ALA B 1 393 ? 1.245 -10.641 90.863 1.00 82.15 480 ALA B N 1
ATOM 6307 C CA . ALA B 1 393 ? 0.425 -10.008 89.833 1.00 76.43 480 ALA B CA 1
ATOM 6308 C C . ALA B 1 393 ? -1.053 -9.966 90.228 1.00 76.50 480 ALA B C 1
ATOM 6309 O O . ALA B 1 393 ? -1.901 -9.523 89.450 1.00 74.65 480 ALA B O 1
ATOM 6311 N N . GLY B 1 394 ? -1.353 -10.432 91.437 1.00 79.61 481 GLY B N 1
ATOM 6312 C CA . GLY B 1 394 ? -2.715 -10.461 91.942 1.00 82.87 481 GLY B CA 1
ATOM 6313 C C . GLY B 1 394 ? -3.529 -11.600 91.358 1.00 84.06 481 GLY B C 1
ATOM 6314 O O . GLY B 1 394 ? -4.734 -11.704 91.589 1.00 86.54 481 GLY B O 1
ATOM 6315 N N . GLY B 1 395 ? -2.859 -12.468 90.609 1.00 82.01 482 GLY B N 1
ATOM 6316 C CA . GLY B 1 395 ? -3.518 -13.558 89.915 1.00 80.64 482 GLY B CA 1
ATOM 6317 C C . GLY B 1 395 ? -3.972 -14.706 90.796 1.00 82.47 482 GLY B C 1
ATOM 6318 O O . GLY B 1 395 ? -4.851 -15.480 90.410 1.00 83.16 482 GLY B O 1
ATOM 6319 N N . MET B 1 396 ? -3.377 -14.817 91.978 1.00 82.10 483 MET B N 1
ATOM 6320 C CA . MET B 1 396 ? -3.671 -15.923 92.876 1.00 82.42 483 MET B CA 1
ATOM 6321 C C . MET B 1 396 ? -5.156 -15.958 93.227 1.00 82.50 483 MET B C 1
ATOM 6322 O O . MET B 1 396 ? -5.806 -16.999 93.119 1.00 82.09 483 MET B O 1
ATOM 6327 N N . GLU B 1 397 ? -5.692 -14.807 93.616 1.00 82.29 484 GLU B N 1
ATOM 6328 C CA . GLU B 1 397 ? -7.101 -14.701 93.960 1.00 83.48 484 GLU B CA 1
ATOM 6329 C C . GLU B 1 397 ? -7.999 -14.898 92.746 1.00 80.84 484 GLU B C 1
ATOM 6330 O O . GLU B 1 397 ? -9.035 -15.561 92.836 1.00 80.14 484 GLU B O 1
ATOM 6336 N N . LYS B 1 398 ? -7.587 -14.335 91.611 1.00 77.70 485 LYS B N 1
ATOM 6337 C CA . LYS B 1 398 ? -8.356 -14.432 90.372 1.00 73.66 485 LYS B CA 1
ATOM 6338 C C . LYS B 1 398 ? -8.501 -15.879 89.912 1.00 72.01 485 LYS B C 1
ATOM 6339 O O . LYS B 1 398 ? -9.551 -16.268 89.402 1.00 72.44 485 LYS B O 1
ATOM 6345 N N . ILE B 1 399 ? -7.458 -16.681 90.107 1.00 72.53 486 ILE B N 1
ATOM 6346 C CA . ILE B 1 399 ? -7.539 -18.106 89.796 1.00 73.54 486 ILE B CA 1
ATOM 6347 C C . ILE B 1 399 ? -8.535 -18.786 90.732 1.00 77.95 486 ILE B C 1
ATOM 6348 O O . ILE B 1 399 ? -9.352 -19.603 90.300 1.00 76.89 486 ILE B O 1
ATOM 6353 N N . PHE B 1 400 ? -8.462 -18.433 92.013 1.00 83.10 487 PHE B N 1
ATOM 6354 C CA . PHE B 1 400 ? -9.398 -18.936 93.015 1.00 88.21 487 PHE B CA 1
ATOM 6355 C C . PHE B 1 400 ? -10.841 -18.574 92.690 1.00 85.93 487 PHE B C 1
ATOM 6356 O O . PHE B 1 400 ? -11.747 -19.401 92.813 1.00 88.29 487 PHE B O 1
ATOM 6364 N N . ASN B 1 401 ? -11.048 -17.331 92.276 1.00 81.96 488 ASN B N 1
ATOM 6365 C CA . ASN B 1 401 ? -12.384 -16.848 91.970 1.00 85.58 488 ASN B CA 1
ATOM 6366 C C . ASN B 1 401 ? -13.020 -17.633 90.828 1.00 86.56 488 ASN B C 1
ATOM 6367 O O . ASN B 1 401 ? -14.240 -17.636 90.669 1.00 89.36 488 ASN B O 1
ATOM 6372 N N . CYS B 1 402 ? -12.188 -18.317 90.047 1.00 82.49 489 CYS B N 1
ATOM 6373 C CA . CYS B 1 402 ? -12.671 -19.122 88.933 1.00 78.75 489 CYS B CA 1
ATOM 6374 C C . CYS B 1 402 ? -13.404 -20.373 89.405 1.00 83.01 489 CYS B C 1
ATOM 6375 O O . CYS B 1 402 ? -14.148 -20.985 88.641 1.00 77.89 489 CYS B O 1
ATOM 6378 N N . GLN B 1 403 ? -13.208 -20.737 90.670 1.00 87.62 490 GLN B N 1
ATOM 6379 C CA . GLN B 1 403 ? -13.869 -21.908 91.251 1.00 92.90 490 GLN B CA 1
ATOM 6380 C C . GLN B 1 403 ? -15.381 -21.717 91.384 1.00 94.98 490 GLN B C 1
ATOM 6381 O O . GLN B 1 403 ? -16.125 -22.678 91.584 1.00 93.94 490 GLN B O 1
ATOM 6387 N N . GLN B 1 404 ? -15.834 -20.474 91.278 1.00 96.96 491 GLN B N 1
ATOM 6388 C CA . GLN B 1 404 ? -17.259 -20.182 91.368 1.00 99.32 491 GLN B CA 1
ATOM 6389 C C . GLN B 1 404 ? -17.916 -20.232 89.988 1.00 96.75 491 GLN B C 1
ATOM 6390 O O . GLN B 1 404 ? -18.828 -19.456 89.702 1.00 98.81 491 GLN B O 1
ATOM 6396 N N . ASN B 1 405 ? -17.448 -21.139 89.133 1.00 93.00 492 ASN B N 1
ATOM 6397 C CA . ASN B 1 405 ? -17.949 -21.235 87.763 1.00 91.60 492 ASN B CA 1
ATOM 6398 C C . ASN B 1 405 ? -18.851 -22.450 87.544 1.00 97.23 492 ASN B C 1
ATOM 6399 O O . ASN B 1 405 ? -18.558 -23.550 88.022 1.00 98.96 492 ASN B O 1
ATOM 6404 N N . GLU B 1 406 ? -19.949 -22.227 86.823 1.00 99.79 493 GLU B N 1
ATOM 6405 C CA . GLU B 1 406 ? -20.901 -23.277 86.451 1.00 101.91 493 GLU B CA 1
ATOM 6406 C C . GLU B 1 406 ? -20.212 -24.460 85.779 1.00 100.24 493 GLU B C 1
ATOM 6407 O O . GLU B 1 406 ? -20.536 -25.618 86.042 1.00 103.38 493 GLU B O 1
ATOM 6413 N N . ASN B 1 407 ? -19.266 -24.149 84.901 1.00 95.94 494 ASN B N 1
ATOM 6414 C CA . ASN B 1 407 ? -18.550 -25.158 84.136 1.00 92.90 494 ASN B CA 1
ATOM 6415 C C . ASN B 1 407 ? -17.673 -26.032 85.032 1.00 93.11 494 ASN B C 1
ATOM 6416 O O . ASN B 1 407 ? -16.860 -25.522 85.805 1.00 91.38 494 ASN B O 1
ATOM 6421 N N . ASP B 1 408 ? -17.856 -27.348 84.939 1.00 95.66 495 ASP B N 1
ATOM 6422 C CA . ASP B 1 408 ? -17.086 -28.287 85.758 1.00 97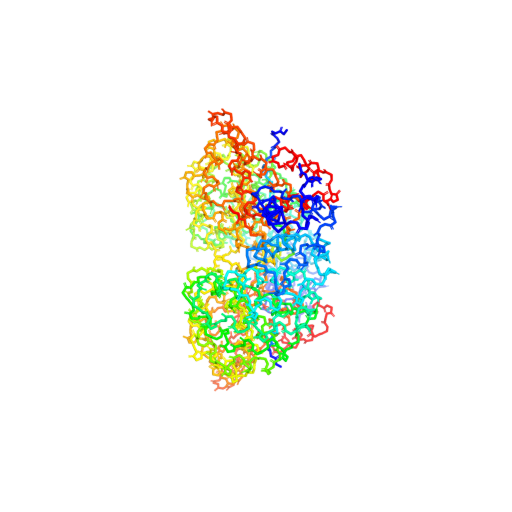.21 495 ASP B CA 1
ATOM 6423 C C . ASP B 1 408 ? -15.607 -28.294 85.387 1.00 90.23 495 ASP B C 1
ATOM 6424 O O . ASP B 1 408 ? -14.741 -28.379 86.258 1.00 89.94 495 ASP B O 1
ATOM 6429 N N . LYS B 1 409 ? -15.328 -28.192 84.091 1.00 85.38 496 LYS B N 1
ATOM 6430 C CA . LYS B 1 409 ? -13.958 -28.234 83.599 1.00 84.29 496 LYS B CA 1
ATOM 6431 C C . LYS B 1 409 ? -13.158 -27.072 84.169 1.00 83.42 496 LYS B C 1
ATOM 6432 O O . LYS B 1 409 ? -12.020 -27.251 84.601 1.00 84.10 496 LYS B O 1
ATOM 6438 N N . ILE B 1 410 ? -13.767 -25.888 84.182 1.00 83.24 497 ILE B N 1
ATOM 6439 C CA . ILE B 1 410 ? -13.117 -24.688 84.705 1.00 81.01 497 ILE B CA 1
ATOM 6440 C C . ILE B 1 410 ? -12.928 -24.774 86.220 1.00 84.25 497 ILE B C 1
ATOM 6441 O O . ILE B 1 410 ? -11.852 -24.462 86.735 1.00 83.83 497 ILE B O 1
ATOM 6446 N N . TYR B 1 411 ? -13.970 -25.204 86.926 1.00 87.40 498 TYR B N 1
ATOM 6447 C CA . TYR B 1 411 ? -13.897 -25.358 88.374 1.00 91.66 498 TYR B CA 1
ATOM 6448 C C . TYR B 1 411 ? -12.808 -26.351 88.762 1.00 93.66 498 TYR B C 1
ATOM 6449 O O . TYR B 1 411 ? -11.943 -26.054 89.588 1.00 96.22 498 TYR B O 1
ATOM 6458 N N . GLU B 1 412 ? -12.868 -27.536 88.166 1.00 91.50 499 GLU B N 1
ATOM 6459 C CA . GLU B 1 412 ? -11.922 -28.599 88.469 1.00 91.46 499 GLU B CA 1
ATOM 6460 C C . GLU B 1 412 ? -10.482 -28.185 88.198 1.00 85.69 499 GLU B C 1
ATOM 6461 O O . GLU B 1 412 ? -9.581 -28.505 88.974 1.00 83.93 499 GLU B O 1
ATOM 6467 N N . LYS B 1 413 ? -10.273 -27.454 87.108 1.00 83.27 500 LYS B N 1
ATOM 6468 C CA . LYS B 1 413 ? -8.932 -27.020 86.736 1.00 81.58 500 LYS B CA 1
ATOM 6469 C C . LYS B 1 413 ? -8.435 -25.945 87.705 1.00 82.05 500 LYS B C 1
ATOM 6470 O O . LYS B 1 413 ? -7.298 -26.001 88.166 1.00 82.28 500 LYS B O 1
ATOM 6476 N N . ALA B 1 414 ? -9.296 -24.980 88.020 1.00 82.21 501 ALA B N 1
ATOM 6477 C CA . ALA B 1 414 ? -8.941 -23.901 88.942 1.00 83.61 501 ALA B CA 1
ATOM 6478 C C . ALA B 1 414 ? -8.726 -24.436 90.357 1.00 91.46 501 ALA B C 1
ATOM 6479 O O . ALA B 1 414 ? -7.907 -23.914 91.116 1.00 92.03 501 ALA B O 1
ATOM 6481 N N . TYR B 1 415 ? -9.473 -25.478 90.706 1.00 95.90 502 TYR B N 1
ATOM 6482 C CA . TYR B 1 415 ? -9.355 -26.097 92.020 1.00 98.09 502 TYR B CA 1
ATOM 6483 C C . TYR B 1 415 ? -8.035 -26.855 92.123 1.00 97.28 502 TYR B C 1
ATOM 6484 O O . TYR B 1 415 ? -7.306 -26.720 93.109 1.00 100.40 502 TYR B O 1
ATOM 6493 N N . LYS B 1 416 ? -7.722 -27.633 91.091 1.00 93.32 503 LYS B N 1
ATOM 6494 C CA . LYS B 1 416 ? -6.522 -28.460 91.102 1.00 93.35 503 LYS B CA 1
ATOM 6495 C C . LYS B 1 416 ? -5.248 -27.626 91.183 1.00 90.99 503 LYS B C 1
ATOM 6496 O O . LYS B 1 416 ? -4.288 -28.016 91.844 1.00 93.61 503 LYS B O 1
ATOM 6502 N N . ILE B 1 417 ? -5.250 -26.464 90.541 1.00 85.89 504 ILE B N 1
ATOM 6503 C CA . ILE B 1 417 ? -4.046 -25.643 90.494 1.00 83.79 504 ILE B CA 1
ATOM 6504 C C . ILE B 1 417 ? -3.866 -24.851 91.796 1.00 85.78 504 ILE B C 1
ATOM 6505 O O . ILE B 1 417 ? -2.748 -24.717 92.293 1.00 85.59 504 ILE B O 1
ATOM 6510 N N . ILE B 1 418 ? -4.965 -24.352 92.355 1.00 87.27 505 ILE B N 1
ATOM 6511 C CA . ILE B 1 418 ? -4.919 -23.620 93.618 1.00 90.69 505 ILE B CA 1
ATOM 6512 C C . ILE B 1 418 ? -4.359 -24.500 94.734 1.00 95.88 505 ILE B C 1
ATOM 6513 O O . ILE B 1 418 ? -3.532 -24.063 95.536 1.00 95.42 505 ILE B O 1
ATOM 6518 N N . GLU B 1 419 ? -4.793 -25.754 94.759 1.00 99.24 506 GLU B N 1
ATOM 6519 C CA . GLU B 1 419 ? -4.404 -26.662 95.825 1.00 103.97 506 GLU B CA 1
ATOM 6520 C C . GLU B 1 419 ? -3.008 -27.236 95.598 1.00 103.91 506 GLU B C 1
ATOM 6521 O O . GLU B 1 419 ? -2.346 -27.659 96.543 1.00 109.77 506 GLU B O 1
ATOM 6527 N N . THR B 1 420 ? -2.561 -27.247 94.347 1.00 98.59 507 THR B N 1
ATOM 6528 C CA . THR B 1 420 ? -1.254 -27.806 94.015 1.00 98.42 507 THR B CA 1
ATOM 6529 C C . THR B 1 420 ? -0.118 -26.807 94.263 1.00 97.90 507 THR B C 1
ATOM 6530 O O . THR B 1 420 ? 0.955 -27.185 94.736 1.00 97.91 507 THR B O 1
ATOM 6534 N N . TYR B 1 421 ? -0.364 -25.532 93.958 1.00 94.86 508 TYR B N 1
ATOM 6535 C CA . TYR B 1 421 ? 0.688 -24.512 93.989 1.00 93.53 508 TYR B CA 1
ATOM 6536 C C . TYR B 1 421 ? 0.471 -23.429 95.045 1.00 95.94 508 TYR B C 1
ATOM 6537 O O . TYR B 1 421 ? 1.376 -22.637 95.324 1.00 93.82 508 TYR B O 1
ATOM 6546 N N . PHE B 1 422 ? -0.728 -23.382 95.618 1.00 97.32 509 PHE B N 1
ATOM 6547 C CA . PHE B 1 422 ? -1.045 -22.373 96.622 1.00 98.71 509 PHE B CA 1
ATOM 6548 C C . PHE B 1 422 ? -1.712 -22.998 97.844 1.00 101.41 509 PHE B C 1
ATOM 6549 O O . PHE B 1 422 ? -2.898 -22.780 98.097 1.00 101.41 509 PHE B O 1
ATOM 6557 N N . LEU C 2 3 ? -34.427 20.554 63.261 1.00 46.18 97 LEU C N 1
ATOM 6558 C CA . LEU C 2 3 ? -33.231 20.140 63.999 1.00 49.74 97 LEU C CA 1
ATOM 6559 C C . LEU C 2 3 ? -32.624 21.329 64.762 1.00 51.82 97 LEU C C 1
ATOM 6560 O O . LEU C 2 3 ? -33.339 22.151 65.332 1.00 49.45 97 LEU C O 1
ATOM 6565 N N . GLY C 2 4 ? -31.300 21.417 64.776 1.00 53.46 98 GLY C N 1
ATOM 6566 C CA . GLY C 2 4 ? -30.623 22.334 65.673 1.00 47.92 98 GLY C CA 1
ATOM 6567 C C . GLY C 2 4 ? -30.364 21.653 67.006 1.00 42.62 98 GLY C C 1
ATOM 6568 O O . GLY C 2 4 ? -29.771 22.240 67.912 1.00 39.53 98 GLY C O 1
ATOM 6569 N N . SER C 2 5 ? -30.815 20.403 67.113 1.00 42.67 99 SER C N 1
ATOM 6570 C CA . SER C 2 5 ? -30.639 19.585 68.313 1.00 41.90 99 SER C CA 1
ATOM 6571 C C . SER C 2 5 ? -29.171 19.265 68.576 1.00 38.37 99 SER C C 1
ATOM 6572 O O . SER C 2 5 ? -28.369 19.188 67.640 1.00 41.76 99 SER C O 1
ATOM 6575 N N . THR C 2 6 ? -28.827 19.057 69.843 1.00 31.99 100 THR C N 1
ATOM 6576 C CA . THR C 2 6 ? -27.433 18.868 70.221 1.00 33.30 100 THR C CA 1
ATOM 6577 C C . THR C 2 6 ? -26.903 17.473 69.871 1.00 34.81 100 THR C C 1
ATOM 6578 O O . THR C 2 6 ? -27.616 16.478 69.992 1.00 36.60 100 THR C O 1
ATOM 6582 N N . ASN C 2 7 ? -25.650 17.423 69.417 1.00 31.11 101 ASN C N 1
ATOM 6583 C CA . ASN C 2 7 ? -24.939 16.161 69.202 1.00 32.02 101 ASN C CA 1
ATOM 6584 C C . ASN C 2 7 ? -23.957 15.836 70.324 1.00 29.37 101 ASN C C 1
ATOM 6585 O O . ASN C 2 7 ? -23.135 14.928 70.193 1.00 27.03 101 ASN C O 1
ATOM 6590 N N . LYS C 2 8 ? -24.033 16.592 71.414 1.00 27.10 102 LYS C N 1
ATOM 6591 C CA . LYS C 2 8 ? -23.233 16.310 72.599 1.00 26.77 102 LYS C CA 1
ATOM 6592 C C . LYS C 2 8 ? -23.715 15.026 73.253 1.00 28.86 102 LYS C C 1
ATOM 6593 O O . LYS C 2 8 ? -24.893 14.885 73.571 1.00 30.01 102 LYS C O 1
ATOM 6599 N N . ARG C 2 9 ? -22.796 14.092 73.460 1.00 28.20 103 ARG C N 1
ATOM 6600 C CA . ARG C 2 9 ? -23.147 12.824 74.081 1.00 31.49 103 ARG C CA 1
ATOM 6601 C C . ARG C 2 9 ? -22.394 12.607 75.396 1.00 33.90 103 ARG C C 1
ATOM 6602 O O . ARG C 2 9 ? -21.161 12.554 75.419 1.00 28.29 103 ARG C O 1
ATOM 6610 N N . LYS C 2 10 ? -23.142 12.483 76.488 1.00 36.12 104 LYS C N 1
ATOM 6611 C CA . LYS C 2 10 ? -22.550 12.166 77.782 1.00 36.13 104 LYS C CA 1
ATOM 6612 C C . LYS C 2 10 ? -21.938 10.781 77.754 1.00 37.65 104 LYS C C 1
ATOM 6613 O O . LYS C 2 10 ? -22.203 9.991 76.850 1.00 39.96 104 LYS C O 1
ATOM 6619 N N . ARG C 2 11 ? -21.127 10.491 78.759 1.00 31.27 105 ARG C N 1
ATOM 6620 C CA . ARG C 2 11 ? -20.368 9.253 78.810 1.00 34.15 105 ARG C CA 1
ATOM 6621 C C . ARG C 2 11 ? -21.196 7.966 78.683 1.00 37.74 105 ARG C C 1
ATOM 6622 O O . ARG C 2 11 ? -20.772 7.034 78.006 1.00 43.76 105 ARG C O 1
ATOM 6630 N N . GLU C 2 12 ? -22.364 7.891 79.311 1.00 40.07 106 GLU C N 1
ATOM 6631 C CA . GLU C 2 12 ? -23.080 6.612 79.318 1.00 49.22 106 GLU C CA 1
ATOM 6632 C C . GLU C 2 12 ? -23.801 6.317 77.996 1.00 49.43 106 GLU C C 1
ATOM 6633 O O . GLU C 2 12 ? -23.859 5.168 77.566 1.00 52.52 106 GLU C O 1
ATOM 6639 N N . GLN C 2 13 ? -24.339 7.345 77.344 1.00 111.11 107 GLN C N 1
ATOM 6640 C CA . GLN C 2 13 ? -25.089 7.150 76.102 1.00 109.08 107 GLN C CA 1
ATOM 6641 C C . GLN C 2 13 ? -24.130 7.015 74.926 1.00 109.22 107 GLN C C 1
ATOM 6642 O O . GLN C 2 13 ? -24.535 6.745 73.793 1.00 111.54 107 GLN C O 1
ATOM 6648 N N . ILE C 2 14 ? -22.849 7.200 75.214 1.00 107.21 108 ILE C N 1
ATOM 6649 C CA . ILE C 2 14 ? -21.817 7.122 74.200 1.00 107.44 108 ILE C CA 1
ATOM 6650 C C . ILE C 2 14 ? -20.653 6.287 74.709 1.00 106.06 108 ILE C C 1
ATOM 6651 O O . ILE C 2 14 ? -20.843 5.429 75.572 1.00 105.53 108 ILE C O 1
ATOM 6653 N N . SER C 2 15 ? -19.456 6.567 74.194 1.00 106.44 109 SER C N 1
ATOM 6654 C CA . SER C 2 15 ? -18.283 5.737 74.444 1.00 108.08 109 SER C CA 1
ATOM 6655 C C . SER C 2 15 ? -18.728 4.302 74.233 1.00 114.77 109 SER C C 1
ATOM 6656 O O . SER C 2 15 ? -18.568 3.454 75.115 1.00 118.93 109 SER C O 1
ATOM 6659 N N . THR C 2 16 ? -19.302 4.062 73.054 1.00 116.01 110 THR C N 1
ATOM 6660 C CA . THR C 2 16 ? -20.222 2.948 72.815 1.00 117.81 110 THR C CA 1
ATOM 6661 C C . THR C 2 16 ? -19.770 1.577 73.335 1.00 118.13 110 THR C C 1
ATOM 6662 O O . THR C 2 16 ? -18.577 1.312 73.519 1.00 116.69 110 THR C O 1
ATOM 6666 N N . ASP C 2 17 ? -20.760 0.707 73.531 1.00 119.33 111 ASP C N 1
ATOM 6667 C CA . ASP C 2 17 ? -20.689 -0.364 74.523 1.00 120.32 111 ASP C CA 1
ATOM 6668 C C . ASP C 2 17 ? -20.336 -1.768 74.049 1.00 123.33 111 ASP C C 1
ATOM 6669 O O . ASP C 2 17 ? -20.556 -2.138 72.893 1.00 124.62 111 ASP C O 1
ATOM 6674 N N . ASN C 2 18 ? -19.796 -2.540 74.989 1.00 124.95 112 ASN C N 1
ATOM 6675 C CA . ASN C 2 18 ? -19.720 -3.991 74.882 1.00 127.02 112 ASN C CA 1
ATOM 6676 C C . ASN C 2 18 ? -19.596 -4.634 76.257 1.00 128.64 112 ASN C C 1
ATOM 6677 O O . ASN C 2 18 ? -19.207 -3.976 77.225 1.00 126.16 112 ASN C O 1
ATOM 6682 N N . GLU C 2 19 ? -19.947 -5.917 76.328 1.00 131.81 113 GLU C N 1
ATOM 6683 C CA . GLU C 2 19 ? -19.776 -6.721 77.532 1.00 131.19 113 GLU C CA 1
ATOM 6684 C C . GLU C 2 19 ? -18.357 -6.573 78.066 1.00 131.70 113 GLU C C 1
ATOM 6685 O O . GLU C 2 19 ? -18.170 -6.146 79.198 1.00 128.55 113 GLU C O 1
ATOM 6691 N N . ALA C 2 20 ? -17.369 -6.867 77.225 1.00 134.62 114 ALA C N 1
ATOM 6692 C CA . ALA C 2 20 ? -15.971 -6.871 77.641 1.00 133.96 114 ALA C CA 1
ATOM 6693 C C . ALA C 2 20 ? -15.504 -5.490 78.080 1.00 132.17 114 ALA C C 1
ATOM 6694 O O . ALA C 2 20 ? -15.137 -5.313 79.240 1.00 132.62 114 ALA C O 1
ATOM 6696 N N . LYS C 2 21 ? -15.546 -4.521 77.160 1.00 130.63 115 LYS C N 1
ATOM 6697 C CA . LYS C 2 21 ? -15.016 -3.166 77.383 1.00 126.15 115 LYS C CA 1
ATOM 6698 C C . LYS C 2 21 ? -15.452 -2.544 78.711 1.00 124.11 115 LYS C C 1
ATOM 6699 O O . LYS C 2 21 ? -14.669 -1.856 79.370 1.00 121.16 115 LYS C O 1
ATOM 6701 N N . MET C 2 22 ? -16.697 -2.800 79.104 1.00 124.35 116 MET C N 1
ATOM 6702 C CA . MET C 2 22 ? -17.220 -2.306 80.372 1.00 121.04 116 MET C CA 1
ATOM 6703 C C . MET C 2 22 ? -16.650 -3.074 81.567 1.00 122.20 116 MET C C 1
ATOM 6704 O O . MET C 2 22 ? -16.722 -2.591 82.695 1.00 119.13 116 MET C O 1
ATOM 6706 N N . GLN C 2 23 ? -16.123 -4.255 81.297 1.00 126.88 117 GLN C N 1
ATOM 6707 C CA . GLN C 2 23 ? -15.419 -5.049 82.294 1.00 128.36 117 GLN C CA 1
ATOM 6708 C C . GLN C 2 23 ? -13.956 -4.668 82.332 1.00 129.57 117 GLN C C 1
ATOM 6709 O O . GLN C 2 23 ? -13.419 -4.340 83.372 1.00 128.90 117 GLN C O 1
ATOM 6715 N N . ILE C 2 24 ? -13.310 -4.704 81.179 1.00 131.64 118 ILE C N 1
ATOM 6716 C CA . ILE C 2 24 ? -11.861 -4.468 81.127 1.00 132.28 118 ILE C CA 1
ATOM 6717 C C . ILE C 2 24 ? -11.566 -3.023 81.505 1.00 129.74 118 ILE C C 1
ATOM 6718 O O . ILE C 2 24 ? -10.841 -2.791 82.463 1.00 126.65 118 ILE C O 1
ATOM 6723 N N . GLN C 2 25 ? -12.141 -2.050 80.798 1.00 113.37 119 GLN C N 1
ATOM 6724 C CA . GLN C 2 25 ? -11.976 -0.666 81.234 1.00 110.74 119 GLN C CA 1
ATOM 6725 C C . GLN C 2 25 ? -13.050 -0.321 82.248 1.00 107.12 119 GLN C C 1
ATOM 6726 O O . GLN C 2 25 ? -13.461 0.836 82.379 1.00 104.52 119 GLN C O 1
ATOM 6732 N N . GLU C 2 26 ? -13.492 -1.356 82.939 1.00 107.22 120 GLU C N 1
ATOM 6733 C CA . GLU C 2 26 ? -13.657 -1.245 84.359 1.00 105.48 120 GLU C CA 1
ATOM 6734 C C . GLU C 2 26 ? -12.327 -0.827 84.867 1.00 109.19 120 GLU C C 1
ATOM 6735 O O . GLU C 2 26 ? -12.218 -0.276 85.940 1.00 109.22 120 GLU C O 1
ATOM 6741 N N . GLU C 2 27 ? -11.296 -1.082 84.089 1.00 112.07 121 GLU C N 1
ATOM 6742 C CA . GLU C 2 27 ? -9.985 -1.027 84.682 1.00 110.43 121 GLU C CA 1
ATOM 6743 C C . GLU C 2 27 ? -10.009 0.199 85.523 1.00 108.73 121 GLU C C 1
ATOM 6744 O O . GLU C 2 27 ? -9.969 1.288 85.007 1.00 113.43 121 GLU C O 1
ATOM 6750 N N . LYS C 2 28 ? -10.166 -0.014 86.820 1.00 100.60 122 LYS C N 1
ATOM 6751 C CA . LYS C 2 28 ? -10.138 1.046 87.800 1.00 96.04 122 LYS C CA 1
ATOM 6752 C C . LYS C 2 28 ? -9.411 0.502 89.004 1.00 93.76 122 LYS C C 1
ATOM 6753 O O . LYS C 2 28 ? -9.372 -0.704 89.216 1.00 93.41 122 LYS C O 1
ATOM 6759 N N . SER C 2 29 ? -8.839 1.389 89.802 1.00 91.96 123 SER C N 1
ATOM 6760 C CA . SER C 2 29 ? -8.018 0.953 90.910 1.00 90.77 123 SER C CA 1
ATOM 6761 C C . SER C 2 29 ? -8.909 0.153 91.839 1.00 88.10 123 SER C C 1
ATOM 6762 O O . SER C 2 29 ? -10.048 0.531 92.076 1.00 89.76 123 SER C O 1
ATOM 6765 N N . PRO C 2 30 ? -8.402 -0.960 92.353 1.00 82.35 124 PRO C N 1
ATOM 6766 C CA . PRO C 2 30 ? -9.271 -2.021 92.858 1.00 77.48 124 PRO C CA 1
ATOM 6767 C C . PRO C 2 30 ? -10.059 -1.519 94.044 1.00 72.08 124 PRO C C 1
ATOM 6768 O O . PRO C 2 30 ? -9.510 -0.774 94.834 1.00 69.95 124 PRO C O 1
ATOM 6772 N N . LYS C 2 31 ? -11.320 -1.904 94.169 1.00 71.25 125 LYS C N 1
ATOM 6773 C CA . LYS C 2 31 ? -12.187 -1.298 95.161 1.00 67.97 125 LYS C CA 1
ATOM 6774 C C . LYS C 2 31 ? -11.697 -1.532 96.585 1.00 63.12 125 LYS C C 1
ATOM 6775 O O . LYS C 2 31 ? -11.785 -0.651 97.423 1.00 60.53 125 LYS C O 1
ATOM 6781 N N . LYS C 2 32 ? -11.195 -2.726 96.860 1.00 64.11 126 LYS C N 1
ATOM 6782 C CA . LYS C 2 32 ? -10.711 -3.053 98.192 1.00 62.15 126 LYS C CA 1
ATOM 6783 C C . LYS C 2 32 ? -9.285 -3.590 98.164 1.00 64.53 126 LYS C C 1
ATOM 6784 O O . LYS C 2 32 ? -8.885 -4.279 97.225 1.00 67.46 126 LYS C O 1
ATOM 6790 N N . LYS C 2 33 ? -8.522 -3.262 99.201 1.00 63.28 127 LYS C N 1
ATOM 6791 C CA . LYS C 2 33 ? -7.165 -3.767 99.353 1.00 65.22 127 LYS C CA 1
ATOM 6792 C C . LYS C 2 33 ? -6.991 -4.350 100.747 1.00 62.91 127 LYS C C 1
ATOM 6793 O O . LYS C 2 33 ? -7.650 -3.916 101.691 1.00 61.41 127 LYS C O 1
ATOM 6799 N N . ARG C 2 34 ? -6.102 -5.328 100.873 1.00 64.53 128 ARG C N 1
ATOM 6800 C CA . ARG C 2 34 ? -5.817 -5.940 102.162 1.00 62.67 128 ARG C CA 1
ATOM 6801 C C . ARG C 2 34 ? -4.348 -5.734 102.521 1.00 65.82 128 ARG C C 1
ATOM 6802 O O . ARG C 2 34 ? -3.466 -6.049 101.726 1.00 70.09 128 ARG C O 1
ATOM 6810 N N . LYS C 2 35 ? -4.087 -5.198 103.712 1.00 61.85 129 LYS C N 1
ATOM 6811 C CA . LYS C 2 35 ? -2.717 -4.897 104.125 1.00 63.23 129 LYS C CA 1
ATOM 6812 C C . LYS C 2 35 ? -1.982 -6.160 104.557 1.00 68.00 129 LYS C C 1
ATOM 6813 O O . LYS C 2 35 ? -2.458 -6.888 105.425 1.00 71.35 129 LYS C O 1
ATOM 6819 N N . LYS C 2 36 ? -0.824 -6.411 103.948 1.00 70.64 130 LYS C N 1
ATOM 6820 C CA . LYS C 2 36 ? -0.006 -7.580 104.267 1.00 71.37 130 LYS C CA 1
ATOM 6821 C C . LYS C 2 36 ? 1.251 -7.184 105.043 1.00 75.88 130 LYS C C 1
ATOM 6822 O O . LYS C 2 36 ? 1.454 -6.006 105.365 1.00 75.80 130 LYS C O 1
ATOM 6828 N N . ARG C 2 37 ? 2.100 -8.170 105.328 1.00 78.28 131 ARG C N 1
ATOM 6829 C CA . ARG C 2 37 ? 3.302 -7.943 106.128 1.00 80.52 131 ARG C CA 1
ATOM 6830 C C . ARG C 2 37 ? 4.287 -6.992 105.449 1.00 85.84 131 ARG C C 1
ATOM 6831 O O . ARG C 2 37 ? 4.330 -6.895 104.222 1.00 90.30 131 ARG C O 1
ATOM 6839 N N . THR D 2 6 ? -5.212 -31.468 69.369 1.00 52.22 100 THR D N 1
ATOM 6840 C CA . THR D 2 6 ? -4.546 -30.371 68.666 1.00 49.17 100 THR D CA 1
ATOM 6841 C C . THR D 2 6 ? -5.035 -29.003 69.143 1.00 48.98 100 THR D C 1
ATOM 6842 O O . THR D 2 6 ? -6.134 -28.879 69.677 1.00 51.37 100 THR D O 1
ATOM 6846 N N . ASN D 2 7 ? -4.212 -27.976 68.952 1.00 43.16 101 ASN D N 1
ATOM 6847 C CA . ASN D 2 7 ? -4.613 -26.615 69.293 1.00 44.08 101 ASN D CA 1
ATOM 6848 C C . ASN D 2 7 ? -4.900 -25.767 68.057 1.00 43.87 101 ASN D C 1
ATOM 6849 O O . ASN D 2 7 ? -5.171 -24.563 68.161 1.00 42.68 101 ASN D O 1
ATOM 6854 N N . LYS D 2 8 ? -4.833 -26.407 66.893 1.00 39.18 102 LYS D N 1
ATOM 6855 C CA . LYS D 2 8 ? -5.126 -25.750 65.632 1.00 35.82 102 LYS D CA 1
ATOM 6856 C C . LYS D 2 8 ? -6.594 -25.369 65.578 1.00 40.22 102 LYS D C 1
ATOM 6857 O O . LYS D 2 8 ? -7.454 -26.181 65.893 1.00 43.66 102 LYS D O 1
ATOM 6863 N N . ARG D 2 9 ? -6.876 -24.132 65.187 1.00 40.65 103 ARG D N 1
ATOM 6864 C CA . ARG D 2 9 ? -8.251 -23.651 65.092 1.00 44.74 103 ARG D CA 1
ATOM 6865 C C . ARG D 2 9 ? -8.582 -23.176 63.678 1.00 44.85 103 ARG D C 1
ATOM 6866 O O . ARG D 2 9 ? -7.957 -22.244 63.170 1.00 42.48 103 ARG D O 1
ATOM 6874 N N . LYS D 2 10 ? -9.563 -23.813 63.044 1.00 47.60 104 LYS D N 1
ATOM 6875 C CA . LYS D 2 10 ? -9.925 -23.456 61.673 1.00 47.87 104 LYS D CA 1
ATOM 6876 C C . LYS D 2 10 ? -10.484 -22.047 61.624 1.00 50.53 104 LYS D C 1
ATOM 6877 O O . LYS D 2 10 ? -10.859 -21.472 62.655 1.00 51.00 104 LYS D O 1
ATOM 6883 N N . ARG D 2 11 ? -10.528 -21.503 60.414 1.00 49.12 105 ARG D N 1
ATOM 6884 C CA . ARG D 2 11 ? -10.919 -20.123 60.191 1.00 54.29 105 ARG D CA 1
ATOM 6885 C C . ARG D 2 11 ? -12.265 -19.790 60.837 1.00 62.25 105 ARG D C 1
ATOM 6886 O O . ARG D 2 11 ? -12.407 -18.742 61.477 1.00 62.78 105 ARG D O 1
ATOM 6894 N N . GLU D 2 12 ? -13.224 -20.705 60.701 1.00 66.94 106 GLU D N 1
ATOM 6895 C CA . GLU D 2 12 ? -14.600 -20.475 61.135 1.00 74.25 106 GLU D CA 1
ATOM 6896 C C . GLU D 2 12 ? -14.709 -20.048 62.602 1.00 78.66 106 GLU D C 1
ATOM 6897 O O . GLU D 2 12 ? -14.728 -18.856 62.897 1.00 81.67 106 GLU D O 1
ATOM 6903 N N . GLN D 2 13 ? -14.765 -21.007 63.521 1.00 83.21 107 GLN D N 1
ATOM 6904 C CA . GLN D 2 13 ? -15.026 -20.698 64.933 1.00 91.16 107 GLN D CA 1
ATOM 6905 C C . GLN D 2 13 ? -13.881 -19.909 65.592 1.00 92.09 107 GLN D C 1
ATOM 6906 O O . GLN D 2 13 ? -13.968 -19.526 66.765 1.00 96.11 107 GLN D O 1
ATOM 6912 N N . ILE D 2 14 ? -12.828 -19.653 64.822 1.00 87.12 108 ILE D N 1
ATOM 6913 C CA . ILE D 2 14 ? -11.643 -18.957 65.310 1.00 83.77 108 ILE D CA 1
ATOM 6914 C C . ILE D 2 14 ? -11.939 -17.585 65.909 1.00 82.35 108 ILE D C 1
ATOM 6915 O O . ILE D 2 14 ? -12.217 -17.455 67.102 1.00 85.29 108 ILE D O 1
ATOM 6917 N N . SER D 2 15 ? -11.866 -16.566 65.064 1.00 103.30 109 SER D N 1
ATOM 6918 C CA . SER D 2 15 ? -11.940 -15.183 65.511 1.00 104.93 109 SER D CA 1
ATOM 6919 C C . SER D 2 15 ? -13.281 -14.847 66.171 1.00 103.24 109 SER D C 1
ATOM 6920 O O . SER D 2 15 ? -13.337 -14.491 67.354 1.00 104.68 109 SER D O 1
ATOM 6923 N N . SER D 2 29 ? -14.995 -8.226 49.166 1.00 78.65 123 SER D N 1
ATOM 6924 C CA . SER D 2 29 ? -14.938 -7.599 47.850 1.00 79.41 123 SER D CA 1
ATOM 6925 C C . SER D 2 29 ? -16.336 -7.234 47.363 1.00 77.83 123 SER D C 1
ATOM 6926 O O . SER D 2 29 ? -17.265 -7.175 48.159 1.00 79.12 123 SER D O 1
ATOM 6929 N N . PRO D 2 30 ? -16.484 -6.986 46.060 1.00 74.88 124 PRO D N 1
ATOM 6930 C CA . PRO D 2 30 ? -17.796 -6.635 45.497 1.00 70.78 124 PRO D CA 1
ATOM 6931 C C . PRO D 2 30 ? -18.397 -7.757 44.662 1.00 68.71 124 PRO D C 1
ATOM 6932 O O . PRO D 2 30 ? -17.789 -8.203 43.704 1.00 72.27 124 PRO D O 1
ATOM 6936 N N . LYS D 2 31 ? -19.587 -8.198 45.039 1.00 59.02 125 LYS D N 1
ATOM 6937 C CA . LYS D 2 31 ? -20.244 -9.311 44.394 1.00 46.85 125 LYS D CA 1
ATOM 6938 C C . LYS D 2 31 ? -20.591 -9.035 42.956 1.00 41.71 125 LYS D C 1
ATOM 6939 O O . LYS D 2 31 ? -20.487 -9.905 42.127 1.00 39.04 125 LYS D O 1
ATOM 6945 N N . LYS D 2 32 ? -21.040 -7.828 42.664 1.00 42.65 126 LYS D N 1
ATOM 6946 C CA . LYS D 2 32 ? -21.545 -7.517 41.343 1.00 33.70 126 LYS D CA 1
ATOM 6947 C C . LYS D 2 32 ? -21.024 -6.202 40.831 1.00 36.66 126 LYS D C 1
ATOM 6948 O O . LYS D 2 32 ? -20.652 -5.349 41.603 1.00 39.90 126 LYS D O 1
ATOM 6954 N N . LYS D 2 33 ? -21.003 -6.034 39.521 1.00 35.71 127 LYS D N 1
ATOM 6955 C CA . LYS D 2 33 ? -20.557 -4.784 38.953 1.00 38.45 127 LYS D CA 1
ATOM 6956 C C . LYS D 2 33 ? -21.301 -4.393 37.705 1.00 39.52 127 LYS D C 1
ATOM 6957 O O . LYS D 2 33 ? -21.460 -5.182 36.808 1.00 36.41 127 LYS D O 1
ATOM 6963 N N . ARG D 2 34 ? -21.731 -3.150 37.645 1.00 37.37 128 ARG D N 1
ATOM 6964 C CA . ARG D 2 34 ? -22.322 -2.615 36.428 1.00 35.84 128 ARG D CA 1
ATOM 6965 C C . ARG D 2 34 ? -21.214 -2.083 35.534 1.00 38.49 128 ARG D C 1
ATOM 6966 O O . ARG D 2 34 ? -20.275 -1.454 36.018 1.00 42.43 128 ARG D O 1
ATOM 6974 N N . LYS D 2 35 ? -21.314 -2.346 34.236 1.00 36.48 129 LYS D N 1
ATOM 6975 C CA . LYS D 2 35 ? -20.387 -1.761 33.277 1.00 38.90 129 LYS D CA 1
ATOM 6976 C C . LYS D 2 35 ? -20.941 -0.427 32.794 1.00 39.89 129 LYS D C 1
ATOM 6977 O O . LYS D 2 35 ? -21.989 -0.373 32.147 1.00 37.04 129 LYS D O 1
ATOM 6983 N N . LYS D 2 36 ? -20.241 0.650 33.128 1.00 44.10 130 LYS D N 1
ATOM 6984 C CA . LYS D 2 36 ? -20.707 1.989 32.800 1.00 50.88 130 LYS D CA 1
ATOM 6985 C C . LYS D 2 36 ? -19.926 2.557 31.622 1.00 59.16 130 LYS D C 1
ATOM 6986 O O . LYS D 2 36 ? -18.944 1.965 31.179 1.00 63.05 130 LYS D O 1
ATOM 6992 N N . ARG D 2 37 ? -20.370 3.698 31.107 1.00 67.51 131 ARG D N 1
ATOM 6993 C CA . ARG D 2 37 ? -19.654 4.377 30.027 1.00 78.13 131 ARG D CA 1
ATOM 6994 C C . ARG D 2 37 ? -19.278 5.799 30.433 1.00 85.89 131 ARG D C 1
ATOM 6995 O O . ARG D 2 37 ? -19.324 6.147 31.615 1.00 89.84 131 ARG D O 1
#

CATH classification: 1.25.10.10